Protein AF-0000000074461206 (afdb_homodimer)

Foldseek 3Di:
DPPPPPPPPPVPPDVCVVLVVQLVVLVVVCVVPVFQQSVVSNVVSVVVNVVVPDDPVVVVVCVVCVVVLLVLVLVLVVLCVLVVQVVVQDKDFLVRSCVSNVHDSVVSVVSVVSCCVVVQWHDPDDRIIHGDPNSNVCVDQLVVLQSCQCVVQVVQLVVCQVVLCVVVVNDQFADQQDASSCVRVVDRDGLVVVQVVDPPRVVSVLSNVVSVFPVFDQCVVPPPCCVQQQVLDDCPDLLAREEAAQVFLCPNVVVVCVVPVPGGGAAEYEHAPVRLVNHDDDPRYHYDYDDLQDADPRAAYQEYEYEPDLQLHALVSSLSSLLSVQVRHDAPGHKYKYWAFAADPPPGDDVQVVVQVSSRSRRSGGGHHPVRVQVSQVVSQKHWPDWADGRHRGTIITIIGGDQDPVNVVVVVVVVVVVVVVVD/DPPPPPPPPPPPPDPCVVLVVQLVVLVVVCVVPVFQQSVVSNVVSVVVNVVVPDDPVVVVVCVVCVVVLLVLVLVLVVLCVLVVQVVVQDKDFLVRSCVSNVHDSVVSVVSVVSCCVVVQWHDPDDRIIHGDPNSNVCVDQLVVLQSCQCVVQVVQLVVCQVVLCVVVVNDQFADQQDASSCVRVVDRDGLVVVQVVDPPRVVSVLSNVVSVFPVFDQCVVPPPCCVQQQVLDDCPDLLAREEAAQVFLCPNVVVVCVVPVPGGGAAEYEHAPVRLVNHDDDPRYHYDYDDLQDADPRAAYQEYEYEPDLQLHALVVSLSSLLSVQVRHDAPGHKYKYWAFAADPPPGDDVQVVVQVSSRSRRSGGGHHPVRVQVSQVVSQKHWPDWADGRHRGTIITIIGGDQDPVNVVVVVVVVVVVVVVVD

InterPro domains:
  IPR001077 O-methyltransferase, C-terminal domain [PF00891] (241-383)
  IPR012967 Caffeic acid 3-O-methyltransferase-like, dimerisation domain [PF08100] (70-136)
  IPR016461 O-methyltransferase-like [PS51683] (61-402)
  IPR029063 S-adenosyl-L-methionine-dependent methyltransferase superfamily [G3DSA:3.40.50.150] (155-401)
  IPR029063 S-adenosyl-L-methionine-dependent methyltransferase superfamily [SSF53335] (143-397)
  IPR036388 Winged helix-like DNA-binding domain superfamily [G3DSA:1.10.10.10] (47-137)
  IPR036390 Winged helix DNA-binding domain superfamily [SSF46785] (56-140)

Nearest PDB structures (foldseek):
  8xte-assembly3_D  TM=9.337E-01  e=8.535E-39  Penicillium brevicompactum
  8xtg-assembly3_F  TM=9.303E-01  e=3.348E-38  Penicillium brevicompactum
  6ix3-assembly1_A  TM=9.101E-01  e=3.721E-35  Aspergillus flavus NRRL3357
  6ix7-assembly1_A  TM=9.067E-01  e=1.460E-34  Aspergillus flavus NRRL3357
  6inw-assembly1_A  TM=9.130E-01  e=2.807E-34  Aspergillus flavus NRRL3357

Structure (mmCIF, N/CA/C/O backbone):
data_AF-0000000074461206-model_v1
#
loop_
_entity.id
_entity.type
_entity.pdbx_description
1 polymer 'Uncharacterized protein'
#
loop_
_atom_site.group_PDB
_atom_site.id
_atom_site.type_symbol
_atom_site.label_atom_id
_atom_site.label_alt_id
_atom_site.label_comp_id
_atom_site.label_asym_id
_atom_site.label_entity_id
_atom_site.label_seq_id
_atom_site.pdbx_PDB_ins_code
_atom_site.Cartn_x
_atom_site.Cartn_y
_atom_site.Cartn_z
_atom_site.occupancy
_atom_site.B_iso_or_equiv
_atom_site.auth_seq_id
_atom_site.auth_comp_id
_atom_site.auth_asym_id
_atom_site.auth_atom_id
_atom_site.pdbx_PDB_model_num
ATOM 1 N N . MET A 1 1 ? -31.016 -19.484 57.562 1 29.23 1 MET A N 1
ATOM 2 C CA . MET A 1 1 ? -30.562 -20 56.281 1 29.23 1 MET A CA 1
ATOM 3 C C . MET A 1 1 ? -30.062 -18.875 55.375 1 29.23 1 MET A C 1
ATOM 5 O O . MET A 1 1 ? -30.844 -18.078 54.844 1 29.23 1 MET A O 1
ATOM 9 N N . SER A 1 2 ? -28.906 -18.203 55.75 1 31.59 2 SER A N 1
ATOM 10 C CA . SER A 1 2 ? -28.219 -17 55.25 1 31.59 2 SER A CA 1
ATOM 11 C C . SER A 1 2 ? -27.672 -17.219 53.844 1 31.59 2 SER A C 1
ATOM 13 O O . SER A 1 2 ? -26.922 -18.156 53.594 1 31.59 2 SER A O 1
ATOM 15 N N . SER A 1 3 ? -28.531 -16.922 52.75 1 32.03 3 SER A N 1
ATOM 16 C CA . SER A 1 3 ? -28.312 -16.984 51.312 1 32.03 3 SER A CA 1
ATOM 17 C C . SER A 1 3 ? -27.047 -16.219 50.906 1 32.03 3 SER A C 1
ATOM 19 O O . SER A 1 3 ? -26.984 -15 51.062 1 32.03 3 SER A O 1
ATOM 21 N N . ASN A 1 4 ? -25.828 -16.781 51.094 1 30.92 4 ASN A N 1
ATOM 22 C CA . ASN A 1 4 ? -24.547 -16.266 50.656 1 30.92 4 ASN A CA 1
ATOM 23 C C . ASN A 1 4 ? -24.516 -16 49.156 1 30.92 4 ASN A C 1
ATOM 25 O O . ASN A 1 4 ? -24.562 -16.953 48.375 1 30.92 4 ASN A O 1
ATOM 29 N N . SER A 1 5 ? -25.188 -14.914 48.656 1 28.8 5 SER A N 1
ATOM 30 C CA . SER A 1 5 ? -25.156 -14.445 47.281 1 28.8 5 SER A CA 1
ATOM 31 C C . SER A 1 5 ? -23.719 -14.25 46.781 1 28.8 5 SER A C 1
ATOM 33 O O . SER A 1 5 ? -23 -13.383 47.281 1 28.8 5 SER A O 1
ATOM 35 N N . CYS A 1 6 ? -22.953 -15.336 46.5 1 29.98 6 CYS A N 1
ATOM 36 C CA . CYS A 1 6 ? -21.656 -15.25 45.812 1 29.98 6 CYS A CA 1
ATOM 37 C C . CYS A 1 6 ? -21.734 -14.367 44.594 1 29.98 6 CYS A C 1
ATOM 39 O O . CYS A 1 6 ? -22.406 -14.727 43.594 1 29.98 6 CYS A O 1
ATOM 41 N N . HIS A 1 7 ? -21.75 -13.039 44.719 1 30 7 HIS A N 1
ATOM 42 C CA . HIS A 1 7 ? -21.562 -12.102 43.594 1 30 7 HIS A CA 1
ATOM 43 C C . HIS A 1 7 ? -20.344 -12.484 42.75 1 30 7 HIS A C 1
ATOM 45 O O . HIS A 1 7 ? -19.219 -12.523 43.281 1 30 7 HIS A O 1
ATOM 51 N N . ALA A 1 8 ? -20.453 -13.484 41.906 1 29.22 8 ALA A N 1
ATOM 52 C CA . ALA A 1 8 ? -19.438 -13.711 40.875 1 29.22 8 ALA A CA 1
ATOM 53 C C . ALA A 1 8 ? -18.984 -12.391 40.281 1 29.22 8 ALA A C 1
ATOM 55 O O . ALA A 1 8 ? -19.797 -11.641 39.719 1 29.22 8 ALA A O 1
ATOM 56 N N . ASN A 1 9 ? -18.047 -11.75 40.844 1 31.83 9 ASN A N 1
ATOM 57 C CA . ASN A 1 9 ? -17.312 -10.648 40.219 1 31.83 9 ASN A CA 1
ATOM 58 C C . ASN A 1 9 ? -17 -10.938 38.75 1 31.83 9 ASN A C 1
ATOM 60 O O . ASN A 1 9 ? -16.203 -11.828 38.438 1 31.83 9 ASN A O 1
ATOM 64 N N . GLY A 1 10 ? -17.938 -11.086 37.844 1 32.94 10 GLY A N 1
ATOM 65 C CA . GLY A 1 10 ? -17.75 -11.062 36.406 1 32.94 10 GLY A CA 1
ATOM 66 C C . GLY A 1 10 ? -16.641 -10.117 35.969 1 32.94 10 GLY A C 1
ATOM 67 O O . GLY A 1 10 ? -16.875 -8.914 35.781 1 32.94 10 GLY A O 1
ATOM 68 N N . VAL A 1 11 ? -15.461 -10.344 36.344 1 35.91 11 VAL A N 1
ATOM 69 C CA . VAL A 1 11 ? -14.375 -9.516 35.812 1 35.91 11 VAL A CA 1
ATOM 70 C C . VAL A 1 11 ? -14.617 -9.258 34.312 1 35.91 11 VAL A C 1
ATOM 72 O O . VAL A 1 11 ? -14.773 -10.195 33.531 1 35.91 11 VAL A O 1
ATOM 75 N N . SER A 1 12 ? -15.203 -8.281 33.844 1 41.72 12 SER A N 1
ATOM 76 C CA . SER A 1 12 ? -15.359 -7.754 32.469 1 41.72 12 SER A CA 1
ATOM 77 C C . SER A 1 12 ? -14.117 -8.016 31.641 1 41.72 12 SER A C 1
ATOM 79 O O . SER A 1 12 ? -13.023 -7.562 31.984 1 41.72 12 SER A O 1
ATOM 81 N N . GLN A 1 13 ? -13.852 -9.125 31.156 1 49.44 13 GLN A N 1
ATOM 82 C CA . GLN A 1 13 ? -12.742 -9.508 30.281 1 49.44 13 GLN A CA 1
ATOM 83 C C . GLN A 1 13 ? -12.453 -8.414 29.25 1 49.44 13 GLN A C 1
ATOM 85 O O . GLN A 1 13 ? -13.344 -8.008 28.5 1 49.44 13 GLN A O 1
ATOM 90 N N . LYS A 1 14 ? -11.344 -7.734 29.422 1 64.31 14 LYS A N 1
ATOM 91 C CA . LYS A 1 14 ? -10.867 -6.664 28.562 1 64.31 14 LYS A CA 1
ATOM 92 C C . LYS A 1 14 ? -10.734 -7.152 27.109 1 64.31 14 LYS A C 1
ATOM 94 O O . LYS A 1 14 ? -10.289 -8.273 26.875 1 64.31 14 LYS A O 1
ATOM 99 N N . PRO A 1 15 ? -11.344 -6.48 26.094 1 68.56 15 PRO A N 1
ATOM 100 C CA . PRO A 1 15 ? -11.406 -6.898 24.688 1 68.56 15 PRO A CA 1
ATOM 101 C C . PRO A 1 15 ? -10.055 -7.379 24.156 1 68.56 15 PRO A C 1
ATOM 103 O O . PRO A 1 15 ? -10.008 -8.258 23.297 1 68.56 15 PRO A O 1
ATOM 106 N N . PHE A 1 16 ? -8.969 -7.035 24.844 1 84.38 16 PHE A N 1
ATOM 107 C CA . PHE A 1 16 ? -7.684 -7.367 24.219 1 84.38 16 PHE A CA 1
ATOM 108 C C . PHE A 1 16 ? -7.07 -8.594 24.875 1 84.38 16 PHE A C 1
ATOM 110 O O . PHE A 1 16 ? -6.168 -9.219 24.312 1 84.38 16 PHE A O 1
ATOM 117 N N . ASP A 1 17 ? -7.566 -9 26.031 1 84.44 17 ASP A N 1
ATOM 118 C CA . ASP A 1 17 ? -6.941 -10.094 26.781 1 84.44 17 ASP A CA 1
ATOM 119 C C . ASP A 1 17 ? -7.047 -11.406 26 1 84.44 17 ASP A C 1
ATOM 121 O O . ASP A 1 17 ? -6.082 -12.18 25.938 1 84.44 17 ASP A O 1
ATOM 125 N N . GLY A 1 18 ? -8.219 -11.562 25.531 1 85.81 18 GLY A N 1
ATOM 126 C CA . GLY A 1 18 ? -8.422 -12.766 24.75 1 85.81 18 GLY A CA 1
ATOM 127 C C . GLY A 1 18 ? -7.5 -12.859 23.547 1 85.81 18 GLY A C 1
ATOM 128 O O . GLY A 1 18 ? -6.961 -13.922 23.25 1 85.81 18 GLY A O 1
ATOM 129 N N . LEU A 1 19 ? -7.297 -11.742 22.891 1 86.81 19 LEU A N 1
ATOM 130 C CA . LEU A 1 19 ? -6.453 -11.719 21.703 1 86.81 19 LEU A CA 1
ATOM 131 C C . LEU A 1 19 ? -4.984 -11.906 22.062 1 86.81 19 LEU A C 1
ATOM 133 O O . LEU A 1 19 ? -4.246 -12.602 21.359 1 86.81 19 LEU A O 1
ATOM 137 N N . ILE A 1 20 ? -4.613 -11.32 23.172 1 90.19 20 ILE A N 1
ATOM 138 C CA . ILE A 1 20 ? -3.236 -11.453 23.641 1 90.19 20 ILE A CA 1
ATOM 139 C C . ILE A 1 20 ? -2.953 -12.914 23.984 1 90.19 20 ILE A C 1
ATOM 141 O O . ILE A 1 20 ? -1.894 -13.445 23.656 1 90.19 20 ILE A O 1
ATOM 145 N N . ARG A 1 21 ? -3.885 -13.539 24.562 1 89.81 21 ARG A N 1
ATOM 146 C CA . ARG A 1 21 ? -3.76 -14.953 24.906 1 89.81 21 ARG A CA 1
ATOM 147 C C . ARG A 1 21 ? -3.676 -15.805 23.641 1 89.81 21 ARG A C 1
ATOM 149 O O . ARG A 1 21 ? -2.92 -16.781 23.594 1 89.81 21 ARG A O 1
ATOM 156 N N . GLN A 1 22 ? -4.453 -15.414 22.719 1 88.69 22 GLN A N 1
ATOM 157 C CA . GLN A 1 22 ? -4.438 -16.141 21.453 1 88.69 22 GLN A CA 1
ATOM 158 C C . GLN A 1 22 ? -3.072 -16.047 20.781 1 88.69 22 GLN A C 1
ATOM 160 O O . GLN A 1 22 ? -2.574 -17.031 20.234 1 88.69 22 GLN A O 1
ATOM 165 N N . VAL A 1 23 ? -2.477 -14.914 20.766 1 89.38 23 VAL A N 1
ATOM 166 C CA . VAL A 1 23 ? -1.146 -14.734 20.188 1 89.38 23 VAL A CA 1
ATOM 167 C C . VAL A 1 23 ? -0.139 -15.594 20.953 1 89.38 23 VAL A C 1
ATOM 169 O O . VAL A 1 23 ? 0.684 -16.281 20.344 1 89.38 23 VAL A O 1
ATOM 172 N N . ALA A 1 24 ? -0.277 -15.562 22.266 1 89.56 24 ALA A N 1
ATOM 173 C CA . ALA A 1 24 ? 0.648 -16.312 23.109 1 89.56 24 ALA A CA 1
ATOM 174 C C . ALA A 1 24 ? 0.525 -17.812 22.844 1 89.56 24 ALA A C 1
ATOM 176 O O . ALA A 1 24 ? 1.533 -18.516 22.703 1 89.56 24 ALA A O 1
ATOM 177 N N . GLN A 1 25 ? -0.663 -18.25 22.75 1 90.31 25 GLN A N 1
ATOM 178 C CA . GLN A 1 25 ? -0.914 -19.672 22.516 1 90.31 25 GLN A CA 1
ATOM 179 C C . GLN A 1 25 ? -0.379 -20.109 21.156 1 90.31 25 GLN A C 1
ATOM 181 O O . GLN A 1 25 ? 0.272 -21.156 21.047 1 90.31 25 GLN A O 1
ATOM 186 N N . ALA A 1 26 ? -0.686 -19.328 20.188 1 88.81 26 ALA A N 1
ATOM 187 C CA . ALA A 1 26 ? -0.215 -19.656 18.844 1 88.81 26 ALA A CA 1
ATOM 188 C C . ALA A 1 26 ? 1.307 -19.578 18.766 1 88.81 26 ALA A C 1
ATOM 190 O O . ALA A 1 26 ? 1.938 -20.406 18.094 1 88.81 26 ALA A O 1
ATOM 191 N N . ALA A 1 27 ? 1.866 -18.641 19.391 1 89.38 27 ALA A N 1
ATOM 192 C CA . ALA A 1 27 ? 3.318 -18.484 19.406 1 89.38 27 ALA A CA 1
ATOM 193 C C . ALA A 1 27 ? 3.988 -19.672 20.094 1 89.38 27 ALA A C 1
ATOM 195 O O . ALA A 1 27 ? 5.012 -20.172 19.625 1 89.38 27 ALA A O 1
ATOM 196 N N . ASP A 1 28 ? 3.41 -20.078 21.188 1 89.88 28 ASP A N 1
ATOM 197 C CA . ASP A 1 28 ? 3.926 -21.234 21.906 1 89.88 28 ASP A CA 1
ATOM 198 C C . ASP A 1 28 ? 3.846 -22.5 21.047 1 89.88 28 ASP A C 1
ATOM 200 O O . ASP A 1 28 ? 4.789 -23.297 21 1 89.88 28 ASP A O 1
ATOM 204 N N . ALA A 1 29 ? 2.764 -22.609 20.438 1 88.81 29 ALA A N 1
ATOM 205 C CA . ALA A 1 29 ? 2.602 -23.75 19.531 1 88.81 29 ALA A CA 1
ATOM 206 C C . ALA A 1 29 ? 3.652 -23.734 18.422 1 88.81 29 ALA A C 1
ATOM 208 O O . ALA A 1 29 ? 4.234 -24.766 18.094 1 88.81 29 ALA A O 1
ATOM 209 N N . PHE A 1 30 ? 3.863 -22.609 17.891 1 88.31 30 PHE A N 1
ATOM 210 C CA . PHE A 1 30 ? 4.852 -22.453 16.828 1 88.31 30 PHE A CA 1
ATOM 211 C C . PHE A 1 30 ? 6.25 -22.766 17.344 1 88.31 30 PHE A C 1
ATOM 213 O O . PHE A 1 30 ? 7.055 -23.391 16.641 1 88.31 30 PHE A O 1
ATOM 220 N N . GLN A 1 31 ? 6.52 -22.359 18.484 1 85.62 31 GLN A N 1
ATOM 221 C CA . GLN A 1 31 ? 7.824 -22.641 19.078 1 85.62 31 GLN A CA 1
ATOM 222 C C . GLN A 1 31 ? 8.031 -24.125 19.297 1 85.62 31 GLN A C 1
ATOM 224 O O . GLN A 1 31 ? 9.141 -24.641 19.141 1 85.62 31 GLN A O 1
ATOM 229 N N . ASP A 1 32 ? 6.992 -24.797 19.625 1 86.38 32 ASP A N 1
ATOM 230 C CA . ASP A 1 32 ? 7.062 -26.219 19.906 1 86.38 32 ASP A CA 1
ATOM 231 C C . ASP A 1 32 ? 7.117 -27.047 18.625 1 86.38 32 ASP A C 1
ATOM 233 O O . ASP A 1 32 ? 7.914 -27.984 18.516 1 86.38 32 ASP A O 1
ATOM 237 N N . THR A 1 33 ? 6.32 -26.703 17.656 1 85.12 33 THR A N 1
ATOM 238 C CA . THR A 1 33 ? 6.121 -27.578 16.5 1 85.12 33 THR A CA 1
ATOM 239 C C . THR A 1 33 ? 6.914 -27.078 15.297 1 85.12 33 THR A C 1
ATOM 241 O O . THR A 1 33 ? 7.172 -27.828 14.359 1 85.12 33 THR A O 1
ATOM 244 N N . HIS A 1 34 ? 7.148 -25.766 15.242 1 82.12 34 HIS A N 1
ATOM 245 C CA . HIS A 1 34 ? 7.77 -25.078 14.109 1 82.12 34 HIS A CA 1
ATOM 246 C C . HIS A 1 34 ? 6.965 -25.281 12.836 1 82.12 34 HIS A C 1
ATOM 248 O O . HIS A 1 34 ? 7.523 -25.266 11.734 1 82.12 34 HIS A O 1
ATOM 254 N N . ASN A 1 35 ? 5.711 -25.578 13.031 1 87 35 ASN A N 1
ATOM 255 C CA . ASN A 1 35 ? 4.816 -25.766 11.898 1 87 35 ASN A CA 1
ATOM 256 C C . ASN A 1 35 ? 4.348 -24.438 11.312 1 87 35 ASN A C 1
ATOM 258 O O . ASN A 1 35 ? 4.043 -23.5 12.055 1 87 35 ASN A O 1
ATOM 262 N N . GLU A 1 36 ? 4.277 -24.438 9.969 1 87 36 GLU A N 1
ATOM 263 C CA . GLU A 1 36 ? 3.908 -23.219 9.25 1 87 36 GLU A CA 1
ATOM 264 C C . GLU A 1 36 ? 2.49 -22.766 9.609 1 87 36 GLU A C 1
ATOM 266 O O . GLU A 1 36 ? 2.207 -21.578 9.68 1 87 36 GLU A O 1
ATOM 271 N N . ALA A 1 37 ? 1.684 -23.688 9.812 1 85.62 37 ALA A N 1
ATOM 272 C CA . ALA A 1 37 ? 0.302 -23.375 10.156 1 85.62 37 ALA A CA 1
ATOM 273 C C . ALA A 1 37 ? 0.233 -22.594 11.477 1 85.62 37 ALA A C 1
ATOM 275 O O . ALA A 1 37 ? -0.551 -21.656 11.609 1 85.62 37 ALA A O 1
ATOM 276 N N . ASP A 1 38 ? 1.06 -22.984 12.453 1 87.19 38 ASP A N 1
ATOM 277 C CA . ASP A 1 38 ? 1.091 -22.328 13.75 1 87.19 38 ASP A CA 1
ATOM 278 C C . ASP A 1 38 ? 1.698 -20.938 13.641 1 87.19 38 ASP A C 1
ATOM 280 O O . ASP A 1 38 ? 1.249 -20 14.312 1 87.19 38 ASP A O 1
ATOM 284 N N . ARG A 1 39 ? 2.697 -20.812 12.812 1 89.12 39 ARG A N 1
ATOM 285 C CA . ARG A 1 39 ? 3.287 -19.5 12.586 1 89.12 39 ARG A CA 1
ATOM 286 C C . ARG A 1 39 ? 2.256 -18.531 12.008 1 89.12 39 ARG A C 1
ATOM 288 O O . ARG A 1 39 ? 2.143 -17.406 12.469 1 89.12 39 ARG A O 1
ATOM 295 N N . LEU A 1 40 ? 1.515 -19.016 11.07 1 88.44 40 LEU A N 1
ATOM 296 C CA . LEU A 1 40 ? 0.51 -18.188 10.406 1 88.44 40 LEU A CA 1
ATOM 297 C C . LEU A 1 40 ? -0.611 -17.828 11.367 1 88.44 40 LEU A C 1
ATOM 299 O O . LEU A 1 40 ? -1.146 -16.719 11.305 1 88.44 40 LEU A O 1
ATOM 303 N N . ALA A 1 41 ? -0.94 -18.766 12.219 1 88.38 41 ALA A N 1
ATOM 304 C CA . ALA A 1 41 ? -1.949 -18.469 13.234 1 88.38 41 ALA A CA 1
ATOM 305 C C . ALA A 1 41 ? -1.48 -17.359 14.172 1 88.38 41 ALA A C 1
ATOM 307 O O . ALA A 1 41 ? -2.26 -16.484 14.539 1 88.38 41 ALA A O 1
ATOM 308 N N . ALA A 1 42 ? -0.225 -17.469 14.57 1 90.44 42 ALA A N 1
ATOM 309 C CA . ALA A 1 42 ? 0.355 -16.422 15.414 1 90.44 42 ALA A CA 1
ATOM 310 C C . ALA A 1 42 ? 0.371 -15.078 14.695 1 90.44 42 ALA A C 1
ATOM 312 O O . ALA A 1 42 ? 0.038 -14.055 15.281 1 90.44 42 ALA A O 1
ATOM 313 N N . LEU A 1 43 ? 0.726 -15.125 13.422 1 90.94 43 LEU A N 1
ATOM 314 C CA . LEU A 1 43 ? 0.744 -13.922 12.602 1 90.94 43 LEU A CA 1
ATOM 315 C C . LEU A 1 43 ? -0.648 -13.305 12.508 1 90.94 43 LEU A C 1
ATOM 317 O O . LEU A 1 43 ? -0.809 -12.094 12.703 1 90.94 43 LEU A O 1
ATOM 321 N N . GLN A 1 44 ? -1.629 -14.086 12.289 1 89.06 44 GLN A N 1
ATOM 322 C CA . GLN A 1 44 ? -3 -13.602 12.164 1 89.06 44 GLN A CA 1
ATOM 323 C C . GLN A 1 44 ? -3.492 -12.992 13.477 1 89.06 44 GLN A C 1
ATOM 325 O O . GLN A 1 44 ? -4.168 -11.961 13.469 1 89.06 44 GLN A O 1
ATOM 330 N N . ALA A 1 45 ? -3.164 -13.688 14.562 1 89.31 45 ALA A N 1
ATOM 331 C CA . ALA A 1 45 ? -3.557 -13.172 15.875 1 89.31 45 ALA A CA 1
ATOM 332 C C . ALA A 1 45 ? -2.891 -11.828 16.156 1 89.31 45 ALA A C 1
ATOM 334 O O . ALA A 1 45 ? -3.523 -10.922 16.703 1 89.31 45 ALA A O 1
ATOM 335 N N . ALA A 1 46 ? -1.657 -11.75 15.828 1 90.94 46 ALA A N 1
ATOM 336 C CA . ALA A 1 46 ? -0.926 -10.492 16 1 90.94 46 ALA A CA 1
ATOM 337 C C . ALA A 1 46 ? -1.534 -9.383 15.164 1 90.94 46 ALA A C 1
ATOM 339 O O . ALA A 1 46 ? -1.652 -8.242 15.617 1 90.94 46 ALA A O 1
ATOM 340 N N . GLN A 1 47 ? -1.891 -9.68 13.953 1 90.44 47 GLN A N 1
ATOM 341 C CA . GLN A 1 47 ? -2.51 -8.703 13.062 1 90.44 47 GLN A CA 1
ATOM 342 C C . GLN A 1 47 ? -3.842 -8.219 13.617 1 90.44 47 GLN A C 1
ATOM 344 O O . GLN A 1 47 ? -4.172 -7.035 13.5 1 90.44 47 GLN A O 1
ATOM 349 N N . ARG A 1 48 ? -4.598 -9.086 14.227 1 88.75 48 ARG A N 1
ATOM 350 C CA . ARG A 1 48 ? -5.859 -8.703 14.844 1 88.75 48 ARG A CA 1
ATOM 351 C C . ARG A 1 48 ? -5.629 -7.75 16.016 1 88.75 48 ARG A C 1
ATOM 353 O O . ARG A 1 48 ? -6.438 -6.852 16.25 1 88.75 48 ARG A O 1
ATOM 360 N N . LEU A 1 49 ? -4.57 -7.984 16.719 1 89.75 49 LEU A N 1
ATOM 361 C CA . LEU A 1 49 ? -4.211 -7.094 17.828 1 89.75 49 LEU A CA 1
ATOM 362 C C . LEU A 1 49 ? -3.926 -5.688 17.312 1 89.75 49 LEU A C 1
ATOM 364 O O . LEU A 1 49 ? -4.297 -4.703 17.953 1 89.75 49 LEU A O 1
ATOM 368 N N . VAL A 1 50 ? -3.256 -5.594 16.203 1 90.44 50 VAL A N 1
ATOM 369 C CA . VAL A 1 50 ? -2.99 -4.293 15.586 1 90.44 50 VAL A CA 1
ATOM 370 C C . VAL A 1 50 ? -4.309 -3.59 15.273 1 90.44 50 VAL A C 1
ATOM 372 O O . VAL A 1 50 ? -4.477 -2.408 15.578 1 90.44 50 VAL A O 1
ATOM 375 N N . GLU A 1 51 ? -5.227 -4.305 14.766 1 88.31 51 GLU A N 1
ATOM 376 C CA . GLU A 1 51 ? -6.516 -3.75 14.367 1 88.31 51 GLU A CA 1
ATOM 377 C C . GLU A 1 51 ? -7.273 -3.197 15.57 1 88.31 51 GLU A C 1
ATOM 379 O O . GLU A 1 51 ? -7.973 -2.186 15.461 1 88.31 51 GLU A O 1
ATOM 384 N N . VAL A 1 52 ? -7.125 -3.838 16.656 1 87.56 52 VAL A N 1
ATOM 385 C CA . VAL A 1 52 ? -7.879 -3.465 17.844 1 87.56 52 VAL A CA 1
ATOM 386 C C . VAL A 1 52 ? -7.383 -2.123 18.375 1 87.56 52 VAL A C 1
ATOM 388 O O . VAL A 1 52 ? -8.164 -1.324 18.891 1 87.56 52 VAL A O 1
ATOM 391 N N . PHE A 1 53 ? -6.148 -1.871 18.172 1 89.12 53 PHE A N 1
ATOM 392 C CA . PHE A 1 53 ? -5.57 -0.662 18.75 1 89.12 53 PHE A CA 1
ATOM 393 C C . PHE A 1 53 ? -5.578 0.475 17.734 1 89.12 53 PHE A C 1
ATOM 395 O O . PHE A 1 53 ? -5.172 1.597 18.047 1 89.12 53 PHE A O 1
ATOM 402 N N . GLN A 1 54 ? -6.004 0.221 16.578 1 89.75 54 GLN A N 1
ATOM 403 C CA . GLN A 1 54 ? -6.09 1.265 15.555 1 89.75 54 GLN A CA 1
ATOM 404 C C . GLN A 1 54 ? -7.473 1.91 15.547 1 89.75 54 GLN A C 1
ATOM 406 O O . GLN A 1 54 ? -8.492 1.214 15.5 1 89.75 54 GLN A O 1
ATOM 411 N N . LYS A 1 55 ? -7.52 3.205 15.602 1 91.38 55 LYS A N 1
ATOM 412 C CA . LYS A 1 55 ? -8.781 3.91 15.414 1 91.38 55 LYS A CA 1
ATOM 413 C C . LYS A 1 55 ? -9.234 3.842 13.953 1 91.38 55 LYS A C 1
ATOM 415 O O . LYS A 1 55 ? -8.422 3.957 13.039 1 91.38 55 LYS A O 1
ATOM 420 N N . PRO A 1 56 ? -10.508 3.643 13.734 1 93.25 56 PRO A N 1
ATOM 421 C CA . PRO A 1 56 ? -11.016 3.416 12.383 1 93.25 56 PRO A CA 1
ATOM 422 C C . PRO A 1 56 ? -10.609 4.52 11.406 1 93.25 56 PRO A C 1
ATOM 424 O O . PRO A 1 56 ? -10.164 4.234 10.289 1 93.25 56 PRO A O 1
ATOM 427 N N . GLN A 1 57 ? -10.719 5.773 11.797 1 93 57 GLN A N 1
ATOM 428 C CA . GLN A 1 57 ? -10.352 6.875 10.914 1 93 57 GLN A CA 1
ATOM 429 C C . GLN A 1 57 ? -8.867 6.836 10.57 1 93 57 GLN A C 1
ATOM 431 O O . GLN A 1 57 ? -8.484 7.051 9.414 1 93 57 GLN A O 1
ATOM 436 N N . ASP A 1 58 ? -8.039 6.531 11.578 1 92.31 58 ASP A N 1
ATOM 437 C CA . ASP A 1 58 ? -6.598 6.469 11.367 1 92.31 58 ASP A CA 1
ATOM 438 C C . ASP A 1 58 ? -6.223 5.273 10.492 1 92.31 58 ASP A C 1
ATOM 440 O O . ASP A 1 58 ? -5.266 5.34 9.719 1 92.31 58 ASP A O 1
ATOM 444 N N . ALA A 1 59 ? -7 4.223 10.688 1 94.06 59 ALA A N 1
ATOM 445 C CA . ALA A 1 59 ? -6.77 3.043 9.859 1 94.06 59 ALA A CA 1
ATOM 446 C C . ALA A 1 59 ? -6.984 3.361 8.383 1 94.06 59 ALA A C 1
ATOM 448 O O . ALA A 1 59 ? -6.234 2.893 7.527 1 94.06 59 ALA A O 1
ATOM 449 N N . VAL A 1 60 ? -8.023 4.176 8.062 1 96.56 60 VAL A N 1
ATOM 450 C CA . VAL A 1 60 ? -8.297 4.582 6.684 1 96.56 60 VAL A CA 1
ATOM 451 C C . VAL A 1 60 ? -7.125 5.406 6.148 1 96.56 60 VAL A C 1
ATOM 453 O O . VAL A 1 60 ? -6.66 5.184 5.027 1 96.56 60 VAL A O 1
ATOM 456 N N . TYR A 1 61 ? -6.609 6.309 6.977 1 94.75 61 TYR A N 1
ATOM 457 C CA . TYR A 1 61 ? -5.488 7.148 6.574 1 94.75 61 TYR A CA 1
ATOM 458 C C . TYR A 1 61 ? -4.242 6.309 6.316 1 94.75 61 TYR A C 1
ATOM 460 O O . TYR A 1 61 ? -3.598 6.449 5.273 1 94.75 61 TYR A O 1
ATOM 468 N N . ASN A 1 62 ? -3.982 5.438 7.242 1 94.62 62 ASN A N 1
ATOM 469 C CA . ASN A 1 62 ? -2.803 4.594 7.098 1 94.62 62 ASN A CA 1
ATOM 470 C C . ASN A 1 62 ? -2.871 3.746 5.832 1 94.62 62 ASN A C 1
ATOM 472 O O . ASN A 1 62 ? -1.875 3.602 5.121 1 94.62 62 ASN A O 1
ATOM 476 N N . LEU A 1 63 ? -4.031 3.248 5.555 1 96.94 63 LEU A N 1
ATOM 477 C CA . LEU A 1 63 ? -4.195 2.443 4.348 1 96.94 63 LEU A CA 1
ATOM 478 C C . LEU A 1 63 ? -4.004 3.293 3.096 1 96.94 63 LEU A C 1
ATOM 480 O O . LEU A 1 63 ? -3.283 2.895 2.178 1 96.94 63 LEU A O 1
ATOM 484 N N . ALA A 1 64 ? -4.625 4.449 3.051 1 97.38 64 ALA A N 1
ATOM 485 C CA . ALA A 1 64 ? -4.594 5.316 1.874 1 97.38 64 ALA A CA 1
ATOM 486 C C . ALA A 1 64 ? -3.166 5.754 1.556 1 97.38 64 ALA A C 1
ATOM 488 O O . ALA A 1 64 ? -2.785 5.848 0.386 1 97.38 64 ALA A O 1
ATOM 489 N N . TYR A 1 65 ? -2.363 5.949 2.588 1 97.38 65 TYR A N 1
ATOM 490 C CA . TYR A 1 65 ? -1.019 6.48 2.402 1 97.38 65 TYR A CA 1
ATOM 491 C C . TYR A 1 65 ? 0.006 5.355 2.309 1 97.38 65 TYR A C 1
ATOM 493 O O . TYR A 1 65 ? 1.154 5.586 1.922 1 97.38 65 TYR A O 1
ATOM 501 N N . SER A 1 66 ? -0.336 4.145 2.533 1 97.56 66 SER A N 1
ATOM 502 C CA . SER A 1 66 ? 0.583 3.027 2.719 1 97.56 66 SER A CA 1
ATOM 503 C C . SER A 1 66 ? 1.362 2.732 1.442 1 97.56 66 SER A C 1
ATOM 505 O O . SER A 1 66 ? 2.482 2.221 1.496 1 97.56 66 SER A O 1
ATOM 507 N N . PRO A 1 67 ? 0.846 3.094 0.214 1 98.5 67 PRO A N 1
ATOM 508 C CA . PRO A 1 67 ? 1.637 2.809 -0.985 1 98.5 67 PRO A CA 1
ATOM 509 C C . PRO A 1 67 ? 2.975 3.543 -0.998 1 98.5 67 PRO A C 1
ATOM 511 O O . PRO A 1 67 ? 3.883 3.168 -1.745 1 98.5 67 PRO A O 1
ATOM 514 N N . THR A 1 68 ? 3.133 4.559 -0.168 1 98.69 68 THR A N 1
ATOM 515 C CA . THR A 1 68 ? 4.406 5.262 -0.077 1 98.69 68 THR A CA 1
ATOM 516 C C . THR A 1 68 ? 5.488 4.352 0.491 1 98.69 68 THR A C 1
ATOM 518 O O . THR A 1 68 ? 6.68 4.59 0.284 1 98.69 68 THR A O 1
ATOM 521 N N . GLN A 1 69 ? 5.109 3.324 1.221 1 98.62 69 GLN A N 1
ATOM 522 C CA . GLN A 1 69 ? 6.074 2.412 1.833 1 98.62 69 GLN A CA 1
ATOM 523 C C . GLN A 1 69 ? 6.848 1.636 0.771 1 98.62 69 GLN A C 1
ATOM 525 O O . GLN A 1 69 ? 8.078 1.655 0.756 1 98.62 69 GLN A O 1
ATOM 530 N N . VAL A 1 70 ? 6.098 1.017 -0.149 1 98.75 70 VAL A N 1
ATOM 531 C CA . VAL A 1 70 ? 6.785 0.26 -1.19 1 98.75 70 VAL A CA 1
ATOM 532 C C . VAL A 1 70 ? 7.508 1.218 -2.133 1 98.75 70 VAL A C 1
ATOM 534 O O . VAL A 1 70 ? 8.586 0.903 -2.641 1 98.75 70 VAL A O 1
ATOM 537 N N . MET A 1 71 ? 6.988 2.418 -2.344 1 98.81 71 MET A N 1
ATOM 538 C CA . MET A 1 71 ? 7.664 3.434 -3.145 1 98.81 71 MET A CA 1
ATOM 539 C C . MET A 1 71 ? 9.039 3.756 -2.566 1 98.81 71 MET A C 1
ATOM 541 O O . MET A 1 71 ? 10.023 3.809 -3.299 1 98.81 71 MET A O 1
ATOM 545 N N . CYS A 1 72 ? 9.094 3.891 -1.259 1 98.88 72 CYS A N 1
ATOM 546 C CA . CYS A 1 72 ? 10.352 4.258 -0.618 1 98.88 72 CYS A CA 1
ATOM 547 C C . CYS A 1 72 ? 11.336 3.094 -0.652 1 98.88 72 CYS A C 1
ATOM 549 O O . CYS A 1 72 ? 12.547 3.305 -0.759 1 98.88 72 CYS A O 1
ATOM 551 N N . VAL A 1 73 ? 10.812 1.883 -0.548 1 98.88 73 VAL A N 1
ATOM 552 C CA . VAL A 1 73 ? 11.688 0.724 -0.717 1 98.88 73 VAL A CA 1
ATOM 553 C C . VAL A 1 73 ? 12.289 0.731 -2.119 1 98.88 73 VAL A C 1
ATOM 555 O O . VAL A 1 73 ? 13.492 0.499 -2.287 1 98.88 73 VAL A O 1
ATOM 558 N N . ARG A 1 74 ? 11.469 1.036 -3.123 1 98.81 74 ARG A N 1
ATOM 559 C CA . ARG A 1 74 ? 11.938 1.092 -4.504 1 98.81 74 ARG A CA 1
ATOM 560 C C . ARG A 1 74 ? 12.992 2.18 -4.684 1 98.81 74 ARG A C 1
ATOM 562 O O . ARG A 1 74 ? 14 1.971 -5.363 1 98.81 74 ARG A O 1
ATOM 569 N N . ILE A 1 75 ? 12.797 3.338 -4.09 1 98.88 75 ILE A N 1
ATOM 570 C CA . ILE A 1 75 ? 13.75 4.438 -4.164 1 98.88 75 ILE A CA 1
ATOM 571 C C . ILE A 1 75 ? 15.047 4.043 -3.463 1 98.88 75 ILE A C 1
ATOM 573 O O . ILE A 1 75 ? 16.141 4.332 -3.957 1 98.88 75 ILE A O 1
ATOM 577 N N . ALA A 1 76 ? 14.938 3.367 -2.328 1 98.88 76 ALA A N 1
ATOM 578 C CA . ALA A 1 76 ? 16.109 2.938 -1.561 1 98.88 76 ALA A CA 1
ATOM 579 C C . ALA A 1 76 ? 16.969 1.969 -2.367 1 98.88 76 ALA A C 1
ATOM 581 O O . ALA A 1 76 ? 18.188 1.969 -2.244 1 98.88 76 ALA A O 1
ATOM 582 N N . MET A 1 77 ? 16.328 1.122 -3.137 1 98.56 77 MET A N 1
ATOM 583 C CA . MET A 1 77 ? 17.062 0.237 -4.035 1 98.56 77 MET A CA 1
ATOM 584 C C . MET A 1 77 ? 17.922 1.039 -5.02 1 98.56 77 MET A C 1
ATOM 586 O O . MET A 1 77 ? 19.094 0.722 -5.234 1 98.56 77 MET A O 1
ATOM 590 N N . ASP A 1 78 ? 17.344 2.092 -5.629 1 98.44 78 ASP A N 1
ATOM 591 C CA . ASP A 1 78 ? 18.062 2.963 -6.551 1 98.44 78 ASP A CA 1
ATOM 592 C C . ASP A 1 78 ? 19.234 3.656 -5.855 1 98.44 78 ASP A C 1
ATOM 594 O O . ASP A 1 78 ? 20.297 3.846 -6.453 1 98.44 78 ASP A O 1
ATOM 598 N N . LEU A 1 79 ? 19.047 3.969 -4.582 1 98.62 79 LEU A N 1
ATOM 599 C CA . LEU A 1 79 ? 20.031 4.746 -3.838 1 98.62 79 LEU A CA 1
ATOM 600 C C . LEU A 1 79 ? 21.125 3.844 -3.285 1 98.62 79 LEU A C 1
ATOM 602 O O . LEU A 1 79 ? 22.109 4.328 -2.715 1 98.62 79 LEU A O 1
ATOM 606 N N . GLY A 1 80 ? 20.938 2.51 -3.369 1 98.44 80 GLY A N 1
ATOM 607 C CA . GLY A 1 80 ? 21.938 1.568 -2.871 1 98.44 80 GLY A CA 1
ATOM 608 C C . GLY A 1 80 ? 21.969 1.489 -1.356 1 98.44 80 GLY A C 1
ATOM 609 O O . GLY A 1 80 ? 23 1.147 -0.774 1 98.44 80 GLY A O 1
ATOM 610 N N . ILE A 1 81 ? 20.891 1.83 -0.703 1 98.81 81 ILE A N 1
ATOM 611 C CA . ILE A 1 81 ? 20.828 1.906 0.753 1 98.81 81 ILE A CA 1
ATOM 612 C C . ILE A 1 81 ? 21.016 0.513 1.35 1 98.81 81 ILE A C 1
ATOM 614 O O . ILE A 1 81 ? 21.812 0.325 2.27 1 98.81 81 ILE A O 1
ATOM 618 N N . PHE A 1 82 ? 20.312 -0.496 0.86 1 98.75 82 PHE A N 1
ATOM 619 C CA . PHE A 1 82 ? 20.312 -1.838 1.429 1 98.75 82 PHE A CA 1
ATOM 620 C C . PHE A 1 82 ? 21.688 -2.484 1.274 1 98.75 82 PHE A C 1
ATOM 622 O O . PHE A 1 82 ? 22.203 -3.086 2.217 1 98.75 82 PHE A O 1
ATOM 629 N N . SER A 1 83 ? 22.281 -2.373 0.055 1 98.31 83 SER A N 1
ATOM 630 C CA . SER A 1 83 ? 23.625 -2.926 -0.166 1 98.31 83 SER A CA 1
ATOM 631 C C . SER A 1 83 ? 24.656 -2.252 0.731 1 98.31 83 SER A C 1
ATOM 633 O O . SER A 1 83 ? 25.5 -2.924 1.325 1 98.31 83 SER A O 1
ATOM 635 N N . THR A 1 84 ? 24.594 -0.908 0.854 1 98.62 84 THR A N 1
ATOM 636 C CA . THR A 1 84 ? 25.547 -0.157 1.662 1 98.62 84 THR A CA 1
ATOM 637 C C . THR A 1 84 ? 25.453 -0.574 3.127 1 98.62 84 THR A C 1
ATOM 639 O O . THR A 1 84 ? 26.484 -0.87 3.754 1 98.62 84 THR A O 1
ATOM 642 N N . LEU A 1 85 ? 24.25 -0.6 3.67 1 98.75 85 LEU A N 1
ATOM 643 C CA . LEU A 1 85 ? 24.062 -0.964 5.07 1 98.75 85 LEU A CA 1
ATOM 644 C C . LEU A 1 85 ? 24.484 -2.41 5.316 1 98.75 85 LEU A C 1
ATOM 646 O O . LEU A 1 85 ? 25.094 -2.719 6.348 1 98.75 85 LEU A O 1
ATOM 650 N N . SER A 1 86 ? 24.141 -3.316 4.402 1 98.06 86 SER A N 1
ATOM 651 C CA . SER A 1 86 ? 24.484 -4.727 4.559 1 98.06 86 SER A CA 1
ATOM 652 C C . SER A 1 86 ? 25.984 -4.934 4.531 1 98.06 86 SER A C 1
ATOM 654 O O . SER A 1 86 ? 26.531 -5.711 5.324 1 98.06 86 SER A O 1
ATOM 656 N N . GLU A 1 87 ? 26.688 -4.289 3.639 1 97.75 87 GLU A N 1
ATOM 657 C CA . GLU A 1 87 ? 28.125 -4.426 3.486 1 97.75 87 GLU A CA 1
ATOM 658 C C . GLU A 1 87 ? 28.875 -3.84 4.684 1 97.75 87 GLU A C 1
ATOM 660 O O . GLU A 1 87 ? 29.828 -4.434 5.176 1 97.75 87 GLU A O 1
ATOM 665 N N . ARG A 1 88 ? 28.422 -2.658 5.094 1 96.94 88 ARG A N 1
ATOM 666 C CA . ARG A 1 88 ? 29.078 -2.006 6.227 1 96.94 88 ARG A CA 1
ATOM 667 C C . ARG A 1 88 ? 28.844 -2.789 7.516 1 96.94 88 ARG A C 1
ATOM 669 O O . ARG A 1 88 ? 29.703 -2.799 8.406 1 96.94 88 ARG A O 1
ATOM 676 N N . ASN A 1 89 ? 27.625 -3.398 7.68 1 96.06 89 ASN A N 1
ATOM 677 C CA . ASN A 1 89 ? 27.219 -4.234 8.805 1 96.06 89 ASN A CA 1
ATOM 678 C C . ASN A 1 89 ? 27.453 -3.521 10.141 1 96.06 89 ASN A C 1
ATOM 680 O O . ASN A 1 89 ? 28.031 -4.09 11.062 1 96.06 89 ASN A O 1
ATOM 684 N N . GLY A 1 90 ? 27.172 -2.354 10.195 1 96.44 90 GLY A N 1
ATOM 685 C CA . GLY A 1 90 ? 27.281 -1.44 11.32 1 96.44 90 GLY A CA 1
ATOM 686 C C . GLY A 1 90 ? 26.625 -0.094 11.062 1 96.44 90 GLY A C 1
ATOM 687 O O . GLY A 1 90 ? 25.938 0.081 10.055 1 96.44 90 GLY A O 1
ATOM 688 N N . PRO A 1 91 ? 26.844 0.828 12.039 1 98.44 91 PRO A N 1
ATOM 689 C CA . PRO A 1 91 ? 26.188 2.137 11.898 1 98.44 91 PRO A CA 1
ATOM 690 C C . PRO A 1 91 ? 26.719 2.928 10.703 1 98.44 91 PRO A C 1
ATOM 692 O O . PRO A 1 91 ? 27.922 2.973 10.461 1 98.44 91 PRO A O 1
ATOM 695 N N . VAL A 1 92 ? 25.844 3.449 9.914 1 98.75 92 VAL A N 1
ATOM 696 C CA . VAL A 1 92 ? 26.156 4.289 8.758 1 98.75 92 VAL A CA 1
ATOM 697 C C . VAL A 1 92 ? 25.375 5.598 8.852 1 98.75 92 VAL A C 1
ATOM 699 O O . VAL A 1 92 ? 24.188 5.602 9.219 1 98.75 92 VAL A O 1
ATOM 702 N N . THR A 1 93 ? 25.984 6.691 8.562 1 98.75 93 THR A N 1
ATOM 703 C CA . THR A 1 93 ? 25.344 7.992 8.688 1 98.75 93 THR A CA 1
ATOM 704 C C . THR A 1 93 ? 24.469 8.289 7.473 1 98.75 93 THR A C 1
ATOM 706 O O . THR A 1 93 ? 24.656 7.695 6.406 1 98.75 93 THR A O 1
ATOM 709 N N . LEU A 1 94 ? 23.547 9.195 7.684 1 98.69 94 LEU A N 1
ATOM 710 C CA . LEU A 1 94 ? 22.719 9.703 6.59 1 98.69 94 LEU A CA 1
ATOM 711 C C . LEU A 1 94 ? 23.594 10.227 5.453 1 98.69 94 LEU A C 1
ATOM 713 O O . LEU A 1 94 ? 23.328 9.961 4.281 1 98.69 94 LEU A O 1
ATOM 717 N N . GLU A 1 95 ? 24.625 10.953 5.754 1 98.56 95 GLU A N 1
ATOM 718 C CA . GLU A 1 95 ? 25.531 11.547 4.773 1 98.56 95 GLU A CA 1
ATOM 719 C C . GLU A 1 95 ? 26.219 10.469 3.932 1 98.56 95 GLU A C 1
ATOM 721 O O . GLU A 1 95 ? 26.312 10.602 2.709 1 98.56 95 GLU A O 1
ATOM 726 N N . ASP A 1 96 ? 26.641 9.414 4.574 1 98.38 96 ASP A N 1
ATOM 727 C CA . ASP A 1 96 ? 27.312 8.32 3.867 1 98.38 96 ASP A CA 1
ATOM 728 C C . ASP A 1 96 ? 26.344 7.613 2.918 1 98.38 96 ASP A C 1
ATOM 730 O O . ASP A 1 96 ? 26.703 7.262 1.795 1 98.38 96 ASP A O 1
ATOM 734 N N . LEU A 1 97 ? 25.156 7.418 3.381 1 98.75 97 LEU A N 1
ATOM 735 C CA . LEU A 1 97 ? 24.156 6.746 2.557 1 98.75 97 LEU A CA 1
ATOM 736 C C . LEU A 1 97 ? 23.781 7.59 1.343 1 98.75 97 LEU A C 1
ATOM 738 O O . LEU A 1 97 ? 23.688 7.074 0.228 1 98.75 97 LEU A O 1
ATOM 742 N N . ALA A 1 98 ? 23.594 8.914 1.555 1 98.62 98 ALA A N 1
ATOM 743 C CA . ALA A 1 98 ? 23.25 9.82 0.464 1 98.62 98 ALA A CA 1
ATOM 744 C C . ALA A 1 98 ? 24.391 9.93 -0.544 1 98.62 98 ALA A C 1
ATOM 746 O O . ALA A 1 98 ? 24.156 10.039 -1.75 1 98.62 98 ALA A O 1
ATOM 747 N N . ALA A 1 99 ? 25.625 9.852 -0.132 1 97.88 99 ALA A N 1
ATOM 748 C CA . ALA A 1 99 ? 26.812 10.062 -0.953 1 97.88 99 ALA A CA 1
ATOM 749 C C . ALA A 1 99 ? 26.984 8.922 -1.955 1 97.88 99 ALA A C 1
ATOM 751 O O . ALA A 1 99 ? 27.594 9.109 -3.014 1 97.88 99 ALA A O 1
ATOM 752 N N . THR A 1 100 ? 26.469 7.734 -1.611 1 97.12 100 THR A N 1
ATOM 753 C CA . THR A 1 100 ? 26.641 6.562 -2.467 1 97.12 100 THR A CA 1
ATOM 754 C C . THR A 1 100 ? 26.188 6.867 -3.895 1 97.12 100 THR A C 1
ATOM 756 O O . THR A 1 100 ? 26.828 6.426 -4.855 1 97.12 100 THR A O 1
ATOM 759 N N . LYS A 1 101 ? 25.141 7.641 -4.008 1 97.56 101 LYS A N 1
ATOM 760 C CA . LYS A 1 101 ? 24.625 7.984 -5.336 1 97.56 101 LYS A CA 1
ATOM 761 C C . LYS A 1 101 ? 24.562 9.5 -5.527 1 97.56 101 LYS A C 1
ATOM 763 O O . LYS A 1 101 ? 23.938 9.984 -6.465 1 97.56 101 LYS A O 1
ATOM 768 N N . GLY A 1 102 ? 25.188 10.227 -4.59 1 98.19 102 GLY A N 1
ATOM 769 C CA . GLY A 1 102 ? 25.156 11.68 -4.664 1 98.19 102 GLY A CA 1
ATOM 770 C C . GLY A 1 102 ? 23.766 12.25 -4.496 1 98.19 102 GLY A C 1
ATOM 771 O O . GLY A 1 102 ? 23.422 13.258 -5.125 1 98.19 102 GLY A O 1
ATOM 772 N N . ALA A 1 103 ? 22.906 11.609 -3.74 1 98.5 103 ALA A N 1
ATOM 773 C CA . ALA A 1 103 ? 21.516 12.031 -3.547 1 98.5 103 ALA A CA 1
ATOM 774 C C . ALA A 1 103 ? 21.422 13.164 -2.531 1 98.5 103 ALA A C 1
ATOM 776 O O . ALA A 1 103 ? 22.312 13.336 -1.695 1 98.5 103 ALA A O 1
ATOM 777 N N . ASP A 1 104 ? 20.391 13.922 -2.645 1 98.12 104 ASP A N 1
ATOM 778 C CA . ASP A 1 104 ? 20.078 14.992 -1.703 1 98.12 104 ASP A CA 1
ATOM 779 C C . ASP A 1 104 ? 19.875 14.438 -0.293 1 98.12 104 ASP A C 1
ATOM 781 O O . ASP A 1 104 ? 19.234 13.398 -0.113 1 98.12 104 ASP A O 1
ATOM 785 N N . LEU A 1 105 ? 20.391 15.141 0.726 1 97.75 105 LEU A N 1
ATOM 786 C CA . LEU A 1 105 ? 20.312 14.703 2.113 1 97.75 105 LEU A CA 1
ATOM 787 C C . LEU A 1 105 ? 18.859 14.672 2.594 1 97.75 105 LEU A C 1
ATOM 789 O O . LEU A 1 105 ? 18.453 13.734 3.277 1 97.75 105 LEU A O 1
ATOM 793 N N . VAL A 1 106 ? 18.109 15.68 2.279 1 97.25 106 VAL A N 1
ATOM 794 C CA . VAL A 1 106 ? 16.719 15.789 2.717 1 97.25 106 VAL A CA 1
ATOM 795 C C . VAL A 1 106 ? 15.906 14.641 2.119 1 97.25 106 VAL A C 1
ATOM 797 O O . VAL A 1 106 ? 15.148 13.977 2.828 1 97.25 106 VAL A O 1
ATOM 800 N N . LEU A 1 107 ? 16.109 14.438 0.829 1 98.19 107 LEU A N 1
ATOM 801 C CA . LEU A 1 107 ? 15.398 13.359 0.145 1 98.19 107 LEU A CA 1
ATOM 802 C C . LEU A 1 107 ? 15.734 12.008 0.763 1 98.19 107 LEU A C 1
ATOM 804 O O . LEU A 1 107 ? 14.844 11.195 1.015 1 98.19 107 LEU A O 1
ATOM 808 N N . THR A 1 108 ? 17.031 11.773 0.976 1 98.81 108 THR A N 1
ATOM 809 C CA . THR A 1 108 ? 17.484 10.5 1.527 1 98.81 108 THR A CA 1
ATOM 810 C C . THR A 1 108 ? 16.906 10.273 2.92 1 98.81 108 THR A C 1
ATOM 812 O O . THR A 1 108 ? 16.5 9.156 3.256 1 98.81 108 THR A O 1
ATOM 815 N N . GLU A 1 109 ? 16.844 11.273 3.723 1 98.56 109 GLU A N 1
ATOM 816 C CA . GLU A 1 109 ? 16.297 11.172 5.07 1 98.56 109 GLU A CA 1
ATOM 817 C C . GLU A 1 109 ? 14.812 10.812 5.043 1 98.56 109 GLU A C 1
ATOM 819 O O . GLU A 1 109 ? 14.336 10.047 5.887 1 98.56 109 GLU A O 1
ATOM 824 N N . ARG A 1 110 ? 14.062 11.422 4.141 1 98.31 110 ARG A N 1
ATOM 825 C CA . ARG A 1 110 ? 12.641 11.117 3.98 1 98.31 110 ARG A CA 1
ATOM 826 C C . ARG A 1 110 ? 12.43 9.641 3.662 1 98.31 110 ARG A C 1
ATOM 828 O O . ARG A 1 110 ? 11.516 9.016 4.207 1 98.31 110 ARG A O 1
ATOM 835 N N . VAL A 1 111 ? 13.273 9.078 2.775 1 98.81 111 VAL A N 1
ATOM 836 C CA . VAL A 1 111 ? 13.211 7.664 2.43 1 98.81 111 VAL A CA 1
ATOM 837 C C . VAL A 1 111 ? 13.492 6.816 3.67 1 98.81 111 VAL A C 1
ATOM 839 O O . VAL A 1 111 ? 12.75 5.883 3.969 1 98.81 111 VAL A O 1
ATOM 842 N N . LEU A 1 112 ? 14.492 7.195 4.422 1 98.81 112 LEU A N 1
ATOM 843 C CA . LEU A 1 112 ? 14.953 6.41 5.562 1 98.81 112 LEU A CA 1
ATOM 844 C C . LEU A 1 112 ? 13.93 6.449 6.695 1 98.81 112 LEU A C 1
ATOM 846 O O . LEU A 1 112 ? 13.797 5.484 7.453 1 98.81 112 LEU A O 1
ATOM 850 N N . ARG A 1 113 ? 13.172 7.559 6.801 1 98.38 113 ARG A N 1
ATOM 851 C CA . ARG A 1 113 ? 12.117 7.641 7.805 1 98.38 113 ARG A CA 1
ATOM 852 C C . ARG A 1 113 ? 11.062 6.559 7.586 1 98.38 113 ARG A C 1
ATOM 854 O O . ARG A 1 113 ? 10.625 5.91 8.539 1 98.38 113 ARG A O 1
ATOM 861 N N . ILE A 1 114 ? 10.68 6.367 6.355 1 98.56 114 ILE A N 1
ATOM 862 C CA . ILE A 1 114 ? 9.703 5.34 6.023 1 98.56 114 ILE A CA 1
ATOM 863 C C . ILE A 1 114 ? 10.305 3.955 6.246 1 98.56 114 ILE A C 1
ATOM 865 O O . ILE A 1 114 ? 9.672 3.084 6.852 1 98.56 114 ILE A O 1
ATOM 869 N N . LEU A 1 115 ? 11.555 3.766 5.773 1 98.69 115 LEU A N 1
ATOM 870 C CA . LEU A 1 115 ? 12.203 2.463 5.879 1 98.69 115 LEU A CA 1
ATOM 871 C C . LEU A 1 115 ? 12.359 2.051 7.34 1 98.69 115 LEU A C 1
ATOM 873 O O . LEU A 1 115 ? 12.203 0.875 7.676 1 98.69 115 LEU A O 1
ATOM 877 N N . ALA A 1 116 ? 12.711 3.008 8.188 1 98.12 116 ALA A N 1
ATOM 878 C CA . ALA A 1 116 ? 12.828 2.727 9.617 1 98.12 116 ALA A CA 1
ATOM 879 C C . ALA A 1 116 ? 11.477 2.35 10.219 1 98.12 116 ALA A C 1
ATOM 881 O O . ALA A 1 116 ? 11.391 1.439 11.047 1 98.12 116 ALA A O 1
ATOM 882 N N . GLY A 1 117 ? 10.461 3.006 9.758 1 95.5 117 GLY A N 1
ATOM 883 C CA . GLY A 1 117 ? 9.125 2.762 10.266 1 95.5 117 GLY A CA 1
ATOM 884 C C . GLY A 1 117 ? 8.602 1.375 9.938 1 95.5 117 GLY A C 1
ATOM 885 O O . GLY A 1 117 ? 7.84 0.792 10.711 1 95.5 117 GLY A O 1
ATOM 886 N N . ILE A 1 118 ? 9.023 0.794 8.82 1 95.88 118 ILE A N 1
ATOM 887 C CA . ILE A 1 118 ? 8.508 -0.512 8.414 1 95.88 118 ILE A CA 1
ATOM 888 C C . ILE A 1 118 ? 9.562 -1.584 8.688 1 95.88 118 ILE A C 1
ATOM 890 O O . ILE A 1 118 ? 9.414 -2.73 8.258 1 95.88 118 ILE A O 1
ATOM 894 N N . GLY A 1 119 ? 10.703 -1.192 9.242 1 95.94 119 GLY A N 1
ATOM 895 C CA . GLY A 1 119 ? 11.688 -2.143 9.742 1 95.94 119 GLY A CA 1
ATOM 896 C C . GLY A 1 119 ? 12.688 -2.568 8.688 1 95.94 119 GLY A C 1
ATOM 897 O O . GLY A 1 119 ? 13.422 -3.545 8.875 1 95.94 119 GLY A O 1
ATOM 898 N N . TYR A 1 120 ? 12.758 -1.901 7.594 1 98.25 120 TYR A N 1
ATOM 899 C CA . TYR A 1 120 ? 13.695 -2.264 6.539 1 98.25 120 TYR A CA 1
ATOM 900 C C . TYR A 1 120 ? 15.094 -1.74 6.852 1 98.25 120 TYR A C 1
ATOM 902 O O . TYR A 1 120 ? 16.078 -2.188 6.258 1 98.25 120 TYR A O 1
ATOM 910 N N . VAL A 1 121 ? 15.188 -0.739 7.715 1 98.56 121 VAL A N 1
ATOM 911 C CA . VAL A 1 121 ? 16.406 -0.305 8.375 1 98.56 121 VAL A CA 1
ATOM 912 C C . VAL A 1 121 ? 16.125 -0.007 9.852 1 98.56 121 VAL A C 1
ATOM 914 O O . VAL A 1 121 ? 14.961 0.043 10.266 1 98.56 121 VAL A O 1
ATOM 917 N N . ALA A 1 122 ? 17.141 0.094 10.625 1 97.94 122 ALA A N 1
ATOM 918 C CA . ALA A 1 122 ? 16.969 0.51 12.016 1 97.94 122 ALA A CA 1
ATOM 919 C C . ALA A 1 122 ? 17.75 1.795 12.297 1 97.94 122 ALA A C 1
ATOM 921 O O . ALA A 1 122 ? 18.812 2.031 11.703 1 97.94 122 ALA A O 1
ATOM 922 N N . GLU A 1 123 ? 17.203 2.594 13.133 1 98 123 GLU A N 1
ATOM 923 C CA . GLU A 1 123 ? 17.875 3.812 13.562 1 98 123 GLU A CA 1
ATOM 924 C C . GLU A 1 123 ? 18.766 3.547 14.773 1 98 123 GLU A C 1
ATOM 926 O O . GLU A 1 123 ? 18.281 3.197 15.852 1 98 123 GLU A O 1
ATOM 931 N N . HIS A 1 124 ? 20.031 3.633 14.562 1 98.06 124 HIS A N 1
ATOM 932 C CA . HIS A 1 124 ? 21 3.535 15.656 1 98.06 124 HIS A CA 1
ATOM 933 C C . HIS A 1 124 ? 21.047 4.82 16.484 1 98.06 124 HIS A C 1
ATOM 935 O O . HIS A 1 124 ? 21.219 4.773 17.703 1 98.06 124 HIS A O 1
ATOM 941 N N . ASP A 1 125 ? 20.938 5.883 15.828 1 97.81 125 ASP A N 1
ATOM 942 C CA . ASP A 1 125 ? 20.859 7.234 16.375 1 97.81 125 ASP A CA 1
ATOM 943 C C . ASP A 1 125 ? 20.234 8.203 15.359 1 97.81 125 ASP A C 1
ATOM 945 O O . ASP A 1 125 ? 19.797 7.781 14.289 1 97.81 125 ASP A O 1
ATOM 949 N N . VAL A 1 126 ? 20.141 9.438 15.797 1 97.94 126 VAL A N 1
ATOM 950 C CA . VAL A 1 126 ? 19.641 10.43 14.852 1 97.94 126 VAL A CA 1
ATOM 951 C C . VAL A 1 126 ? 20.516 10.438 13.602 1 97.94 126 VAL A C 1
ATOM 953 O O . VAL A 1 126 ? 21.719 10.664 13.68 1 97.94 126 VAL A O 1
ATOM 956 N N . ARG A 1 127 ? 19.953 10.078 12.477 1 98 127 ARG A N 1
ATOM 957 C CA . ARG A 1 127 ? 20.594 10.125 11.164 1 98 127 ARG A CA 1
ATOM 958 C C . ARG A 1 127 ? 21.719 9.109 11.07 1 98 127 ARG A C 1
ATOM 960 O O . ARG A 1 127 ? 22.703 9.328 10.359 1 98 127 ARG A O 1
ATOM 967 N N . VAL A 1 128 ? 21.672 8.078 11.859 1 98.75 128 VAL A N 1
ATOM 968 C CA . VAL A 1 128 ? 22.594 6.941 11.812 1 98.75 128 VAL A CA 1
ATOM 969 C C . VAL A 1 128 ? 21.797 5.641 11.75 1 98.75 128 VAL A C 1
ATOM 971 O O . VAL A 1 128 ? 20.906 5.406 12.57 1 98.75 128 VAL A O 1
ATOM 974 N N . TYR A 1 129 ? 22.125 4.789 10.891 1 98.75 129 TYR A N 1
ATOM 975 C CA . TYR A 1 129 ? 21.297 3.631 10.594 1 98.75 129 TYR A CA 1
ATOM 976 C C . TYR A 1 129 ? 22.125 2.35 10.609 1 98.75 129 TYR A C 1
ATOM 978 O O . TYR A 1 129 ? 23.328 2.381 10.383 1 98.75 129 TYR A O 1
ATOM 986 N N . ILE A 1 130 ? 21.484 1.226 10.891 1 98.69 130 ILE A N 1
ATOM 987 C CA . ILE A 1 130 ? 22.094 -0.097 10.883 1 98.69 130 ILE A CA 1
ATOM 988 C C . ILE A 1 130 ? 21.203 -1.073 10.117 1 98.69 130 ILE A C 1
ATOM 990 O O . ILE A 1 130 ? 20.016 -0.823 9.922 1 98.69 130 ILE A O 1
ATOM 994 N N . PRO A 1 131 ? 21.797 -2.162 9.625 1 98.44 131 PRO A N 1
ATOM 995 C CA . PRO A 1 131 ? 21.016 -3.141 8.867 1 98.44 131 PRO A CA 1
ATOM 996 C C . PRO A 1 131 ? 20.094 -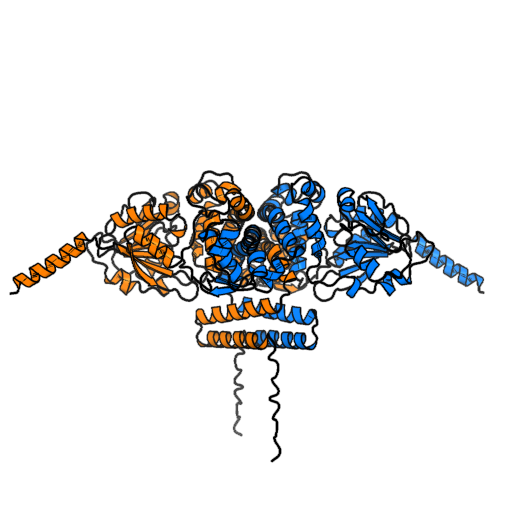3.969 9.758 1 98.44 131 PRO A C 1
ATOM 998 O O . PRO A 1 131 ? 20.344 -4.121 10.953 1 98.44 131 PRO A O 1
ATOM 1001 N N . THR A 1 132 ? 19 -4.367 9.242 1 97.25 132 THR A N 1
ATOM 1002 C CA . THR A 1 132 ? 18.094 -5.344 9.812 1 97.25 132 THR A CA 1
ATOM 1003 C C . THR A 1 132 ? 18.031 -6.602 8.953 1 97.25 132 THR A C 1
ATOM 1005 O O . THR A 1 132 ? 18.734 -6.707 7.945 1 97.25 132 THR A O 1
ATOM 1008 N N . LYS A 1 133 ? 17.219 -7.551 9.398 1 95.69 133 LYS A N 1
ATOM 1009 C CA . LYS A 1 133 ? 16.984 -8.742 8.586 1 95.69 133 LYS A CA 1
ATOM 1010 C C . LYS A 1 133 ? 16.391 -8.375 7.23 1 95.69 133 LYS A C 1
ATOM 1012 O O . LYS A 1 133 ? 16.719 -9 6.219 1 95.69 133 LYS A O 1
ATOM 1017 N N . MET A 1 134 ? 15.562 -7.352 7.23 1 97.5 134 MET A N 1
ATOM 1018 C CA . MET A 1 134 ? 14.938 -6.934 5.98 1 97.5 134 MET A CA 1
ATOM 1019 C C . MET A 1 134 ? 15.938 -6.23 5.074 1 97.5 134 MET A C 1
ATOM 1021 O O . MET A 1 134 ? 15.867 -6.34 3.852 1 97.5 134 MET A O 1
ATOM 1025 N N . THR A 1 135 ? 16.891 -5.457 5.703 1 98.44 135 THR A N 1
ATOM 1026 C CA . THR A 1 135 ? 17.969 -4.867 4.918 1 98.44 135 THR A CA 1
ATOM 1027 C C . THR A 1 135 ? 18.688 -5.934 4.098 1 98.44 135 THR A C 1
ATOM 1029 O O . THR A 1 135 ? 18.906 -5.758 2.896 1 98.44 135 THR A O 1
ATOM 1032 N N . ARG A 1 136 ? 18.984 -6.965 4.734 1 97.62 136 ARG A N 1
ATOM 1033 C CA . ARG A 1 136 ? 19.719 -8.055 4.105 1 97.62 136 ARG A CA 1
ATOM 1034 C C . ARG A 1 136 ? 18.859 -8.773 3.072 1 97.62 136 ARG A C 1
ATOM 1036 O O . ARG A 1 136 ? 19.359 -9.148 2.006 1 97.62 136 ARG A O 1
ATOM 1043 N N . GLN A 1 137 ? 17.609 -8.922 3.396 1 97.19 137 GLN A N 1
ATOM 1044 C CA . GLN A 1 137 ? 16.703 -9.57 2.461 1 97.19 137 GLN A CA 1
ATOM 1045 C C . GLN A 1 137 ? 16.609 -8.797 1.149 1 97.19 137 GLN A C 1
ATOM 1047 O O . GLN A 1 137 ? 16.484 -9.391 0.078 1 97.19 137 GLN A O 1
ATOM 1052 N N . MET A 1 138 ? 16.734 -7.52 1.199 1 98.19 138 MET A N 1
ATOM 1053 C CA . MET A 1 138 ? 16.562 -6.684 0.014 1 98.19 138 MET A CA 1
ATOM 1054 C C . MET A 1 138 ? 17.812 -6.723 -0.867 1 98.19 138 MET A C 1
ATOM 1056 O O . MET A 1 138 ? 17.797 -6.203 -1.982 1 98.19 138 MET A O 1
ATOM 1060 N N . THR A 1 139 ? 18.859 -7.305 -0.374 1 97.5 139 THR A N 1
ATOM 1061 C CA . THR A 1 139 ? 20.016 -7.523 -1.229 1 97.5 139 THR A CA 1
ATOM 1062 C C . THR A 1 139 ? 19.859 -8.805 -2.047 1 97.5 139 THR A C 1
ATOM 1064 O O . THR A 1 139 ? 20.625 -9.055 -2.975 1 97.5 139 THR A O 1
ATOM 1067 N N . ASP A 1 140 ? 18.844 -9.578 -1.703 1 95.25 140 ASP A N 1
ATOM 1068 C CA . ASP A 1 140 ? 18.516 -10.781 -2.457 1 95.25 140 ASP A CA 1
ATOM 1069 C C . ASP A 1 140 ? 17.984 -10.438 -3.846 1 95.25 140 ASP A C 1
ATOM 1071 O O . ASP A 1 140 ? 17.094 -9.602 -3.982 1 95.25 140 ASP A O 1
ATOM 1075 N N . ARG A 1 141 ? 18.5 -11.055 -4.844 1 93.25 141 ARG A N 1
ATOM 1076 C CA . ARG A 1 141 ? 18.188 -10.781 -6.246 1 93.25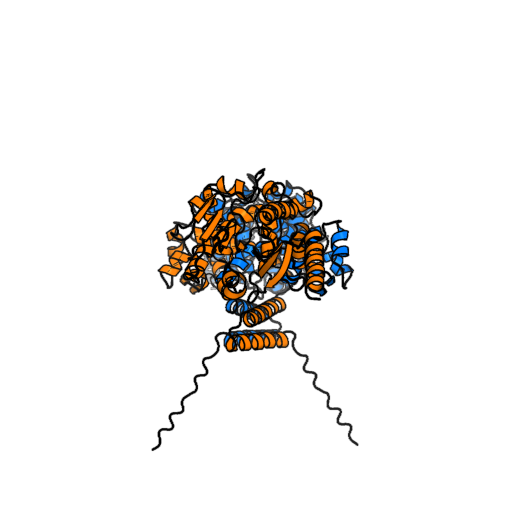 141 ARG A CA 1
ATOM 1077 C C . ARG A 1 141 ? 16.703 -10.969 -6.531 1 93.25 141 ARG A C 1
ATOM 1079 O O . ARG A 1 141 ? 16.094 -10.148 -7.223 1 93.25 141 ARG A O 1
ATOM 1086 N N . LEU A 1 142 ? 16.125 -11.977 -5.996 1 93 142 LEU A N 1
ATOM 1087 C CA . LEU A 1 142 ? 14.727 -12.32 -6.277 1 93 142 LEU A CA 1
ATOM 1088 C C . LEU A 1 142 ? 13.781 -11.336 -5.598 1 93 142 LEU A C 1
ATOM 1090 O O . LEU A 1 142 ? 12.805 -10.883 -6.203 1 93 142 LEU A O 1
ATOM 1094 N N . SER A 1 143 ? 14.086 -10.984 -4.344 1 95.5 143 SER A N 1
ATOM 1095 C CA . SER A 1 143 ? 13.281 -10 -3.639 1 95.5 143 SER A CA 1
ATOM 1096 C C . SER A 1 143 ? 13.281 -8.656 -4.371 1 95.5 143 SER A C 1
ATOM 1098 O O . SER A 1 143 ? 12.234 -8.023 -4.512 1 95.5 143 SER A O 1
ATOM 1100 N N . GLY A 1 144 ? 14.445 -8.281 -4.863 1 96.06 144 GLY A N 1
ATOM 1101 C CA . GLY A 1 144 ? 14.555 -7.047 -5.617 1 96.06 144 GLY A CA 1
ATOM 1102 C C . GLY A 1 144 ? 13.734 -7.051 -6.895 1 96.06 144 GLY A C 1
ATOM 1103 O O . GLY A 1 144 ? 13.117 -6.043 -7.25 1 96.06 144 GLY A O 1
ATOM 1104 N N . ALA A 1 145 ? 13.719 -8.148 -7.562 1 94.69 145 ALA A N 1
ATOM 1105 C CA . ALA A 1 145 ? 12.984 -8.258 -8.82 1 94.69 145 ALA A CA 1
ATOM 1106 C C . ALA A 1 145 ? 11.484 -8.148 -8.594 1 94.69 145 ALA A C 1
ATOM 1108 O O . ALA A 1 145 ? 10.766 -7.59 -9.43 1 94.69 145 ALA A O 1
ATOM 1109 N N . VAL A 1 146 ? 11.016 -8.672 -7.461 1 95.88 146 VAL A N 1
ATOM 1110 C CA . VAL A 1 146 ? 9.602 -8.586 -7.129 1 95.88 146 VAL A CA 1
ATOM 1111 C C . VAL A 1 146 ? 9.195 -7.125 -6.973 1 95.88 146 VAL A C 1
ATOM 1113 O O . VAL A 1 146 ? 8.227 -6.672 -7.594 1 95.88 146 VAL A O 1
ATOM 1116 N N . VAL A 1 147 ? 9.977 -6.398 -6.227 1 97.5 147 VAL A N 1
ATOM 1117 C CA . VAL A 1 147 ? 9.656 -5 -5.984 1 97.5 147 VAL A CA 1
ATOM 1118 C C . VAL A 1 147 ? 9.734 -4.215 -7.293 1 97.5 147 VAL A C 1
ATOM 1120 O O . VAL A 1 147 ? 8.836 -3.43 -7.609 1 97.5 147 VAL A O 1
ATOM 1123 N N . ARG A 1 148 ? 10.781 -4.465 -8.102 1 96.31 148 ARG A N 1
ATOM 1124 C CA . ARG A 1 148 ? 10.977 -3.736 -9.352 1 96.31 148 ARG A CA 1
ATOM 1125 C C . ARG A 1 148 ? 9.836 -3.996 -10.32 1 96.31 148 ARG A C 1
ATOM 1127 O O . ARG A 1 148 ? 9.281 -3.061 -10.906 1 96.31 148 ARG A O 1
ATOM 1134 N N . PHE A 1 149 ? 9.477 -5.234 -10.5 1 95.38 149 PHE A N 1
ATOM 1135 C CA . PHE A 1 149 ? 8.461 -5.586 -11.484 1 95.38 149 PHE A CA 1
ATOM 1136 C C . PHE A 1 149 ? 7.09 -5.074 -11.055 1 95.38 149 PHE A C 1
ATOM 1138 O O . PHE A 1 149 ? 6.379 -4.441 -11.836 1 95.38 149 PHE A O 1
ATOM 1145 N N . ILE A 1 150 ? 6.727 -5.328 -9.805 1 96.69 150 ILE A N 1
ATOM 1146 C CA . ILE A 1 150 ? 5.398 -4.988 -9.312 1 96.69 150 ILE A CA 1
ATOM 1147 C C . ILE A 1 150 ? 5.242 -3.471 -9.242 1 96.69 150 ILE A C 1
ATOM 1149 O O . ILE A 1 150 ? 4.18 -2.934 -9.562 1 96.69 150 ILE A O 1
ATOM 1153 N N . PHE A 1 151 ? 6.305 -2.82 -8.844 1 97.38 151 PHE A N 1
ATOM 1154 C CA . PHE A 1 151 ? 6.191 -1.371 -8.727 1 97.38 151 PHE A CA 1
ATOM 1155 C C . PHE A 1 151 ? 6.297 -0.707 -10.094 1 97.38 151 PHE A C 1
ATOM 1157 O O . PHE A 1 151 ? 5.395 0.023 -10.508 1 97.38 151 PHE A O 1
ATOM 1164 N N . ASP A 1 152 ? 7.359 -0.944 -10.867 1 95.31 152 ASP A N 1
ATOM 1165 C CA . ASP A 1 152 ? 7.672 -0.18 -12.07 1 95.31 152 ASP A CA 1
ATOM 1166 C C . ASP A 1 152 ? 6.695 -0.512 -13.195 1 95.31 152 ASP A C 1
ATOM 1168 O O . ASP A 1 152 ? 6.34 0.36 -13.992 1 95.31 152 ASP A O 1
ATOM 1172 N N . ILE A 1 153 ? 6.293 -1.698 -13.266 1 92.69 153 ILE A N 1
ATOM 1173 C CA . ILE A 1 153 ? 5.391 -2.105 -14.336 1 92.69 153 ILE A CA 1
ATOM 1174 C C . ILE A 1 153 ? 3.955 -2.145 -13.812 1 92.69 153 ILE A C 1
ATOM 1176 O O . ILE A 1 153 ? 3.025 -1.71 -14.5 1 92.69 153 ILE A O 1
ATOM 1180 N N . GLY A 1 154 ? 3.768 -2.631 -12.648 1 96.31 154 GLY A N 1
ATOM 1181 C CA . GLY A 1 154 ? 2.438 -2.904 -12.133 1 96.31 154 GLY A CA 1
ATOM 1182 C C . GLY A 1 154 ? 1.741 -1.669 -11.594 1 96.31 154 GLY A C 1
ATOM 1183 O O . GLY A 1 154 ? 0.534 -1.5 -11.773 1 96.31 154 GLY A O 1
ATOM 1184 N N . MET A 1 155 ? 2.451 -0.754 -10.922 1 97.69 155 MET A N 1
ATOM 1185 C CA . MET A 1 155 ? 1.856 0.345 -10.164 1 97.69 155 MET A CA 1
ATOM 1186 C C . MET A 1 155 ? 1.143 1.32 -11.094 1 97.69 155 MET A C 1
ATOM 1188 O O . MET A 1 155 ? 0.048 1.794 -10.781 1 97.69 155 MET A O 1
ATOM 1192 N N . PRO A 1 156 ? 1.731 1.708 -12.289 1 96.94 156 PRO A N 1
ATOM 1193 C CA . PRO A 1 156 ? 1.004 2.6 -13.195 1 96.94 156 PRO A CA 1
ATOM 1194 C C . PRO A 1 156 ? -0.341 2.025 -13.633 1 96.94 156 PRO A C 1
ATOM 1196 O O . PRO A 1 156 ? -1.328 2.758 -13.727 1 96.94 156 PRO A O 1
ATOM 1199 N N . THR A 1 157 ? -0.355 0.719 -13.891 1 97.88 157 THR A N 1
ATOM 1200 C CA . THR A 1 157 ? -1.601 0.072 -14.289 1 97.88 157 THR A CA 1
ATOM 1201 C C . THR A 1 157 ? -2.564 -0.019 -13.109 1 97.88 157 THR A C 1
ATOM 1203 O O . THR A 1 157 ? -3.756 0.258 -13.25 1 97.88 157 THR A O 1
ATOM 1206 N N . LEU A 1 158 ? -2.059 -0.424 -11.938 1 98.62 158 LEU A N 1
ATOM 1207 C CA . LEU A 1 158 ? -2.875 -0.517 -10.727 1 98.62 158 LEU A CA 1
ATOM 1208 C C . LEU A 1 158 ? -3.621 0.788 -10.477 1 98.62 158 LEU A C 1
ATOM 1210 O O . LEU A 1 158 ? -4.812 0.773 -10.148 1 98.62 158 LEU A O 1
ATOM 1214 N N . ALA A 1 159 ? -2.953 1.919 -10.688 1 98.12 159 ALA A N 1
ATOM 1215 C CA . ALA A 1 159 ? -3.508 3.246 -10.43 1 98.12 159 ALA A CA 1
ATOM 1216 C C . ALA A 1 159 ? -4.711 3.521 -11.328 1 98.12 159 ALA A C 1
ATOM 1218 O O . ALA A 1 159 ? -5.523 4.402 -11.039 1 98.12 159 ALA A O 1
ATOM 1219 N N . LYS A 1 160 ? -4.895 2.764 -12.391 1 97.75 160 LYS A N 1
ATOM 1220 C CA . LYS A 1 160 ? -5.926 3.049 -13.383 1 97.75 160 LYS A CA 1
ATOM 1221 C C . LYS A 1 160 ? -7.035 2.002 -13.336 1 97.75 160 LYS A C 1
ATOM 1223 O O . LYS A 1 160 ? -8.055 2.143 -14.016 1 97.75 160 LYS A O 1
ATOM 1228 N N . VAL A 1 161 ? -6.906 0.997 -12.5 1 98.5 161 VAL A N 1
ATOM 1229 C CA . VAL A 1 161 ? -7.82 -0.139 -12.492 1 98.5 161 VAL A CA 1
ATOM 1230 C C . VAL A 1 161 ? -9.234 0.337 -12.148 1 98.5 161 VAL A C 1
ATOM 1232 O O . VAL A 1 161 ? -10.195 -0.016 -12.828 1 98.5 161 VAL A O 1
ATOM 1235 N N . PRO A 1 162 ? -9.414 1.195 -11.078 1 98.19 162 PRO A N 1
ATOM 1236 C CA . PRO A 1 162 ? -10.781 1.627 -10.789 1 98.19 162 PRO A CA 1
ATOM 1237 C C . PRO A 1 162 ? -11.422 2.385 -11.945 1 98.19 162 PRO A C 1
ATOM 1239 O O . PRO A 1 162 ? -12.594 2.176 -12.258 1 98.19 162 PRO A O 1
ATOM 1242 N N . GLU A 1 163 ? -10.664 3.268 -12.594 1 96.75 163 GLU A N 1
ATOM 1243 C CA . GLU A 1 163 ? -11.156 3.984 -13.766 1 96.75 163 GLU A CA 1
ATOM 1244 C C . GLU A 1 163 ? -11.531 3.018 -14.891 1 96.75 163 GLU A C 1
ATOM 1246 O O . GLU A 1 163 ? -12.602 3.146 -15.492 1 96.75 163 GLU A O 1
ATOM 1251 N N . PHE A 1 164 ? -10.625 2.086 -15.156 1 98.06 164 PHE A N 1
ATOM 1252 C CA . PHE A 1 164 ? -10.852 1.067 -16.172 1 98.06 164 PHE A CA 1
ATOM 1253 C C . PHE A 1 164 ? -12.133 0.292 -15.898 1 98.06 164 PHE A C 1
ATOM 1255 O O . PHE A 1 164 ? -12.938 0.07 -16.797 1 98.06 164 PHE A O 1
ATOM 1262 N N . LEU A 1 165 ? -12.352 -0.085 -14.633 1 98.38 165 LEU A N 1
ATOM 1263 C CA . LEU A 1 165 ? -13.523 -0.877 -14.273 1 98.38 165 LEU A CA 1
ATOM 1264 C C . LEU A 1 165 ? -14.797 -0.05 -14.391 1 98.38 165 LEU A C 1
ATOM 1266 O O . LEU A 1 165 ? -15.844 -0.567 -14.789 1 98.38 165 LEU A O 1
ATOM 1270 N N . ARG A 1 166 ? -14.758 1.245 -14.047 1 97.31 166 ARG A N 1
ATOM 1271 C CA . ARG A 1 166 ? -15.914 2.113 -14.266 1 97.31 166 ARG A CA 1
ATOM 1272 C C . ARG A 1 166 ? -16.281 2.178 -15.742 1 97.31 166 ARG A C 1
ATOM 1274 O O . ARG A 1 166 ? -17.453 2.1 -16.109 1 97.31 166 ARG A O 1
ATOM 1281 N N . MET A 1 167 ? -15.297 2.252 -16.578 1 96.31 167 MET A N 1
ATOM 1282 C CA . MET A 1 167 ? -15.508 2.387 -18.016 1 96.31 167 MET A CA 1
ATOM 1283 C C . MET A 1 167 ? -16.078 1.102 -18.609 1 96.31 167 MET A C 1
ATOM 1285 O O . MET A 1 167 ? -16.766 1.136 -19.625 1 96.31 167 MET A O 1
ATOM 1289 N N . THR A 1 168 ? -15.812 0.019 -17.984 1 97.12 168 THR A N 1
ATOM 1290 C CA . THR A 1 168 ? -16.25 -1.27 -18.5 1 97.12 168 THR A CA 1
ATOM 1291 C C . THR A 1 168 ? -17.453 -1.789 -17.719 1 97.12 168 THR A C 1
ATOM 1293 O O . THR A 1 168 ? -17.75 -2.986 -17.734 1 97.12 168 THR A O 1
ATOM 1296 N N . ASN A 1 169 ? -18.109 -0.9 -16.938 1 97.62 169 ASN A N 1
ATOM 1297 C CA . ASN A 1 169 ? -19.312 -1.191 -16.172 1 97.62 169 ASN A CA 1
ATOM 1298 C C . ASN A 1 169 ? -19.109 -2.344 -15.195 1 97.62 169 ASN A C 1
ATOM 1300 O O . ASN A 1 169 ? -19.969 -3.211 -15.047 1 97.62 169 ASN A O 1
ATOM 1304 N N . PHE A 1 170 ? -17.859 -2.436 -14.641 1 98.19 170 PHE A N 1
ATOM 1305 C CA . PHE A 1 170 ? -17.469 -3.355 -13.578 1 98.19 170 PHE A CA 1
ATOM 1306 C C . PHE A 1 170 ? -17.641 -4.801 -14.023 1 98.19 170 PHE A C 1
ATOM 1308 O O . PHE A 1 170 ? -18.141 -5.637 -13.266 1 98.19 170 PHE A O 1
ATOM 1315 N N . ARG A 1 171 ? -17.234 -4.977 -15.234 1 97.12 171 ARG A N 1
ATOM 1316 C CA . ARG A 1 171 ? -17.109 -6.34 -15.742 1 97.12 171 ARG A CA 1
ATOM 1317 C C . ARG A 1 171 ? -15.727 -6.91 -15.438 1 97.12 171 ARG A C 1
ATOM 1319 O O . ARG A 1 171 ? -14.734 -6.184 -15.445 1 97.12 171 ARG A O 1
ATOM 1326 N N . ASN A 1 172 ? -15.656 -8.219 -15.148 1 95.69 172 ASN A N 1
ATOM 1327 C CA . ASN A 1 172 ? -14.367 -8.891 -15.039 1 95.69 172 ASN A CA 1
ATOM 1328 C C . ASN A 1 172 ? -13.695 -9.047 -16.406 1 95.69 172 ASN A C 1
ATOM 1330 O O . ASN A 1 172 ? -14.266 -9.633 -17.312 1 95.69 172 ASN A O 1
ATOM 1334 N N . PRO A 1 173 ? -12.539 -8.516 -16.547 1 94 173 PRO A N 1
ATOM 1335 C CA . PRO A 1 173 ? -11.914 -8.594 -17.875 1 94 173 PRO A CA 1
ATOM 1336 C C . PRO A 1 173 ? -11.523 -10.023 -18.25 1 94 173 PRO A C 1
ATOM 1338 O O . PRO A 1 173 ? -11.305 -10.859 -17.375 1 94 173 PRO A O 1
ATOM 1341 N N . SER A 1 174 ? -11.547 -10.227 -19.547 1 89.25 174 SER A N 1
ATOM 1342 C CA . SER A 1 174 ? -11.117 -11.492 -20.109 1 89.25 174 SER A CA 1
ATOM 1343 C C . SER A 1 174 ? -10.461 -11.289 -21.484 1 89.25 174 SER A C 1
ATOM 1345 O O . SER A 1 174 ? -10.758 -10.32 -22.172 1 89.25 174 SER A O 1
ATOM 1347 N N . GLY A 1 175 ? -9.602 -12.156 -21.766 1 90.19 175 GLY A N 1
ATOM 1348 C CA . GLY A 1 175 ? -8.852 -12.039 -23 1 90.19 175 GLY A CA 1
ATOM 1349 C C . GLY A 1 175 ? -7.527 -11.32 -22.844 1 90.19 175 GLY A C 1
ATOM 1350 O O . GLY A 1 175 ? -7.449 -10.32 -22.125 1 90.19 175 GLY A O 1
ATOM 1351 N N . ALA A 1 176 ? -6.578 -11.672 -23.516 1 87.94 176 ALA A N 1
ATOM 1352 C CA . ALA A 1 176 ? -5.195 -11.258 -23.266 1 87.94 176 ALA A CA 1
ATOM 1353 C C . ALA A 1 176 ? -4.957 -9.828 -23.734 1 87.94 176 ALA A C 1
ATOM 1355 O O . ALA A 1 176 ? -3.99 -9.188 -23.312 1 87.94 176 ALA A O 1
ATOM 1356 N N . LEU A 1 177 ? -5.895 -9.203 -24.5 1 91.81 177 LEU A N 1
ATOM 1357 C CA . LEU A 1 177 ? -5.52 -7.977 -25.203 1 91.81 177 LEU A CA 1
ATOM 1358 C C . LEU A 1 177 ? -6.406 -6.812 -24.766 1 91.81 177 LEU A C 1
ATOM 1360 O O . LEU A 1 177 ? -6.227 -5.684 -25.219 1 91.81 177 LEU A O 1
ATOM 1364 N N . ASN A 1 178 ? -7.352 -7.074 -23.984 1 90.06 178 ASN A N 1
ATOM 1365 C CA . ASN A 1 178 ? -8.258 -6.004 -23.578 1 90.06 178 ASN A CA 1
ATOM 1366 C C . ASN A 1 178 ? -8.422 -5.953 -22.062 1 90.06 178 ASN A C 1
ATOM 1368 O O . ASN A 1 178 ? -9.43 -6.422 -21.516 1 90.06 178 ASN A O 1
ATOM 1372 N N . GLY A 1 179 ? -7.512 -5.312 -21.453 1 95.5 179 GLY A N 1
ATOM 1373 C CA . GLY A 1 179 ? -7.574 -5.262 -20 1 95.5 179 GLY A CA 1
ATOM 1374 C C . GLY A 1 179 ? -6.941 -4.012 -19.422 1 95.5 179 GLY A C 1
ATOM 1375 O O . GLY A 1 179 ? -6.812 -2.998 -20.109 1 95.5 179 GLY A O 1
ATOM 1376 N N . ALA A 1 180 ? -6.676 -4.027 -18.141 1 96.56 180 ALA A N 1
ATOM 1377 C CA . ALA A 1 180 ? -6.203 -2.877 -17.375 1 96.56 180 ALA A CA 1
ATOM 1378 C C . ALA A 1 180 ? -4.844 -2.406 -17.891 1 96.56 180 ALA A C 1
ATOM 1380 O O . ALA A 1 180 ? -4.598 -1.203 -18 1 96.56 180 ALA A O 1
ATOM 1381 N N . LEU A 1 181 ? -3.961 -3.355 -18.219 1 96.75 181 LEU A N 1
ATOM 1382 C CA . LEU A 1 181 ? -2.643 -3.002 -18.719 1 96.75 181 LEU A CA 1
ATOM 1383 C C . LEU A 1 181 ? -2.756 -2.258 -20.047 1 96.75 181 LEU A C 1
ATOM 1385 O O . LEU A 1 181 ? -2.094 -1.237 -20.25 1 96.75 181 LEU A O 1
ATOM 1389 N N . GLN A 1 182 ? -3.582 -2.766 -20.969 1 96.94 182 GLN A N 1
ATOM 1390 C CA . GLN A 1 182 ? -3.785 -2.15 -22.266 1 96.94 182 GLN A CA 1
ATOM 1391 C C . GLN A 1 182 ? -4.375 -0.751 -22.141 1 96.94 182 GLN A C 1
ATOM 1393 O O . GLN A 1 182 ? -3.979 0.169 -22.859 1 96.94 182 GLN A O 1
ATOM 1398 N N . TYR A 1 183 ? -5.27 -0.64 -21.219 1 96.75 183 TYR A N 1
ATOM 1399 C CA . TYR A 1 183 ? -5.887 0.656 -20.953 1 96.75 183 TYR A CA 1
ATOM 1400 C C . TYR A 1 183 ? -4.867 1.648 -20.422 1 96.75 183 TYR A C 1
ATOM 1402 O O . TYR A 1 183 ? -4.766 2.775 -20.906 1 96.75 183 TYR A O 1
ATOM 1410 N N . ALA A 1 184 ? -4.102 1.254 -19.406 1 96 184 ALA A N 1
ATOM 1411 C CA . ALA A 1 184 ? -3.18 2.143 -18.703 1 96 184 ALA A CA 1
ATOM 1412 C C . ALA A 1 184 ? -2 2.521 -19.594 1 96 184 ALA A C 1
ATOM 1414 O O . ALA A 1 184 ? -1.583 3.682 -19.625 1 96 184 ALA A O 1
ATOM 1415 N N . GLU A 1 185 ? -1.454 1.543 -20.344 1 94.81 185 GLU A N 1
ATOM 1416 C CA . GLU A 1 185 ? -0.225 1.743 -21.094 1 94.81 185 GLU A CA 1
ATOM 1417 C C . GLU A 1 185 ? -0.526 2.057 -22.562 1 94.81 185 GLU A C 1
ATOM 1419 O O . GLU A 1 185 ? 0.387 2.318 -23.344 1 94.81 185 GLU A O 1
ATOM 1424 N N . LYS A 1 186 ? -1.818 2.027 -22.938 1 95 186 LYS A N 1
ATOM 1425 C CA . LYS A 1 186 ? -2.248 2.307 -24.312 1 95 186 LYS A CA 1
ATOM 1426 C C . LYS A 1 186 ? -1.522 1.411 -25.312 1 95 186 LYS A C 1
ATOM 1428 O O . LYS A 1 186 ? -0.957 1.897 -26.297 1 95 186 LYS A O 1
ATOM 1433 N N . THR A 1 187 ? -1.534 0.14 -25 1 95.19 187 THR A N 1
ATOM 1434 C CA . THR A 1 187 ? -0.914 -0.865 -25.859 1 95.19 187 THR A CA 1
ATOM 1435 C C . THR A 1 187 ? -1.942 -1.896 -26.312 1 95.19 187 THR A C 1
ATOM 1437 O O . THR A 1 187 ? -3.01 -2.025 -25.719 1 95.19 187 THR A O 1
ATOM 1440 N N . GLU A 1 188 ? -1.675 -2.502 -27.422 1 94.88 188 GLU A N 1
ATOM 1441 C CA . GLU A 1 188 ? -2.547 -3.557 -27.922 1 94.88 188 GLU A CA 1
ATOM 1442 C C . GLU A 1 188 ? -1.917 -4.934 -27.734 1 94.88 188 GLU A C 1
ATOM 1444 O O . GLU A 1 188 ? -2.439 -5.938 -28.219 1 94.88 188 GLU A O 1
ATOM 1449 N N . MET A 1 189 ? -0.843 -4.922 -27.016 1 94.19 189 MET A N 1
ATOM 1450 C CA . MET A 1 189 ? -0.085 -6.156 -26.828 1 94.19 189 MET A CA 1
ATOM 1451 C C . MET A 1 189 ? -0.452 -6.836 -25.516 1 94.19 189 MET A C 1
ATOM 1453 O O . MET A 1 189 ? -0.912 -6.176 -24.578 1 94.19 189 MET A O 1
ATOM 1457 N N . SER A 1 190 ? -0.28 -8.172 -25.5 1 92.5 190 SER A N 1
ATOM 1458 C CA . SER A 1 190 ? -0.299 -8.883 -24.219 1 92.5 190 SER A CA 1
ATOM 1459 C C . SER A 1 190 ? 0.919 -8.523 -23.375 1 92.5 190 SER A C 1
ATOM 1461 O O . SER A 1 190 ? 1.894 -7.965 -23.891 1 92.5 190 SER A O 1
ATOM 1463 N N . LEU A 1 191 ? 0.848 -8.828 -22.078 1 92.12 191 LEU A N 1
ATOM 1464 C CA . LEU A 1 191 ? 1.986 -8.578 -21.203 1 92.12 191 LEU A CA 1
ATOM 1465 C C . LEU A 1 191 ? 3.25 -9.227 -21.75 1 92.12 191 LEU A C 1
ATOM 1467 O O . LEU A 1 191 ? 4.324 -8.625 -21.734 1 92.12 191 LEU A O 1
ATOM 1471 N N . TRP A 1 192 ? 3.094 -10.445 -22.188 1 88.94 192 TRP A N 1
ATOM 1472 C CA . TRP A 1 192 ? 4.223 -11.273 -22.609 1 88.94 192 TRP A CA 1
ATOM 1473 C C . TRP A 1 192 ? 4.855 -10.734 -23.875 1 88.94 192 TRP A C 1
ATOM 1475 O O . TRP A 1 192 ? 6.062 -10.883 -24.094 1 88.94 192 TRP A O 1
ATOM 1485 N N . ASP A 1 193 ? 4.062 -10.039 -24.703 1 89.62 193 ASP A N 1
ATOM 1486 C CA . ASP A 1 193 ? 4.574 -9.398 -25.922 1 89.62 193 ASP A CA 1
ATOM 1487 C C . ASP A 1 193 ? 5.086 -7.992 -25.625 1 89.62 193 ASP A C 1
ATOM 1489 O O . ASP A 1 193 ? 5.98 -7.496 -26.312 1 89.62 193 ASP A O 1
ATOM 1493 N N . TRP A 1 194 ? 4.516 -7.422 -24.656 1 92.56 194 TRP A N 1
ATOM 1494 C CA . TRP A 1 194 ? 4.785 -6.02 -24.359 1 92.56 194 TRP A CA 1
ATOM 1495 C C . TRP A 1 194 ? 6.098 -5.871 -23.594 1 92.56 194 TRP A C 1
ATOM 1497 O O . TRP A 1 194 ? 6.895 -4.977 -23.891 1 92.56 194 TRP A O 1
ATOM 1507 N N . VAL A 1 195 ? 6.406 -6.715 -22.641 1 91.06 195 VAL A N 1
ATOM 1508 C CA . VAL A 1 195 ? 7.539 -6.598 -21.734 1 91.06 195 VAL A CA 1
ATOM 1509 C C . VAL A 1 195 ? 8.844 -6.633 -22.516 1 91.06 195 VAL A C 1
ATOM 1511 O O . VAL A 1 195 ? 9.75 -5.828 -22.281 1 91.06 195 VAL A O 1
ATOM 1514 N N . PRO A 1 196 ? 8.961 -7.535 -23.516 1 87.88 196 PRO A N 1
ATOM 1515 C CA . PRO A 1 196 ? 10.211 -7.578 -24.281 1 87.88 196 PRO A CA 1
ATOM 1516 C C . PRO A 1 196 ? 10.477 -6.285 -25.047 1 87.88 196 PRO A C 1
ATOM 1518 O O . PRO A 1 196 ? 11.625 -6.008 -25.422 1 87.88 196 PRO A O 1
ATOM 1521 N N . THR A 1 197 ? 9.461 -5.523 -25.328 1 91 197 THR A N 1
ATOM 1522 C CA . THR A 1 197 ? 9.625 -4.285 -26.078 1 91 197 THR A CA 1
ATOM 1523 C C . THR A 1 197 ? 10.125 -3.162 -25.172 1 91 197 THR A C 1
ATOM 1525 O O . THR A 1 197 ? 10.516 -2.096 -25.641 1 91 197 THR A O 1
ATOM 1528 N N . LYS A 1 198 ? 10.117 -3.361 -23.875 1 88.19 198 LYS A N 1
ATOM 1529 C CA . LYS A 1 198 ? 10.531 -2.346 -22.906 1 88.19 198 LYS A CA 1
ATOM 1530 C C . LYS A 1 198 ? 11.945 -2.609 -22.406 1 88.19 198 LYS A C 1
ATOM 1532 O O . LYS A 1 198 ? 12.211 -3.645 -21.797 1 88.19 198 LYS A O 1
ATOM 1537 N N . PRO A 1 199 ? 12.789 -1.693 -22.688 1 84.31 199 PRO A N 1
ATOM 1538 C CA . PRO A 1 199 ? 14.18 -1.914 -22.266 1 84.31 199 PRO A CA 1
ATOM 1539 C C . PRO A 1 199 ? 14.312 -2.201 -20.781 1 84.31 199 PRO A C 1
ATOM 1541 O O . PRO A 1 199 ? 13.727 -1.495 -19.953 1 84.31 199 PRO A O 1
ATOM 1544 N N . GLY A 1 200 ? 14.984 -3.24 -20.422 1 81.88 200 GLY A N 1
ATOM 1545 C CA . GLY A 1 200 ? 15.328 -3.553 -19.031 1 81.88 200 GLY A CA 1
ATOM 1546 C C . GLY A 1 200 ? 14.25 -4.355 -18.328 1 81.88 200 GLY A C 1
ATOM 1547 O O . GLY A 1 200 ? 14.508 -4.957 -17.281 1 81.88 200 GLY A O 1
ATOM 1548 N N . PHE A 1 201 ? 13.086 -4.516 -18.922 1 86.19 201 PHE A N 1
ATOM 1549 C CA . PHE A 1 201 ? 11.984 -5.121 -18.188 1 86.19 201 PHE A CA 1
ATOM 1550 C C . PHE A 1 201 ? 11.961 -6.633 -18.391 1 86.19 201 PHE A C 1
ATOM 1552 O O . PHE A 1 201 ? 11.414 -7.367 -17.562 1 86.19 201 PHE A O 1
ATOM 1559 N N . LEU A 1 202 ? 12.547 -7.098 -19.469 1 83.88 202 LEU A N 1
ATOM 1560 C CA . LEU A 1 202 ? 12.508 -8.531 -19.734 1 83.88 202 LEU A CA 1
ATOM 1561 C C . LEU A 1 202 ? 13.258 -9.305 -18.656 1 83.88 202 LEU A C 1
ATOM 1563 O O . LEU A 1 202 ? 12.742 -10.281 -18.109 1 83.88 202 LEU A O 1
ATOM 1567 N N . ASP A 1 203 ? 14.453 -8.852 -18.344 1 86 203 ASP A N 1
ATOM 1568 C CA . ASP A 1 203 ? 15.242 -9.5 -17.312 1 86 203 ASP A CA 1
ATOM 1569 C C . ASP A 1 203 ? 14.539 -9.43 -15.953 1 86 203 ASP A C 1
ATOM 1571 O O . ASP A 1 203 ? 14.523 -10.414 -15.203 1 86 203 ASP A O 1
ATOM 1575 N N . VAL A 1 204 ? 13.984 -8.289 -15.68 1 87.12 204 VAL A N 1
ATOM 1576 C CA . VAL A 1 204 ? 13.273 -8.094 -14.414 1 87.12 204 VAL A CA 1
ATOM 1577 C C . VAL A 1 204 ? 12.07 -9.031 -14.359 1 87.12 204 VAL A C 1
ATOM 1579 O O . VAL A 1 204 ? 11.797 -9.641 -13.32 1 87.12 204 VAL A O 1
ATOM 1582 N N . CYS A 1 205 ? 11.406 -9.133 -15.406 1 87.5 205 CYS A N 1
ATOM 1583 C CA . CYS A 1 205 ? 10.234 -10 -15.469 1 87.5 205 CYS A CA 1
ATOM 1584 C C . CYS A 1 205 ? 10.625 -11.461 -15.266 1 87.5 205 CYS A C 1
ATOM 1586 O O . CYS A 1 205 ? 10.039 -12.148 -14.43 1 87.5 205 CYS A O 1
ATOM 1588 N N . ASN A 1 206 ? 11.633 -11.883 -15.969 1 84.25 206 ASN A N 1
ATOM 1589 C CA . ASN A 1 206 ? 12.07 -13.273 -15.852 1 84.25 206 ASN A CA 1
ATOM 1590 C C . ASN A 1 206 ? 12.555 -13.594 -14.445 1 84.25 206 ASN A C 1
ATOM 1592 O O . ASN A 1 206 ? 12.297 -14.68 -13.93 1 84.25 206 ASN A O 1
ATOM 1596 N N . THR A 1 207 ? 13.242 -12.656 -13.891 1 86.94 207 THR A N 1
ATOM 1597 C CA . THR A 1 207 ? 13.711 -12.852 -12.523 1 86.94 207 THR A CA 1
ATOM 1598 C C . THR A 1 207 ? 12.547 -12.867 -11.547 1 86.94 207 THR A C 1
ATOM 1600 O O . THR A 1 207 ? 12.547 -13.648 -10.586 1 86.94 207 THR A O 1
ATOM 1603 N N . PHE A 1 208 ? 11.617 -12.055 -11.805 1 89.06 208 PHE A N 1
ATOM 1604 C CA . PHE A 1 208 ? 10.391 -12.055 -11.023 1 89.06 208 PHE A CA 1
ATOM 1605 C C . PHE A 1 208 ? 9.695 -13.406 -11.102 1 89.06 208 PHE A C 1
ATOM 1607 O O . PHE A 1 208 ? 9.219 -13.93 -10.086 1 89.06 208 PHE A O 1
ATOM 1614 N N . MET A 1 209 ? 9.633 -13.938 -12.195 1 85.31 209 MET A N 1
ATOM 1615 C CA . MET A 1 209 ? 8.992 -15.242 -12.367 1 85.31 209 MET A CA 1
ATOM 1616 C C . MET A 1 209 ? 9.742 -16.328 -11.609 1 85.31 209 MET A C 1
ATOM 1618 O O . MET A 1 209 ? 9.141 -17.297 -11.141 1 85.31 209 MET A O 1
ATOM 1622 N N . GLU A 1 210 ? 11.016 -16.141 -11.477 1 82 210 GLU A N 1
ATOM 1623 C CA . GLU A 1 210 ? 11.828 -17.062 -10.68 1 82 210 GLU A CA 1
ATOM 1624 C C . GLU A 1 210 ? 11.492 -16.938 -9.195 1 82 210 GLU A C 1
ATOM 1626 O O . GLU A 1 210 ? 11.633 -17.906 -8.438 1 82 210 GLU A O 1
ATOM 1631 N N . ALA A 1 211 ? 11.062 -15.719 -8.797 1 82.69 211 ALA A N 1
ATOM 1632 C CA . ALA A 1 211 ? 10.828 -15.398 -7.391 1 82.69 211 ALA A CA 1
ATOM 1633 C C . ALA A 1 211 ? 9.43 -15.812 -6.949 1 82.69 211 ALA A C 1
ATOM 1635 O O . ALA A 1 211 ? 8.969 -15.43 -5.871 1 82.69 211 ALA A O 1
ATOM 1636 N N . ASP A 1 212 ? 8.766 -16.547 -7.613 1 75.94 212 ASP A N 1
ATOM 1637 C CA . ASP A 1 212 ? 7.336 -16.797 -7.504 1 75.94 212 ASP A CA 1
ATOM 1638 C C . ASP A 1 212 ? 7 -17.516 -6.195 1 75.94 212 ASP A C 1
ATOM 1640 O O . ASP A 1 212 ? 5.855 -17.469 -5.734 1 75.94 212 ASP A O 1
ATOM 1644 N N . ARG A 1 213 ? 7.977 -18.078 -5.539 1 78.44 213 ARG A N 1
ATOM 1645 C CA . ARG A 1 213 ? 7.656 -18.922 -4.398 1 78.44 213 ARG A CA 1
ATOM 1646 C C . ARG A 1 213 ? 7.824 -18.172 -3.086 1 78.44 213 ARG A C 1
ATOM 1648 O O . ARG A 1 213 ? 7.223 -18.531 -2.072 1 78.44 213 ARG A O 1
ATOM 1655 N N . GLY A 1 214 ? 8.609 -17.172 -3.104 1 78.5 214 GLY A N 1
ATOM 1656 C CA . GLY A 1 214 ? 8.938 -16.578 -1.818 1 78.5 214 GLY A CA 1
ATOM 1657 C C . GLY A 1 214 ? 9.578 -17.562 -0.855 1 78.5 214 GLY A C 1
ATOM 1658 O O . GLY A 1 214 ? 10.539 -18.25 -1.21 1 78.5 214 GLY A O 1
ATOM 1659 N N . SER A 1 215 ? 8.969 -17.609 0.371 1 80.62 215 SER A N 1
ATOM 1660 C CA . SER A 1 215 ? 9.508 -18.531 1.37 1 80.62 215 SER A CA 1
ATOM 1661 C C . SER A 1 215 ? 8.797 -19.875 1.322 1 80.62 215 SER A C 1
ATOM 1663 O O . SER A 1 215 ? 9.117 -20.781 2.094 1 80.62 215 SER A O 1
ATOM 1665 N N . ARG A 1 216 ? 7.887 -19.984 0.438 1 85.19 216 ARG A N 1
ATOM 1666 C CA . ARG A 1 216 ? 7.105 -21.203 0.354 1 85.19 216 ARG A CA 1
ATOM 1667 C C . ARG A 1 216 ? 7.961 -22.359 -0.155 1 85.19 216 ARG A C 1
ATOM 1669 O O . ARG A 1 216 ? 8.82 -22.172 -1.013 1 85.19 216 ARG A O 1
ATOM 1676 N N . PRO A 1 217 ? 7.699 -23.516 0.394 1 87.31 217 PRO A N 1
ATOM 1677 C CA . PRO A 1 217 ? 8.547 -24.641 0.006 1 87.31 217 PRO A CA 1
ATOM 1678 C C . PRO A 1 217 ? 8.328 -25.062 -1.444 1 87.31 217 PRO A C 1
ATOM 1680 O O . PRO A 1 217 ? 7.242 -24.875 -1.992 1 87.31 217 PRO A O 1
ATOM 1683 N N . SER A 1 218 ? 9.422 -25.672 -1.96 1 91.5 218 SER A N 1
ATOM 1684 C CA . SER A 1 218 ? 9.312 -26.297 -3.273 1 91.5 218 SER A CA 1
ATOM 1685 C C . SER A 1 218 ? 8.297 -27.438 -3.262 1 91.5 218 SER A C 1
ATOM 1687 O O . SER A 1 218 ? 8.141 -28.125 -2.254 1 91.5 218 SER A O 1
ATOM 1689 N N . TRP A 1 219 ? 7.629 -27.594 -4.398 1 94 219 TRP A N 1
ATOM 1690 C CA . TRP A 1 219 ? 6.684 -28.703 -4.52 1 94 219 TRP A CA 1
ATOM 1691 C C . TRP A 1 219 ? 7.375 -30.031 -4.297 1 94 219 TRP A C 1
ATOM 1693 O O . TRP A 1 219 ? 6.746 -31 -3.852 1 94 219 TRP A O 1
ATOM 1703 N N . LEU A 1 220 ? 8.656 -30.078 -4.48 1 96.06 220 LEU A N 1
ATOM 1704 C CA . LEU A 1 220 ? 9.453 -31.297 -4.348 1 96.06 220 LEU A CA 1
ATOM 1705 C C . LEU A 1 220 ? 9.609 -31.688 -2.881 1 96.06 220 LEU A C 1
ATOM 1707 O O . LEU A 1 220 ? 10.023 -32.812 -2.572 1 96.06 220 LEU A O 1
ATOM 1711 N N . GLU A 1 221 ? 9.266 -30.734 -2.01 1 93.5 221 GLU A N 1
ATOM 1712 C CA . GLU A 1 221 ? 9.469 -30.969 -0.584 1 93.5 221 GLU A CA 1
ATOM 1713 C C . GLU A 1 221 ? 8.219 -31.547 0.064 1 93.5 221 GLU A C 1
ATOM 1715 O O . GLU A 1 221 ? 8.281 -32.094 1.168 1 93.5 221 GLU A O 1
ATOM 1720 N N . TRP A 1 222 ? 7.125 -31.422 -0.558 1 94.25 222 TRP A N 1
ATOM 1721 C CA . TRP A 1 222 ? 5.926 -31.844 0.155 1 94.25 222 TRP A CA 1
ATOM 1722 C C . TRP A 1 222 ? 5.02 -32.656 -0.751 1 94.25 222 TRP A C 1
ATOM 1724 O O . TRP A 1 222 ? 4.215 -33.469 -0.271 1 94.25 222 TRP A O 1
ATOM 1734 N N . PHE A 1 223 ? 5.012 -32.531 -2.053 1 97.19 223 PHE A N 1
ATOM 1735 C CA . PHE A 1 223 ? 4.254 -33.375 -2.98 1 97.19 223 PHE A CA 1
ATOM 1736 C C . PHE A 1 223 ? 4.906 -34.719 -3.135 1 97.19 223 PHE A C 1
ATOM 1738 O O . PHE A 1 223 ? 6.129 -34.844 -3.221 1 97.19 223 PHE A O 1
ATOM 1745 N N . PRO A 1 224 ? 4.145 -35.812 -3.146 1 97.5 224 PRO A N 1
ATOM 1746 C CA . PRO A 1 224 ? 4.723 -37.125 -3.252 1 97.5 224 PRO A CA 1
ATOM 1747 C C . PRO A 1 224 ? 5.102 -37.5 -4.684 1 97.5 224 PRO A C 1
ATOM 1749 O O . PRO A 1 224 ? 4.484 -38.406 -5.281 1 97.5 224 PRO A O 1
ATOM 1752 N N . VAL A 1 225 ? 6.152 -36.969 -5.156 1 97.69 225 VAL A N 1
ATOM 1753 C CA . VAL A 1 225 ? 6.625 -37.062 -6.531 1 97.69 225 VAL A CA 1
ATOM 1754 C C . VAL A 1 225 ? 6.914 -38.531 -6.863 1 97.69 225 VAL A C 1
ATOM 1756 O O . VAL A 1 225 ? 6.547 -39.031 -7.938 1 97.69 225 VAL A O 1
ATOM 1759 N N . LYS A 1 226 ? 7.617 -39.281 -6.008 1 96.38 226 LYS A N 1
ATOM 1760 C CA . LYS A 1 226 ? 7.961 -40.688 -6.27 1 96.38 226 LYS A CA 1
ATOM 1761 C C . LYS A 1 226 ? 6.711 -41.5 -6.531 1 96.38 226 LYS A C 1
ATOM 1763 O O . LYS A 1 226 ? 6.602 -42.156 -7.57 1 96.38 226 LYS A O 1
ATOM 1768 N N . GLU A 1 227 ? 5.754 -41.344 -5.668 1 96.75 227 GLU A N 1
ATOM 1769 C CA . GLU A 1 227 ? 4.543 -42.156 -5.738 1 96.75 227 GLU A CA 1
ATOM 1770 C C . GLU A 1 227 ? 3.664 -41.75 -6.914 1 96.75 227 GLU A C 1
ATOM 1772 O O . GLU A 1 227 ? 3.047 -42.594 -7.566 1 96.75 227 GLU A O 1
ATOM 1777 N N . ARG A 1 228 ? 3.66 -40.406 -7.184 1 96.62 228 ARG A N 1
ATOM 1778 C CA . ARG A 1 228 ? 2.654 -39.906 -8.109 1 96.62 228 ARG A CA 1
ATOM 1779 C C . ARG A 1 228 ? 3.227 -39.781 -9.523 1 96.62 228 ARG A C 1
ATOM 1781 O O . ARG A 1 228 ? 2.48 -39.781 -10.5 1 96.62 228 ARG A O 1
ATOM 1788 N N . ILE A 1 229 ? 4.523 -39.688 -9.656 1 95.94 229 ILE A N 1
ATOM 1789 C CA . ILE A 1 229 ? 5.121 -39.438 -10.961 1 95.94 229 ILE A CA 1
ATOM 1790 C C . ILE A 1 229 ? 6.102 -40.531 -11.312 1 95.94 229 ILE A C 1
ATOM 1792 O O . ILE A 1 229 ? 5.906 -41.281 -12.289 1 95.94 229 ILE A O 1
ATOM 1796 N N . ILE A 1 230 ? 7 -40.875 -10.477 1 95.5 230 ILE A N 1
ATOM 1797 C CA . ILE A 1 230 ? 8.156 -41.688 -10.82 1 95.5 230 ILE A CA 1
ATOM 1798 C C . ILE A 1 230 ? 7.758 -43.156 -10.852 1 95.5 230 ILE A C 1
ATOM 1800 O O . ILE A 1 230 ? 8.117 -43.875 -11.781 1 95.5 230 ILE A O 1
ATOM 1804 N N . ASP A 1 231 ? 7.008 -43.625 -9.883 1 94.38 231 ASP A N 1
ATOM 1805 C CA . ASP A 1 231 ? 6.684 -45.031 -9.766 1 94.38 231 ASP A CA 1
ATOM 1806 C C . ASP A 1 231 ? 5.867 -45.5 -10.961 1 94.38 231 ASP A C 1
ATOM 1808 O O . ASP A 1 231 ? 5.953 -46.688 -11.352 1 94.38 231 ASP A O 1
ATOM 1812 N N . GLY A 1 232 ? 5.145 -44.688 -11.586 1 91.5 232 GLY A N 1
ATOM 1813 C CA . GLY A 1 232 ? 4.328 -45.062 -12.727 1 91.5 232 GLY A CA 1
ATOM 1814 C C . GLY A 1 232 ? 5.035 -44.875 -14.055 1 91.5 232 GLY A C 1
ATOM 1815 O O . GLY A 1 232 ? 4.488 -45.188 -15.109 1 91.5 232 GLY A O 1
ATOM 1816 N N . PHE A 1 233 ? 6.234 -44.406 -13.945 1 94 233 PHE A N 1
ATOM 1817 C CA . PHE A 1 233 ? 6.98 -44.125 -15.172 1 94 233 PHE A CA 1
ATOM 1818 C C . PHE A 1 233 ? 7.438 -45.438 -15.82 1 94 233 PHE A C 1
ATOM 1820 O O . PHE A 1 233 ? 7.988 -46.312 -15.148 1 94 233 PHE A O 1
ATOM 1827 N N . LYS A 1 234 ? 7.137 -45.719 -17.031 1 85.38 234 LYS A N 1
ATOM 1828 C CA . LYS A 1 234 ? 7.527 -46.906 -17.812 1 85.38 234 LYS A CA 1
ATOM 1829 C C . LYS A 1 234 ? 8.633 -46.562 -18.797 1 85.38 234 LYS A C 1
ATOM 1831 O O . LYS A 1 234 ? 8.445 -45.719 -19.688 1 85.38 234 LYS A O 1
ATOM 1836 N N . GLU A 1 235 ? 9.75 -47.312 -18.516 1 71.94 235 GLU A N 1
ATOM 1837 C CA . GLU A 1 235 ? 10.875 -47.156 -19.422 1 71.94 235 GLU A CA 1
ATOM 1838 C C . GLU A 1 235 ? 10.516 -47.656 -20.828 1 71.94 235 GLU A C 1
ATOM 1840 O O . GLU A 1 235 ? 9.766 -48.625 -20.984 1 71.94 235 GLU A O 1
ATOM 1845 N N . GLY A 1 236 ? 10.688 -46.938 -21.938 1 61.62 236 GLY A N 1
ATOM 1846 C CA . GLY A 1 236 ? 10.406 -47.375 -23.297 1 61.62 236 GLY A CA 1
ATOM 1847 C C . GLY A 1 236 ? 9.297 -46.594 -23.969 1 61.62 236 GLY A C 1
ATOM 1848 O O . GLY A 1 236 ? 9.195 -46.562 -25.188 1 61.62 236 GLY A O 1
ATOM 1849 N N . GLU A 1 237 ? 8.469 -46.094 -23.188 1 57.97 237 GLU A N 1
ATOM 1850 C CA . GLU A 1 237 ? 7.523 -45.219 -23.875 1 57.97 237 GLU A CA 1
ATOM 1851 C C . GLU A 1 237 ? 8.211 -43.969 -24.391 1 57.97 237 GLU A C 1
ATOM 1853 O O . GLU A 1 237 ? 9.391 -44 -24.734 1 57.97 237 GLU A O 1
ATOM 1858 N N . SER A 1 238 ? 7.617 -42.812 -24.594 1 65.31 238 SER A N 1
ATOM 1859 C CA . SER A 1 238 ? 8.234 -41.594 -25.078 1 65.31 238 SER A CA 1
ATOM 1860 C C . SER A 1 238 ? 9.555 -41.312 -24.375 1 65.31 238 SER A C 1
ATOM 1862 O O . SER A 1 238 ? 10.359 -40.5 -24.844 1 65.31 238 SER A O 1
ATOM 1864 N N . ASP A 1 239 ? 9.812 -42.125 -23.328 1 87.56 239 ASP A N 1
ATOM 1865 C CA . ASP A 1 239 ? 10.961 -42.031 -22.438 1 87.56 239 ASP A CA 1
ATOM 1866 C C . ASP A 1 239 ? 11.07 -40.625 -21.844 1 87.56 239 ASP A C 1
ATOM 1868 O O . ASP A 1 239 ? 12.164 -40.188 -21.453 1 87.56 239 ASP A O 1
ATOM 1872 N N . VAL A 1 240 ? 9.875 -39.938 -21.984 1 95.75 240 VAL A N 1
ATOM 1873 C CA . VAL A 1 240 ? 9.883 -38.594 -21.375 1 95.75 240 VAL A CA 1
ATOM 1874 C C . VAL A 1 240 ? 9.227 -38.656 -20 1 95.75 240 VAL A C 1
ATOM 1876 O O . VAL A 1 240 ? 8.047 -39 -19.891 1 95.75 240 VAL A O 1
ATOM 1879 N N . LEU A 1 241 ? 9.992 -38.312 -19.016 1 96.69 241 LEU A N 1
ATOM 1880 C CA . LEU A 1 241 ? 9.531 -38.375 -17.625 1 96.69 241 LEU A CA 1
ATOM 1881 C C . LEU A 1 241 ? 8.758 -37.125 -17.266 1 96.69 241 LEU A C 1
ATOM 1883 O O . LEU A 1 241 ? 7.68 -37.188 -16.672 1 96.69 241 LEU A O 1
ATOM 1887 N N . LEU A 1 242 ? 9.281 -35.969 -17.578 1 97.75 242 LEU A N 1
ATOM 1888 C CA . LEU A 1 242 ? 8.688 -34.719 -17.172 1 97.75 242 LEU A CA 1
ATOM 1889 C C . LEU A 1 242 ? 8.906 -33.625 -18.234 1 97.75 242 LEU A C 1
ATOM 1891 O O . LEU A 1 242 ? 10.039 -33.406 -18.672 1 97.75 242 LEU A O 1
ATOM 1895 N N . VAL A 1 243 ? 7.855 -33.094 -18.688 1 98.31 243 VAL A N 1
ATOM 1896 C CA . VAL A 1 243 ? 7.891 -31.875 -19.516 1 98.31 243 VAL A CA 1
ATOM 1897 C C . VAL A 1 243 ? 7.492 -30.656 -18.688 1 98.31 243 VAL A C 1
ATOM 1899 O O . VAL A 1 243 ? 6.363 -30.578 -18.203 1 98.31 243 VAL A O 1
ATOM 1902 N N . ASP A 1 244 ? 8.414 -29.766 -18.422 1 98.25 244 ASP A N 1
ATOM 1903 C CA . ASP A 1 244 ? 8.109 -28.469 -17.812 1 98.25 244 ASP A CA 1
ATOM 1904 C C . ASP A 1 244 ? 7.609 -27.469 -18.844 1 98.25 244 ASP A C 1
ATOM 1906 O O . ASP A 1 244 ? 8.406 -26.812 -19.5 1 98.25 244 ASP A O 1
ATOM 1910 N N . VAL A 1 245 ? 6.285 -27.391 -18.938 1 98.38 245 VAL A N 1
ATOM 1911 C CA . VAL A 1 245 ? 5.629 -26.594 -19.969 1 98.38 245 VAL A CA 1
ATOM 1912 C C . VAL A 1 245 ? 5.648 -25.125 -19.594 1 98.38 245 VAL A C 1
ATOM 1914 O O . VAL A 1 245 ? 5.074 -24.734 -18.562 1 98.38 245 VAL A O 1
ATOM 1917 N N . ALA A 1 246 ? 6.281 -24.281 -20.422 1 96.25 246 ALA A N 1
ATOM 1918 C CA . ALA A 1 246 ? 6.469 -22.859 -20.141 1 96.25 246 ALA A CA 1
ATOM 1919 C C . ALA A 1 246 ? 7.195 -22.656 -18.828 1 96.25 246 ALA A C 1
ATOM 1921 O O . ALA A 1 246 ? 6.734 -21.891 -17.969 1 96.25 246 ALA A O 1
ATOM 1922 N N . GLY A 1 247 ? 8.344 -23.312 -18.703 1 95.12 247 GLY A N 1
ATOM 1923 C CA . GLY A 1 247 ? 9.031 -23.438 -17.422 1 95.12 247 GLY A CA 1
ATOM 1924 C C . GLY A 1 247 ? 10.039 -22.328 -17.188 1 95.12 247 GLY A C 1
ATOM 1925 O O . GLY A 1 247 ? 10.812 -22.391 -16.219 1 95.12 247 GLY A O 1
ATOM 1926 N N . GLY A 1 248 ? 10.023 -21.328 -18.047 1 92.31 248 GLY A N 1
ATOM 1927 C CA . GLY A 1 248 ? 10.93 -20.203 -17.859 1 92.31 248 GLY A CA 1
ATOM 1928 C C . GLY A 1 248 ? 12.391 -20.594 -17.969 1 92.31 248 GLY A C 1
ATOM 1929 O O . GLY A 1 248 ? 12.797 -21.25 -18.922 1 92.31 248 GLY A O 1
ATOM 1930 N N . ARG A 1 249 ? 13.172 -20.234 -16.969 1 91.12 249 ARG A N 1
ATOM 1931 C CA . ARG A 1 249 ? 14.609 -20.484 -17.016 1 91.12 249 ARG A CA 1
ATOM 1932 C C . ARG A 1 249 ? 14.938 -21.891 -16.516 1 91.12 249 ARG A C 1
ATOM 1934 O O . ARG A 1 249 ? 16.109 -22.281 -16.438 1 91.12 249 ARG A O 1
ATOM 1941 N N . GLY A 1 250 ? 13.906 -22.641 -16.094 1 93.62 250 GLY A N 1
ATOM 1942 C CA . GLY A 1 250 ? 14.039 -24.078 -15.859 1 93.62 250 GLY A CA 1
ATOM 1943 C C . GLY A 1 250 ? 14.477 -24.406 -14.445 1 93.62 250 GLY A C 1
ATOM 1944 O O . GLY A 1 250 ? 14.969 -25.5 -14.188 1 93.62 250 GLY A O 1
ATOM 1945 N N . HIS A 1 251 ? 14.273 -23.484 -13.516 1 90.44 251 HIS A N 1
ATOM 1946 C CA . HIS A 1 251 ? 14.758 -23.703 -12.156 1 90.44 251 HIS A CA 1
ATOM 1947 C C . HIS A 1 251 ? 14.047 -24.891 -11.5 1 90.44 251 HIS A C 1
ATOM 1949 O O . HIS A 1 251 ? 14.664 -25.641 -10.758 1 90.44 251 HIS A O 1
ATOM 1955 N N . ASP A 1 252 ? 12.781 -25.062 -11.75 1 93.56 252 ASP A N 1
ATOM 1956 C CA . ASP A 1 252 ? 12.039 -26.156 -11.148 1 93.56 252 ASP A CA 1
ATOM 1957 C C . ASP A 1 252 ? 12.5 -27.5 -11.711 1 93.56 252 ASP A C 1
ATOM 1959 O O . ASP A 1 252 ? 12.609 -28.484 -10.969 1 93.56 252 ASP A O 1
ATOM 1963 N N . LEU A 1 253 ? 12.758 -27.516 -12.953 1 95.94 253 LEU A N 1
ATOM 1964 C CA . LEU A 1 253 ? 13.203 -28.75 -13.602 1 95.94 253 LEU A CA 1
ATOM 1965 C C . LEU A 1 253 ? 14.602 -29.141 -13.148 1 95.94 253 LEU A C 1
ATOM 1967 O O . LEU A 1 253 ? 14.898 -30.312 -12.961 1 95.94 253 LEU A O 1
ATOM 1971 N N . ILE A 1 254 ? 15.453 -28.141 -12.984 1 95.44 254 ILE A N 1
ATOM 1972 C CA . ILE A 1 254 ? 16.797 -28.391 -12.484 1 95.44 254 ILE A CA 1
ATOM 1973 C C . ILE A 1 254 ? 16.734 -28.953 -11.062 1 95.44 254 ILE A C 1
ATOM 1975 O O . ILE A 1 254 ? 17.453 -29.891 -10.734 1 95.44 254 ILE A O 1
ATOM 1979 N N . ALA A 1 255 ? 15.914 -28.359 -10.25 1 94.56 255 ALA A N 1
ATOM 1980 C CA . ALA A 1 255 ? 15.734 -28.859 -8.883 1 94.56 255 ALA A CA 1
ATOM 1981 C C . ALA A 1 255 ? 15.219 -30.297 -8.883 1 94.56 255 ALA A C 1
ATOM 1983 O O . ALA A 1 255 ? 15.656 -31.109 -8.07 1 94.56 255 ALA A O 1
ATOM 1984 N N . PHE A 1 256 ? 14.289 -30.594 -9.75 1 97.06 256 PHE A N 1
ATOM 1985 C CA . PHE A 1 256 ? 13.758 -31.953 -9.883 1 97.06 256 PHE A CA 1
ATOM 1986 C C . PHE A 1 256 ? 14.867 -32.938 -10.273 1 97.06 256 PHE A C 1
ATOM 1988 O O . PHE A 1 256 ? 15 -34 -9.664 1 97.06 256 PHE A O 1
ATOM 1995 N N . GLN A 1 257 ? 15.609 -32.562 -11.32 1 96.38 257 GLN A N 1
ATOM 1996 C CA . GLN A 1 257 ? 16.703 -33.406 -11.781 1 96.38 257 GLN A CA 1
ATOM 1997 C C . GLN A 1 257 ? 17.719 -33.656 -10.664 1 96.38 257 GLN A C 1
ATOM 1999 O O . GLN A 1 257 ? 18.188 -34.781 -10.5 1 96.38 257 GLN A O 1
ATOM 2004 N N . SER A 1 258 ? 18.047 -32.625 -9.922 1 95.69 258 SER A N 1
ATOM 2005 C CA . SER A 1 258 ? 19.016 -32.719 -8.836 1 95.69 258 SER A CA 1
ATOM 2006 C C . SER A 1 258 ? 18.5 -33.656 -7.746 1 95.69 258 SER A C 1
ATOM 2008 O O . SER A 1 258 ? 19.266 -34.5 -7.227 1 95.69 258 SER A O 1
ATOM 2010 N N . LYS A 1 259 ? 17.297 -33.594 -7.375 1 96.38 259 LYS A N 1
ATOM 2011 C CA . LYS A 1 259 ? 16.719 -34.375 -6.289 1 96.38 259 LYS A CA 1
ATOM 2012 C C . LYS A 1 259 ? 16.516 -35.812 -6.707 1 96.38 259 LYS A C 1
ATOM 2014 O O . LYS A 1 259 ? 16.656 -36.719 -5.887 1 96.38 259 LYS A O 1
ATOM 2019 N N . PHE A 1 260 ? 16.203 -36.031 -7.957 1 95.56 260 PHE A N 1
ATOM 2020 C CA . PHE A 1 260 ? 15.906 -37.375 -8.453 1 95.56 260 PHE A CA 1
ATOM 2021 C C . PHE A 1 260 ? 16.875 -37.781 -9.57 1 95.56 260 PHE A C 1
ATOM 2023 O O . PHE A 1 260 ? 16.453 -38.25 -10.617 1 95.56 260 PHE A O 1
ATOM 2030 N N . SER A 1 261 ? 18.078 -37.5 -9.352 1 92.31 261 SER A N 1
ATOM 2031 C CA . SER A 1 261 ? 19.109 -37.656 -10.367 1 92.31 261 SER A CA 1
ATOM 2032 C C . SER A 1 261 ? 19.234 -39.125 -10.797 1 92.31 261 SER A C 1
ATOM 2034 O O . SER A 1 261 ? 19.719 -39.406 -11.891 1 92.31 261 SER A O 1
ATOM 2036 N N . GLY A 1 262 ? 18.781 -40.031 -10.062 1 90.69 262 GLY A N 1
ATOM 2037 C CA . GLY A 1 262 ? 18.906 -41.438 -10.352 1 90.69 262 GLY A CA 1
ATOM 2038 C C . GLY A 1 262 ? 17.797 -41.969 -11.25 1 90.69 262 GLY A C 1
ATOM 2039 O O . GLY A 1 262 ? 17.906 -43.062 -11.805 1 90.69 262 GLY A O 1
ATOM 2040 N N . VAL A 1 263 ? 16.781 -41.219 -11.445 1 89.69 263 VAL A N 1
ATOM 2041 C CA . VAL A 1 263 ? 15.656 -41.656 -12.266 1 89.69 263 VAL A CA 1
ATOM 2042 C C . VAL A 1 263 ? 15.992 -41.5 -13.75 1 89.69 263 VAL A C 1
ATOM 2044 O O . VAL A 1 263 ? 16.484 -40.438 -14.156 1 89.69 263 VAL A O 1
ATOM 2047 N N . GLN A 1 264 ? 15.758 -42.656 -14.43 1 87.5 264 GLN A N 1
ATOM 2048 C CA . GLN A 1 264 ? 16.016 -42.594 -15.867 1 87.5 264 GLN A CA 1
ATOM 2049 C C . GLN A 1 264 ? 14.82 -42.031 -16.625 1 87.5 264 GLN A C 1
ATOM 2051 O O . GLN A 1 264 ? 13.672 -42.312 -16.266 1 87.5 264 GLN A O 1
ATOM 2056 N N . GLY A 1 265 ? 14.875 -41.062 -17.406 1 93.12 265 GLY A N 1
ATOM 2057 C CA . GLY A 1 265 ? 13.844 -40.438 -18.219 1 93.12 265 GLY A CA 1
ATOM 2058 C C . GLY A 1 265 ? 14.242 -39.062 -18.719 1 93.12 265 GLY A C 1
ATOM 2059 O O . GLY A 1 265 ? 14.992 -38.344 -18.062 1 93.12 265 GLY A O 1
ATOM 2060 N N . ARG A 1 266 ? 13.758 -38.781 -19.844 1 95.62 266 ARG A N 1
ATOM 2061 C CA . ARG A 1 266 ? 14.055 -37.469 -20.453 1 95.62 266 ARG A CA 1
ATOM 2062 C C . ARG A 1 266 ? 13.336 -36.344 -19.734 1 95.62 266 ARG A C 1
ATOM 2064 O O . ARG A 1 266 ? 12.172 -36.5 -19.344 1 95.62 266 ARG A O 1
ATOM 2071 N N . LEU A 1 267 ? 14.023 -35.312 -19.453 1 97.06 267 LEU A N 1
ATOM 2072 C CA . LEU A 1 267 ? 13.5 -34.062 -18.906 1 97.06 267 LEU A CA 1
ATOM 2073 C C . LEU A 1 267 ? 13.516 -32.969 -19.953 1 97.06 267 LEU A C 1
ATOM 2075 O O . LEU A 1 267 ? 14.555 -32.688 -20.562 1 97.06 267 LEU A O 1
ATOM 2079 N N . ILE A 1 268 ? 12.406 -32.344 -20.141 1 97.81 268 ILE A N 1
ATOM 2080 C CA . ILE A 1 268 ? 12.289 -31.391 -21.219 1 97.81 268 ILE A CA 1
ATOM 2081 C C . ILE A 1 268 ? 11.766 -30.062 -20.688 1 97.81 268 ILE A C 1
ATOM 2083 O O . ILE A 1 268 ? 10.773 -30.016 -19.953 1 97.81 268 ILE A O 1
ATOM 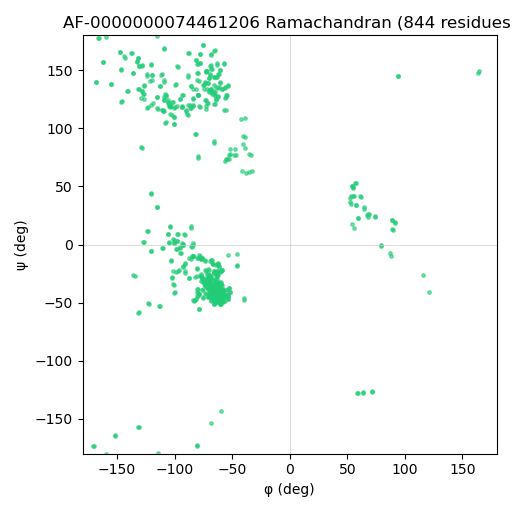2087 N N . LEU A 1 269 ? 12.43 -28.953 -21 1 98.12 269 LEU A N 1
ATOM 2088 C CA . LEU A 1 269 ? 11.984 -27.594 -20.719 1 98.12 269 LEU A CA 1
ATOM 2089 C C . LEU A 1 269 ? 11.406 -26.938 -21.969 1 98.12 269 LEU A C 1
ATOM 2091 O O . LEU A 1 269 ? 12.07 -26.875 -23.016 1 98.12 269 LEU A O 1
ATOM 2095 N N . GLU A 1 270 ? 10.203 -26.516 -21.891 1 98 270 GLU A N 1
ATOM 2096 C CA . GLU A 1 270 ? 9.555 -25.797 -22.984 1 98 270 GLU A CA 1
ATOM 2097 C C . GLU A 1 270 ? 9.289 -24.344 -22.609 1 98 270 GLU A C 1
ATOM 2099 O O . GLU A 1 270 ? 8.859 -24.047 -21.484 1 98 270 GLU A O 1
ATOM 2104 N N . ASP A 1 271 ? 9.531 -23.422 -23.438 1 95.81 271 ASP A N 1
ATOM 2105 C CA . ASP A 1 271 ? 9.117 -22.031 -23.328 1 95.81 271 ASP A CA 1
ATOM 2106 C C . ASP A 1 271 ? 9.305 -21.312 -24.672 1 95.81 271 ASP A C 1
ATOM 2108 O O . ASP A 1 271 ? 9.711 -21.922 -25.656 1 95.81 271 ASP A O 1
ATOM 2112 N N . LEU A 1 272 ? 8.922 -20.062 -24.719 1 93 272 LEU A N 1
ATOM 2113 C CA . LEU A 1 272 ? 9.148 -19.25 -25.906 1 93 272 LEU A CA 1
ATOM 2114 C C . LEU A 1 272 ? 10.625 -19.203 -26.266 1 93 272 LEU A C 1
ATOM 2116 O O . LEU A 1 272 ? 11.484 -19.344 -25.391 1 93 272 LEU A O 1
ATOM 2120 N N . PRO A 1 273 ? 10.93 -18.953 -27.531 1 92.25 273 PRO A N 1
ATOM 2121 C CA . PRO A 1 273 ? 12.312 -19 -28 1 92.25 273 PRO A CA 1
ATOM 2122 C C . PRO A 1 273 ? 13.242 -18.094 -27.203 1 92.25 273 PRO A C 1
ATOM 2124 O O . PRO A 1 273 ? 14.32 -18.5 -26.781 1 92.25 273 PRO A O 1
ATOM 2127 N N . HIS A 1 274 ? 12.82 -16.875 -26.922 1 87.5 274 HIS A N 1
ATOM 2128 C CA . HIS A 1 274 ? 13.688 -15.914 -26.25 1 87.5 274 HIS A CA 1
ATOM 2129 C C . HIS A 1 274 ? 13.883 -16.266 -24.781 1 87.5 274 HIS A C 1
ATOM 2131 O O . HIS A 1 274 ? 14.891 -15.898 -24.172 1 87.5 274 HIS A O 1
ATOM 2137 N N . VAL A 1 275 ? 12.953 -17.016 -24.219 1 88.69 275 VAL A N 1
ATOM 2138 C CA . VAL A 1 275 ? 13.055 -17.422 -22.812 1 88.69 275 VAL A CA 1
ATOM 2139 C C . VAL A 1 275 ? 13.984 -18.625 -22.703 1 88.69 275 VAL A C 1
ATOM 2141 O O . VAL A 1 275 ? 14.875 -18.641 -21.844 1 88.69 275 VAL A O 1
ATOM 2144 N N . VAL A 1 276 ? 13.781 -19.625 -23.578 1 91 276 VAL A N 1
ATOM 2145 C CA . VAL A 1 276 ? 14.594 -20.844 -23.578 1 91 276 VAL A CA 1
ATOM 2146 C C . VAL A 1 276 ? 16.062 -20.484 -23.812 1 91 276 VAL A C 1
ATOM 2148 O O . VAL A 1 276 ? 16.953 -21.125 -23.266 1 91 276 VAL A O 1
ATOM 2151 N N . ALA A 1 277 ? 16.266 -19.422 -24.625 1 88.38 277 ALA A N 1
ATOM 2152 C CA . ALA A 1 277 ? 17.625 -18.984 -24.922 1 88.38 277 ALA A CA 1
ATOM 2153 C C . ALA A 1 277 ? 18.344 -18.516 -23.672 1 88.38 277 ALA A C 1
ATOM 2155 O O . ALA A 1 277 ? 19.562 -18.609 -23.578 1 88.38 277 ALA A O 1
ATOM 2156 N N . GLU A 1 278 ? 17.562 -18.078 -22.656 1 85.56 278 GLU A N 1
ATOM 2157 C CA . GLU A 1 278 ? 18.141 -17.562 -21.422 1 85.56 278 GLU A CA 1
ATOM 2158 C C . GLU A 1 278 ? 18.109 -18.625 -20.328 1 85.56 278 GLU A C 1
ATOM 2160 O O . GLU A 1 278 ? 18.531 -18.344 -19.188 1 85.56 278 GLU A O 1
ATOM 2165 N N . ALA A 1 279 ? 17.625 -19.766 -20.656 1 90.25 279 ALA A N 1
ATOM 2166 C CA . ALA A 1 279 ? 17.5 -20.812 -19.641 1 90.25 279 ALA A CA 1
ATOM 2167 C C . ALA A 1 279 ? 18.859 -21.375 -19.25 1 90.25 279 ALA A C 1
ATOM 2169 O O . ALA A 1 279 ? 19.797 -21.344 -20.047 1 90.25 279 ALA A O 1
ATOM 2170 N N . THR A 1 280 ? 18.938 -21.781 -18.062 1 86.94 280 THR A N 1
ATOM 2171 C CA . THR A 1 280 ? 20.141 -22.453 -17.609 1 86.94 280 THR A CA 1
ATOM 2172 C C . THR A 1 280 ? 20.344 -23.766 -18.359 1 86.94 280 THR A C 1
ATOM 2174 O O . THR A 1 280 ? 19.484 -24.641 -18.344 1 86.94 280 THR A O 1
ATOM 2177 N N . GLN A 1 281 ? 21.484 -23.875 -18.953 1 89.94 281 GLN A N 1
ATOM 2178 C CA . GLN A 1 281 ? 21.766 -25.094 -19.688 1 89.94 281 GLN A CA 1
ATOM 2179 C C . GLN A 1 281 ? 22.188 -26.234 -18.75 1 89.94 281 GLN A C 1
ATOM 2181 O O . GLN A 1 281 ? 22.906 -26 -17.781 1 89.94 281 GLN A O 1
ATOM 2186 N N . HIS A 1 282 ? 21.562 -27.297 -18.906 1 92.31 282 HIS A N 1
ATOM 2187 C CA . HIS A 1 282 ? 21.859 -28.516 -18.156 1 92.31 282 HIS A CA 1
ATOM 2188 C C . HIS A 1 282 ? 21.969 -29.719 -19.094 1 92.31 282 HIS A C 1
ATOM 2190 O O . HIS A 1 282 ? 21.125 -29.922 -19.969 1 92.31 282 HIS A O 1
ATOM 2196 N N . PRO A 1 283 ? 22.984 -30.531 -18.922 1 92.12 283 PRO A N 1
ATOM 2197 C CA . PRO A 1 283 ? 23.219 -31.641 -19.859 1 92.12 283 PRO A CA 1
ATOM 2198 C C . PRO A 1 283 ? 22.078 -32.656 -19.875 1 92.12 283 PRO A C 1
ATOM 2200 O O . PRO A 1 283 ? 21.875 -33.344 -20.875 1 92.12 283 PRO A O 1
ATOM 2203 N N . LYS A 1 284 ? 21.391 -32.75 -18.844 1 94.19 284 LYS A N 1
ATOM 2204 C CA . LYS A 1 284 ? 20.359 -33.781 -18.75 1 94.19 284 LYS A CA 1
ATOM 2205 C C . LYS A 1 284 ? 18.984 -33.188 -19.078 1 94.19 284 LYS A C 1
ATOM 2207 O O . LYS A 1 284 ? 17.969 -33.875 -18.953 1 94.19 284 LYS A O 1
ATOM 2212 N N . ILE A 1 285 ? 18.859 -31.938 -19.453 1 96.62 285 ILE A N 1
ATOM 2213 C CA . ILE A 1 285 ? 17.594 -31.266 -19.734 1 96.62 285 ILE A CA 1
ATOM 2214 C C . ILE A 1 285 ? 17.578 -30.797 -21.188 1 96.62 285 ILE A C 1
ATOM 2216 O O . ILE A 1 285 ? 18.469 -30.062 -21.625 1 96.62 285 ILE A O 1
ATOM 2220 N N . GLU A 1 286 ? 16.609 -31.266 -21.891 1 96.62 286 GLU A N 1
ATOM 2221 C CA . GLU A 1 286 ? 16.406 -30.797 -23.266 1 96.62 286 GLU A CA 1
ATOM 2222 C C . GLU A 1 286 ? 15.602 -29.5 -23.281 1 96.62 286 GLU A C 1
ATOM 2224 O O . GLU A 1 286 ? 14.625 -29.359 -22.547 1 96.62 286 GLU A O 1
ATOM 2229 N N . HIS A 1 287 ? 16.047 -28.531 -24.062 1 96.69 287 HIS A N 1
ATOM 2230 C CA . HIS A 1 287 ? 15.375 -27.25 -24.203 1 96.69 287 HIS A CA 1
ATOM 2231 C C . HIS A 1 287 ? 14.656 -27.156 -25.547 1 96.69 287 HIS A C 1
ATOM 2233 O O . HIS A 1 287 ? 15.281 -27.297 -26.609 1 96.69 287 HIS A O 1
ATOM 2239 N N . ILE A 1 288 ? 13.422 -26.891 -25.516 1 96.88 288 ILE A N 1
ATOM 2240 C CA . ILE A 1 288 ? 12.617 -26.859 -26.734 1 96.88 288 ILE A CA 1
ATOM 2241 C C . ILE A 1 288 ? 11.836 -25.547 -26.797 1 96.88 288 ILE A C 1
ATOM 2243 O O . ILE A 1 288 ? 11.125 -25.203 -25.859 1 96.88 288 ILE A O 1
ATOM 2247 N N . SER A 1 289 ? 11.969 -24.797 -27.922 1 96.75 289 SER A N 1
ATOM 2248 C CA . SER A 1 289 ? 11.117 -23.641 -28.156 1 96.75 289 SER A CA 1
ATOM 2249 C C . SER A 1 289 ? 9.664 -24.047 -28.391 1 96.75 289 SER A C 1
ATOM 2251 O O . SER A 1 289 ? 9.398 -24.938 -29.219 1 96.75 289 SER A O 1
ATOM 2253 N N . PHE A 1 290 ? 8.766 -23.406 -27.672 1 96.69 290 PHE A N 1
ATOM 2254 C CA . PHE A 1 290 ? 7.379 -23.844 -27.703 1 96.69 290 PHE A CA 1
ATOM 2255 C C . PHE A 1 290 ? 6.438 -22.703 -27.344 1 96.69 290 PHE A C 1
ATOM 2257 O O . PHE A 1 290 ? 6.73 -21.906 -26.453 1 96.69 290 PHE A O 1
ATOM 2264 N N . ASP A 1 291 ? 5.355 -22.672 -28.125 1 95.62 291 ASP A N 1
ATOM 2265 C CA . ASP A 1 291 ? 4.242 -21.75 -27.859 1 95.62 291 ASP A CA 1
ATOM 2266 C C . ASP A 1 291 ? 3.023 -22.516 -27.344 1 95.62 291 ASP A C 1
ATOM 2268 O O . ASP A 1 291 ? 2.547 -23.453 -27.984 1 95.62 291 ASP A O 1
ATOM 2272 N N . LEU A 1 292 ? 2.447 -22.078 -26.25 1 96.06 292 LEU A N 1
ATOM 2273 C CA . LEU A 1 292 ? 1.369 -22.766 -25.547 1 96.06 292 LEU A CA 1
ATOM 2274 C C . LEU A 1 292 ? 0.149 -22.938 -26.438 1 96.06 292 LEU A C 1
ATOM 2276 O O . LEU A 1 292 ? -0.696 -23.797 -26.188 1 96.06 292 LEU A O 1
ATOM 2280 N N . PHE A 1 293 ? 0.004 -22.109 -27.453 1 95.75 293 PHE A N 1
ATOM 2281 C CA . PHE A 1 293 ? -1.203 -22.078 -28.266 1 95.75 293 PHE A CA 1
ATOM 2282 C C . PHE A 1 293 ? -1.017 -22.906 -29.547 1 95.75 293 PHE A C 1
ATOM 2284 O O . PHE A 1 293 ? -1.866 -22.875 -30.438 1 95.75 293 PHE A O 1
ATOM 2291 N N . GLN A 1 294 ? 0.054 -23.594 -29.578 1 96.94 294 GLN A N 1
ATOM 2292 C CA . GLN A 1 294 ? 0.314 -24.547 -30.656 1 96.94 294 GLN A CA 1
ATOM 2293 C C . GLN A 1 294 ? 0.218 -25.984 -30.156 1 96.94 294 GLN A C 1
ATOM 2295 O O . GLN A 1 294 ? 0.202 -26.234 -28.953 1 96.94 294 GLN A O 1
ATOM 2300 N N . ALA A 1 295 ? 0.202 -26.875 -31.125 1 97.62 295 ALA A N 1
ATOM 2301 C CA . ALA A 1 295 ? 0.149 -28.281 -30.766 1 97.62 295 ALA A CA 1
ATOM 2302 C C . ALA A 1 295 ? 1.375 -28.688 -29.953 1 97.62 295 ALA A C 1
ATOM 2304 O O . ALA A 1 295 ? 2.496 -28.281 -30.25 1 97.62 295 ALA A O 1
ATOM 2305 N N . GLN A 1 296 ? 1.139 -29.438 -28.891 1 97.94 296 GLN A N 1
ATOM 2306 C CA . GLN A 1 296 ? 2.217 -29.922 -28.031 1 97.94 296 GLN A CA 1
ATOM 2307 C C . GLN A 1 296 ? 3.109 -30.906 -28.781 1 97.94 296 GLN A C 1
ATOM 2309 O O . GLN A 1 296 ? 2.648 -31.969 -29.219 1 97.94 296 GLN A O 1
ATOM 2314 N N . PRO A 1 297 ? 4.383 -30.594 -28.891 1 96.69 297 PRO A N 1
ATOM 2315 C CA . PRO A 1 297 ? 5.266 -31.438 -29.703 1 96.69 297 PRO A CA 1
ATOM 2316 C C . PRO A 1 297 ? 5.676 -32.719 -29 1 96.69 297 PRO A C 1
ATOM 2318 O O . PRO A 1 297 ? 6.062 -33.688 -29.656 1 96.69 297 PRO A O 1
ATOM 2321 N N . ILE A 1 298 ? 5.723 -32.781 -27.719 1 97.19 298 ILE A N 1
ATOM 2322 C CA . ILE A 1 298 ? 6.152 -33.969 -26.969 1 97.19 298 ILE A CA 1
ATOM 2323 C C . ILE A 1 298 ? 4.949 -34.844 -26.672 1 97.19 298 ILE A C 1
ATOM 2325 O O . ILE A 1 298 ? 4.094 -34.5 -25.859 1 97.19 298 ILE A O 1
ATOM 2329 N N . GLN A 1 299 ? 4.977 -36 -27.234 1 95.56 299 GLN A N 1
ATOM 2330 C CA . GLN A 1 299 ? 3.834 -36.906 -27.141 1 95.56 299 GLN A CA 1
ATOM 2331 C C . GLN A 1 299 ? 4.059 -37.969 -26.062 1 95.56 299 GLN A C 1
ATOM 2333 O O . GLN A 1 299 ? 5.172 -38.469 -25.922 1 95.56 299 GLN A O 1
ATOM 2338 N N . GLY A 1 300 ? 2.965 -38.188 -25.297 1 95 300 GLY A N 1
ATOM 2339 C CA . GLY A 1 300 ? 2.904 -39.344 -24.422 1 95 300 GLY A CA 1
ATOM 2340 C C . GLY A 1 300 ? 3.865 -39.281 -23.25 1 95 300 GLY A C 1
ATOM 2341 O O . GLY A 1 300 ? 4.348 -40.312 -22.766 1 95 300 GLY A O 1
ATOM 2342 N N . ALA A 1 301 ? 4.246 -38.094 -22.812 1 96.25 301 ALA A N 1
ATOM 2343 C CA . ALA A 1 301 ? 5.105 -37.969 -21.641 1 96.25 301 ALA A CA 1
ATOM 2344 C C . ALA A 1 301 ? 4.406 -38.5 -20.391 1 96.25 301 ALA A C 1
ATOM 2346 O O . ALA A 1 301 ? 3.174 -38.531 -20.328 1 96.25 301 ALA A O 1
ATOM 2347 N N . ARG A 1 302 ? 5.219 -38.906 -19.391 1 96.81 302 ARG A N 1
ATOM 2348 C CA . ARG A 1 302 ? 4.656 -39.344 -18.109 1 96.81 302 ARG A CA 1
ATOM 2349 C C . ARG A 1 302 ? 3.945 -38.219 -17.406 1 96.81 302 ARG A C 1
ATOM 2351 O O . ARG A 1 302 ? 2.875 -38.406 -16.828 1 96.81 302 ARG A O 1
ATOM 2358 N N . THR A 1 303 ? 4.621 -37.062 -17.438 1 97.94 303 THR A N 1
ATOM 2359 C CA . THR A 1 303 ? 4.07 -35.906 -16.719 1 97.94 303 THR A CA 1
ATOM 2360 C C . THR A 1 303 ? 4.266 -34.625 -17.516 1 97.94 303 THR A C 1
ATOM 2362 O O . THR A 1 303 ? 5.344 -34.406 -18.078 1 97.94 303 THR A O 1
ATOM 2365 N N . TYR A 1 304 ? 3.25 -33.875 -17.641 1 98.56 304 TYR A N 1
ATOM 2366 C CA . TYR A 1 304 ? 3.305 -32.469 -18.047 1 98.56 304 TYR A CA 1
ATOM 2367 C C . TYR A 1 304 ? 3.078 -31.547 -16.859 1 98.56 304 TYR A C 1
ATOM 2369 O O . TYR A 1 304 ? 2.057 -31.656 -16.172 1 98.56 304 TYR A O 1
ATOM 2377 N N . TYR A 1 305 ? 4.059 -30.703 -16.547 1 98.5 305 TYR A N 1
ATOM 2378 C CA . TYR A 1 305 ? 4.074 -29.844 -15.367 1 98.5 305 TYR A CA 1
ATOM 2379 C C . TYR A 1 305 ? 3.879 -28.375 -15.766 1 98.5 305 TYR A C 1
ATOM 2381 O O . TYR A 1 305 ? 4.57 -27.875 -16.656 1 98.5 305 TYR A O 1
ATOM 2389 N N . MET A 1 306 ? 2.883 -27.734 -15.195 1 98.06 306 MET A N 1
ATOM 2390 C CA . MET A 1 306 ? 2.615 -26.312 -15.398 1 98.06 306 MET A CA 1
ATOM 2391 C C . MET A 1 306 ? 2.586 -25.562 -14.07 1 98.06 306 MET A C 1
ATOM 2393 O O . MET A 1 306 ? 1.762 -25.859 -13.203 1 98.06 306 MET A O 1
ATOM 2397 N N . LYS A 1 307 ? 3.482 -24.656 -13.945 1 96.62 307 LYS A N 1
ATOM 2398 C CA . LYS A 1 307 ? 3.52 -23.844 -12.734 1 96.62 307 LYS A CA 1
ATOM 2399 C C . LYS A 1 307 ? 3.211 -22.375 -13.047 1 96.62 307 LYS A C 1
ATOM 2401 O O . LYS A 1 307 ? 3.975 -21.719 -13.758 1 96.62 307 LYS A O 1
ATOM 2406 N N . PHE A 1 308 ? 2.096 -21.859 -12.484 1 95.19 308 PHE A N 1
ATOM 2407 C CA . PHE A 1 308 ? 1.701 -20.469 -12.664 1 95.19 308 PHE A CA 1
ATOM 2408 C C . PHE A 1 308 ? 1.617 -20.125 -14.148 1 95.19 308 PHE A C 1
ATOM 2410 O O . PHE A 1 308 ? 2.211 -19.141 -14.594 1 95.19 308 PHE A O 1
ATOM 2417 N N . ILE A 1 309 ? 0.921 -20.938 -14.875 1 96.75 309 ILE A N 1
ATOM 2418 C CA . ILE A 1 309 ? 0.774 -20.734 -16.312 1 96.75 309 ILE A CA 1
ATOM 2419 C C . ILE A 1 309 ? -0.679 -20.391 -16.641 1 96.75 309 ILE A C 1
ATOM 2421 O O . ILE A 1 309 ? -0.959 -19.359 -17.234 1 96.75 309 ILE A O 1
ATOM 2425 N N . LEU A 1 310 ? -1.583 -21.266 -16.156 1 97.38 310 LEU A N 1
ATOM 2426 C CA . LEU A 1 310 ? -2.973 -21.141 -16.578 1 97.38 310 LEU A CA 1
ATOM 2427 C C . LEU A 1 310 ? -3.633 -19.922 -15.953 1 97.38 310 LEU A C 1
ATOM 2429 O O . LEU A 1 310 ? -4.582 -19.375 -16.516 1 97.38 310 LEU A O 1
ATOM 2433 N N . HIS A 1 311 ? -3.137 -19.453 -14.789 1 95.75 311 HIS A N 1
ATOM 2434 C CA . HIS A 1 311 ? -3.693 -18.234 -14.195 1 95.75 311 HIS A CA 1
ATOM 2435 C C . HIS A 1 311 ? -3.373 -17.016 -15.039 1 95.75 311 HIS A C 1
ATOM 2437 O O . HIS A 1 311 ? -3.971 -15.945 -14.844 1 95.75 311 HIS A O 1
ATOM 2443 N N . ASP A 1 312 ? -2.451 -17.109 -16.016 1 95.44 312 ASP A N 1
ATOM 2444 C CA . ASP A 1 312 ? -2.105 -16 -16.906 1 95.44 312 ASP A CA 1
ATOM 2445 C C . ASP A 1 312 ? -3.172 -15.805 -17.984 1 95.44 312 ASP A C 1
ATOM 2447 O O . ASP A 1 312 ? -3.18 -14.781 -18.672 1 95.44 312 ASP A O 1
ATOM 2451 N N . TRP A 1 313 ? -4.043 -16.781 -18.094 1 95.81 313 TRP A N 1
ATOM 2452 C CA . TRP A 1 313 ? -4.914 -16.812 -19.25 1 95.81 313 TRP A CA 1
ATOM 2453 C C . TRP A 1 313 ? -6.375 -16.953 -18.844 1 95.81 313 TRP A C 1
ATOM 2455 O O . TRP A 1 313 ? -6.68 -17.5 -17.781 1 95.81 313 TRP A O 1
ATOM 2465 N N . SER A 1 314 ? -7.273 -16.469 -19.719 1 93.38 314 SER A N 1
ATOM 2466 C CA . SER A 1 314 ? -8.711 -16.625 -19.5 1 93.38 314 SER A CA 1
ATOM 2467 C C . SER A 1 314 ? -9.117 -18.094 -19.547 1 93.38 314 SER A C 1
ATOM 2469 O O . SER A 1 314 ? -8.336 -18.938 -19.984 1 93.38 314 SER A O 1
ATOM 2471 N N . ASP A 1 315 ? -10.305 -18.359 -19.109 1 93.19 315 ASP A N 1
ATOM 2472 C CA . ASP A 1 315 ? -10.812 -19.719 -19.172 1 93.19 315 ASP A CA 1
ATOM 2473 C C . ASP A 1 315 ? -10.82 -20.234 -20.609 1 93.19 315 ASP A C 1
ATOM 2475 O O . ASP A 1 315 ? -10.492 -21.406 -20.859 1 93.19 315 ASP A O 1
ATOM 2479 N N . GLU A 1 316 ? -11.211 -19.375 -21.484 1 94.06 316 GLU A N 1
ATOM 2480 C CA . GLU A 1 316 ? -11.258 -19.766 -22.891 1 94.06 316 GLU A CA 1
ATOM 2481 C C . GLU A 1 316 ? -9.859 -20.094 -23.422 1 94.06 316 GLU A C 1
ATOM 2483 O O . GLU A 1 316 ? -9.664 -21.094 -24.094 1 94.06 316 GLU A O 1
ATOM 2488 N N . GLU A 1 317 ? -8.938 -19.25 -23.109 1 95.38 317 GLU A N 1
ATOM 2489 C CA . GLU A 1 317 ? -7.559 -19.484 -23.547 1 95.38 317 GLU A CA 1
ATOM 2490 C C . GLU A 1 317 ? -6.957 -20.703 -22.844 1 95.38 317 GLU A C 1
ATOM 2492 O O . GLU A 1 317 ? -6.215 -21.469 -23.453 1 95.38 317 GLU A O 1
ATOM 2497 N N . SER A 1 318 ? -7.258 -20.859 -21.609 1 96.94 318 SER A N 1
ATOM 2498 C CA . SER A 1 318 ? -6.777 -22.016 -20.859 1 96.94 318 SER A CA 1
ATOM 2499 C C . SER A 1 318 ? -7.316 -23.312 -21.438 1 96.94 318 SER A C 1
ATOM 2501 O O . SER A 1 318 ? -6.598 -24.312 -21.516 1 96.94 318 SER A O 1
ATOM 2503 N N . ARG A 1 319 ? -8.547 -23.312 -21.875 1 96.81 319 ARG A N 1
ATOM 2504 C CA . ARG A 1 319 ? -9.133 -24.484 -22.516 1 96.81 319 ARG A CA 1
ATOM 2505 C C . ARG A 1 319 ? -8.398 -24.844 -23.797 1 96.81 319 ARG A C 1
ATOM 2507 O O . ARG A 1 319 ? -8.18 -26.016 -24.094 1 96.81 319 ARG A O 1
ATOM 2514 N N . LEU A 1 320 ? -8.055 -23.812 -24.531 1 96.88 320 LEU A N 1
ATOM 2515 C CA . LEU A 1 320 ? -7.309 -24.031 -25.766 1 96.88 320 LEU A CA 1
ATOM 2516 C C . LEU A 1 320 ? -5.941 -24.656 -25.469 1 96.88 320 LEU A C 1
ATOM 2518 O O . LEU A 1 320 ? -5.539 -25.625 -26.109 1 96.88 320 LEU A O 1
ATOM 2522 N N . ILE A 1 321 ? -5.25 -24.094 -24.484 1 97.94 321 ILE A N 1
ATOM 2523 C CA . ILE A 1 321 ? -3.945 -24.594 -24.078 1 97.94 321 ILE A CA 1
ATOM 2524 C C . ILE A 1 321 ? -4.07 -26.062 -23.641 1 97.94 321 ILE A C 1
ATOM 2526 O O . ILE A 1 321 ? -3.287 -26.906 -24.078 1 97.94 321 ILE A O 1
ATOM 2530 N N . LEU A 1 322 ? -5.078 -26.328 -22.875 1 98.31 322 LEU A N 1
ATOM 2531 C CA . LEU A 1 322 ? -5.27 -27.656 -22.312 1 98.31 322 LEU A CA 1
ATOM 2532 C C . LEU A 1 322 ? -5.695 -28.641 -23.391 1 98.31 322 LEU A C 1
ATOM 2534 O O . LEU A 1 322 ? -5.355 -29.828 -23.312 1 98.31 322 LEU A O 1
ATOM 2538 N N . SER A 1 323 ? -6.438 -28.203 -24.375 1 97.06 323 SER A N 1
ATOM 2539 C CA . SER A 1 323 ? -6.82 -29.078 -25.469 1 97.06 323 SER A CA 1
ATOM 2540 C C . SER A 1 323 ? -5.594 -29.562 -26.25 1 97.06 323 SER A C 1
ATOM 2542 O O . SER A 1 323 ? -5.508 -30.734 -26.609 1 97.06 323 SER A O 1
ATOM 2544 N N . HIS A 1 324 ? -4.68 -28.641 -26.516 1 97.38 324 HIS A N 1
ATOM 2545 C CA . HIS A 1 324 ? -3.432 -29 -27.172 1 97.38 324 HIS A CA 1
ATOM 2546 C C . HIS A 1 324 ? -2.633 -29.984 -26.312 1 97.38 324 HIS A C 1
ATOM 2548 O O . HIS A 1 324 ? -2.08 -30.953 -26.828 1 97.38 324 HIS A O 1
ATOM 2554 N N . LEU A 1 325 ? -2.611 -29.75 -25.062 1 98 325 LEU A N 1
ATOM 2555 C CA . LEU A 1 325 ? -1.871 -30.609 -24.156 1 98 325 LEU A CA 1
ATOM 2556 C C . LEU A 1 325 ? -2.521 -31.984 -24.062 1 98 325 LEU A C 1
ATOM 2558 O O . LEU A 1 325 ? -1.832 -33 -24.094 1 98 325 LEU A O 1
ATOM 2562 N N . GLY A 1 326 ? -3.82 -32 -23.938 1 97.56 326 GLY A N 1
ATOM 2563 C CA . GLY A 1 326 ? -4.562 -33.25 -23.859 1 97.56 326 GLY A CA 1
ATOM 2564 C C . GLY A 1 326 ? -4.34 -34.156 -25.078 1 97.56 326 GLY A C 1
ATOM 2565 O O . GLY A 1 326 ? -4.262 -35.375 -24.938 1 97.56 326 GLY A O 1
ATOM 2566 N N . ALA A 1 327 ? -4.258 -33.531 -26.188 1 97.12 327 ALA A N 1
ATOM 2567 C CA . ALA A 1 327 ? -4.043 -34.281 -27.422 1 97.12 327 ALA A CA 1
ATOM 2568 C C . ALA A 1 327 ? -2.693 -35 -27.406 1 97.12 327 ALA A C 1
ATOM 2570 O O . ALA A 1 327 ? -2.516 -36 -28.078 1 97.12 327 ALA A O 1
ATOM 2571 N N . ALA A 1 328 ? -1.766 -34.469 -26.641 1 97.25 328 ALA A N 1
ATOM 2572 C CA . ALA A 1 328 ? -0.424 -35.062 -26.578 1 97.25 328 ALA A CA 1
ATOM 2573 C C . ALA A 1 328 ? -0.322 -36.094 -25.469 1 97.25 328 ALA A C 1
ATOM 2575 O O . ALA A 1 328 ? 0.62 -36.875 -25.422 1 97.25 328 ALA A O 1
ATOM 2576 N N . MET A 1 329 ? -1.225 -36.125 -24.547 1 97 329 MET A N 1
ATOM 2577 C CA . MET A 1 329 ? -1.185 -37 -23.391 1 97 329 MET A CA 1
ATOM 2578 C C . MET A 1 329 ? -1.654 -38.406 -23.766 1 97 329 MET A C 1
ATOM 2580 O O . MET A 1 329 ? -2.506 -38.562 -24.641 1 97 329 MET A O 1
ATOM 2584 N N . LYS A 1 330 ? -1.074 -39.312 -23.094 1 94.88 330 LYS A N 1
ATOM 2585 C CA . LYS A 1 330 ? -1.526 -40.719 -23.219 1 94.88 330 LYS A CA 1
ATOM 2586 C C . LYS A 1 330 ? -2.541 -41.062 -22.141 1 94.88 330 LYS A C 1
ATOM 2588 O O . LYS A 1 330 ? -2.229 -41 -20.938 1 94.88 330 LYS A O 1
ATOM 2593 N N . LYS A 1 331 ? -3.729 -41.406 -22.594 1 94.19 331 LYS A N 1
ATOM 2594 C CA . LYS A 1 331 ? -4.801 -41.75 -21.656 1 94.19 331 LYS A CA 1
ATOM 2595 C C . LYS A 1 331 ? -4.379 -42.875 -20.734 1 94.19 331 LYS A C 1
ATOM 2597 O O . LYS A 1 331 ? -3.773 -43.875 -21.188 1 94.19 331 LYS A O 1
ATOM 2602 N N . GLY A 1 332 ? -4.656 -42.75 -19.438 1 91.5 332 GLY A N 1
ATOM 2603 C CA . GLY A 1 332 ? -4.371 -43.781 -18.453 1 91.5 332 GLY A CA 1
ATOM 2604 C C . GLY A 1 332 ? -2.918 -43.812 -18.016 1 91.5 332 GLY A C 1
ATOM 2605 O O . GLY A 1 332 ? -2.541 -44.594 -17.156 1 91.5 332 GLY A O 1
ATOM 2606 N N . TYR A 1 333 ? -2.146 -42.938 -18.594 1 94.44 333 TYR A N 1
ATOM 2607 C CA . TYR A 1 333 ? -0.72 -42.969 -18.281 1 94.44 333 TYR A CA 1
ATOM 2608 C C . TYR A 1 333 ? -0.226 -41.562 -17.938 1 94.44 333 TYR A C 1
ATOM 2610 O O . TYR A 1 333 ? 0.275 -41.344 -16.828 1 94.44 333 TYR A O 1
ATOM 2618 N N . SER A 1 334 ? -0.398 -40.656 -18.844 1 96.56 334 SER A N 1
ATOM 2619 C CA . SER A 1 334 ? 0.108 -39.281 -18.672 1 96.56 334 SER A CA 1
ATOM 2620 C C . SER A 1 334 ? -0.619 -38.562 -17.531 1 96.56 334 SER A C 1
ATOM 2622 O O . SER A 1 334 ? -1.824 -38.75 -17.344 1 96.56 334 SER A O 1
ATOM 2624 N N . LYS A 1 335 ? 0.128 -37.719 -16.797 1 97.38 335 LYS A N 1
ATOM 2625 C CA . LYS A 1 335 ? -0.421 -36.906 -15.734 1 97.38 335 LYS A CA 1
ATOM 2626 C C . LYS A 1 335 ? -0.18 -35.406 -16.016 1 97.38 335 LYS A C 1
ATOM 2628 O O . LYS A 1 335 ? 0.845 -35.062 -16.609 1 97.38 335 LYS A O 1
ATOM 2633 N N . LEU A 1 336 ? -1.17 -34.688 -15.695 1 98.75 336 LEU A N 1
ATOM 2634 C CA . LEU A 1 336 ? -1.014 -33.219 -15.664 1 98.75 336 LEU A CA 1
ATOM 2635 C C . LEU A 1 336 ? -0.877 -32.719 -14.234 1 98.75 336 LEU A C 1
ATOM 2637 O O . LEU A 1 336 ? -1.763 -32.938 -13.406 1 98.75 336 LEU A O 1
ATOM 2641 N N . ILE A 1 337 ? 0.242 -32.094 -13.914 1 98.69 337 ILE A N 1
ATOM 2642 C CA . ILE A 1 337 ? 0.496 -31.5 -12.609 1 98.69 337 ILE A CA 1
ATOM 2643 C C . ILE A 1 337 ? 0.497 -29.984 -12.727 1 98.69 337 ILE A C 1
ATOM 2645 O O . ILE A 1 337 ? 1.349 -29.406 -13.414 1 98.69 337 ILE A O 1
ATOM 2649 N N . ILE A 1 338 ? -0.475 -29.391 -12.078 1 98.56 338 ILE A N 1
ATOM 2650 C CA . ILE A 1 338 ? -0.62 -27.938 -12.094 1 98.56 338 ILE A CA 1
ATOM 2651 C C . ILE A 1 338 ? -0.285 -27.375 -10.719 1 98.56 338 ILE A C 1
ATOM 2653 O O . ILE A 1 338 ? -0.944 -27.703 -9.727 1 98.56 338 ILE A O 1
ATOM 2657 N N . GLU A 1 339 ? 0.77 -26.578 -10.648 1 97.25 339 GLU A N 1
ATOM 2658 C CA . GLU A 1 339 ? 1.122 -25.906 -9.406 1 97.25 339 GLU A CA 1
ATOM 2659 C C . GLU A 1 339 ? 0.663 -24.453 -9.422 1 97.25 339 GLU A C 1
ATOM 2661 O O . GLU A 1 339 ? 1.293 -23.609 -10.062 1 97.25 339 GLU A O 1
ATOM 2666 N N . GLU A 1 340 ? -0.389 -24.156 -8.742 1 96 340 GLU A N 1
ATOM 2667 C CA . GLU A 1 340 ? -1.054 -22.859 -8.703 1 96 340 GLU A CA 1
ATOM 2668 C C . GLU A 1 340 ? -1.684 -22.594 -7.34 1 96 340 GLU A C 1
ATOM 2670 O O . GLU A 1 340 ? -1.804 -23.516 -6.52 1 96 340 GLU A O 1
ATOM 2675 N N . PHE A 1 341 ? -2.043 -21.312 -7.137 1 95.81 341 PHE A N 1
ATOM 2676 C CA . PHE A 1 341 ? -2.883 -21.047 -5.977 1 95.81 341 PHE A CA 1
ATOM 2677 C C . PHE A 1 341 ? -4.281 -21.609 -6.18 1 95.81 341 PHE A C 1
ATOM 2679 O O . PHE A 1 341 ? -4.836 -21.531 -7.277 1 95.81 341 PHE A O 1
ATOM 2686 N N . VAL A 1 342 ? -4.773 -22.281 -5.223 1 97.56 342 VAL A N 1
ATOM 2687 C CA . VAL A 1 342 ? -6.188 -22.609 -5.117 1 97.56 342 VAL A CA 1
ATOM 2688 C C . VAL A 1 342 ? -6.836 -21.781 -4.008 1 97.56 342 VAL A C 1
ATOM 2690 O O . VAL A 1 342 ? -6.621 -22.047 -2.822 1 97.56 342 VAL A O 1
ATOM 2693 N N . LEU A 1 343 ? -7.578 -20.812 -4.406 1 97.38 343 LEU A N 1
ATOM 2694 C CA . LEU A 1 343 ? -8.125 -19.844 -3.461 1 97.38 343 LEU A CA 1
ATOM 2695 C C . LEU A 1 343 ? -9.172 -20.5 -2.561 1 97.38 343 LEU A C 1
ATOM 2697 O O . LEU A 1 343 ? -10.047 -21.219 -3.043 1 97.38 343 LEU A O 1
ATOM 2701 N N . ALA A 1 344 ? -9.07 -20.234 -1.284 1 96.06 344 ALA A N 1
ATOM 2702 C CA . ALA A 1 344 ? -10.117 -20.672 -0.36 1 96.06 344 ALA A CA 1
ATOM 2703 C C . ALA A 1 344 ? -11.406 -19.891 -0.576 1 96.06 344 ALA A C 1
ATOM 2705 O O . ALA A 1 344 ? -11.375 -18.688 -0.882 1 96.06 344 ALA A O 1
ATOM 2706 N N . ASP A 1 345 ? -12.508 -20.516 -0.383 1 95.81 345 ASP A N 1
ATOM 2707 C CA . ASP A 1 345 ? -13.805 -19.875 -0.564 1 95.81 345 ASP A CA 1
ATOM 2708 C C . ASP A 1 345 ? -14.086 -18.891 0.567 1 95.81 345 ASP A C 1
ATOM 2710 O O . ASP A 1 345 ? -14.859 -17.938 0.397 1 95.81 345 ASP A O 1
ATOM 2714 N N . LYS A 1 346 ? -13.562 -19.172 1.642 1 95.5 346 LYS A N 1
ATOM 2715 C CA . LYS A 1 346 ? -13.672 -18.312 2.824 1 95.5 346 LYS A CA 1
ATOM 2716 C C . LYS A 1 346 ? -12.32 -18.172 3.523 1 95.5 346 LYS A C 1
ATOM 2718 O O . LYS A 1 346 ? -11.484 -19.078 3.457 1 95.5 346 LYS A O 1
ATOM 2723 N N . GLU A 1 347 ? -12.102 -17 4.125 1 93.12 347 GLU A N 1
ATOM 2724 C CA . GLU A 1 347 ? -10.867 -16.719 4.855 1 93.12 347 GLU A CA 1
ATOM 2725 C C . GLU A 1 347 ? -9.641 -16.938 3.973 1 93.12 347 GLU A C 1
ATOM 2727 O O . GLU A 1 347 ? -8.688 -17.609 4.371 1 93.12 347 GLU A O 1
ATOM 2732 N N . CYS A 1 348 ? -9.727 -16.5 2.75 1 95.12 348 CYS A N 1
ATOM 2733 C CA . CYS A 1 348 ? -8.625 -16.594 1.798 1 95.12 348 CYS A CA 1
ATOM 2734 C C . CYS A 1 348 ? -7.391 -15.875 2.318 1 95.12 348 CYS A C 1
ATOM 2736 O O . CYS A 1 348 ? -7.496 -14.781 2.873 1 95.12 348 CYS A O 1
ATOM 2738 N N . ALA A 1 349 ? -6.238 -16.547 2.207 1 92.94 349 ALA A N 1
ATOM 2739 C CA . ALA A 1 349 ? -4.992 -15.898 2.604 1 92.94 349 ALA A CA 1
ATOM 2740 C C . ALA A 1 349 ? -4.738 -14.641 1.777 1 92.94 349 ALA A C 1
ATOM 2742 O O . ALA A 1 349 ? -5.117 -14.57 0.606 1 92.94 349 ALA A O 1
ATOM 2743 N N . MET A 1 350 ? -4.074 -13.695 2.342 1 93.38 350 MET A N 1
ATOM 2744 C CA . MET A 1 350 ? -3.922 -12.367 1.739 1 93.38 350 MET A CA 1
ATOM 2745 C C . MET A 1 350 ? -3.018 -12.43 0.513 1 93.38 350 MET A C 1
ATOM 2747 O O . MET A 1 350 ? -3.309 -11.805 -0.509 1 93.38 350 MET A O 1
ATOM 2751 N N . LEU A 1 351 ? -1.935 -13.141 0.61 1 93 351 LEU A N 1
ATOM 2752 C CA . LEU A 1 351 ? -0.98 -13.141 -0.494 1 93 351 LEU A CA 1
ATOM 2753 C C . LEU A 1 351 ? -1.624 -13.672 -1.769 1 93 351 LEU A C 1
ATOM 2755 O O . LEU A 1 351 ? -1.604 -13.008 -2.807 1 93 351 LEU A O 1
ATOM 2759 N N . PRO A 1 352 ? -2.297 -14.867 -1.728 1 95.06 352 PRO A N 1
ATOM 2760 C CA . PRO A 1 352 ? -2.963 -15.32 -2.951 1 95.06 352 PRO A CA 1
ATOM 2761 C C . PRO A 1 352 ? -4.074 -14.375 -3.402 1 95.06 352 PRO A C 1
ATOM 2763 O O . PRO A 1 352 ? -4.312 -14.227 -4.602 1 95.06 352 PRO A O 1
ATOM 2766 N N . ALA A 1 353 ? -4.785 -13.75 -2.465 1 97.19 353 ALA A N 1
ATOM 2767 C CA . ALA A 1 353 ? -5.832 -12.797 -2.83 1 97.19 353 ALA A CA 1
ATOM 2768 C C . ALA A 1 353 ? -5.25 -11.602 -3.578 1 97.19 353 ALA A C 1
ATOM 2770 O O . ALA A 1 353 ? -5.812 -11.156 -4.582 1 97.19 353 ALA A O 1
ATOM 2771 N N . MET A 1 354 ? -4.156 -11.086 -3.084 1 97.56 354 MET A N 1
ATOM 2772 C CA . MET A 1 354 ? -3.5 -9.961 -3.746 1 97.56 354 MET A CA 1
ATOM 2773 C C . MET A 1 354 ? -2.887 -10.391 -5.074 1 97.56 354 MET A C 1
ATOM 2775 O O . MET A 1 354 ? -2.93 -9.648 -6.055 1 97.56 354 MET A O 1
ATOM 2779 N N . TRP A 1 355 ? -2.379 -11.609 -5.098 1 96.06 355 TRP A N 1
ATOM 2780 C CA . TRP A 1 355 ? -1.831 -12.164 -6.332 1 96.06 355 TRP A CA 1
ATOM 2781 C C . TRP A 1 355 ? -2.904 -12.258 -7.41 1 96.06 355 TRP A C 1
ATOM 2783 O O . TRP A 1 355 ? -2.627 -12.031 -8.594 1 96.06 355 TRP A O 1
ATOM 2793 N N . ASP A 1 356 ? -4.062 -12.609 -7.004 1 97.69 356 ASP A N 1
ATOM 2794 C CA . ASP A 1 356 ? -5.195 -12.664 -7.926 1 97.69 356 ASP A CA 1
ATOM 2795 C C . ASP A 1 356 ? -5.383 -11.32 -8.633 1 97.69 356 ASP A C 1
ATOM 2797 O O . ASP A 1 356 ? -5.641 -11.281 -9.844 1 97.69 356 ASP A O 1
ATOM 2801 N N . TRP A 1 357 ? -5.211 -10.258 -7.988 1 98.19 357 TRP A N 1
ATOM 2802 C CA . TRP A 1 357 ? -5.375 -8.938 -8.594 1 98.19 357 TRP A CA 1
ATOM 2803 C C . TRP A 1 357 ? -4.207 -8.609 -9.516 1 98.19 357 TRP A C 1
ATOM 2805 O O . TRP A 1 357 ? -4.379 -7.926 -10.523 1 98.19 357 TRP A O 1
ATOM 2815 N N . GLU A 1 358 ? -3.057 -9.094 -9.203 1 96.44 358 GLU A N 1
ATOM 2816 C CA . GLU A 1 358 ? -1.938 -8.938 -10.133 1 96.44 358 GLU A CA 1
ATOM 2817 C C . GLU A 1 358 ? -2.211 -9.641 -11.453 1 96.44 358 GLU A C 1
ATOM 2819 O O . GLU A 1 358 ? -1.795 -9.172 -12.516 1 96.44 358 GLU A O 1
ATOM 2824 N N . MET A 1 359 ? -2.912 -10.766 -11.352 1 96.75 359 MET A N 1
ATOM 2825 C CA . MET A 1 359 ? -3.295 -11.453 -12.578 1 96.75 359 MET A CA 1
ATOM 2826 C C . MET A 1 359 ? -4.25 -10.594 -13.406 1 96.75 359 MET A C 1
ATOM 2828 O O . MET A 1 359 ? -4.188 -10.594 -14.633 1 96.75 359 MET A O 1
ATOM 2832 N N . LEU A 1 360 ? -5.141 -9.906 -12.734 1 97.56 360 LEU A N 1
ATOM 2833 C CA . LEU A 1 360 ? -6.023 -9 -13.461 1 97.56 360 LEU A CA 1
ATOM 2834 C C . LEU A 1 360 ? -5.23 -7.844 -14.07 1 97.56 360 LEU A C 1
ATOM 2836 O O . LEU A 1 360 ? -5.43 -7.5 -15.242 1 97.56 360 LEU A O 1
ATOM 2840 N N . ILE A 1 361 ? -4.332 -7.277 -13.344 1 97.19 361 ILE A N 1
ATOM 2841 C CA . ILE A 1 361 ? -3.574 -6.086 -13.719 1 97.19 361 ILE A CA 1
ATOM 2842 C C . ILE A 1 361 ? -2.695 -6.387 -14.93 1 97.19 361 ILE A C 1
ATOM 2844 O O . ILE A 1 361 ? -2.625 -5.59 -15.867 1 97.19 361 ILE A O 1
ATOM 2848 N N . PHE A 1 362 ? -2.098 -7.582 -14.961 1 95.44 362 PHE A N 1
ATOM 2849 C CA . PHE A 1 362 ? -1.079 -7.867 -15.961 1 95.44 362 PHE A CA 1
ATOM 2850 C C . PHE A 1 362 ? -1.66 -8.695 -17.109 1 95.44 362 PHE A C 1
ATOM 2852 O O . PHE A 1 362 ? -1.275 -8.516 -18.266 1 95.44 362 PHE A O 1
ATOM 2859 N N . CYS A 1 363 ? -2.637 -9.609 -16.75 1 95.62 363 CYS A N 1
ATOM 2860 C CA . CYS A 1 363 ? -2.965 -10.656 -17.719 1 95.62 363 CYS A CA 1
ATOM 2861 C C . CYS A 1 363 ? -4.461 -10.688 -18 1 95.62 363 CYS A C 1
ATOM 2863 O O . CYS A 1 363 ? -4.934 -11.516 -18.781 1 95.62 363 CYS A O 1
ATOM 2865 N N . ASN A 1 364 ? -5.25 -9.75 -17.375 1 95.44 364 ASN A N 1
ATOM 2866 C CA . ASN A 1 364 ? -6.699 -9.766 -17.516 1 95.44 364 ASN A CA 1
ATOM 2867 C C . ASN A 1 364 ? -7.281 -11.141 -17.172 1 95.44 364 ASN A C 1
ATOM 2869 O O . ASN A 1 364 ? -8.18 -11.625 -17.859 1 95.44 364 ASN A O 1
ATOM 2873 N N . SER A 1 365 ? -6.703 -11.766 -16.203 1 96.38 365 SER A N 1
ATOM 2874 C CA . SER A 1 365 ? -7.055 -13.117 -15.789 1 96.38 365 SER A CA 1
ATOM 2875 C C . SER A 1 365 ? -7.23 -13.203 -14.281 1 96.38 365 SER A C 1
ATOM 2877 O O . SER A 1 365 ? -7.652 -12.234 -13.641 1 96.38 365 SER A O 1
ATOM 2879 N N . MET A 1 366 ? -7.074 -14.461 -13.695 1 96.19 366 MET A N 1
ATOM 2880 C CA . MET A 1 366 ? -7.41 -14.586 -12.281 1 96.19 366 MET A CA 1
ATOM 2881 C C . MET A 1 366 ? -6.789 -15.852 -11.688 1 96.19 366 MET A C 1
ATOM 2883 O O . MET A 1 366 ? -6.391 -16.75 -12.422 1 96.19 366 MET A O 1
ATOM 2887 N N . GLU A 1 367 ? -6.617 -15.836 -10.336 1 97.38 367 GLU A N 1
ATOM 2888 C CA . GLU A 1 367 ? -6.492 -17.078 -9.586 1 97.38 367 GLU A CA 1
ATOM 2889 C C . GLU A 1 367 ? -7.852 -17.734 -9.375 1 97.38 367 GLU A C 1
ATOM 2891 O O . GLU A 1 367 ? -8.883 -17.062 -9.391 1 97.38 367 GLU A O 1
ATOM 2896 N N . ARG A 1 368 ? -7.836 -19.016 -9.164 1 97.94 368 ARG A N 1
ATOM 2897 C CA . ARG A 1 368 ? -9.102 -19.75 -9.195 1 97.94 368 ARG A CA 1
ATOM 2898 C C . ARG A 1 368 ? -9.328 -20.516 -7.898 1 97.94 368 ARG A C 1
ATOM 2900 O O . ARG A 1 368 ? -8.367 -20.922 -7.242 1 97.94 368 ARG A O 1
ATOM 2907 N N . THR A 1 369 ? -10.578 -20.609 -7.488 1 97.38 369 THR A N 1
ATOM 2908 C CA . THR A 1 369 ? -10.969 -21.516 -6.406 1 97.38 369 THR A CA 1
ATOM 2909 C C . THR A 1 369 ? -10.992 -22.953 -6.883 1 97.38 369 THR A C 1
ATOM 2911 O O . THR A 1 369 ? -10.867 -23.219 -8.078 1 97.38 369 THR A O 1
ATOM 2914 N N . ALA A 1 370 ? -11.172 -23.891 -5.914 1 97.69 370 ALA A N 1
ATOM 2915 C CA . ALA A 1 370 ? -11.25 -25.312 -6.262 1 97.69 370 ALA A CA 1
ATOM 2916 C C . ALA A 1 370 ? -12.398 -25.578 -7.227 1 97.69 370 ALA A C 1
ATOM 2918 O O . ALA A 1 370 ? -12.25 -26.344 -8.188 1 97.69 370 ALA A O 1
ATOM 2919 N N . SER A 1 371 ? -13.508 -24.906 -6.996 1 97.25 371 SER A N 1
ATOM 2920 C CA . SER A 1 371 ? -14.672 -25.094 -7.855 1 97.25 371 SER A CA 1
ATOM 2921 C C . SER A 1 371 ? -14.422 -24.547 -9.258 1 97.25 371 SER A C 1
ATOM 2923 O O . SER A 1 371 ? -14.82 -25.156 -10.25 1 97.25 371 SER A O 1
ATOM 2925 N N . GLN A 1 372 ? -13.781 -23.438 -9.344 1 96.44 372 GLN A N 1
ATOM 2926 C CA . GLN A 1 372 ? -13.469 -22.844 -10.633 1 96.44 372 GLN A CA 1
ATOM 2927 C C . GLN A 1 372 ? -12.469 -23.688 -11.406 1 96.44 372 GLN A C 1
ATOM 2929 O O . GLN A 1 372 ? -12.609 -23.875 -12.617 1 96.44 372 GLN A O 1
ATOM 2934 N N . TRP A 1 373 ? -11.453 -24.188 -10.727 1 98 373 TRP A N 1
ATOM 2935 C CA . TRP A 1 373 ? -10.508 -25.109 -11.359 1 98 373 TRP A CA 1
ATOM 2936 C C . TRP A 1 373 ? -11.219 -26.344 -11.898 1 98 373 TRP A C 1
ATOM 2938 O O . TRP A 1 373 ? -10.969 -26.766 -13.031 1 98 373 TRP A O 1
ATOM 2948 N N . THR A 1 374 ? -12.031 -26.922 -11.07 1 98.06 374 THR A N 1
ATOM 2949 C CA . THR A 1 374 ? -12.758 -28.141 -11.453 1 98.06 374 THR A CA 1
ATOM 2950 C C . THR A 1 374 ? -13.578 -27.891 -12.711 1 98.06 374 THR A C 1
ATOM 2952 O O . THR A 1 374 ? -13.531 -28.688 -13.648 1 98.06 374 THR A O 1
ATOM 2955 N N . LYS A 1 375 ? -14.273 -26.766 -12.734 1 97.06 375 LYS A N 1
ATOM 2956 C CA . LYS A 1 375 ? -15.094 -26.438 -13.891 1 97.06 375 LYS A CA 1
ATOM 2957 C C . LYS A 1 375 ? -14.234 -26.25 -15.141 1 97.06 375 LYS A C 1
ATOM 2959 O O . LYS A 1 375 ? -14.57 -26.75 -16.203 1 97.06 375 LYS A O 1
ATOM 2964 N N . MET A 1 376 ? -13.172 -25.5 -15.023 1 96.5 376 MET A N 1
ATOM 2965 C CA . MET A 1 376 ? -12.305 -25.203 -16.156 1 96.5 376 MET A CA 1
ATOM 2966 C C . MET A 1 376 ? -11.648 -26.469 -16.688 1 96.5 376 MET A C 1
ATOM 2968 O O . MET A 1 376 ? -11.672 -26.719 -17.906 1 96.5 376 MET A O 1
ATOM 2972 N N . LEU A 1 377 ? -11.117 -27.328 -15.828 1 98.06 377 LEU A N 1
ATOM 2973 C CA . LEU A 1 377 ? -10.438 -28.562 -16.234 1 98.06 377 LEU A CA 1
ATOM 2974 C C . LEU A 1 377 ? -11.422 -29.562 -16.828 1 98.06 377 LEU A C 1
ATOM 2976 O O . LEU A 1 377 ? -11.125 -30.219 -17.828 1 98.06 377 LEU A O 1
ATOM 2980 N N . ASP A 1 378 ? -12.578 -29.625 -16.203 1 97.38 378 ASP A N 1
ATOM 2981 C CA . ASP A 1 378 ? -13.625 -30.516 -16.719 1 97.38 378 ASP A CA 1
ATOM 2982 C C . ASP A 1 378 ? -14.008 -30.141 -18.156 1 97.38 378 ASP A C 1
ATOM 2984 O O . ASP A 1 378 ? -14.148 -31.016 -19.016 1 97.38 378 ASP A O 1
ATOM 2988 N N . SER A 1 379 ? -14.164 -28.891 -18.359 1 96.44 379 SER A N 1
ATOM 2989 C CA . SER A 1 379 ? -14.578 -28.391 -19.672 1 96.44 379 SER A CA 1
ATOM 2990 C C . SER A 1 379 ? -13.5 -28.625 -20.719 1 96.44 379 SER A C 1
ATOM 2992 O O . SER A 1 379 ? -13.773 -28.609 -21.922 1 96.44 379 SER A O 1
ATOM 2994 N N . ALA A 1 380 ? -12.305 -28.891 -20.297 1 96.94 380 ALA A N 1
ATOM 2995 C CA . ALA A 1 380 ? -11.195 -29.125 -21.203 1 96.94 380 ALA A CA 1
ATOM 2996 C C . ALA A 1 380 ? -10.914 -30.625 -21.344 1 96.94 380 ALA A C 1
ATOM 2998 O O . ALA A 1 380 ? -9.93 -31.016 -21.969 1 96.94 380 ALA A O 1
ATOM 2999 N N . GLY A 1 381 ? -11.719 -31.469 -20.734 1 96.94 381 GLY A N 1
ATOM 3000 C CA . GLY A 1 381 ? -11.602 -32.906 -20.891 1 96.94 381 GLY A CA 1
ATOM 3001 C C . GLY A 1 381 ? -10.703 -33.562 -19.844 1 96.94 381 GLY A C 1
ATOM 3002 O O . GLY A 1 381 ? -10.219 -34.688 -20.031 1 96.94 381 GLY A O 1
ATOM 3003 N N . PHE A 1 382 ? -10.477 -32.875 -18.766 1 98.25 382 PHE A N 1
ATOM 3004 C CA . PHE A 1 382 ? -9.625 -33.406 -17.703 1 98.25 382 PHE A CA 1
ATOM 3005 C C . PHE A 1 382 ? -10.445 -33.719 -16.469 1 98.25 382 PHE A C 1
ATOM 3007 O O . PHE A 1 382 ? -11.453 -33.094 -16.188 1 98.25 382 PHE A O 1
ATOM 3014 N N . ARG A 1 383 ? -10.062 -34.719 -15.758 1 97.06 383 ARG A N 1
ATOM 3015 C CA . ARG A 1 383 ? -10.578 -34.969 -14.422 1 97.06 383 ARG A CA 1
ATOM 3016 C C . ARG A 1 383 ? -9.516 -34.688 -13.367 1 97.06 383 ARG A C 1
ATOM 3018 O O . ARG A 1 383 ? -8.336 -35 -13.555 1 97.06 383 ARG A O 1
ATOM 3025 N N . ILE A 1 384 ? -9.922 -34.125 -12.273 1 98.19 384 ILE A N 1
ATOM 3026 C CA . ILE A 1 384 ? -9.016 -33.875 -11.164 1 98.19 384 ILE A CA 1
ATOM 3027 C C . ILE A 1 384 ? -8.891 -35.125 -10.297 1 98.19 384 ILE A C 1
ATOM 3029 O O . ILE A 1 384 ? -9.891 -35.656 -9.797 1 98.19 384 ILE A O 1
ATOM 3033 N N . VAL A 1 385 ? -7.734 -35.594 -10.211 1 98 385 VAL A N 1
ATOM 3034 C CA . VAL A 1 385 ? -7.453 -36.75 -9.352 1 98 385 VAL A CA 1
ATOM 3035 C C . VAL A 1 385 ? -7.449 -36.281 -7.887 1 98 385 VAL A C 1
ATOM 3037 O O . VAL A 1 385 ? -8.039 -36.969 -7.031 1 98 385 VAL A O 1
ATOM 3040 N N . LYS A 1 386 ? -6.766 -35.156 -7.676 1 98.19 386 LYS A N 1
ATOM 3041 C CA . LYS A 1 386 ? -6.664 -34.688 -6.297 1 98.19 386 LYS A CA 1
ATOM 3042 C C . LYS A 1 386 ? -6.113 -33.25 -6.238 1 98.19 386 LYS A C 1
ATOM 3044 O O . LYS A 1 386 ? -5.27 -32.875 -7.051 1 98.19 386 LYS A O 1
ATOM 3049 N N . PHE A 1 387 ? -6.695 -32.438 -5.336 1 98.31 387 PHE A N 1
ATOM 3050 C CA . PHE A 1 387 ? -6.047 -31.219 -4.902 1 98.31 387 PHE A CA 1
ATOM 3051 C C . PHE A 1 387 ? -5.086 -31.484 -3.75 1 98.31 387 PHE A C 1
ATOM 3053 O O . PHE A 1 387 ? -5.496 -31.969 -2.693 1 98.31 387 PHE A O 1
ATOM 3060 N N . TRP A 1 388 ? -3.828 -31.234 -3.965 1 97.69 388 TRP A N 1
ATOM 3061 C CA . TRP A 1 388 ? -2.848 -31.375 -2.895 1 97.69 388 TRP A CA 1
ATOM 3062 C C . TRP A 1 388 ? -2.594 -30.031 -2.209 1 97.69 388 TRP A C 1
ATOM 3064 O O . TRP A 1 388 ? -2.24 -29.047 -2.863 1 97.69 388 TRP A O 1
ATOM 3074 N N . ALA A 1 389 ? -2.762 -30.016 -0.93 1 92.31 389 ALA A N 1
ATOM 3075 C CA . ALA A 1 389 ? -2.594 -28.781 -0.152 1 92.31 389 ALA A CA 1
ATOM 3076 C C . ALA A 1 389 ? -1.131 -28.578 0.226 1 92.31 389 ALA A C 1
ATOM 3078 O O . ALA A 1 389 ? -0.445 -29.516 0.634 1 92.31 389 ALA A O 1
ATOM 3079 N N . PRO A 1 390 ? -0.698 -27.359 0.076 1 89.38 390 PRO A N 1
ATOM 3080 C CA . PRO A 1 390 ? 0.663 -27.031 0.511 1 89.38 390 PRO A CA 1
ATOM 3081 C C . PRO A 1 390 ? 0.77 -26.844 2.021 1 89.38 390 PRO A C 1
ATOM 3083 O O . PRO A 1 390 ? -0.249 -26.719 2.705 1 89.38 390 PRO A O 1
ATOM 3086 N N . PRO A 1 391 ? 1.978 -26.875 2.479 1 84.69 391 PRO A N 1
ATOM 3087 C CA . PRO A 1 391 ? 2.145 -26.344 3.838 1 84.69 391 PRO A CA 1
ATOM 3088 C C . PRO A 1 391 ? 1.787 -24.875 3.951 1 84.69 391 PRO A C 1
ATOM 3090 O O . PRO A 1 391 ? 2.188 -24.062 3.102 1 84.69 391 PRO A O 1
ATOM 3093 N N . GLY A 1 392 ? 0.932 -24.562 4.879 1 83.94 392 GLY A N 1
ATOM 3094 C CA . GLY A 1 392 ? 0.592 -23.172 5.102 1 83.94 392 GLY A CA 1
ATOM 3095 C C . GLY A 1 392 ? -0.258 -22.578 3.992 1 83.94 392 GLY A C 1
ATOM 3096 O O . GLY A 1 392 ? -1.29 -23.141 3.625 1 83.94 392 GLY A O 1
ATOM 3097 N N . ASP A 1 393 ? 0.257 -21.422 3.457 1 81.44 393 ASP A N 1
ATOM 3098 C CA . ASP A 1 393 ? -0.506 -20.688 2.451 1 81.44 393 ASP A CA 1
ATOM 3099 C C . ASP A 1 393 ? 0.216 -20.688 1.104 1 81.44 393 ASP A C 1
ATOM 3101 O O . ASP A 1 393 ? 0.075 -19.75 0.317 1 81.44 393 ASP A O 1
ATOM 3105 N N . GLY A 1 394 ? 0.883 -21.734 0.886 1 83.69 394 GLY A N 1
ATOM 3106 C CA . GLY A 1 394 ? 1.636 -21.859 -0.352 1 83.69 394 GLY A CA 1
ATOM 3107 C C . GLY A 1 394 ? 0.78 -22.281 -1.532 1 83.69 394 GLY A C 1
ATOM 3108 O O . GLY A 1 394 ? -0.448 -22.312 -1.432 1 83.69 394 GLY A O 1
ATOM 3109 N N . GLN A 1 395 ? 1.453 -22.562 -2.65 1 92.12 395 GLN A N 1
ATOM 3110 C CA . GLN A 1 395 ? 0.801 -23.031 -3.867 1 92.12 395 GLN A CA 1
ATOM 3111 C C . GLN A 1 395 ? 0.354 -24.484 -3.727 1 92.12 39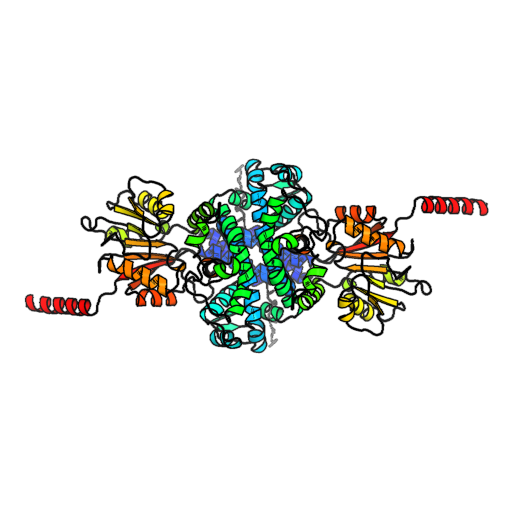5 GLN A C 1
ATOM 3113 O O . GLN A 1 395 ? 1.074 -25.312 -3.162 1 92.12 395 GLN A O 1
ATOM 3118 N N . SER A 1 396 ? -0.787 -24.688 -4.23 1 96.31 396 SER A N 1
ATOM 3119 C CA . SER A 1 396 ? -1.313 -26.047 -4.277 1 96.31 396 SER A CA 1
ATOM 3120 C C . SER A 1 396 ? -0.865 -26.781 -5.539 1 96.31 396 SER A C 1
ATOM 3122 O O . SER A 1 396 ? -0.31 -26.156 -6.453 1 96.31 396 SER A O 1
ATOM 3124 N N . ILE A 1 397 ? -1.04 -28.078 -5.477 1 98.06 397 ILE A N 1
ATOM 3125 C CA . ILE A 1 397 ? -0.882 -28.875 -6.68 1 98.06 397 ILE A CA 1
ATOM 3126 C C . ILE A 1 397 ? -2.223 -29.5 -7.059 1 98.06 397 ILE A C 1
ATOM 3128 O O . ILE A 1 397 ? -2.906 -30.094 -6.211 1 98.06 397 ILE A O 1
ATOM 3132 N N . ILE A 1 398 ? -2.625 -29.281 -8.289 1 98.69 398 ILE A N 1
ATOM 3133 C CA . ILE A 1 398 ? -3.773 -29.969 -8.875 1 98.69 398 ILE A CA 1
ATOM 3134 C C . ILE A 1 398 ? -3.297 -31.109 -9.766 1 98.69 398 ILE A C 1
ATOM 3136 O O . ILE A 1 398 ? -2.668 -30.875 -10.797 1 98.69 398 ILE A O 1
ATOM 3140 N N . GLU A 1 399 ? -3.508 -32.344 -9.344 1 98.75 399 GLU A N 1
ATOM 3141 C CA . GLU A 1 399 ? -3.227 -33.531 -10.148 1 98.75 399 GLU A CA 1
ATOM 3142 C C . GLU A 1 399 ? -4.418 -33.875 -11.031 1 98.75 399 GLU A C 1
ATOM 3144 O O . GLU A 1 399 ? -5.516 -34.125 -10.523 1 98.75 399 GLU A O 1
ATOM 3149 N N . ALA A 1 400 ? -4.18 -33.875 -12.32 1 98.56 400 ALA A N 1
ATOM 3150 C CA . ALA A 1 400 ? -5.273 -34.156 -13.25 1 98.56 400 ALA A CA 1
ATOM 3151 C C . ALA A 1 400 ? -4.871 -35.188 -14.297 1 98.56 400 ALA A C 1
ATOM 3153 O O . ALA A 1 400 ? -3.684 -35.469 -14.484 1 98.56 400 ALA A O 1
ATOM 3154 N N . GLU A 1 401 ? -5.832 -35.812 -14.938 1 98.06 401 GLU A N 1
ATOM 3155 C CA . GLU A 1 401 ? -5.676 -36.781 -16.016 1 98.06 401 GLU A CA 1
ATOM 3156 C C . GLU A 1 401 ? -6.785 -36.625 -17.062 1 98.06 401 GLU A C 1
ATOM 3158 O O . GLU A 1 401 ? -7.789 -35.938 -16.812 1 98.06 401 GLU A O 1
ATOM 3163 N N . LEU A 1 402 ? -6.523 -37.156 -18.234 1 97.5 402 LEU A N 1
ATOM 3164 C CA . LEU A 1 402 ? -7.566 -37.156 -19.25 1 97.5 402 LEU A CA 1
ATOM 3165 C C . LEU A 1 402 ? -8.766 -38 -18.828 1 97.5 402 LEU A C 1
ATOM 3167 O O . LEU A 1 402 ? -8.594 -39.062 -18.234 1 97.5 402 LEU A O 1
ATOM 3171 N N . LYS A 1 403 ? -9.953 -37.406 -19.078 1 93.62 403 LYS A N 1
ATOM 3172 C CA . LYS A 1 403 ? -11.172 -38.188 -18.828 1 93.62 403 LYS A CA 1
ATOM 3173 C C . LYS A 1 403 ? -11.242 -39.406 -19.734 1 93.62 403 LYS A C 1
ATOM 3175 O O . LYS A 1 403 ? -10.75 -39.375 -20.859 1 93.62 403 LYS A O 1
ATOM 3180 N N . GLU A 1 404 ? -11.781 -40.438 -19.094 1 82.12 404 GLU A N 1
ATOM 3181 C CA . GLU A 1 404 ? -12.031 -41.625 -19.906 1 82.12 404 GLU A CA 1
ATOM 3182 C C . GLU A 1 404 ? -13.211 -41.406 -20.844 1 82.12 404 GLU A C 1
ATOM 3184 O O . GLU A 1 404 ? -14.18 -40.75 -20.484 1 82.12 404 GLU A O 1
ATOM 3189 N N . SER A 1 405 ? -13.219 -41.438 -22.078 1 64.94 405 SER A N 1
ATOM 3190 C CA . SER A 1 405 ? -14.352 -41.344 -23 1 64.94 405 SER A CA 1
ATOM 3191 C C . SER A 1 405 ? -15.414 -42.375 -22.656 1 64.94 405 SER A C 1
ATOM 3193 O O . SER A 1 405 ? -15.109 -43.406 -22.078 1 64.94 405 SER A O 1
ATOM 3195 N N . ALA A 1 406 ? -16.688 -41.938 -22.703 1 54.12 406 ALA A N 1
ATOM 3196 C CA . ALA A 1 406 ? -17.781 -42.906 -22.594 1 54.12 406 ALA A CA 1
ATOM 3197 C C . ALA A 1 406 ? -17.469 -44.188 -23.359 1 54.12 406 ALA A C 1
ATOM 3199 O O . ALA A 1 406 ? -17.906 -45.281 -22.953 1 54.12 406 ALA A O 1
ATOM 3200 N N . GLU A 1 407 ? -17.062 -44.031 -24.453 1 50.16 407 GLU A N 1
ATOM 3201 C CA . GLU A 1 407 ? -16.766 -45.219 -25.281 1 50.16 407 GLU A CA 1
ATOM 3202 C C . GLU A 1 407 ? -15.68 -46.062 -24.641 1 50.16 407 GLU A C 1
ATOM 3204 O O . GLU A 1 407 ? -15.664 -47.281 -24.812 1 50.16 407 GLU A O 1
ATOM 3209 N N . ASP A 1 408 ? -14.781 -45.5 -24 1 51.06 408 ASP A N 1
ATOM 3210 C CA . ASP A 1 408 ? -13.711 -46.25 -23.328 1 51.06 408 ASP A CA 1
ATOM 3211 C C . ASP A 1 408 ? -14.242 -47.031 -22.125 1 51.06 408 ASP A C 1
ATOM 3213 O O . ASP A 1 408 ? -13.742 -48.094 -21.812 1 51.06 408 ASP A O 1
ATOM 3217 N N . MET A 1 409 ? -15.172 -46.344 -21.406 1 48.97 409 MET A N 1
ATOM 3218 C CA . MET A 1 409 ? -15.836 -47.031 -20.297 1 48.97 409 MET A CA 1
ATOM 3219 C C . MET A 1 409 ? -16.641 -48.219 -20.781 1 48.97 409 MET A C 1
ATOM 3221 O O . MET A 1 409 ? -16.719 -49.25 -20.078 1 48.97 409 MET A O 1
ATOM 3225 N N . THR A 1 410 ? -17.391 -48.125 -21.812 1 48.62 410 THR A N 1
ATOM 3226 C CA . THR A 1 410 ? -18.141 -49.219 -22.375 1 48.62 410 THR A CA 1
ATOM 3227 C C . THR A 1 410 ? -17.203 -50.312 -22.875 1 48.62 410 THR A C 1
ATOM 3229 O O . THR A 1 410 ? -17.516 -51.5 -22.766 1 48.62 410 THR A O 1
ATOM 3232 N N . SER A 1 411 ? -16.172 -50 -23.312 1 45.09 411 SER A N 1
ATOM 3233 C CA . SER A 1 411 ? -15.266 -51.031 -23.812 1 45.09 411 SER A CA 1
ATOM 3234 C C . SER A 1 411 ? -14.562 -51.75 -22.672 1 45.09 411 SER A C 1
ATOM 3236 O O . SER A 1 411 ? -14.297 -52.938 -22.75 1 45.09 411 SER A O 1
ATOM 3238 N N . ALA A 1 412 ? -14.258 -51.125 -21.516 1 49.5 412 ALA A N 1
ATOM 3239 C CA . ALA A 1 412 ? -13.734 -51.812 -20.344 1 49.5 412 ALA A CA 1
ATOM 3240 C C . ALA A 1 412 ? -14.797 -52.719 -19.719 1 49.5 412 ALA A C 1
ATOM 3242 O O . ALA A 1 412 ? -14.477 -53.75 -19.125 1 49.5 412 ALA A O 1
ATOM 3243 N N . ARG A 1 413 ? -15.938 -52.188 -19.828 1 50.12 413 ARG A N 1
ATOM 3244 C CA . ARG A 1 413 ? -17 -53.031 -19.312 1 50.12 413 ARG A CA 1
ATOM 3245 C C . ARG A 1 413 ? -17.219 -54.25 -20.203 1 50.12 413 ARG A C 1
ATOM 3247 O O . ARG A 1 413 ? -17.562 -55.312 -19.719 1 50.12 413 ARG A O 1
ATOM 3254 N N . SER A 1 414 ? -17.125 -54 -21.359 1 47.03 414 SER A N 1
ATOM 3255 C CA . SER A 1 414 ? -17.312 -55.094 -22.297 1 47.03 414 SER A CA 1
ATOM 3256 C C . SER A 1 414 ? -16.141 -56.094 -22.234 1 47.03 414 SER A C 1
ATOM 3258 O O . SER A 1 414 ? -16.344 -57.281 -22.375 1 47.03 414 SER A O 1
ATOM 3260 N N . SER A 1 415 ? -15 -55.562 -21.969 1 48.69 415 SER A N 1
ATOM 3261 C CA . SER A 1 415 ? -13.883 -56.469 -21.859 1 48.69 415 SER A CA 1
ATOM 3262 C C . SER A 1 415 ? -13.961 -57.281 -20.562 1 48.69 415 SER A C 1
ATOM 3264 O O . SER A 1 415 ? -13.578 -58.438 -20.516 1 48.69 415 SER A O 1
ATOM 3266 N N . HIS A 1 416 ? -14.445 -56.625 -19.531 1 47.59 416 HIS A N 1
ATOM 3267 C CA . HIS A 1 416 ? -14.656 -57.375 -18.297 1 47.59 416 HIS A CA 1
ATOM 3268 C C . HIS A 1 416 ? -15.773 -58.375 -18.469 1 47.59 416 HIS A C 1
ATOM 3270 O O . HIS A 1 416 ? -15.719 -59.469 -17.875 1 47.59 416 HIS A O 1
ATOM 3276 N N . ILE A 1 417 ? -16.766 -58 -19.25 1 45.47 417 ILE A N 1
ATOM 3277 C CA . ILE A 1 417 ? -17.844 -58.969 -19.484 1 45.47 417 ILE A CA 1
ATOM 3278 C C . ILE A 1 417 ? -17.344 -60.094 -20.375 1 45.47 417 ILE A C 1
ATOM 3280 O O . ILE A 1 417 ? -17.656 -61.281 -20.125 1 45.47 417 ILE A O 1
ATOM 3284 N N . THR A 1 418 ? -16.531 -59.719 -21.297 1 44.31 418 THR A N 1
ATOM 3285 C CA . THR A 1 418 ? -16.062 -60.812 -22.172 1 44.31 418 THR A CA 1
ATOM 3286 C C . THR A 1 418 ? -15.023 -61.656 -21.469 1 44.31 418 THR A C 1
ATOM 3288 O O . THR A 1 418 ? -14.953 -62.875 -21.719 1 44.31 418 THR A O 1
ATOM 3291 N N . GLY A 1 419 ? -14.25 -61.094 -20.516 1 35.81 419 GLY A N 1
ATOM 3292 C CA . GLY A 1 419 ? -13.336 -61.938 -19.766 1 35.81 419 GLY A CA 1
ATOM 3293 C C . GLY A 1 419 ? -14.039 -62.875 -18.828 1 35.81 419 GLY A C 1
ATOM 3294 O O . GLY A 1 419 ? -13.438 -63.844 -18.344 1 35.81 419 GLY A O 1
ATOM 3295 N N . LYS A 1 420 ? -15.156 -62.25 -18.391 1 49.16 420 LYS A N 1
ATOM 3296 C CA . LYS A 1 420 ? -15.859 -63.156 -17.484 1 49.16 420 LYS A CA 1
ATOM 3297 C C . LYS A 1 420 ? -16.469 -64.312 -18.266 1 49.16 420 LYS A C 1
ATOM 3299 O O . LYS A 1 420 ? -16.734 -65.375 -17.672 1 49.16 420 LYS A O 1
ATOM 3304 N N . LEU A 1 421 ? -16.656 -64.125 -19.484 1 40.22 421 LEU A N 1
ATOM 3305 C CA . LEU A 1 421 ? -17.281 -65.25 -20.234 1 40.22 421 LEU A CA 1
ATOM 3306 C C . LEU A 1 421 ? -16.234 -66.25 -20.609 1 40.22 421 LEU A C 1
ATOM 3308 O O . LEU A 1 421 ? -16.578 -67.438 -20.812 1 40.22 421 LEU A O 1
ATOM 3312 N N . ILE A 1 422 ? -14.961 -65.875 -20.797 1 40.97 422 ILE A N 1
ATOM 3313 C CA . ILE A 1 422 ? -14.055 -66.875 -21.266 1 40.97 422 ILE A CA 1
ATOM 3314 C C . ILE A 1 422 ? -13.688 -67.812 -20.109 1 40.97 422 ILE A C 1
ATOM 3316 O O . ILE A 1 422 ? -13.188 -68.938 -20.344 1 40.97 422 ILE A O 1
ATOM 3320 N N . LYS A 1 423 ? -13.68 -67.312 -18.797 1 41.38 423 LYS A N 1
ATOM 3321 C CA . LYS A 1 423 ? -13.195 -68.188 -17.75 1 41.38 423 LYS A CA 1
ATOM 3322 C C . LYS A 1 423 ? -14.305 -69.125 -17.266 1 41.38 423 LYS A C 1
ATOM 3324 O O . LYS A 1 423 ? -14.109 -69.938 -16.328 1 41.38 423 LYS A O 1
ATOM 3329 N N . LEU A 1 424 ? -15.508 -69.062 -17.844 1 30.64 424 LEU A N 1
ATOM 3330 C CA . LEU A 1 424 ? -16.344 -70.25 -17.5 1 30.64 424 LEU A CA 1
ATOM 3331 C C . LEU A 1 424 ? -16.078 -71.375 -18.438 1 30.64 424 LEU A C 1
ATOM 3333 O O . LEU A 1 424 ? -15.984 -71.188 -19.656 1 30.64 424 LEU A O 1
ATOM 3337 N N . MET B 1 1 ? 31.969 -30.047 52.25 1 30.75 1 MET B N 1
ATOM 3338 C CA . MET B 1 1 ? 31.406 -28.781 51.781 1 30.75 1 MET B CA 1
ATOM 3339 C C . MET B 1 1 ? 30.953 -28.906 50.344 1 30.75 1 MET B C 1
ATOM 3341 O O . MET B 1 1 ? 31.766 -29.016 49.438 1 30.75 1 MET B O 1
ATOM 3345 N N . SER B 1 2 ? 29.766 -29.594 50.094 1 31.56 2 SER B N 1
ATOM 3346 C CA . SER B 1 2 ? 29.062 -30.016 48.875 1 31.56 2 SER B CA 1
ATOM 3347 C C . SER B 1 2 ? 28.562 -28.812 48.062 1 31.56 2 SER B C 1
ATOM 3349 O O . SER B 1 2 ? 27.844 -27.969 48.594 1 31.56 2 SER B O 1
ATOM 3351 N N . SER B 1 3 ? 29.469 -28.266 47.125 1 32.09 3 SER B N 1
ATOM 3352 C CA . SER B 1 3 ? 29.266 -27.156 46.188 1 32.09 3 SER B CA 1
ATOM 3353 C C . SER B 1 3 ? 28.016 -27.359 45.344 1 32.09 3 SER B C 1
ATOM 3355 O O . SER B 1 3 ? 27.969 -28.297 44.531 1 32.09 3 SER B O 1
ATOM 3357 N N . ASN B 1 4 ? 26.797 -27.125 45.906 1 30.7 4 ASN B N 1
ATOM 3358 C CA . ASN B 1 4 ? 25.5 -27.141 45.219 1 30.7 4 ASN B CA 1
ATOM 3359 C C . ASN B 1 4 ? 25.484 -26.172 44.031 1 30.7 4 ASN B C 1
ATOM 3361 O O . ASN B 1 4 ? 25.5 -24.953 44.219 1 30.7 4 ASN B O 1
ATOM 3365 N N . SER B 1 5 ? 26.219 -26.531 42.938 1 29.66 5 SER B N 1
ATOM 3366 C CA . SER B 1 5 ? 26.156 -25.797 41.688 1 29.66 5 SER B CA 1
ATOM 3367 C C . SER B 1 5 ? 24.719 -25.672 41.188 1 29.66 5 SER B C 1
ATOM 3369 O O . SER B 1 5 ? 24.094 -26.672 40.781 1 29.66 5 SER B O 1
ATOM 3371 N N . CYS B 1 6 ? 23.859 -24.812 41.812 1 28.28 6 CYS B N 1
ATOM 3372 C CA . CYS B 1 6 ? 22.547 -24.484 41.281 1 28.28 6 CYS B CA 1
ATOM 3373 C C . CYS B 1 6 ? 22.656 -24.031 39.812 1 28.28 6 CYS B C 1
ATOM 3375 O O . CYS B 1 6 ? 23.297 -23.016 39.531 1 28.28 6 CYS B O 1
ATOM 3377 N N . HIS B 1 7 ? 22.719 -24.938 38.875 1 29.08 7 HIS B N 1
ATOM 3378 C CA . HIS B 1 7 ? 22.547 -24.609 37.469 1 29.08 7 HIS B CA 1
ATOM 3379 C C . HIS B 1 7 ? 21.328 -23.734 37.25 1 29.08 7 HIS B C 1
ATOM 3381 O O . HIS B 1 7 ? 20.203 -24.109 37.594 1 29.08 7 HIS B O 1
ATOM 3387 N N . ALA B 1 8 ? 21.516 -22.422 37.469 1 32.19 8 ALA B N 1
ATOM 3388 C CA . ALA B 1 8 ? 20.5 -21.453 37.031 1 32.19 8 ALA B CA 1
ATOM 3389 C C . ALA B 1 8 ? 19.938 -21.859 35.688 1 32.19 8 ALA B C 1
ATOM 3391 O O . ALA B 1 8 ? 20.672 -22.016 34.688 1 32.19 8 ALA B O 1
ATOM 3392 N N . ASN B 1 9 ? 18.953 -22.766 35.594 1 30.55 9 ASN B N 1
ATOM 3393 C CA . ASN B 1 9 ? 18.141 -23.078 34.438 1 30.55 9 ASN B CA 1
ATOM 3394 C C . ASN B 1 9 ? 17.797 -21.828 33.625 1 30.55 9 ASN B C 1
ATOM 3396 O O . ASN B 1 9 ? 17 -21 34.062 1 30.55 9 ASN B O 1
ATOM 3400 N N . GLY B 1 10 ? 18.703 -21.078 33.062 1 33 10 GLY B N 1
ATOM 3401 C CA . GLY B 1 10 ? 18.484 -20.047 32.062 1 33 10 GLY B CA 1
ATOM 3402 C C . GLY B 1 10 ? 17.375 -20.375 31.078 1 33 10 GLY B C 1
ATOM 3403 O O . GLY B 1 10 ? 17.625 -21.062 30.094 1 33 10 GLY B O 1
ATOM 3404 N N . VAL B 1 11 ? 16.219 -20.516 31.484 1 36.62 11 VAL B N 1
ATOM 3405 C CA . VAL B 1 11 ? 15.117 -20.656 30.547 1 36.62 11 VAL B CA 1
ATOM 3406 C C . VAL B 1 11 ? 15.328 -19.734 29.344 1 36.62 11 VAL B C 1
ATOM 3408 O O . VAL B 1 11 ? 15.5 -18.531 29.516 1 36.62 11 VAL B O 1
ATOM 3411 N N . SER B 1 12 ? 15.883 -20.062 28.297 1 41.72 12 SER B N 1
ATOM 3412 C CA . SER B 1 12 ? 16.016 -19.391 27 1 41.72 12 SER B CA 1
ATOM 3413 C C . SER B 1 12 ? 14.766 -18.594 26.656 1 41.72 12 SER B C 1
ATOM 3415 O O . SER B 1 12 ? 13.672 -19.156 26.547 1 41.72 12 SER B O 1
ATOM 3417 N N . GLN B 1 13 ? 14.508 -17.484 27.156 1 50.03 13 GLN B N 1
ATOM 3418 C CA . GLN B 1 13 ? 13.383 -16.609 26.875 1 50.03 13 GLN B CA 1
ATOM 3419 C C . GLN B 1 13 ? 13.094 -16.547 25.375 1 50.03 13 GLN B C 1
ATOM 3421 O O . GLN B 1 13 ? 13.977 -16.234 24.578 1 50.03 13 GLN B O 1
ATOM 3426 N N . LYS B 1 14 ? 12.008 -17.156 24.969 1 65.06 14 LYS B N 1
ATOM 3427 C CA . LYS B 1 14 ? 11.523 -17.203 23.594 1 65.06 14 LYS B CA 1
ATOM 3428 C C . LYS B 1 14 ? 11.359 -15.797 23.031 1 65.06 14 LYS B C 1
ATOM 3430 O O . LYS B 1 14 ? 10.906 -14.891 23.719 1 65.06 14 LYS B O 1
ATOM 3435 N N . PRO B 1 15 ? 11.953 -15.461 21.844 1 68.94 15 PRO B N 1
ATOM 3436 C CA . PRO B 1 15 ? 12 -14.125 21.234 1 68.94 15 PRO B CA 1
ATOM 3437 C C . PRO B 1 15 ? 10.641 -13.43 21.266 1 68.94 15 PRO B C 1
ATOM 3439 O O . PRO B 1 15 ? 10.57 -12.195 21.375 1 68.94 15 PRO B O 1
ATOM 3442 N N . PHE B 1 16 ? 9.57 -14.18 21.453 1 84.44 16 PHE B N 1
ATOM 3443 C CA . PHE B 1 16 ? 8.281 -13.508 21.312 1 84.44 16 PHE B CA 1
ATOM 3444 C C . PHE B 1 16 ? 7.672 -13.219 22.672 1 84.44 16 PHE B C 1
ATOM 3446 O O . PHE B 1 16 ? 6.762 -12.398 22.797 1 84.44 16 PHE B O 1
ATOM 3453 N N . ASP B 1 17 ? 8.195 -13.82 23.734 1 84.75 17 ASP B N 1
ATOM 3454 C CA . ASP B 1 17 ? 7.59 -13.664 25.047 1 84.75 17 ASP B CA 1
ATOM 3455 C C . ASP B 1 17 ? 7.691 -12.219 25.531 1 84.75 17 ASP B C 1
ATOM 3457 O O . ASP B 1 17 ? 6.734 -11.672 26.078 1 84.75 17 ASP B O 1
ATOM 3461 N N . GLY B 1 18 ? 8.859 -11.75 25.328 1 85.94 18 GLY B N 1
ATOM 3462 C CA . GLY B 1 18 ? 9.055 -10.367 25.719 1 85.94 18 GLY B CA 1
ATOM 3463 C C . GLY B 1 18 ? 8.125 -9.406 25.016 1 85.94 18 GLY B C 1
ATOM 3464 O O . GLY B 1 18 ? 7.59 -8.484 25.625 1 85.94 18 GLY B O 1
ATOM 3465 N N . LEU B 1 19 ? 7.918 -9.648 23.734 1 86.94 19 LEU B N 1
ATOM 3466 C CA . LEU B 1 19 ? 7.059 -8.781 22.953 1 86.94 19 LEU B CA 1
ATOM 3467 C C . LEU B 1 19 ? 5.598 -8.938 23.344 1 86.94 19 LEU B C 1
ATOM 3469 O O . LEU B 1 19 ? 4.855 -7.961 23.406 1 86.94 19 LEU B O 1
ATOM 3473 N N . ILE B 1 20 ? 5.238 -10.156 23.641 1 90.19 20 ILE B N 1
ATOM 3474 C CA . ILE B 1 20 ? 3.869 -10.43 24.062 1 90.19 20 ILE B CA 1
ATOM 3475 C C . ILE B 1 20 ? 3.596 -9.734 25.391 1 90.19 20 ILE B C 1
ATOM 3477 O O . ILE B 1 20 ? 2.537 -9.133 25.578 1 90.19 20 ILE B O 1
ATOM 3481 N N . ARG B 1 21 ? 4.531 -9.75 26.234 1 89.81 21 ARG B N 1
ATOM 3482 C CA . ARG B 1 21 ? 4.414 -9.062 27.516 1 89.81 21 ARG B CA 1
ATOM 3483 C C . ARG B 1 21 ? 4.32 -7.555 27.328 1 89.81 21 ARG B C 1
ATOM 3485 O O . ARG B 1 21 ? 3.564 -6.883 28.031 1 89.81 21 ARG B O 1
ATOM 3492 N N . GLN B 1 22 ? 5.086 -7.113 26.422 1 88.62 22 GLN B N 1
ATOM 3493 C CA . GLN B 1 22 ? 5.059 -5.684 26.125 1 88.62 22 GLN B CA 1
ATOM 3494 C C . GLN B 1 22 ? 3.684 -5.25 25.625 1 88.62 22 GLN B C 1
ATOM 3496 O O . GLN B 1 22 ? 3.184 -4.191 26.016 1 88.62 22 GLN B O 1
ATOM 3501 N N . VAL B 1 23 ? 3.094 -5.988 24.766 1 89.44 23 VAL B N 1
ATOM 3502 C CA . VAL B 1 23 ? 1.755 -5.688 24.266 1 89.44 23 VAL B CA 1
ATOM 3503 C C . VAL B 1 23 ? 0.758 -5.695 25.422 1 89.44 23 VAL B C 1
ATOM 3505 O O . VAL B 1 23 ? -0.069 -4.789 25.547 1 89.44 23 VAL B O 1
ATOM 3508 N N . ALA B 1 24 ? 0.914 -6.703 26.266 1 89.38 24 ALA B N 1
ATOM 3509 C CA . ALA B 1 24 ? -0 -6.836 27.391 1 89.38 24 ALA B CA 1
ATOM 3510 C C . ALA B 1 24 ? 0.127 -5.648 28.344 1 89.38 24 ALA B C 1
ATOM 3512 O O . ALA B 1 24 ? -0.878 -5.09 28.781 1 89.38 24 ALA B O 1
ATOM 3513 N N . GLN B 1 25 ? 1.314 -5.273 28.594 1 90.31 25 GLN B N 1
ATOM 3514 C CA . GLN B 1 25 ? 1.568 -4.164 29.516 1 90.31 25 GLN B CA 1
ATOM 3515 C C . GLN B 1 25 ? 1.021 -2.855 28.953 1 90.31 25 GLN B C 1
ATOM 3517 O O . GLN B 1 25 ? 0.375 -2.088 29.672 1 90.31 25 GLN B O 1
ATOM 3522 N N . ALA B 1 26 ? 1.309 -2.646 27.703 1 88.69 26 ALA B N 1
ATOM 3523 C CA . ALA B 1 26 ? 0.826 -1.424 27.062 1 88.69 26 ALA B CA 1
ATOM 3524 C C . ALA B 1 26 ? -0.697 -1.417 26.969 1 88.69 26 ALA B C 1
ATOM 3526 O O . ALA B 1 26 ? -1.331 -0.374 27.156 1 88.69 26 ALA B O 1
ATOM 3527 N N . ALA B 1 27 ? -1.255 -2.51 26.688 1 89.31 27 ALA B N 1
ATOM 3528 C CA . ALA B 1 27 ? -2.707 -2.641 26.609 1 89.31 27 ALA B CA 1
ATOM 3529 C C . ALA B 1 27 ? -3.363 -2.381 27.953 1 89.31 27 ALA B C 1
ATOM 3531 O O . ALA B 1 27 ? -4.391 -1.701 28.047 1 89.31 27 ALA B O 1
ATOM 3532 N N . ASP B 1 28 ? -2.766 -2.902 28.969 1 89.88 28 ASP B N 1
ATOM 3533 C CA . ASP B 1 28 ? -3.266 -2.676 30.328 1 89.88 28 ASP B CA 1
ATOM 3534 C C . ASP B 1 28 ? -3.189 -1.197 30.688 1 89.88 28 ASP B C 1
ATOM 3536 O O . ASP B 1 28 ? -4.129 -0.649 31.281 1 89.88 28 ASP B O 1
ATOM 3540 N N . ALA B 1 29 ? -2.121 -0.654 30.375 1 88.81 29 ALA B N 1
ATOM 3541 C CA . ALA B 1 29 ? -1.963 0.774 30.625 1 88.81 29 ALA B CA 1
ATOM 3542 C C . ALA B 1 29 ? -3.023 1.587 29.891 1 88.81 29 ALA B C 1
ATOM 3544 O O . ALA B 1 29 ? -3.605 2.516 30.453 1 88.81 29 ALA B O 1
ATOM 3545 N N . PHE B 1 30 ? -3.246 1.231 28.688 1 88.25 30 PHE B N 1
ATOM 3546 C CA . PHE B 1 30 ? -4.246 1.925 27.891 1 88.25 30 PHE B CA 1
ATOM 3547 C C . PHE B 1 30 ? -5.637 1.738 28.484 1 88.25 30 PHE B C 1
ATOM 3549 O O . PHE B 1 30 ? -6.445 2.67 28.484 1 88.25 30 PHE B O 1
ATOM 3556 N N . GLN B 1 31 ? -5.891 0.607 28.922 1 85.62 31 GLN B N 1
ATOM 3557 C CA . GLN B 1 31 ? -7.188 0.334 29.531 1 85.62 31 GLN B CA 1
ATOM 3558 C C . GLN B 1 31 ? -7.387 1.161 30.797 1 85.62 31 GLN B C 1
ATOM 3560 O O . GLN B 1 31 ? -8.5 1.608 31.094 1 85.62 31 GLN B O 1
ATOM 3565 N N . ASP B 1 32 ? -6.34 1.358 31.5 1 86.31 32 ASP B N 1
ATOM 3566 C CA . ASP B 1 32 ? -6.402 2.084 32.781 1 86.31 32 ASP B CA 1
ATOM 3567 C C . ASP B 1 32 ? -6.469 3.59 32.531 1 86.31 32 ASP B C 1
ATOM 3569 O O . ASP B 1 32 ? -7.27 4.285 33.156 1 86.31 32 ASP B O 1
ATOM 3573 N N . THR B 1 33 ? -5.684 4.109 31.609 1 85 33 THR B N 1
ATOM 3574 C CA . THR B 1 33 ? -5.496 5.555 31.5 1 85 33 THR B CA 1
ATOM 3575 C C . THR B 1 33 ? -6.312 6.117 30.344 1 85 33 THR B C 1
ATOM 3577 O O . THR B 1 33 ? -6.578 7.32 30.281 1 85 33 THR B O 1
ATOM 3580 N N . HIS B 1 34 ? -6.543 5.285 29.328 1 81.88 34 HIS B N 1
ATOM 3581 C CA . HIS B 1 34 ? -7.184 5.676 28.078 1 81.88 34 HIS B CA 1
ATOM 3582 C C . HIS B 1 34 ? -6.395 6.777 27.375 1 81.88 34 HIS B C 1
ATOM 3584 O O . HIS B 1 34 ? -6.969 7.59 26.641 1 81.88 34 HIS B O 1
ATOM 3590 N N . ASN B 1 35 ? -5.133 6.824 27.719 1 86.88 35 ASN B N 1
ATOM 3591 C CA . ASN B 1 35 ? -4.262 7.82 27.109 1 86.88 35 ASN B CA 1
ATOM 3592 C C . ASN B 1 35 ? -3.795 7.383 25.719 1 86.88 35 ASN B C 1
ATOM 3594 O O . ASN B 1 35 ? -3.48 6.211 25.5 1 86.88 35 ASN B O 1
ATOM 3598 N N . GLU B 1 36 ? -3.736 8.383 24.812 1 86.88 36 GLU B N 1
ATOM 3599 C CA . GLU B 1 36 ? -3.375 8.109 23.438 1 86.88 36 GLU B CA 1
ATOM 3600 C C . GLU B 1 36 ? -1.955 7.562 23.328 1 86.88 36 GLU B C 1
ATOM 3602 O O . GLU B 1 36 ? -1.671 6.723 22.469 1 86.88 36 GLU B O 1
ATOM 3607 N N . ALA B 1 37 ? -1.146 8.023 24.141 1 85.44 37 ALA B N 1
ATOM 3608 C CA . ALA B 1 37 ? 0.239 7.559 24.125 1 85.44 37 ALA B CA 1
ATOM 3609 C C . ALA B 1 37 ? 0.318 6.062 24.406 1 85.44 37 ALA B C 1
ATOM 3611 O O . ALA B 1 37 ? 1.102 5.344 23.781 1 85.44 37 ALA B O 1
ATOM 3612 N N . ASP B 1 38 ? -0.5 5.594 25.359 1 87.19 38 ASP B N 1
ATOM 3613 C CA . ASP B 1 38 ? -0.521 4.18 25.719 1 87.19 38 ASP B CA 1
ATOM 3614 C C . ASP B 1 38 ? -1.134 3.336 24.609 1 87.19 38 ASP B C 1
ATOM 3616 O O . ASP B 1 38 ? -0.682 2.219 24.344 1 87.19 38 ASP B O 1
ATOM 3620 N N . ARG B 1 39 ? -2.146 3.877 23.984 1 89 39 ARG B N 1
ATOM 3621 C CA . ARG B 1 39 ? -2.74 3.176 22.859 1 89 39 ARG B CA 1
ATOM 3622 C C . ARG B 1 39 ? -1.719 2.971 21.75 1 89 39 ARG B C 1
ATOM 3624 O O . ARG B 1 39 ? -1.604 1.873 21.188 1 89 39 ARG B O 1
ATOM 3631 N N . LEU B 1 40 ? -0.986 3.99 21.469 1 88.19 40 LEU B N 1
ATOM 3632 C CA . LEU B 1 40 ? 0.008 3.949 20.406 1 88.19 40 LEU B CA 1
ATOM 3633 C C . LEU B 1 40 ? 1.138 2.984 20.75 1 88.19 40 LEU B C 1
ATOM 3635 O O . LEU B 1 40 ? 1.667 2.301 19.875 1 88.19 40 LEU B O 1
ATOM 3639 N N . ALA B 1 41 ? 1.486 2.98 22.031 1 88.25 41 ALA B N 1
ATOM 3640 C CA . ALA B 1 41 ? 2.506 2.029 22.469 1 88.25 41 ALA B CA 1
ATOM 3641 C C . ALA B 1 41 ? 2.039 0.591 22.25 1 88.25 41 ALA B C 1
ATOM 3643 O O . ALA B 1 41 ? 2.816 -0.265 21.828 1 88.25 41 ALA B O 1
ATOM 3644 N N . ALA B 1 42 ? 0.789 0.347 22.609 1 90.38 42 ALA B N 1
ATOM 3645 C CA . ALA B 1 42 ? 0.212 -0.977 22.391 1 90.38 42 ALA B CA 1
ATOM 3646 C C . ALA B 1 42 ? 0.182 -1.324 20.906 1 90.38 42 ALA B C 1
ATOM 3648 O O . ALA B 1 42 ? 0.514 -2.447 20.516 1 90.38 42 ALA B O 1
ATOM 3649 N N . LEU B 1 43 ? -0.184 -0.351 20.109 1 90.88 43 LEU B N 1
ATOM 3650 C CA . LEU B 1 43 ? -0.215 -0.53 18.656 1 90.88 43 LEU B CA 1
ATOM 3651 C C . LEU B 1 43 ? 1.173 -0.862 18.125 1 90.88 43 LEU B C 1
ATOM 3653 O O . LEU B 1 43 ? 1.331 -1.799 17.328 1 90.88 43 LEU B O 1
ATOM 3657 N N . GLN B 1 44 ? 2.146 -0.168 18.547 1 88.94 44 GLN B N 1
ATOM 3658 C CA . GLN B 1 44 ? 3.514 -0.384 18.094 1 88.94 44 GLN B CA 1
ATOM 3659 C C . GLN B 1 44 ? 4.016 -1.769 18.5 1 88.94 44 GLN B C 1
ATOM 3661 O O . GLN B 1 44 ? 4.688 -2.441 17.703 1 88.94 44 GLN B O 1
ATOM 3666 N N . ALA B 1 45 ? 3.703 -2.133 19.734 1 89.31 45 ALA B N 1
ATOM 3667 C CA . ALA B 1 45 ? 4.105 -3.453 20.219 1 89.31 45 ALA B CA 1
ATOM 3668 C C . ALA B 1 45 ? 3.438 -4.559 19.406 1 89.31 45 ALA B C 1
ATOM 3670 O O . ALA B 1 45 ? 4.07 -5.559 19.062 1 89.31 45 ALA B O 1
ATOM 3671 N N . ALA B 1 46 ? 2.205 -4.379 19.141 1 91 46 ALA B N 1
ATOM 3672 C CA . ALA B 1 46 ? 1.472 -5.34 18.312 1 91 46 ALA B CA 1
ATOM 3673 C C . ALA B 1 46 ? 2.07 -5.438 16.922 1 91 46 ALA B C 1
ATOM 3675 O O . ALA B 1 46 ? 2.191 -6.531 16.359 1 91 46 ALA B O 1
ATOM 3676 N N . GLN B 1 47 ? 2.414 -4.336 16.344 1 90.38 47 GLN B N 1
ATOM 3677 C CA . GLN B 1 47 ? 3.021 -4.305 15.008 1 90.38 47 GLN B CA 1
ATOM 3678 C C . GLN B 1 47 ? 4.359 -5.043 15 1 90.38 47 GLN B C 1
ATOM 3680 O O . GLN B 1 47 ? 4.684 -5.73 14.031 1 90.38 47 GLN B O 1
ATOM 3685 N N . ARG B 1 48 ? 5.117 -4.91 16.047 1 88.81 48 ARG B N 1
ATOM 3686 C CA . ARG B 1 48 ? 6.387 -5.625 16.156 1 88.81 48 ARG B CA 1
ATOM 3687 C C . ARG B 1 48 ? 6.16 -7.133 16.219 1 88.81 48 ARG B C 1
ATOM 3689 O O . ARG B 1 48 ? 6.969 -7.906 15.703 1 88.81 48 ARG B O 1
ATOM 3696 N N . LEU B 1 49 ? 5.109 -7.512 16.875 1 89.75 49 LEU B N 1
ATOM 3697 C CA . LEU B 1 49 ? 4.762 -8.93 16.938 1 89.75 49 LEU B CA 1
ATOM 3698 C C . LEU B 1 49 ? 4.461 -9.477 15.547 1 89.75 49 LEU B C 1
ATOM 3700 O O . LEU B 1 49 ? 4.832 -10.609 15.227 1 89.75 49 LEU B O 1
ATOM 3704 N N . VAL B 1 50 ? 3.787 -8.719 14.742 1 90.5 50 VAL B N 1
ATOM 3705 C CA . VAL B 1 50 ? 3.508 -9.125 13.375 1 90.5 50 VAL B CA 1
ATOM 3706 C C . VAL B 1 50 ? 4.82 -9.344 12.625 1 90.5 50 VAL B C 1
ATOM 3708 O O . VAL B 1 50 ? 4.984 -10.359 11.938 1 90.5 50 VAL B O 1
ATOM 3711 N N . GLU B 1 51 ? 5.73 -8.484 12.812 1 88.31 51 GLU B N 1
ATOM 3712 C CA . GLU B 1 51 ? 7.012 -8.555 12.125 1 88.31 51 GLU B CA 1
ATOM 3713 C C . GLU B 1 51 ? 7.777 -9.82 12.492 1 88.31 51 GLU B C 1
ATOM 3715 O O . GLU B 1 51 ? 8.469 -10.406 11.656 1 88.31 51 GLU B O 1
ATOM 3720 N N . VAL B 1 52 ? 7.641 -10.203 13.703 1 87.62 52 VAL B N 1
ATOM 3721 C CA . VAL B 1 52 ? 8.406 -11.344 14.203 1 87.62 52 VAL B CA 1
ATOM 3722 C C . VAL B 1 52 ? 7.906 -12.633 13.547 1 87.62 52 VAL B C 1
ATOM 3724 O O . VAL B 1 52 ? 8.688 -13.547 13.289 1 87.62 52 VAL B O 1
ATOM 3727 N N . PHE B 1 53 ? 6.672 -12.648 13.242 1 89.19 53 PHE B N 1
ATOM 3728 C CA . PHE B 1 53 ? 6.094 -13.883 12.719 1 89.19 53 PHE B CA 1
ATOM 3729 C C . PHE B 1 53 ? 6.082 -13.867 11.195 1 89.19 53 PHE B C 1
ATOM 3731 O O . PHE B 1 53 ? 5.672 -14.844 10.562 1 89.19 53 PHE B O 1
ATOM 3738 N N . GLN B 1 54 ? 6.504 -12.844 10.602 1 89.81 54 GLN B N 1
ATOM 3739 C CA . GLN B 1 54 ? 6.574 -12.773 9.148 1 89.81 54 GLN B CA 1
ATOM 3740 C C . GLN B 1 54 ? 7.953 -13.188 8.641 1 89.81 54 GLN B C 1
ATOM 3742 O O . GLN B 1 54 ? 8.977 -12.688 9.117 1 89.81 54 GLN B O 1
ATOM 3747 N N . LYS B 1 55 ? 8 -14.078 7.715 1 91.44 55 LYS B N 1
ATOM 3748 C CA . LYS B 1 55 ? 9.258 -14.398 7.051 1 91.44 55 LYS B CA 1
ATOM 3749 C C . LYS B 1 55 ? 9.703 -13.258 6.141 1 91.44 55 LYS B C 1
ATOM 3751 O O . LYS B 1 55 ? 8.883 -12.641 5.457 1 91.44 55 LYS B O 1
ATOM 3756 N N . PRO B 1 56 ? 10.977 -12.961 6.137 1 93.31 56 PRO B N 1
ATOM 3757 C CA . PRO B 1 56 ? 11.469 -11.789 5.41 1 93.31 56 PRO B CA 1
ATOM 3758 C C . PRO B 1 56 ? 11.055 -11.789 3.941 1 93.31 56 PRO B C 1
ATOM 3760 O O . PRO B 1 56 ? 10.609 -10.766 3.424 1 93.31 56 PRO B O 1
ATOM 3763 N N . GLN B 1 57 ? 11.156 -12.914 3.26 1 93 57 GLN B N 1
ATOM 3764 C CA . GLN B 1 57 ? 10.781 -12.977 1.852 1 93 57 GLN B CA 1
ATOM 3765 C C . GLN B 1 57 ? 9.289 -12.695 1.666 1 93 57 GLN B C 1
ATOM 3767 O O . GLN B 1 57 ? 8.898 -11.969 0.746 1 93 57 GLN B O 1
ATOM 3772 N N . ASP B 1 58 ? 8.484 -13.25 2.553 1 92.38 58 ASP B N 1
ATOM 3773 C CA . ASP B 1 58 ? 7.035 -13.055 2.475 1 92.38 58 ASP B CA 1
ATOM 3774 C C . ASP B 1 58 ? 6.66 -11.609 2.797 1 92.38 58 ASP B C 1
ATOM 3776 O O . ASP B 1 58 ? 5.695 -11.078 2.244 1 92.38 58 ASP B O 1
ATOM 3780 N N . ALA B 1 59 ? 7.441 -11.07 3.709 1 94.06 59 ALA B N 1
ATOM 3781 C CA . ALA B 1 59 ? 7.207 -9.672 4.047 1 94.06 59 ALA B CA 1
ATOM 3782 C C . ALA B 1 59 ? 7.41 -8.766 2.834 1 94.06 59 ALA B C 1
ATOM 3784 O O . ALA B 1 59 ? 6.656 -7.812 2.627 1 94.06 59 ALA B O 1
ATOM 3785 N N . VAL B 1 60 ? 8.445 -9.062 2 1 96.56 60 VAL B N 1
ATOM 3786 C CA . VAL B 1 60 ? 8.703 -8.297 0.785 1 96.56 60 VAL B CA 1
ATOM 3787 C C . VAL B 1 60 ? 7.527 -8.438 -0.178 1 96.56 60 VAL B C 1
ATOM 3789 O O . VAL B 1 60 ? 7.059 -7.453 -0.746 1 96.56 60 VAL B O 1
ATOM 3792 N N . TYR B 1 61 ? 7.016 -9.656 -0.304 1 94.81 61 TYR B N 1
ATOM 3793 C CA . TYR B 1 61 ? 5.887 -9.906 -1.192 1 94.81 61 TYR B CA 1
ATOM 3794 C C . TYR B 1 61 ? 4.641 -9.164 -0.723 1 94.81 61 TYR B C 1
ATOM 3796 O O . TYR B 1 61 ? 3.982 -8.484 -1.513 1 94.81 61 TYR B O 1
ATOM 3804 N N . ASN B 1 62 ? 4.391 -9.297 0.54 1 94.69 62 ASN B N 1
ATOM 3805 C CA . ASN B 1 62 ? 3.215 -8.633 1.091 1 94.69 62 ASN B CA 1
ATOM 3806 C C . ASN B 1 62 ? 3.275 -7.121 0.887 1 94.69 62 ASN B C 1
ATOM 3808 O O . ASN B 1 62 ? 2.273 -6.5 0.533 1 94.69 62 ASN B O 1
ATOM 3812 N N . LEU B 1 63 ? 4.434 -6.578 1.066 1 96.94 63 LEU B N 1
ATOM 3813 C CA . LEU B 1 63 ? 4.598 -5.141 0.871 1 96.94 63 LEU B CA 1
ATOM 3814 C C . LEU B 1 63 ? 4.391 -4.766 -0.593 1 96.94 63 LEU B C 1
ATOM 3816 O O . LEU B 1 63 ? 3.668 -3.816 -0.897 1 96.94 63 LEU B O 1
ATOM 3820 N N . ALA B 1 64 ? 5.008 -5.5 -1.495 1 97.44 64 ALA B N 1
ATOM 3821 C CA . ALA B 1 64 ? 4.961 -5.191 -2.922 1 97.44 64 ALA B CA 1
ATOM 3822 C C . ALA B 1 64 ? 3.531 -5.246 -3.451 1 97.44 64 ALA B C 1
ATOM 3824 O O . ALA B 1 64 ? 3.143 -4.43 -4.289 1 97.44 64 ALA B O 1
ATOM 3825 N N . TYR B 1 65 ? 2.734 -6.145 -2.91 1 97.38 65 TYR B N 1
ATOM 3826 C CA . TYR B 1 65 ? 1.385 -6.359 -3.422 1 97.38 65 TYR B CA 1
ATOM 3827 C C . TYR B 1 65 ? 0.366 -5.551 -2.629 1 97.38 65 TYR B C 1
ATOM 3829 O O . TYR B 1 65 ? -0.787 -5.414 -3.043 1 97.38 65 TYR B O 1
ATOM 3837 N N . SER B 1 66 ? 0.714 -4.918 -1.573 1 97.56 66 SER B N 1
ATOM 3838 C CA . SER B 1 66 ? -0.195 -4.32 -0.602 1 97.56 66 SER B CA 1
ATOM 3839 C C . SER B 1 66 ? -0.985 -3.17 -1.22 1 97.56 66 SER B C 1
ATOM 3841 O O . SER B 1 66 ? -2.102 -2.873 -0.787 1 97.56 66 SER B O 1
ATOM 3843 N N . PRO B 1 67 ? -0.482 -2.482 -2.311 1 98.56 67 PRO B N 1
ATOM 3844 C CA . PRO B 1 67 ? -1.282 -1.396 -2.881 1 98.56 67 PRO B CA 1
ATOM 3845 C C . PRO B 1 67 ? -2.623 -1.877 -3.432 1 98.56 67 PRO B C 1
ATOM 3847 O O . PRO B 1 67 ? -3.533 -1.071 -3.643 1 98.56 67 PRO B O 1
ATOM 3850 N N . THR B 1 68 ? -2.773 -3.178 -3.643 1 98.69 68 THR B N 1
ATOM 3851 C CA . THR B 1 68 ? -4.051 -3.715 -4.098 1 98.69 68 THR B CA 1
ATOM 3852 C C . THR B 1 68 ? -5.125 -3.541 -3.027 1 98.69 68 THR B C 1
ATOM 3854 O O . THR B 1 68 ? -6.316 -3.551 -3.332 1 98.69 68 THR B O 1
ATOM 3857 N N . GLN B 1 69 ? -4.738 -3.41 -1.779 1 98.62 69 GLN B N 1
ATOM 3858 C CA . GLN B 1 69 ? -5.688 -3.271 -0.682 1 98.62 69 GLN B CA 1
ATOM 3859 C C . GLN B 1 69 ? -6.469 -1.964 -0.793 1 98.62 69 GLN B C 1
ATOM 3861 O O . GLN B 1 69 ? -7.699 -1.97 -0.807 1 98.62 69 GLN B O 1
ATOM 3866 N N . VAL B 1 70 ? -5.727 -0.86 -0.947 1 98.75 70 VAL B N 1
ATOM 3867 C CA . VAL B 1 70 ? -6.418 0.419 -1.061 1 98.75 70 VAL B CA 1
ATOM 3868 C C . VAL B 1 70 ? -7.152 0.493 -2.398 1 98.75 70 VAL B C 1
ATOM 3870 O O . VAL B 1 70 ? -8.234 1.078 -2.488 1 98.75 70 VAL B O 1
ATOM 3873 N N . MET B 1 71 ? -6.637 -0.141 -3.439 1 98.81 71 MET B N 1
ATOM 3874 C CA . MET B 1 71 ? -7.324 -0.212 -4.727 1 98.81 71 MET B CA 1
ATOM 3875 C C . MET B 1 71 ? -8.695 -0.862 -4.574 1 98.81 71 MET B C 1
ATOM 3877 O O . MET B 1 71 ? -9.688 -0.348 -5.09 1 98.81 71 MET B O 1
ATOM 3881 N N . CYS B 1 72 ? -8.742 -1.932 -3.809 1 98.88 72 CYS B N 1
ATOM 3882 C CA . CYS B 1 72 ? -10 -2.656 -3.65 1 98.88 72 CYS B CA 1
ATOM 3883 C C . CYS B 1 72 ? -10.977 -1.864 -2.793 1 98.88 72 CYS B C 1
ATOM 3885 O O . CYS B 1 72 ? -12.188 -1.925 -3.012 1 98.88 72 CYS B O 1
ATOM 3887 N N . VAL B 1 73 ? -10.453 -1.141 -1.82 1 98.88 73 VAL B N 1
ATOM 3888 C CA . VAL B 1 73 ? -11.32 -0.249 -1.057 1 98.88 73 VAL B CA 1
ATOM 3889 C C . VAL B 1 73 ? -11.938 0.796 -1.985 1 98.88 73 VAL B C 1
ATOM 3891 O O . VAL B 1 73 ? -13.133 1.071 -1.914 1 98.88 73 VAL B O 1
ATOM 3894 N N . ARG B 1 74 ? -11.125 1.349 -2.887 1 98.81 74 ARG B N 1
ATOM 3895 C CA . ARG B 1 74 ? -11.602 2.348 -3.838 1 98.81 74 ARG B CA 1
ATOM 3896 C C . ARG B 1 74 ? -12.664 1.76 -4.762 1 98.81 74 ARG B C 1
ATOM 3898 O O . ARG B 1 74 ? -13.672 2.404 -5.047 1 98.81 74 ARG B O 1
ATOM 3905 N N . ILE B 1 75 ? -12.461 0.55 -5.242 1 98.88 75 ILE B N 1
ATOM 3906 C CA . ILE B 1 75 ? -13.422 -0.125 -6.109 1 98.88 75 ILE B CA 1
ATOM 3907 C C . ILE B 1 75 ? -14.711 -0.392 -5.34 1 98.88 75 ILE B C 1
ATOM 3909 O O . ILE B 1 75 ? -15.805 -0.211 -5.875 1 98.88 75 ILE B O 1
ATOM 3913 N N . ALA B 1 76 ? -14.594 -0.797 -4.082 1 98.88 76 ALA B N 1
ATOM 3914 C CA . ALA B 1 76 ? -15.75 -1.093 -3.244 1 98.88 76 ALA B CA 1
ATOM 3915 C C . ALA B 1 76 ? -16.609 0.15 -3.043 1 98.88 76 ALA B C 1
ATOM 3917 O O . ALA B 1 76 ? -17.844 0.056 -2.953 1 98.88 76 ALA B O 1
ATOM 3918 N N . MET B 1 77 ? -15.984 1.287 -2.92 1 98.5 77 MET B N 1
ATOM 3919 C CA . MET B 1 77 ? -16.719 2.547 -2.842 1 98.5 77 MET B CA 1
ATOM 3920 C C . MET B 1 77 ? -17.578 2.754 -4.086 1 98.5 77 MET B C 1
ATOM 3922 O O . MET B 1 77 ? -18.75 3.127 -3.984 1 98.5 77 MET B O 1
ATOM 3926 N N . ASP B 1 78 ? -17 2.51 -5.285 1 98.44 78 ASP B N 1
ATOM 3927 C CA . ASP B 1 78 ? -17.734 2.633 -6.543 1 98.44 78 ASP B CA 1
ATOM 3928 C C . ASP B 1 78 ? -18.906 1.65 -6.598 1 98.44 78 ASP B C 1
ATOM 3930 O O . ASP B 1 78 ? -19.969 1.973 -7.133 1 98.44 78 ASP B O 1
ATOM 3934 N N . LEU B 1 79 ? -18.703 0.498 -5.984 1 98.69 79 LEU B N 1
ATOM 3935 C CA . LEU B 1 79 ? -19.688 -0.574 -6.074 1 98.69 79 LEU B CA 1
ATOM 3936 C C . LEU B 1 79 ? -20.781 -0.397 -5.023 1 98.69 79 LEU B C 1
ATOM 3938 O O . LEU B 1 79 ? -21.766 -1.146 -5.008 1 98.69 79 LEU B O 1
ATOM 3942 N N . GLY B 1 80 ? -20.594 0.543 -4.07 1 98.44 80 GLY B N 1
ATOM 3943 C CA . GLY B 1 80 ? -21.578 0.788 -3.025 1 98.44 80 GLY B CA 1
ATOM 3944 C C . GLY B 1 80 ? -21.609 -0.299 -1.968 1 98.44 80 GLY B C 1
ATOM 3945 O O . GLY B 1 80 ? -22.625 -0.512 -1.317 1 98.44 80 GLY B O 1
ATOM 3946 N N . ILE B 1 81 ? -20.516 -1.008 -1.807 1 98.81 81 ILE B N 1
ATOM 3947 C CA . ILE B 1 81 ? -20.453 -2.152 -0.905 1 98.81 81 ILE B CA 1
ATOM 3948 C C . ILE B 1 81 ? -20.625 -1.683 0.538 1 98.81 81 ILE B C 1
ATOM 3950 O O . ILE B 1 81 ? -21.406 -2.252 1.293 1 98.81 81 ILE B O 1
ATOM 3954 N N . PHE B 1 82 ? -19.922 -0.651 0.966 1 98.75 82 PHE B N 1
ATOM 3955 C CA . PHE B 1 82 ? -19.906 -0.193 2.35 1 98.75 82 PHE B CA 1
ATOM 3956 C C . PHE B 1 82 ? -21.281 0.346 2.746 1 98.75 82 PHE B C 1
ATOM 3958 O O . PHE B 1 82 ? -21.797 0.034 3.824 1 98.75 82 PHE B O 1
ATOM 3965 N N . SER B 1 83 ? -21.891 1.193 1.864 1 98.31 83 SER B N 1
ATOM 3966 C CA . SER B 1 83 ? -23.219 1.72 2.146 1 98.31 83 SER B CA 1
ATOM 3967 C C . SER B 1 83 ? -24.25 0.599 2.24 1 98.31 83 SER B C 1
ATOM 3969 O O . SER B 1 83 ? -25.094 0.592 3.145 1 98.31 83 SER B O 1
ATOM 3971 N N . THR B 1 84 ? -24.188 -0.389 1.314 1 98.62 84 THR B N 1
ATOM 3972 C CA . THR B 1 84 ? -25.141 -1.494 1.288 1 98.62 84 THR B CA 1
ATOM 3973 C C . THR B 1 84 ? -25.047 -2.322 2.566 1 98.62 84 THR B C 1
ATOM 3975 O O . THR B 1 84 ? -26.062 -2.602 3.211 1 98.62 84 THR B O 1
ATOM 3978 N N . LEU B 1 85 ? -23.844 -2.701 2.936 1 98.75 85 LEU B N 1
ATOM 3979 C CA . LEU B 1 85 ? -23.641 -3.512 4.129 1 98.75 85 LEU B CA 1
ATOM 3980 C C . LEU B 1 85 ? -24.047 -2.748 5.383 1 98.75 85 LEU B C 1
ATOM 3982 O O . LEU B 1 85 ? -24.641 -3.322 6.301 1 98.75 85 LEU B O 1
ATOM 3986 N N . SER B 1 86 ? -23.703 -1.461 5.457 1 98.06 86 SER B N 1
ATOM 3987 C CA . SER B 1 86 ? -24.047 -0.649 6.621 1 98.06 86 SER B CA 1
ATOM 3988 C C . SER B 1 86 ? -25.562 -0.498 6.773 1 98.06 86 SER B C 1
ATOM 3990 O O . SER B 1 86 ? -26.078 -0.585 7.887 1 98.06 86 SER B O 1
ATOM 3992 N N . GLU B 1 87 ? -26.25 -0.258 5.707 1 97.75 87 GLU B N 1
ATOM 3993 C CA . GLU B 1 87 ? -27.703 -0.055 5.723 1 97.75 87 GLU B CA 1
ATOM 3994 C C . GLU B 1 87 ? -28.438 -1.345 6.078 1 97.75 87 GLU B C 1
ATOM 3996 O O . GLU B 1 87 ? -29.391 -1.326 6.855 1 97.75 87 GLU B O 1
ATOM 4001 N N . ARG B 1 88 ? -27.984 -2.426 5.453 1 96.88 88 ARG B N 1
ATOM 4002 C CA . ARG B 1 88 ? -28.625 -3.709 5.711 1 96.88 88 ARG B CA 1
ATOM 4003 C C . ARG B 1 88 ? -28.391 -4.164 7.148 1 96.88 88 ARG B C 1
ATOM 4005 O O . ARG B 1 88 ? -29.234 -4.828 7.746 1 96.88 88 ARG B O 1
ATOM 4012 N N . ASN B 1 89 ? -27.172 -3.873 7.711 1 95.88 89 ASN B N 1
ATOM 4013 C CA . ASN B 1 89 ? -26.766 -4.176 9.078 1 95.88 89 ASN B CA 1
ATOM 4014 C C . ASN B 1 89 ? -26.984 -5.648 9.414 1 95.88 89 ASN B C 1
ATOM 4016 O O . ASN B 1 89 ? -27.562 -5.965 10.461 1 95.88 89 ASN B O 1
ATOM 4020 N N . GLY B 1 90 ? -26.719 -6.461 8.57 1 96.31 90 GLY B N 1
ATOM 4021 C CA . GLY B 1 90 ? -26.828 -7.91 8.625 1 96.31 90 GLY B CA 1
ATOM 4022 C C . GLY B 1 90 ? -26.172 -8.602 7.438 1 96.31 90 GLY B C 1
ATOM 4023 O O . GLY B 1 90 ? -25.484 -7.961 6.641 1 96.31 90 GLY B O 1
ATOM 4024 N N . PRO B 1 91 ? -26.375 -9.938 7.398 1 98.44 91 PRO B N 1
ATOM 4025 C CA . PRO B 1 91 ? -25.734 -10.695 6.324 1 98.44 91 PRO B CA 1
ATOM 4026 C C . PRO B 1 91 ? -26.266 -10.32 4.941 1 98.44 91 PRO B C 1
ATOM 4028 O O . PRO B 1 91 ? -27.484 -10.172 4.758 1 98.44 91 PRO B O 1
ATOM 4031 N N . VAL B 1 92 ? -25.406 -10.07 4.016 1 98.75 92 VAL B N 1
ATOM 4032 C CA . VAL B 1 92 ? -25.719 -9.75 2.623 1 98.75 92 VAL B CA 1
ATOM 4033 C C . VAL B 1 92 ? -24.953 -10.68 1.694 1 98.75 92 VAL B C 1
ATOM 4035 O O . VAL B 1 92 ? -23.766 -10.953 1.923 1 98.75 92 VAL B O 1
ATOM 4038 N N . THR B 1 93 ? -25.562 -11.188 0.688 1 98.75 93 THR B N 1
ATOM 4039 C CA . THR B 1 93 ? -24.922 -12.141 -0.211 1 98.75 93 THR B CA 1
ATOM 4040 C C . THR B 1 93 ? -24.062 -11.422 -1.243 1 98.75 93 THR B C 1
ATOM 4042 O O . THR B 1 93 ? -24.266 -10.234 -1.504 1 98.75 93 THR B O 1
ATOM 4045 N N . LEU B 1 94 ? -23.141 -12.18 -1.786 1 98.69 94 LEU B N 1
ATOM 4046 C CA . LEU B 1 94 ? -22.328 -11.688 -2.893 1 98.69 94 LEU B CA 1
ATOM 4047 C C . LEU B 1 94 ? -23.219 -11.18 -4.031 1 98.69 94 LEU B C 1
ATOM 4049 O O . LEU B 1 94 ? -22.953 -10.125 -4.609 1 98.69 94 LEU B O 1
ATOM 4053 N N . GLU B 1 95 ? -24.25 -11.891 -4.375 1 98.56 95 GLU B N 1
ATOM 4054 C CA . GLU B 1 95 ? -25.156 -11.547 -5.461 1 98.56 95 GLU B CA 1
ATOM 4055 C C . GLU B 1 95 ? -25.844 -10.203 -5.203 1 98.56 95 GLU B C 1
ATOM 4057 O O . GLU B 1 95 ? -25.953 -9.375 -6.102 1 98.56 95 GLU B O 1
ATOM 4062 N N . ASP B 1 96 ? -26.266 -9.992 -3.975 1 98.38 96 ASP B N 1
ATOM 4063 C CA . ASP B 1 96 ? -26.922 -8.742 -3.617 1 98.38 96 ASP B CA 1
ATOM 4064 C C . ASP B 1 96 ? -25.969 -7.562 -3.721 1 98.38 96 ASP B C 1
ATOM 4066 O O . ASP B 1 96 ? -26.344 -6.488 -4.195 1 98.38 96 ASP B O 1
ATOM 4070 N N . LEU B 1 97 ? -24.766 -7.781 -3.279 1 98.75 97 LEU B N 1
ATOM 4071 C CA . LEU B 1 97 ? -23.766 -6.715 -3.324 1 98.75 97 LEU B CA 1
ATOM 4072 C C . LEU B 1 97 ? -23.422 -6.359 -4.766 1 98.75 97 LEU B C 1
ATOM 4074 O O . LEU B 1 97 ? -23.328 -5.18 -5.113 1 98.75 97 LEU B O 1
ATOM 4078 N N . ALA B 1 98 ? -23.234 -7.391 -5.617 1 98.62 98 ALA B N 1
ATOM 4079 C CA . ALA B 1 98 ? -22.906 -7.168 -7.023 1 98.62 98 ALA B CA 1
ATOM 4080 C C . ALA B 1 98 ? -24.047 -6.484 -7.762 1 98.62 98 ALA B C 1
ATOM 4082 O O . ALA B 1 98 ? -23.812 -5.648 -8.641 1 98.62 98 ALA B O 1
ATOM 4083 N N . ALA B 1 99 ? -25.266 -6.746 -7.418 1 97.94 99 ALA B N 1
ATOM 4084 C CA . ALA B 1 99 ? -26.469 -6.273 -8.109 1 97.94 99 ALA B CA 1
ATOM 4085 C C . ALA B 1 99 ? -26.656 -4.77 -7.922 1 97.94 99 ALA B C 1
ATOM 4087 O O . ALA B 1 99 ? -27.266 -4.105 -8.758 1 97.94 99 ALA B O 1
ATOM 4088 N N . THR B 1 100 ? -26.125 -4.23 -6.805 1 97.19 100 THR B N 1
ATOM 4089 C CA . THR B 1 100 ? -26.297 -2.814 -6.492 1 97.19 100 THR B CA 1
ATOM 4090 C C . THR B 1 100 ? -25.859 -1.944 -7.668 1 97.19 100 THR B C 1
ATOM 4092 O O . THR B 1 100 ? -26.484 -0.929 -7.965 1 97.19 100 THR B O 1
ATOM 4095 N N . LYS B 1 101 ? -24.797 -2.373 -8.344 1 97.69 101 LYS B N 1
ATOM 4096 C CA . LYS B 1 101 ? -24.297 -1.606 -9.477 1 97.69 101 LYS B CA 1
ATOM 4097 C C . LYS B 1 101 ? -24.25 -2.465 -10.742 1 97.69 101 LYS B C 1
ATOM 4099 O O . LYS B 1 101 ? -23.625 -2.088 -11.734 1 97.69 101 LYS B O 1
ATOM 4104 N N . GLY B 1 102 ? -24.875 -3.646 -10.656 1 98.19 102 GLY B N 1
ATOM 4105 C CA . GLY B 1 102 ? -24.859 -4.555 -11.789 1 98.19 102 GLY B CA 1
ATOM 4106 C C . GLY B 1 102 ? -23.453 -5.055 -12.117 1 98.19 102 GLY B C 1
ATOM 4107 O O . GLY B 1 102 ? -23.125 -5.246 -13.289 1 98.19 102 GLY B O 1
ATOM 4108 N N . ALA B 1 103 ? -22.594 -5.203 -11.148 1 98.56 103 ALA B N 1
ATOM 4109 C CA . ALA B 1 103 ? -21.219 -5.617 -11.344 1 98.56 103 ALA B CA 1
ATOM 4110 C C . ALA B 1 103 ? -21.109 -7.129 -11.523 1 98.56 103 ALA B C 1
ATOM 4112 O O . ALA B 1 103 ? -22 -7.871 -11.086 1 98.56 103 ALA B O 1
ATOM 4113 N N . ASP B 1 104 ? -20.078 -7.539 -12.18 1 98.19 104 ASP B N 1
ATOM 4114 C CA . ASP B 1 104 ? -19.766 -8.945 -12.359 1 98.19 104 ASP B CA 1
ATOM 4115 C C . ASP B 1 104 ? -19.547 -9.641 -11.023 1 98.19 104 ASP B C 1
ATOM 4117 O O . ASP B 1 104 ? -18.906 -9.094 -10.125 1 98.19 104 ASP B O 1
ATOM 4121 N N . LEU B 1 105 ? -20.047 -10.883 -10.867 1 97.75 105 LEU B N 1
ATOM 4122 C CA . LEU B 1 105 ? -19.953 -11.633 -9.617 1 97.75 105 LEU B CA 1
ATOM 4123 C C . LEU B 1 105 ? -18.516 -11.969 -9.297 1 97.75 105 LEU B C 1
ATOM 4125 O O . LEU B 1 105 ? -18.094 -11.859 -8.141 1 97.75 105 LEU B O 1
ATOM 4129 N N . VAL B 1 106 ? -17.766 -12.391 -10.266 1 97.25 106 VAL B N 1
ATOM 4130 C CA . VAL B 1 106 ? -16.375 -12.789 -10.07 1 97.25 106 VAL B CA 1
ATOM 4131 C C . VAL B 1 106 ? -15.555 -11.578 -9.609 1 97.25 106 VAL B C 1
ATOM 4133 O O . VAL B 1 106 ? -14.789 -11.672 -8.648 1 97.25 106 VAL B O 1
ATOM 4136 N N . LEU B 1 107 ? -15.766 -10.477 -10.312 1 98.19 107 LEU B N 1
ATOM 4137 C CA . LEU B 1 107 ? -15.062 -9.25 -9.953 1 98.19 107 LEU B CA 1
ATOM 4138 C C . LEU B 1 107 ? -15.391 -8.828 -8.531 1 98.19 107 LEU B C 1
ATOM 4140 O O . LEU B 1 107 ? -14.492 -8.477 -7.758 1 98.19 107 LEU B O 1
ATOM 4144 N N . THR B 1 108 ? -16.672 -8.836 -8.195 1 98.81 108 THR B N 1
ATOM 4145 C CA . THR B 1 108 ? -17.125 -8.406 -6.875 1 98.81 108 THR B CA 1
ATOM 4146 C C . THR B 1 108 ? -16.547 -9.305 -5.789 1 98.81 108 THR B C 1
ATOM 4148 O O . THR B 1 108 ? -16.125 -8.82 -4.73 1 98.81 108 THR B O 1
ATOM 4151 N N . GLU B 1 109 ? -16.453 -10.57 -6.008 1 98.56 109 GLU B N 1
ATOM 4152 C CA . GLU B 1 109 ? -15.906 -11.516 -5.043 1 98.56 109 GLU B CA 1
ATOM 4153 C C . GLU B 1 109 ? -14.422 -11.25 -4.805 1 98.56 109 GLU B C 1
ATOM 4155 O O . GLU B 1 109 ? -13.938 -11.383 -3.68 1 98.56 109 GLU B O 1
ATOM 4160 N N . ARG B 1 110 ? -13.688 -10.969 -5.859 1 98.31 110 ARG B N 1
ATOM 4161 C CA . ARG B 1 110 ? -12.266 -10.648 -5.754 1 98.31 110 ARG B CA 1
ATOM 4162 C C . ARG B 1 110 ? -12.047 -9.438 -4.852 1 98.31 110 ARG B C 1
ATOM 4164 O O . ARG B 1 110 ? -11.133 -9.43 -4.023 1 98.31 110 ARG B O 1
ATOM 4171 N N . VAL B 1 111 ? -12.898 -8.406 -5.02 1 98.81 111 VAL B N 1
ATOM 4172 C CA . VAL B 1 111 ? -12.836 -7.207 -4.184 1 98.81 111 VAL B CA 1
ATOM 4173 C C . VAL B 1 111 ? -13.109 -7.578 -2.727 1 98.81 111 VAL B C 1
ATOM 4175 O O . VAL B 1 111 ? -12.359 -7.184 -1.831 1 98.81 111 VAL B O 1
ATOM 4178 N N . LEU B 1 112 ? -14.094 -8.406 -2.502 1 98.81 112 LEU B N 1
ATOM 4179 C CA . LEU B 1 112 ? -14.547 -8.742 -1.155 1 98.81 112 LEU B CA 1
ATOM 4180 C C . LEU B 1 112 ? -13.516 -9.609 -0.442 1 98.81 112 LEU B C 1
ATOM 4182 O O . LEU B 1 112 ? -13.383 -9.547 0.782 1 98.81 112 LEU B O 1
ATOM 4186 N N . ARG B 1 113 ? -12.766 -10.414 -1.211 1 98.38 113 ARG B N 1
ATOM 4187 C CA . ARG B 1 113 ? -11.703 -11.219 -0.612 1 98.38 113 ARG B CA 1
ATOM 4188 C C . ARG B 1 113 ? -10.648 -10.336 0.046 1 98.38 113 ARG B C 1
ATOM 4190 O O . ARG B 1 113 ? -10.203 -10.625 1.157 1 98.38 113 ARG B O 1
ATOM 4197 N N . ILE B 1 114 ? -10.273 -9.281 -0.624 1 98.56 114 ILE B N 1
ATOM 4198 C CA . ILE B 1 114 ? -9.297 -8.352 -0.081 1 98.56 114 ILE B CA 1
ATOM 4199 C C . ILE B 1 114 ? -9.891 -7.609 1.111 1 98.56 114 ILE B C 1
ATOM 4201 O O . ILE B 1 114 ? -9.258 -7.484 2.158 1 98.56 114 ILE B O 1
ATOM 4205 N N . LEU B 1 115 ? -11.141 -7.129 0.949 1 98.69 115 LEU B N 1
ATOM 4206 C CA . LEU B 1 115 ? -11.781 -6.352 2.002 1 98.69 115 LEU B CA 1
ATOM 4207 C C . LEU B 1 115 ? -11.93 -7.18 3.275 1 98.69 115 LEU B C 1
ATOM 4209 O O . LEU B 1 115 ? -11.766 -6.656 4.383 1 98.69 115 LEU B O 1
ATOM 4213 N N . ALA B 1 116 ? -12.273 -8.453 3.121 1 98.12 116 ALA B N 1
ATOM 4214 C CA . ALA B 1 116 ? -12.383 -9.336 4.277 1 98.12 116 ALA B CA 1
ATOM 4215 C C . ALA B 1 116 ? -11.023 -9.539 4.941 1 98.12 116 ALA B C 1
ATOM 4217 O O . ALA B 1 116 ? -10.93 -9.555 6.172 1 98.12 116 ALA B O 1
ATOM 4218 N N . GLY B 1 117 ? -10.023 -9.625 4.141 1 95.56 117 GLY B N 1
ATOM 4219 C CA . GLY B 1 117 ? -8.672 -9.836 4.652 1 95.56 117 GLY B CA 1
ATOM 4220 C C . GLY B 1 117 ? -8.148 -8.672 5.469 1 95.56 117 GLY B C 1
ATOM 4221 O O . GLY B 1 117 ? -7.383 -8.867 6.414 1 95.56 117 GLY B O 1
ATOM 4222 N N . ILE B 1 118 ? -8.578 -7.445 5.172 1 95.94 118 ILE B N 1
ATOM 4223 C CA . ILE B 1 118 ? -8.062 -6.281 5.883 1 95.94 118 ILE B CA 1
ATOM 4224 C C . ILE B 1 118 ? -9.109 -5.777 6.871 1 95.94 118 ILE B C 1
ATOM 4226 O O . ILE B 1 118 ? -8.953 -4.703 7.453 1 95.94 118 ILE B O 1
ATOM 4230 N N . GLY B 1 119 ? -10.25 -6.457 6.957 1 96 119 GLY B N 1
ATOM 4231 C CA . GLY B 1 119 ? -11.219 -6.203 8.008 1 96 119 GLY B CA 1
ATOM 4232 C C . GLY B 1 119 ? -12.234 -5.141 7.637 1 96 119 GLY B C 1
ATOM 4233 O O . GLY B 1 119 ? -12.961 -4.645 8.5 1 96 119 GLY B O 1
ATOM 4234 N N . TYR B 1 120 ? -12.312 -4.758 6.406 1 98.25 120 TYR B N 1
ATOM 4235 C CA . TYR B 1 120 ? -13.258 -3.73 5.992 1 98.25 120 TYR B CA 1
ATOM 4236 C C . TYR B 1 120 ? -14.648 -4.316 5.812 1 98.25 120 TYR B C 1
ATOM 4238 O O . TYR B 1 120 ? -15.641 -3.578 5.762 1 98.25 120 TYR B O 1
ATOM 4246 N N . VAL B 1 121 ? -14.742 -5.617 5.645 1 98.56 121 VAL B N 1
ATOM 4247 C CA . VAL B 1 121 ? -15.961 -6.406 5.766 1 98.56 121 VAL B CA 1
ATOM 4248 C C . VAL B 1 121 ? -15.664 -7.707 6.512 1 98.56 121 VAL B C 1
ATOM 4250 O O . VAL B 1 121 ? -14.508 -8.047 6.742 1 98.56 121 VAL B O 1
ATOM 4253 N N . ALA B 1 122 ? -16.672 -8.359 6.949 1 97.94 122 ALA B N 1
ATOM 4254 C CA . ALA B 1 122 ? -16.516 -9.68 7.551 1 97.94 122 ALA B CA 1
ATOM 4255 C C . ALA B 1 122 ? -17.281 -10.742 6.777 1 97.94 122 ALA B C 1
ATOM 4257 O O . ALA B 1 122 ? -18.344 -10.453 6.211 1 97.94 122 ALA B O 1
ATOM 4258 N N . GLU B 1 123 ? -16.734 -11.898 6.742 1 98 123 GLU B N 1
ATOM 4259 C CA . GLU B 1 123 ? -17.422 -13.023 6.113 1 98 123 GLU B CA 1
ATOM 4260 C C . GLU B 1 123 ? -18.312 -13.758 7.113 1 98 123 GLU B C 1
ATOM 4262 O O . GLU B 1 123 ? -17.812 -14.328 8.086 1 98 123 GLU B O 1
ATOM 4267 N N . HIS B 1 124 ? -19.578 -13.672 6.914 1 98.06 124 HIS B N 1
ATOM 4268 C CA . HIS B 1 124 ? -20.531 -14.422 7.707 1 98.06 124 HIS B CA 1
ATOM 4269 C C . HIS B 1 124 ? -20.562 -15.891 7.285 1 98.06 124 HIS B C 1
ATOM 4271 O O . HIS B 1 124 ? -20.75 -16.781 8.125 1 98.06 124 HIS B O 1
ATOM 4277 N N . ASP B 1 125 ? -20.469 -16.109 6.059 1 97.81 125 ASP B N 1
ATOM 4278 C CA . ASP B 1 125 ? -20.406 -17.406 5.398 1 97.81 125 ASP B CA 1
ATOM 4279 C C . ASP B 1 125 ? -19.797 -17.281 4 1 97.81 125 ASP B C 1
ATOM 4281 O O . ASP B 1 125 ? -19.359 -16.203 3.604 1 97.81 125 ASP B O 1
ATOM 4285 N N . VAL B 1 126 ? -19.688 -18.438 3.371 1 97.94 126 VAL B N 1
ATOM 4286 C CA . VAL B 1 126 ? -19.203 -18.391 1.996 1 97.94 126 VAL B CA 1
ATOM 4287 C C . VAL B 1 126 ? -20.078 -17.453 1.172 1 97.94 126 VAL B C 1
ATOM 4289 O O . VAL B 1 126 ? -21.297 -17.672 1.064 1 97.94 126 VAL B O 1
ATOM 4292 N N . ARG B 1 127 ? -19.516 -16.375 0.695 1 98.06 127 ARG B N 1
ATOM 4293 C CA . ARG B 1 127 ? -20.156 -15.414 -0.202 1 98.06 127 ARG B CA 1
ATOM 4294 C C . ARG B 1 127 ? -21.297 -14.672 0.508 1 98.06 127 ARG B C 1
ATOM 4296 O O . ARG B 1 127 ? -22.266 -14.273 -0.122 1 98.06 127 ARG B O 1
ATOM 4303 N N . VAL B 1 128 ? -21.234 -14.578 1.805 1 98.75 128 VAL B N 1
ATOM 4304 C CA . VAL B 1 128 ? -22.141 -13.797 2.631 1 98.75 128 VAL B CA 1
ATOM 4305 C C . VAL B 1 128 ? -21.344 -12.883 3.562 1 98.75 128 VAL B C 1
ATOM 4307 O O . VAL B 1 128 ? -20.453 -13.344 4.277 1 98.75 128 VAL B O 1
ATOM 4310 N N . TYR B 1 129 ? -21.688 -11.68 3.631 1 98.75 129 TYR B N 1
ATOM 4311 C CA . TYR B 1 129 ? -20.859 -10.688 4.297 1 98.75 129 TYR B CA 1
ATOM 4312 C C . TYR B 1 129 ? -21.672 -9.852 5.277 1 98.75 129 TYR B C 1
ATOM 4314 O O . TYR B 1 129 ? -22.891 -9.711 5.117 1 98.75 129 TYR B O 1
ATOM 4322 N N . ILE B 1 130 ? -21.016 -9.32 6.301 1 98.69 130 ILE B N 1
ATOM 4323 C CA . ILE B 1 130 ? -21.625 -8.445 7.297 1 98.69 130 ILE B CA 1
ATOM 4324 C C . ILE B 1 130 ? -20.75 -7.219 7.52 1 98.69 130 ILE B C 1
ATOM 4326 O O . ILE B 1 130 ? -19.547 -7.238 7.195 1 98.69 130 ILE B O 1
ATOM 4330 N N . PRO B 1 131 ? -21.328 -6.133 8.008 1 98.44 131 PRO B N 1
ATOM 4331 C CA . PRO B 1 131 ? -20.547 -4.918 8.242 1 98.44 131 PRO B CA 1
ATOM 4332 C C . PRO B 1 131 ? -19.609 -5.039 9.445 1 98.44 131 PRO B C 1
ATOM 4334 O O . PRO B 1 131 ? -19.859 -5.844 10.344 1 98.44 131 PRO B O 1
ATOM 4337 N N . THR B 1 132 ? -18.531 -4.387 9.398 1 97.19 132 THR B N 1
ATOM 4338 C CA . THR B 1 132 ? -17.609 -4.176 10.5 1 97.19 132 THR B CA 1
ATOM 4339 C C . THR B 1 132 ? -17.547 -2.697 10.875 1 97.19 132 THR B C 1
ATOM 4341 O O . THR B 1 132 ? -18.266 -1.874 10.305 1 97.19 132 THR B O 1
ATOM 4344 N N . LYS B 1 133 ? -16.734 -2.389 11.883 1 95.62 133 LYS B N 1
ATOM 4345 C CA . LYS B 1 133 ? -16.5 -0.992 12.234 1 95.62 133 LYS B CA 1
ATOM 4346 C C . LYS B 1 133 ? -15.922 -0.212 11.062 1 95.62 133 LYS B C 1
ATOM 4348 O O . LYS B 1 133 ? -16.25 0.959 10.867 1 95.62 133 LYS B O 1
ATOM 4353 N N . MET B 1 134 ? -15.102 -0.897 10.289 1 97.5 134 MET B N 1
ATOM 4354 C CA . MET B 1 134 ? -14.477 -0.232 9.148 1 97.5 134 MET B CA 1
ATOM 4355 C C . MET B 1 134 ? -15.492 -0.019 8.023 1 97.5 134 MET B C 1
ATOM 4357 O O . MET B 1 134 ? -15.422 0.974 7.301 1 97.5 134 MET B O 1
ATOM 4361 N N . THR B 1 135 ? -16.438 -1 7.871 1 98.44 135 THR B N 1
ATOM 4362 C CA . THR B 1 135 ? -17.531 -0.804 6.914 1 98.44 135 THR B CA 1
ATOM 4363 C C . THR B 1 135 ? -18.25 0.512 7.18 1 98.44 135 THR B C 1
ATOM 4365 O O . THR B 1 135 ? -18.469 1.301 6.262 1 98.44 135 THR B O 1
ATOM 4368 N N . ARG B 1 136 ? -18.531 0.712 8.367 1 97.62 136 ARG B N 1
ATOM 4369 C CA . ARG B 1 136 ? -19.281 1.899 8.781 1 97.62 136 ARG B CA 1
ATOM 4370 C C . ARG B 1 136 ? -18.422 3.156 8.633 1 97.62 136 ARG B C 1
ATOM 4372 O O . ARG B 1 136 ? -18.922 4.203 8.219 1 97.62 136 ARG B O 1
ATOM 4379 N N . GLN B 1 137 ? -17.172 3.021 8.945 1 97.19 137 GLN B N 1
ATOM 4380 C CA . GLN B 1 137 ? -16.266 4.152 8.805 1 97.19 137 GLN B CA 1
ATOM 4381 C C . GLN B 1 137 ? -16.203 4.625 7.359 1 97.19 137 GLN B C 1
ATOM 4383 O O . GLN B 1 137 ? -16.078 5.824 7.094 1 97.19 137 GLN B O 1
ATOM 4388 N N . MET B 1 138 ? -16.328 3.736 6.434 1 98.19 138 MET B N 1
ATOM 4389 C CA . MET B 1 138 ? -16.172 4.07 5.023 1 98.19 138 MET B CA 1
ATOM 4390 C C . MET B 1 138 ? -17.422 4.754 4.48 1 98.19 138 MET B C 1
ATOM 4392 O O . MET B 1 138 ? -17.422 5.246 3.35 1 98.19 138 MET B O 1
ATOM 4396 N N . THR B 1 139 ? -18.469 4.766 5.246 1 97.5 139 THR B N 1
ATOM 4397 C CA . THR B 1 139 ? -19.625 5.547 4.855 1 97.5 139 THR B CA 1
ATOM 4398 C C . THR B 1 139 ? -19.469 7.008 5.27 1 97.5 139 THR B C 1
ATOM 4400 O O . THR B 1 139 ? -20.25 7.867 4.848 1 97.5 139 THR B O 1
ATOM 4403 N N . ASP B 1 140 ? -18.438 7.27 6.07 1 95.19 140 ASP B N 1
ATOM 4404 C CA . ASP B 1 140 ? -18.125 8.633 6.477 1 95.19 140 ASP B CA 1
ATOM 4405 C C . ASP B 1 140 ? -17.594 9.445 5.293 1 95.19 140 ASP B C 1
ATOM 4407 O O . ASP B 1 140 ? -16.719 9 4.566 1 95.19 140 ASP B O 1
ATOM 4411 N N . ARG B 1 141 ? -18.125 10.602 5.113 1 93.12 141 ARG B N 1
ATOM 4412 C CA . ARG B 1 141 ? -17.828 11.477 3.982 1 93.12 141 ARG B CA 1
ATOM 4413 C C . ARG B 1 141 ? -16.344 11.812 3.924 1 93.12 141 ARG B C 1
ATOM 4415 O O . ARG B 1 141 ? -15.734 11.797 2.85 1 93.12 141 ARG B O 1
ATOM 4422 N N . LEU B 1 142 ? -15.734 12.078 5.027 1 92.94 142 LEU B N 1
ATOM 4423 C CA . LEU B 1 142 ? -14.352 12.523 5.09 1 92.94 142 LEU B CA 1
ATOM 4424 C C . LEU B 1 142 ? -13.398 11.367 4.797 1 92.94 142 LEU B C 1
ATOM 4426 O O . LEU B 1 142 ? -12.43 11.523 4.051 1 92.94 142 LEU B O 1
ATOM 4430 N N . SER B 1 143 ? -13.711 10.188 5.355 1 95.44 143 SER B N 1
ATOM 4431 C CA . SER B 1 143 ? -12.898 9.016 5.07 1 95.44 143 SER B CA 1
ATOM 4432 C C . SER B 1 143 ? -12.906 8.68 3.584 1 95.44 143 SER B C 1
ATOM 4434 O O . SER B 1 143 ? -11.867 8.367 3.004 1 95.44 143 SER B O 1
ATOM 4436 N N . GLY B 1 144 ? -14.078 8.805 2.986 1 96.06 144 GLY B N 1
ATOM 4437 C CA . GLY B 1 144 ? -14.195 8.547 1.56 1 96.06 144 GLY B CA 1
ATOM 4438 C C . GLY B 1 144 ? -13.383 9.516 0.714 1 96.06 144 GLY B C 1
ATOM 4439 O O . GLY B 1 144 ? -12.773 9.117 -0.28 1 96.06 144 GLY B O 1
ATOM 4440 N N . ALA B 1 145 ? -13.367 10.742 1.095 1 94.69 145 ALA B N 1
ATOM 4441 C CA . ALA B 1 145 ? -12.648 11.766 0.346 1 94.69 145 ALA B CA 1
ATOM 4442 C C . ALA B 1 145 ? -11.141 11.523 0.4 1 94.69 145 ALA B C 1
ATOM 4444 O O . ALA B 1 145 ? -10.43 11.781 -0.571 1 94.69 145 ALA B O 1
ATOM 4445 N N . VAL B 1 146 ? -10.664 11.016 1.543 1 95.88 146 VAL B N 1
ATOM 4446 C CA . VAL B 1 146 ? -9.242 10.719 1.685 1 95.88 146 VAL B CA 1
ATOM 4447 C C . VAL B 1 146 ? -8.844 9.633 0.683 1 95.88 146 VAL B C 1
ATOM 4449 O O . VAL B 1 146 ? -7.883 9.805 -0.073 1 95.88 146 VAL B O 1
ATOM 4452 N N . VAL B 1 147 ? -9.625 8.594 0.642 1 97.44 147 VAL B N 1
ATOM 4453 C CA . VAL B 1 147 ? -9.312 7.484 -0.253 1 97.44 147 VAL B CA 1
ATOM 4454 C C . VAL B 1 147 ? -9.398 7.953 -1.704 1 97.44 147 VAL B C 1
ATOM 4456 O O . VAL B 1 147 ? -8.508 7.672 -2.51 1 97.44 147 VAL B O 1
ATOM 4459 N N . ARG B 1 148 ? -10.453 8.727 -2.047 1 96.25 148 ARG B N 1
ATOM 4460 C CA . ARG B 1 148 ? -10.656 9.18 -3.416 1 96.25 148 ARG B CA 1
ATOM 4461 C C . ARG B 1 148 ? -9.516 10.086 -3.869 1 96.25 148 ARG B C 1
ATOM 4463 O O . ARG B 1 148 ? -8.969 9.906 -4.961 1 96.25 148 ARG B O 1
ATOM 4470 N N . PHE B 1 149 ? -9.156 11.031 -3.057 1 95.31 149 PHE B N 1
ATOM 4471 C CA . PHE B 1 149 ? -8.148 12.008 -3.447 1 95.31 149 PHE B CA 1
ATOM 4472 C C . PHE B 1 149 ? -6.773 11.352 -3.559 1 95.31 149 PHE B C 1
ATOM 4474 O O . PHE B 1 149 ? -6.074 11.531 -4.555 1 95.31 149 PHE B O 1
ATOM 4481 N N . ILE B 1 150 ? -6.398 10.586 -2.539 1 96.69 150 ILE B N 1
ATOM 4482 C CA . ILE B 1 150 ? -5.066 9.992 -2.477 1 96.69 150 ILE B CA 1
ATOM 4483 C C . ILE B 1 150 ? -4.918 8.938 -3.574 1 96.69 150 ILE B C 1
ATOM 4485 O O . ILE B 1 150 ? -3.859 8.836 -4.199 1 96.69 150 ILE B O 1
ATOM 4489 N N . PHE B 1 151 ? -5.98 8.203 -3.793 1 97.31 151 PHE B N 1
ATOM 4490 C CA . PHE B 1 151 ? -5.875 7.16 -4.805 1 97.31 151 PHE B CA 1
ATOM 4491 C C . PHE B 1 151 ? -5.992 7.75 -6.203 1 97.31 151 PHE B C 1
ATOM 4493 O O . PHE B 1 151 ? -5.094 7.578 -7.035 1 97.31 151 PHE B O 1
ATOM 4500 N N . ASP B 1 152 ? -7.059 8.484 -6.535 1 95.25 152 ASP B N 1
ATOM 4501 C CA . ASP B 1 152 ? -7.379 8.883 -7.902 1 95.25 152 ASP B CA 1
ATOM 4502 C C . ASP B 1 152 ? -6.41 9.953 -8.406 1 95.25 152 ASP B C 1
ATOM 4504 O O . ASP B 1 152 ? -6.059 9.969 -9.586 1 95.25 152 ASP B O 1
ATOM 4508 N N . ILE B 1 153 ? -6 10.781 -7.559 1 92.5 153 ILE B N 1
ATOM 4509 C CA . ILE B 1 153 ? -5.102 11.859 -7.969 1 92.5 153 ILE B CA 1
ATOM 4510 C C . ILE B 1 153 ? -3.664 11.492 -7.605 1 92.5 153 ILE B C 1
ATOM 4512 O O . ILE B 1 153 ? -2.742 11.719 -8.391 1 92.5 153 ILE B O 1
ATOM 4516 N N . GLY B 1 154 ? -3.457 10.945 -6.473 1 96.25 154 GLY B N 1
ATOM 4517 C CA . GLY B 1 154 ? -2.123 10.734 -5.93 1 96.25 154 GLY B CA 1
ATOM 4518 C C . GLY B 1 154 ? -1.43 9.516 -6.508 1 96.25 154 GLY B C 1
ATOM 4519 O O . GLY B 1 154 ? -0.224 9.547 -6.766 1 96.25 154 GLY B O 1
ATOM 4520 N N . MET B 1 155 ? -2.145 8.406 -6.75 1 97.69 155 MET B N 1
ATOM 4521 C CA . MET B 1 155 ? -1.551 7.117 -7.078 1 97.69 155 MET B CA 1
ATOM 4522 C C . MET B 1 155 ? -0.846 7.172 -8.43 1 97.69 155 MET B C 1
ATOM 4524 O O . MET B 1 155 ? 0.248 6.629 -8.586 1 97.69 155 MET B O 1
ATOM 4528 N N . PRO B 1 156 ? -1.441 7.809 -9.5 1 96.88 156 PRO B N 1
ATOM 4529 C CA . PRO B 1 156 ? -0.724 7.902 -10.781 1 96.88 156 PRO B CA 1
ATOM 4530 C C . PRO B 1 156 ? 0.619 8.617 -10.648 1 96.88 156 PRO B C 1
ATOM 4532 O O . PRO B 1 156 ? 1.603 8.211 -11.273 1 96.88 156 PRO B O 1
ATOM 4535 N N . THR B 1 157 ? 0.63 9.672 -9.844 1 97.88 157 THR B N 1
ATOM 4536 C CA . THR B 1 157 ? 1.874 10.398 -9.625 1 97.88 157 THR B CA 1
ATOM 4537 C C . THR B 1 157 ? 2.848 9.578 -8.789 1 97.88 157 THR B C 1
ATOM 4539 O O . THR B 1 157 ? 4.039 9.508 -9.102 1 97.88 157 THR B O 1
ATOM 4542 N N . LEU B 1 158 ? 2.346 8.961 -7.707 1 98.62 158 LEU B N 1
ATOM 4543 C CA . LEU B 1 158 ? 3.172 8.117 -6.848 1 98.62 158 LEU B CA 1
ATOM 4544 C C . LEU B 1 158 ? 3.916 7.07 -7.664 1 98.62 158 LEU B C 1
ATOM 4546 O O . LEU B 1 158 ? 5.109 6.836 -7.449 1 98.62 158 LEU B O 1
ATOM 4550 N N . ALA B 1 159 ? 3.252 6.488 -8.648 1 98.12 159 ALA B N 1
ATOM 4551 C CA . ALA B 1 159 ? 3.805 5.422 -9.477 1 98.12 159 ALA B CA 1
ATOM 4552 C C . ALA B 1 159 ? 5 5.918 -10.281 1 98.12 159 ALA B C 1
ATOM 4554 O O . ALA B 1 159 ? 5.812 5.117 -10.758 1 98.12 159 ALA B O 1
ATOM 4555 N N . LYS B 1 160 ? 5.18 7.207 -10.43 1 97.81 160 LYS B N 1
ATOM 4556 C CA . LYS B 1 160 ? 6.203 7.773 -11.305 1 97.81 160 LYS B CA 1
ATOM 4557 C C . LYS B 1 160 ? 7.316 8.43 -10.492 1 97.81 160 LYS B C 1
ATOM 4559 O O . LYS B 1 160 ? 8.328 8.859 -11.047 1 97.81 160 LYS B O 1
ATOM 4564 N N . VAL B 1 161 ? 7.195 8.469 -9.18 1 98.5 161 VAL B N 1
ATOM 4565 C CA . VAL B 1 161 ? 8.117 9.219 -8.328 1 98.5 161 VAL B CA 1
ATOM 4566 C C . VAL B 1 161 ? 9.523 8.648 -8.469 1 98.5 161 VAL B C 1
ATOM 4568 O O . VAL B 1 161 ? 10.484 9.398 -8.656 1 98.5 161 VAL B O 1
ATOM 4571 N N . PRO B 1 162 ? 9.711 7.281 -8.406 1 98.25 162 PRO B N 1
ATOM 4572 C CA . PRO B 1 162 ? 11.078 6.781 -8.547 1 98.25 162 PRO B CA 1
ATOM 4573 C C . PRO B 1 162 ? 11.711 7.16 -9.891 1 98.25 162 PRO B C 1
ATOM 4575 O O . PRO B 1 162 ? 12.883 7.535 -9.945 1 98.25 162 PRO B O 1
ATOM 4578 N N . GLU B 1 163 ? 10.945 7.062 -10.977 1 96.81 163 GLU B N 1
ATOM 4579 C CA . GLU B 1 163 ? 11.43 7.473 -12.297 1 96.81 163 GLU B CA 1
ATOM 4580 C C . GLU B 1 163 ? 11.797 8.953 -12.305 1 96.81 163 GLU B C 1
ATOM 4582 O O . GLU B 1 163 ? 12.859 9.328 -12.812 1 96.81 163 GLU B O 1
ATOM 4587 N N . PHE B 1 164 ? 10.898 9.758 -11.773 1 98.06 164 PHE B N 1
ATOM 4588 C CA . PHE B 1 164 ? 11.109 11.203 -11.68 1 98.06 164 PHE B CA 1
ATOM 4589 C C . PHE B 1 164 ? 12.391 11.508 -10.922 1 98.06 164 PHE B C 1
ATOM 4591 O O . PHE B 1 164 ? 13.195 12.344 -11.359 1 98.06 164 PHE B O 1
ATOM 4598 N N . LEU B 1 165 ? 12.625 10.812 -9.812 1 98.38 165 LEU B N 1
ATOM 4599 C CA . LEU B 1 165 ? 13.805 11.062 -8.984 1 98.38 165 LEU B CA 1
ATOM 4600 C C . LEU B 1 165 ? 15.078 10.617 -9.695 1 98.38 165 LEU B C 1
ATOM 4602 O O . LEU B 1 165 ? 16.125 11.266 -9.578 1 98.38 165 LEU B O 1
ATOM 4606 N N . ARG B 1 166 ? 15.031 9.5 -10.438 1 97.31 166 ARG B N 1
ATOM 4607 C CA . ARG B 1 166 ? 16.172 9.094 -11.242 1 97.31 166 ARG B CA 1
ATOM 4608 C C . ARG B 1 166 ? 16.531 10.164 -12.266 1 97.31 166 ARG B C 1
ATOM 4610 O O . ARG B 1 166 ? 17.703 10.492 -12.453 1 97.31 166 ARG B O 1
ATOM 4617 N N . MET B 1 167 ? 15.555 10.742 -12.875 1 96.31 167 MET B N 1
ATOM 4618 C CA . MET B 1 167 ? 15.75 11.734 -13.922 1 96.31 167 MET B CA 1
ATOM 4619 C C . MET B 1 167 ? 16.312 13.023 -13.352 1 96.31 167 MET B C 1
ATOM 4621 O O . MET B 1 167 ? 17 13.773 -14.062 1 96.31 167 MET B O 1
ATOM 4625 N N . THR B 1 168 ? 16.062 13.273 -12.117 1 97.06 168 THR B N 1
ATOM 4626 C CA . THR B 1 168 ? 16.5 14.516 -11.5 1 97.06 168 THR B CA 1
ATOM 4627 C C . THR B 1 168 ? 17.719 14.273 -10.594 1 97.06 168 THR B C 1
ATOM 4629 O O . THR B 1 168 ? 18 15.086 -9.719 1 97.06 168 THR B O 1
ATOM 4632 N N . ASN B 1 169 ? 18.375 13.102 -10.758 1 97.62 169 ASN B N 1
ATOM 4633 C CA . ASN B 1 169 ? 19.594 12.727 -10.039 1 97.62 169 ASN B CA 1
ATOM 4634 C C . ASN B 1 169 ? 19.375 12.75 -8.523 1 97.62 169 ASN B C 1
ATOM 4636 O O . ASN B 1 169 ? 20.25 13.219 -7.785 1 97.62 169 ASN B O 1
ATOM 4640 N N . PHE B 1 170 ? 18.125 12.391 -8.094 1 98.12 170 PHE B N 1
ATOM 4641 C CA . PHE B 1 170 ? 17.766 12.195 -6.699 1 98.12 170 PHE B CA 1
ATOM 4642 C C . PHE B 1 170 ? 17.938 13.484 -5.906 1 98.12 170 PHE B C 1
ATOM 4644 O O . PHE B 1 170 ? 18.438 13.461 -4.781 1 98.12 170 PHE B O 1
ATOM 4651 N N . ARG B 1 171 ? 17.516 14.516 -6.578 1 97.06 171 ARG B N 1
ATOM 4652 C CA . ARG B 1 171 ? 17.406 15.797 -5.883 1 97.06 171 ARG B CA 1
ATOM 4653 C C . ARG B 1 171 ? 16.031 15.938 -5.238 1 97.06 171 ARG B C 1
ATOM 4655 O O . ARG B 1 171 ? 15.031 15.453 -5.773 1 97.06 171 ARG B O 1
ATOM 4662 N N . ASN B 1 172 ? 15.953 16.594 -4.07 1 95.69 172 ASN B N 1
ATOM 4663 C CA . ASN B 1 172 ? 14.672 16.938 -3.482 1 95.69 172 ASN B CA 1
ATOM 4664 C C . ASN B 1 172 ? 13.984 18.062 -4.262 1 95.69 172 ASN B C 1
ATOM 4666 O O . ASN B 1 172 ? 14.555 19.141 -4.434 1 95.69 172 ASN B O 1
ATOM 4670 N N . PRO B 1 173 ? 12.836 17.828 -4.75 1 93.88 173 PRO B N 1
ATOM 4671 C CA . PRO B 1 173 ? 12.195 18.859 -5.559 1 93.88 173 PRO B CA 1
ATOM 4672 C C . PRO B 1 173 ? 11.805 20.094 -4.742 1 93.88 173 PRO B C 1
ATOM 4674 O O . PRO B 1 173 ? 11.586 19.984 -3.531 1 93.88 173 PRO B O 1
ATOM 4677 N N . SER B 1 174 ? 11.812 21.188 -5.438 1 89.12 174 SER B N 1
ATOM 4678 C CA . SER B 1 174 ? 11.391 22.469 -4.863 1 89.12 174 SER B CA 1
ATOM 4679 C C . SER B 1 174 ? 10.727 23.344 -5.914 1 89.12 174 SER B C 1
ATOM 4681 O O . SER B 1 174 ? 11.008 23.219 -7.105 1 89.12 174 SER B O 1
ATOM 4683 N N . GLY B 1 175 ? 9.852 24.125 -5.449 1 90.31 175 GLY B N 1
ATOM 4684 C CA . GLY B 1 175 ? 9.094 24.984 -6.348 1 90.31 175 GLY B CA 1
ATOM 4685 C C . GLY B 1 175 ? 7.77 24.375 -6.77 1 90.31 175 GLY B C 1
ATOM 4686 O O . GLY B 1 175 ? 7.691 23.172 -7.039 1 90.31 175 GLY B O 1
ATOM 4687 N N . ALA B 1 176 ? 6.805 25.094 -6.941 1 88.19 176 ALA B N 1
ATOM 4688 C CA . ALA B 1 176 ? 5.422 24.625 -7.074 1 88.19 176 ALA B CA 1
ATOM 4689 C C . ALA B 1 176 ? 5.176 24.031 -8.453 1 88.19 176 ALA B C 1
ATOM 4691 O O . ALA B 1 176 ? 4.211 23.297 -8.648 1 88.19 176 ALA B O 1
ATOM 4692 N N . LEU B 1 177 ? 6.109 24.203 -9.43 1 92.06 177 LEU B N 1
ATOM 4693 C CA . LEU B 1 177 ? 5.723 23.922 -10.812 1 92.06 177 LEU B CA 1
ATOM 4694 C C . LEU B 1 177 ? 6.613 22.828 -11.406 1 92.06 177 LEU B C 1
ATOM 4696 O O . LEU B 1 177 ? 6.422 22.438 -12.555 1 92.06 177 LEU B O 1
ATOM 4700 N N . ASN B 1 178 ? 7.566 22.422 -10.695 1 90.12 178 ASN B N 1
ATOM 4701 C CA . ASN B 1 178 ? 8.477 21.406 -11.234 1 90.12 178 ASN B CA 1
ATOM 4702 C C . ASN B 1 178 ? 8.648 20.234 -10.281 1 90.12 178 ASN B C 1
ATOM 4704 O O . ASN B 1 178 ? 9.664 20.141 -9.586 1 90.12 178 ASN B O 1
ATOM 4708 N N . GLY B 1 179 ? 7.746 19.359 -10.352 1 95.5 179 GLY B N 1
ATOM 4709 C CA . GLY B 1 179 ? 7.82 18.234 -9.438 1 95.5 179 GLY B CA 1
ATOM 4710 C C . GLY B 1 179 ? 7.188 16.969 -9.992 1 95.5 179 GLY B C 1
ATOM 4711 O O . GLY B 1 179 ? 7.055 16.812 -11.203 1 95.5 179 GLY B O 1
ATOM 4712 N N . ALA B 1 180 ? 6.934 16.031 -9.141 1 96.56 180 ALA B N 1
ATOM 4713 C CA . ALA B 1 180 ? 6.461 14.688 -9.5 1 96.56 180 ALA B CA 1
ATOM 4714 C C . ALA B 1 180 ? 5.098 14.758 -10.18 1 96.56 180 ALA B C 1
ATOM 4716 O O . ALA B 1 180 ? 4.852 14.047 -11.164 1 96.56 180 ALA B O 1
ATOM 4717 N N . LEU B 1 181 ? 4.215 15.609 -9.664 1 96.75 181 LEU B N 1
ATOM 4718 C CA . LEU B 1 181 ? 2.891 15.758 -10.266 1 96.75 181 LEU B CA 1
ATOM 4719 C C . LEU B 1 181 ? 2.994 16.266 -11.695 1 96.75 181 LEU B C 1
ATOM 4721 O O . LEU B 1 181 ? 2.328 15.742 -12.594 1 96.75 181 LEU B O 1
ATOM 4725 N N . GLN B 1 182 ? 3.822 17.297 -11.922 1 96.94 182 GLN B N 1
ATOM 4726 C CA . GLN B 1 182 ? 4.012 17.875 -13.25 1 96.94 182 GLN B CA 1
ATOM 4727 C C . GLN B 1 182 ? 4.602 16.859 -14.211 1 96.94 182 GLN B C 1
ATOM 4729 O O . GLN B 1 182 ? 4.195 16.781 -15.375 1 96.94 182 GLN B O 1
ATOM 4734 N N . TYR B 1 183 ? 5.504 16.094 -13.695 1 96.75 183 TYR B N 1
ATOM 4735 C CA . TYR B 1 183 ? 6.117 15.047 -14.508 1 96.75 183 TYR B CA 1
ATOM 4736 C C . TYR B 1 183 ? 5.098 13.977 -14.891 1 96.75 183 TYR B C 1
ATOM 4738 O O . TYR B 1 183 ? 4.988 13.602 -16.062 1 96.75 183 TYR B O 1
ATOM 4746 N N . ALA B 1 184 ? 4.34 13.477 -13.922 1 95.94 184 ALA B N 1
ATOM 4747 C CA . ALA B 1 184 ? 3.42 12.359 -14.117 1 95.94 184 ALA B CA 1
ATOM 4748 C C . ALA B 1 184 ? 2.234 12.773 -14.984 1 95.94 184 ALA B C 1
ATOM 4750 O O . ALA B 1 184 ? 1.812 12.023 -15.867 1 95.94 184 ALA B O 1
ATOM 4751 N N . GLU B 1 185 ? 1.685 13.977 -14.742 1 94.81 185 GLU B N 1
ATOM 4752 C CA . GLU B 1 185 ? 0.449 14.414 -15.391 1 94.81 185 GLU B CA 1
ATOM 4753 C C . GLU B 1 185 ? 0.739 15.305 -16.594 1 94.81 185 GLU B C 1
ATOM 4755 O O . GLU B 1 185 ? -0.182 15.727 -17.297 1 94.81 185 GLU B O 1
ATOM 4760 N N . LYS B 1 186 ? 2.029 15.617 -16.828 1 95 186 LYS B N 1
ATOM 4761 C CA . LYS B 1 186 ? 2.449 16.453 -17.953 1 95 186 LYS B CA 1
ATOM 4762 C C . LYS B 1 186 ? 1.717 17.797 -17.938 1 95 186 LYS B C 1
ATOM 4764 O O . LYS B 1 186 ? 1.143 18.203 -18.953 1 95 186 LYS B O 1
ATOM 4769 N N . THR B 1 187 ? 1.735 18.406 -16.766 1 95.25 187 THR B N 1
ATOM 4770 C CA . THR B 1 187 ? 1.109 19.703 -16.578 1 95.25 187 THR B CA 1
ATOM 4771 C C . THR B 1 187 ? 2.135 20.734 -16.109 1 95.25 187 THR B C 1
ATOM 4773 O O . THR B 1 187 ? 3.207 20.375 -15.617 1 95.25 187 THR B O 1
ATOM 4776 N N . GLU B 1 188 ? 1.859 21.969 -16.375 1 94.94 188 GLU B N 1
ATOM 4777 C CA . GLU B 1 188 ? 2.729 23.047 -15.922 1 94.94 188 GLU B CA 1
ATOM 4778 C C . GLU B 1 188 ? 2.104 23.812 -14.758 1 94.94 188 GLU B C 1
ATOM 4780 O O . GLU B 1 188 ? 2.623 24.844 -14.328 1 94.94 188 GLU B O 1
ATOM 4785 N N . MET B 1 189 ? 1.04 23.25 -14.281 1 94.25 189 MET B N 1
ATOM 4786 C CA . MET B 1 189 ? 0.285 23.938 -13.234 1 94.25 189 MET B CA 1
ATOM 4787 C C . MET B 1 189 ? 0.665 23.391 -11.859 1 94.25 189 MET B C 1
ATOM 4789 O O . MET B 1 189 ? 1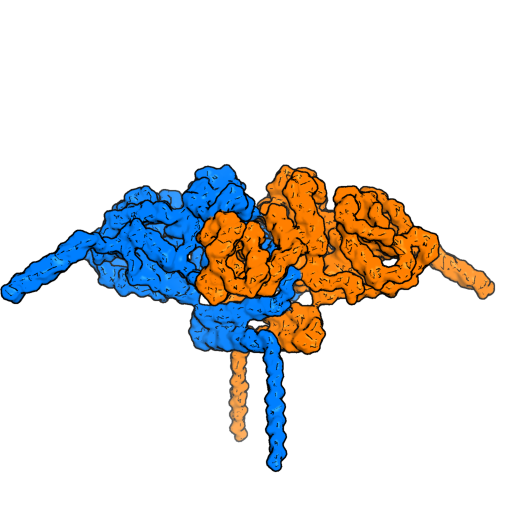.132 22.25 -11.734 1 94.25 189 MET B O 1
ATOM 4793 N N . SER B 1 190 ? 0.499 24.266 -10.836 1 92.69 190 SER B N 1
ATOM 4794 C CA . SER B 1 190 ? 0.53 23.766 -9.469 1 92.69 190 SER B CA 1
ATOM 4795 C C . SER B 1 190 ? -0.681 22.891 -9.172 1 92.69 190 SER B C 1
ATOM 4797 O O . SER B 1 190 ? -1.658 22.891 -9.922 1 92.69 190 SER B O 1
ATOM 4799 N N . LEU B 1 191 ? -0.603 22.109 -8.078 1 92.19 191 LEU B N 1
ATOM 4800 C CA . LEU B 1 191 ? -1.734 21.281 -7.672 1 92.19 191 LEU B CA 1
ATOM 4801 C C . LEU B 1 191 ? -3 22.125 -7.539 1 92.19 191 LEU B C 1
ATOM 4803 O O . LEU B 1 191 ? -4.074 21.703 -7.98 1 92.19 191 LEU B O 1
ATOM 4807 N N . TRP B 1 192 ? -2.846 23.25 -6.922 1 89 192 TRP B N 1
ATOM 4808 C CA . TRP B 1 192 ? -3.979 24.109 -6.566 1 89 192 TRP B CA 1
ATOM 4809 C C . TRP B 1 192 ? -4.625 24.703 -7.812 1 89 192 TRP B C 1
ATOM 4811 O O . TRP B 1 192 ? -5.832 24.953 -7.832 1 89 192 TRP B O 1
ATOM 4821 N N . ASP B 1 193 ? -3.838 24.875 -8.891 1 89.75 193 ASP B N 1
ATOM 4822 C CA . ASP B 1 193 ? -4.359 25.359 -10.164 1 89.75 193 ASP B CA 1
ATOM 4823 C C . ASP B 1 193 ? -4.871 24.203 -11.023 1 89.75 193 ASP B C 1
ATOM 4825 O O . ASP B 1 193 ? -5.773 24.391 -11.844 1 89.75 193 ASP B O 1
ATOM 4829 N N . TRP B 1 194 ? -4.289 23.094 -10.812 1 92.56 194 TRP B N 1
ATOM 4830 C CA . TRP B 1 194 ? -4.559 21.953 -11.664 1 92.56 194 TRP B CA 1
ATOM 4831 C C . TRP B 1 194 ? -5.863 21.266 -11.266 1 92.56 194 TRP B C 1
ATOM 4833 O O . TRP B 1 194 ? -6.664 20.891 -12.117 1 92.56 194 TRP B O 1
ATOM 4843 N N . VAL B 1 195 ? -6.164 21.109 -10.008 1 91.06 195 VAL B N 1
ATOM 4844 C CA . VAL B 1 195 ? -7.285 20.344 -9.477 1 91.06 195 VAL B CA 1
ATOM 4845 C C . VAL B 1 195 ? -8.602 20.953 -9.969 1 91.06 195 VAL B C 1
ATOM 4847 O O . VAL B 1 195 ? -9.5 20.219 -10.391 1 91.06 195 VAL B O 1
ATOM 4850 N N . PRO B 1 196 ? -8.727 22.297 -9.938 1 87.88 196 PRO B N 1
ATOM 4851 C CA . PRO B 1 196 ? -9.984 22.891 -10.398 1 87.88 196 PRO B CA 1
ATOM 4852 C C . PRO B 1 196 ? -10.266 22.609 -11.875 1 87.88 196 PRO B C 1
ATOM 4854 O O . PRO B 1 196 ? -11.406 22.688 -12.32 1 87.88 196 PRO B O 1
ATOM 4857 N N . THR B 1 197 ? -9.242 22.312 -12.648 1 91 197 THR B N 1
ATOM 4858 C CA . THR B 1 197 ? -9.422 22.047 -14.07 1 91 197 THR B CA 1
ATOM 4859 C C . THR B 1 197 ? -9.914 20.625 -14.312 1 91 197 THR B C 1
ATOM 4861 O O . THR B 1 197 ? -10.32 20.281 -15.422 1 91 197 THR B O 1
ATOM 4864 N N . LYS B 1 198 ? -9.883 19.797 -13.297 1 88.25 198 LYS B N 1
ATOM 4865 C CA . LYS B 1 198 ? -10.297 18.391 -13.414 1 88.25 198 LYS B CA 1
ATOM 4866 C C . LYS B 1 198 ? -11.711 18.188 -12.891 1 88.25 198 LYS B C 1
ATOM 4868 O O . LYS B 1 198 ? -11.984 18.438 -11.711 1 88.25 198 LYS B O 1
ATOM 4873 N N . PRO B 1 199 ? -12.555 17.766 -13.742 1 84.31 199 PRO B N 1
ATOM 4874 C CA . PRO B 1 199 ? -13.938 17.594 -13.305 1 84.31 199 PRO B CA 1
ATOM 4875 C C . PRO B 1 199 ? -14.07 16.688 -12.086 1 84.31 199 PRO B C 1
ATOM 4877 O O . PRO B 1 199 ? -13.484 15.602 -12.055 1 84.31 199 PRO B O 1
ATOM 4880 N N . GLY B 1 200 ? -14.742 17.125 -11.078 1 81.81 200 GLY B N 1
ATOM 4881 C CA . GLY B 1 200 ? -15.078 16.312 -9.922 1 81.81 200 GLY B CA 1
ATOM 4882 C C . GLY B 1 200 ? -13.992 16.312 -8.859 1 81.81 200 GLY B C 1
ATOM 4883 O O . GLY B 1 200 ? -14.234 15.922 -7.715 1 81.81 200 GLY B O 1
ATOM 4884 N N . PHE B 1 201 ? -12.836 16.891 -9.141 1 86.12 201 PHE B N 1
ATOM 4885 C CA . PHE B 1 201 ? -11.719 16.75 -8.211 1 86.12 201 PHE B CA 1
ATOM 4886 C C . PHE B 1 201 ? -11.711 17.875 -7.191 1 86.12 201 PHE B C 1
ATOM 4888 O O . PHE B 1 201 ? -11.164 17.734 -6.098 1 86.12 201 PHE B O 1
ATOM 4895 N N . LEU B 1 202 ? -12.305 19 -7.551 1 83.75 202 LEU B N 1
ATOM 4896 C CA . LEU B 1 202 ? -12.258 20.141 -6.645 1 83.75 202 LEU B CA 1
ATOM 4897 C C . LEU B 1 202 ? -13 19.844 -5.344 1 83.75 202 LEU B C 1
ATOM 4899 O O . LEU B 1 202 ? -12.469 20.062 -4.254 1 83.75 202 LEU B O 1
ATOM 4903 N N . ASP B 1 203 ? -14.195 19.281 -5.465 1 85.94 203 ASP B N 1
ATOM 4904 C CA . ASP B 1 203 ? -14.977 18.938 -4.281 1 85.94 203 ASP B CA 1
ATOM 4905 C C . ASP B 1 203 ? -14.258 17.875 -3.447 1 85.94 203 ASP B C 1
ATOM 4907 O O . ASP B 1 203 ? -14.242 17.953 -2.217 1 85.94 203 ASP B O 1
ATOM 4911 N N . VAL B 1 204 ? -13.703 16.922 -4.133 1 87.12 204 VAL B N 1
ATOM 4912 C CA . VAL B 1 204 ? -12.984 15.852 -3.453 1 87.12 204 VAL B CA 1
ATOM 4913 C C . VAL B 1 204 ? -11.773 16.422 -2.723 1 87.12 204 VAL B C 1
ATOM 4915 O O . VAL B 1 204 ? -11.492 16.047 -1.583 1 87.12 204 VAL B O 1
ATOM 4918 N N . CYS B 1 205 ? -11.125 17.297 -3.35 1 87.56 205 CYS B N 1
ATOM 4919 C CA . CYS B 1 205 ? -9.953 17.922 -2.754 1 87.56 205 CYS B CA 1
ATOM 4920 C C . CYS B 1 205 ? -10.328 18.719 -1.517 1 87.56 205 CYS B C 1
ATOM 4922 O O . CYS B 1 205 ? -9.734 18.547 -0.453 1 87.56 205 CYS B O 1
ATOM 4924 N N . ASN B 1 206 ? -11.344 19.531 -1.646 1 84.25 206 ASN B N 1
ATOM 4925 C CA . ASN B 1 206 ? -11.773 20.359 -0.522 1 84.25 206 ASN B CA 1
ATOM 4926 C C . ASN B 1 206 ? -12.234 19.5 0.655 1 84.25 206 ASN B C 1
ATOM 4928 O O . ASN B 1 206 ? -11.969 19.828 1.812 1 84.25 206 ASN B O 1
ATOM 4932 N N . THR B 1 207 ? -12.922 18.469 0.322 1 86.94 207 THR B N 1
ATOM 4933 C CA . THR B 1 207 ? -13.383 17.562 1.369 1 86.94 207 THR B CA 1
ATOM 4934 C C . THR B 1 207 ? -12.203 16.844 2.021 1 86.94 207 THR B C 1
ATOM 4936 O O . THR B 1 207 ? -12.188 16.641 3.236 1 86.94 207 THR B O 1
ATOM 4939 N N . PHE B 1 208 ? -11.281 16.5 1.225 1 89 208 PHE B N 1
ATOM 4940 C CA . PHE B 1 208 ? -10.047 15.914 1.732 1 89 208 PHE B CA 1
ATOM 4941 C C . PHE B 1 208 ? -9.352 16.875 2.693 1 89 208 PHE B C 1
ATOM 4943 O O . PHE B 1 208 ? -8.867 16.453 3.75 1 89 208 PHE B O 1
ATOM 4950 N N . MET B 1 209 ? -9.281 18.047 2.359 1 85.19 209 MET B N 1
ATOM 4951 C CA . MET B 1 209 ? -8.641 19.047 3.211 1 85.19 209 MET B CA 1
ATOM 4952 C C . MET B 1 209 ? -9.383 19.203 4.535 1 85.19 209 MET B C 1
ATOM 4954 O O . MET B 1 209 ? -8.766 19.484 5.562 1 85.19 209 MET B O 1
ATOM 4958 N N . GLU B 1 210 ? -10.656 18.969 4.492 1 81.56 210 GLU B N 1
ATOM 4959 C CA . GLU B 1 210 ? -11.453 18.984 5.715 1 81.56 210 GLU B CA 1
ATOM 4960 C C . GLU B 1 210 ? -11.117 17.781 6.602 1 81.56 210 GLU B C 1
ATOM 4962 O O . GLU B 1 210 ? -11.234 17.859 7.828 1 81.56 210 GLU B O 1
ATOM 4967 N N . ALA B 1 211 ? -10.688 16.672 5.953 1 82.19 211 ALA B N 1
ATOM 4968 C CA . ALA B 1 211 ? -10.445 15.406 6.637 1 82.19 211 ALA B CA 1
ATOM 4969 C C . ALA B 1 211 ? -9.039 15.359 7.227 1 82.19 211 ALA B C 1
ATOM 4971 O O . ALA B 1 211 ? -8.555 14.297 7.633 1 82.19 211 ALA B O 1
ATOM 4972 N N . ASP B 1 212 ? -8.391 16.359 7.363 1 75.75 212 ASP B N 1
ATOM 4973 C CA . ASP B 1 212 ? -6.957 16.453 7.609 1 75.75 212 ASP B CA 1
ATOM 4974 C C . ASP B 1 212 ? -6.602 15.945 9.008 1 75.75 212 ASP B C 1
ATOM 4976 O O . ASP B 1 212 ? -5.441 15.625 9.273 1 75.75 212 ASP B O 1
ATOM 4980 N N . ARG B 1 213 ? -7.566 15.781 9.859 1 78.31 213 ARG B N 1
ATOM 4981 C CA . ARG B 1 213 ? -7.23 15.484 11.242 1 78.31 213 ARG B CA 1
ATOM 4982 C C . ARG B 1 213 ? -7.391 14 11.547 1 78.31 213 ARG B C 1
ATOM 4984 O O . ARG B 1 213 ? -6.781 13.484 12.484 1 78.31 213 ARG B O 1
ATOM 4991 N N . GLY B 1 214 ? -8.172 13.344 10.797 1 78.56 214 GLY B N 1
ATOM 4992 C CA . GLY B 1 214 ? -8.492 11.992 11.203 1 78.56 214 GLY B CA 1
ATOM 4993 C C . GLY B 1 214 ? -9.141 11.914 12.57 1 78.56 214 GLY B C 1
ATOM 4994 O O . GLY B 1 214 ? -10.102 12.633 12.852 1 78.56 214 GLY B O 1
ATOM 4995 N N . SER B 1 215 ? -8.523 11.031 13.422 1 80.38 215 SER B N 1
ATOM 4996 C CA . SER B 1 215 ? -9.062 10.891 14.766 1 80.38 215 SER B CA 1
ATOM 4997 C C . SER B 1 215 ? -8.359 11.812 15.75 1 80.38 215 SER B C 1
ATOM 4999 O O . SER B 1 215 ? -8.68 11.828 16.938 1 80.38 215 SER B O 1
ATOM 5001 N N . ARG B 1 216 ? -7.449 12.555 15.242 1 85.06 216 ARG B N 1
ATOM 5002 C CA . ARG B 1 216 ? -6.668 13.43 16.109 1 85.06 216 ARG B CA 1
ATOM 5003 C C . ARG B 1 216 ? -7.523 14.578 16.641 1 85.06 216 ARG B C 1
ATOM 5005 O O . ARG B 1 216 ? -8.398 15.086 15.938 1 85.06 216 ARG B O 1
ATOM 5012 N N . PRO B 1 217 ? -7.266 14.938 17.859 1 87.25 217 PRO B N 1
ATOM 5013 C CA . PRO B 1 217 ? -8.117 15.977 18.453 1 87.25 217 PRO B CA 1
ATOM 5014 C C . PRO B 1 217 ? -7.902 17.344 17.812 1 87.25 217 PRO B C 1
ATOM 5016 O O . PRO B 1 217 ? -6.812 17.625 17.297 1 87.25 217 PRO B O 1
ATOM 5019 N N . SER B 1 218 ? -8.984 18.125 17.906 1 91.5 218 SER B N 1
ATOM 5020 C CA . SER B 1 218 ? -8.883 19.531 17.5 1 91.5 218 SER B CA 1
ATOM 5021 C C . SER B 1 218 ? -7.863 20.281 18.359 1 91.5 218 SER B C 1
ATOM 5023 O O . SER B 1 218 ? -7.699 19.984 19.547 1 91.5 218 SER B O 1
ATOM 5025 N N . TRP B 1 219 ? -7.207 21.234 17.719 1 94 219 TRP B N 1
ATOM 5026 C CA . TRP B 1 219 ? -6.258 22.062 18.469 1 94 219 TRP B CA 1
ATOM 5027 C C . TRP B 1 219 ? -6.941 22.781 19.625 1 94 219 TRP B C 1
ATOM 5029 O O . TRP B 1 219 ? -6.309 23.094 20.641 1 94 219 TRP B O 1
ATOM 5039 N N . LEU B 1 220 ? -8.234 22.938 19.531 1 96.06 220 LEU B N 1
ATOM 5040 C CA . LEU B 1 220 ? -9.023 23.641 20.547 1 96.06 220 LEU B CA 1
ATOM 5041 C C . LEU B 1 220 ? -9.172 22.797 21.797 1 96.06 220 LEU B C 1
ATOM 5043 O O . LEU B 1 220 ? -9.578 23.312 22.844 1 96.06 220 LEU B O 1
ATOM 5047 N N . GLU B 1 221 ? -8.82 21.516 21.656 1 93.56 221 GLU B N 1
ATOM 5048 C CA . GLU B 1 221 ? -9.016 20.594 22.781 1 93.56 221 GLU B CA 1
ATOM 5049 C C . GLU B 1 221 ? -7.762 20.5 23.641 1 93.56 221 GLU B C 1
ATOM 5051 O O . GLU B 1 221 ? -7.816 20.031 24.781 1 93.56 221 GLU B O 1
ATOM 5056 N N . TRP B 1 222 ? -6.676 20.875 23.125 1 94.25 222 TRP B N 1
ATOM 5057 C CA . TRP B 1 222 ? -5.473 20.625 23.906 1 94.25 222 TRP B CA 1
ATOM 5058 C C . TRP B 1 222 ? -4.57 21.859 23.922 1 94.25 222 TRP B C 1
ATOM 5060 O O . TRP B 1 222 ? -3.76 22.031 24.844 1 94.25 222 TRP B O 1
ATOM 5070 N N . PHE B 1 223 ? -4.57 22.75 22.953 1 97.19 223 PHE B N 1
ATOM 5071 C CA . PHE B 1 223 ? -3.818 24 22.969 1 97.19 223 PHE B CA 1
ATOM 5072 C C . PHE B 1 223 ? -4.469 25.016 23.891 1 97.19 223 PHE B C 1
ATOM 5074 O O . PHE B 1 223 ? -5.695 25.141 23.922 1 97.19 223 PHE B O 1
ATOM 5081 N N . PRO B 1 224 ? -3.711 25.734 24.688 1 97.56 224 PRO B N 1
ATOM 5082 C CA . PRO B 1 224 ? -4.289 26.703 25.625 1 97.56 224 PRO B CA 1
ATOM 5083 C C . PRO B 1 224 ? -4.676 28.016 24.953 1 97.56 224 PRO B C 1
ATOM 5085 O O . PRO B 1 224 ? -4.062 29.047 25.234 1 97.56 224 PRO B O 1
ATOM 5088 N N . VAL B 1 225 ? -5.719 28.016 24.234 1 97.69 225 VAL B N 1
ATOM 5089 C CA . VAL B 1 225 ? -6.199 29.125 23.422 1 97.69 225 VAL B CA 1
ATOM 5090 C C . VAL B 1 225 ? -6.488 30.328 24.297 1 97.69 225 VAL B C 1
ATOM 5092 O O . VAL B 1 225 ? -6.129 31.469 23.953 1 97.69 225 VAL B O 1
ATOM 5095 N N . LYS B 1 226 ? -7.176 30.172 25.422 1 96.38 226 LYS B N 1
ATOM 5096 C CA . LYS B 1 226 ? -7.516 31.297 26.297 1 96.38 226 LYS B CA 1
ATOM 5097 C C . LYS B 1 226 ? -6.266 32.031 26.75 1 96.38 226 LYS B C 1
ATOM 5099 O O . LYS B 1 226 ? -6.16 33.25 26.562 1 96.38 226 LYS B O 1
ATOM 5104 N N . GLU B 1 227 ? -5.301 31.312 27.203 1 96.69 227 GLU B N 1
ATOM 5105 C CA . GLU B 1 227 ? -4.09 31.906 27.75 1 96.69 227 GLU B CA 1
ATOM 5106 C C . GLU B 1 227 ? -3.217 32.5 26.656 1 96.69 227 GLU B C 1
ATOM 5108 O O . GLU B 1 227 ? -2.602 33.562 26.844 1 96.69 227 GLU B O 1
ATOM 5113 N N . ARG B 1 228 ? -3.215 31.828 25.469 1 96.56 228 ARG B N 1
ATOM 5114 C CA . ARG B 1 228 ? -2.217 32.188 24.469 1 96.56 228 ARG B CA 1
ATOM 5115 C C . ARG B 1 228 ? -2.797 33.156 23.453 1 96.56 228 ARG B C 1
ATOM 5117 O O . ARG B 1 228 ? -2.055 33.906 22.797 1 96.56 228 ARG B O 1
ATOM 5124 N N . ILE B 1 229 ? -4.105 33.188 23.297 1 95.94 229 ILE B N 1
ATOM 5125 C CA . ILE B 1 229 ? -4.711 34 22.25 1 95.94 229 ILE B CA 1
ATOM 5126 C C . ILE B 1 229 ? -5.691 35 22.859 1 95.94 229 ILE B C 1
ATOM 5128 O O . ILE B 1 229 ? -5.496 36.219 22.766 1 95.94 229 ILE B O 1
ATOM 5132 N N . ILE B 1 230 ? -6.582 34.594 23.656 1 95.5 230 ILE B N 1
ATOM 5133 C CA . ILE B 1 230 ? -7.742 35.375 24.047 1 95.5 230 ILE B CA 1
ATOM 5134 C C . ILE B 1 230 ? -7.34 36.375 25.125 1 95.5 230 ILE B C 1
ATOM 5136 O O . ILE B 1 230 ? -7.707 37.562 25.047 1 95.5 230 ILE B O 1
ATOM 5140 N N . ASP B 1 231 ? -6.578 35.969 26.094 1 94.38 231 ASP B N 1
ATOM 5141 C CA . ASP B 1 231 ? -6.254 36.812 27.234 1 94.38 231 ASP B CA 1
ATOM 5142 C C . ASP B 1 231 ? -5.441 38.031 26.797 1 94.38 231 ASP B C 1
ATOM 5144 O O . ASP B 1 231 ? -5.52 39.094 27.422 1 94.38 231 ASP B O 1
ATOM 5148 N N . GLY B 1 232 ? -4.727 37.938 25.766 1 91.44 232 GLY B N 1
ATOM 5149 C CA . GLY B 1 232 ? -3.916 39.062 25.281 1 91.44 232 GLY B CA 1
ATOM 5150 C C . GLY B 1 232 ? -4.633 39.906 24.266 1 91.44 232 GLY B C 1
ATOM 5151 O O . GLY B 1 232 ? -4.086 40.906 23.797 1 91.44 232 GLY B O 1
ATOM 5152 N N . PHE B 1 233 ? -5.836 39.531 23.969 1 93.94 233 PHE B N 1
ATOM 5153 C CA . PHE B 1 233 ? -6.59 40.281 22.969 1 93.94 233 PHE B CA 1
ATOM 5154 C C . PHE B 1 233 ? -7.039 41.625 23.516 1 93.94 233 PHE B C 1
ATOM 5156 O O . PHE B 1 233 ? -7.586 41.688 24.609 1 93.94 233 PHE B O 1
ATOM 5163 N N . LYS B 1 234 ? -6.738 42.719 22.922 1 85.38 234 LYS B N 1
ATOM 5164 C CA . LYS B 1 234 ? -7.117 44.094 23.297 1 85.38 234 LYS B CA 1
ATOM 5165 C C . LYS B 1 234 ? -8.203 44.625 22.359 1 85.38 234 LYS B C 1
ATOM 5167 O O . LYS B 1 234 ? -8.023 44.656 21.141 1 85.38 234 LYS B O 1
ATOM 5172 N N . GLU B 1 235 ? -9.297 44.969 23.125 1 71.56 235 GLU B N 1
ATOM 5173 C CA . GLU B 1 235 ? -10.398 45.594 22.406 1 71.56 235 GLU B CA 1
ATOM 5174 C C . GLU B 1 235 ? -9.992 46.938 21.828 1 71.56 235 GLU B C 1
ATOM 5176 O O . GLU B 1 235 ? -9.188 47.656 22.438 1 71.56 235 GLU B O 1
ATOM 5181 N N . GLY B 1 236 ? -10.133 47.344 20.594 1 60.53 236 GLY B N 1
ATOM 5182 C CA . GLY B 1 236 ? -9.797 48.625 20 1 60.53 236 GLY B CA 1
ATOM 5183 C C . GLY B 1 236 ? -8.789 48.5 18.859 1 60.53 236 GLY B C 1
ATOM 5184 O O . GLY B 1 236 ? -8.711 49.375 18 1 60.53 236 GLY B O 1
ATOM 5185 N N . GLU B 1 237 ? -7.895 47.688 19.094 1 56.22 237 GLU B N 1
ATOM 5186 C CA . GLU B 1 237 ? -7.008 47.656 17.922 1 56.22 237 GLU B CA 1
ATOM 5187 C C . GLU B 1 237 ? -7.77 47.25 16.672 1 56.22 237 GLU B C 1
ATOM 5189 O O . GLU B 1 237 ? -8.914 47.688 16.469 1 56.22 237 GLU B O 1
ATOM 5194 N N . SER B 1 238 ? -7.266 46.469 15.664 1 64.12 238 SER B N 1
ATOM 5195 C CA . SER B 1 238 ? -7.957 46.031 14.453 1 64.12 238 SER B CA 1
ATOM 5196 C C . SER B 1 238 ? -9.266 45.344 14.789 1 64.12 238 SER B C 1
ATOM 5198 O O . SER B 1 238 ? -10.117 45.156 13.922 1 64.12 238 SER B O 1
ATOM 5200 N N . ASP B 1 239 ? -9.461 45.094 16.109 1 87.69 239 ASP B N 1
ATOM 5201 C CA . ASP B 1 239 ? -10.586 44.344 16.656 1 87.69 239 ASP B CA 1
ATOM 5202 C C . ASP B 1 239 ? -10.695 42.969 16.031 1 87.69 239 ASP B C 1
ATOM 5204 O O . ASP B 1 239 ? -11.766 42.344 16.062 1 87.69 239 ASP B O 1
ATOM 5208 N N . VAL B 1 240 ? -9.539 42.625 15.328 1 95.75 240 VAL B N 1
ATOM 5209 C CA . VAL B 1 240 ? -9.547 41.281 14.742 1 95.75 240 VAL B CA 1
ATOM 5210 C C . VAL B 1 240 ? -8.883 40.281 15.695 1 95.75 240 VAL B C 1
ATOM 5212 O O . VAL B 1 240 ? -7.703 40.438 16.031 1 95.75 240 VAL B O 1
ATOM 5215 N N . LEU B 1 241 ? -9.641 39.312 16.109 1 96.62 241 LEU B N 1
ATOM 5216 C CA . LEU B 1 241 ? -9.164 38.312 17.062 1 96.62 241 LEU B CA 1
ATOM 5217 C C . LEU B 1 241 ? -8.398 37.219 16.344 1 96.62 241 LEU B C 1
ATOM 5219 O O . LEU B 1 241 ? -7.312 36.812 16.797 1 96.62 241 LEU B O 1
ATOM 5223 N N . LEU B 1 242 ? -8.93 36.688 15.289 1 97.69 242 LEU B N 1
ATOM 5224 C CA . LEU B 1 242 ? -8.336 35.531 14.609 1 97.69 242 LEU B CA 1
ATOM 5225 C C . LEU B 1 242 ? -8.57 35.625 13.102 1 97.69 242 LEU B C 1
ATOM 5227 O O . LEU B 1 242 ? -9.703 35.812 12.656 1 97.69 242 LEU B O 1
ATOM 5231 N N . VAL B 1 243 ? -7.523 35.594 12.383 1 98.25 243 VAL B N 1
ATOM 5232 C CA . VAL B 1 243 ? -7.566 35.438 10.938 1 98.25 243 VAL B CA 1
ATOM 5233 C C . VAL B 1 243 ? -7.168 34 10.578 1 98.25 243 VAL B C 1
ATOM 5235 O O . VAL B 1 243 ? -6.035 33.562 10.828 1 98.25 243 VAL B O 1
ATOM 5238 N N . ASP B 1 244 ? -8.086 33.188 10.07 1 98.19 244 ASP B N 1
ATOM 5239 C CA . ASP B 1 244 ? -7.777 31.891 9.516 1 98.19 244 ASP B CA 1
ATOM 5240 C C . ASP B 1 244 ? -7.289 32 8.07 1 98.19 244 ASP B C 1
ATOM 5242 O O . ASP B 1 244 ? -8.094 32.062 7.141 1 98.19 244 ASP B O 1
ATOM 5246 N N . VAL B 1 245 ? -5.969 32.031 7.938 1 98.38 245 VAL B N 1
ATOM 5247 C CA . VAL B 1 245 ? -5.32 32.281 6.656 1 98.38 245 VAL B CA 1
ATOM 5248 C C . VAL B 1 245 ? -5.34 31.016 5.805 1 98.38 245 VAL B C 1
ATOM 5250 O O . VAL B 1 245 ? -4.762 29.984 6.184 1 98.38 245 VAL B O 1
ATOM 5253 N N . ALA B 1 246 ? -5.996 31.078 4.629 1 96.25 246 ALA B N 1
ATOM 5254 C CA . ALA B 1 246 ? -6.184 29.922 3.744 1 96.25 246 ALA B CA 1
ATOM 5255 C C . ALA B 1 246 ? -6.902 28.797 4.469 1 96.25 246 ALA B C 1
ATOM 5257 O O . ALA B 1 246 ? -6.441 27.641 4.453 1 96.25 246 ALA B O 1
ATOM 5258 N N . GLY B 1 247 ? -8.039 29.141 5.059 1 95.19 247 GLY B N 1
ATOM 5259 C CA . GLY B 1 247 ? -8.719 28.266 6 1 95.19 247 GLY B CA 1
ATOM 5260 C C . GLY B 1 247 ? -9.727 27.344 5.34 1 95.19 247 GLY B C 1
ATOM 5261 O O . GLY B 1 247 ? -10.492 26.656 6.023 1 95.19 247 GLY B O 1
ATOM 5262 N N . GLY B 1 248 ? -9.727 27.328 4.035 1 92.38 248 GLY B N 1
ATOM 5263 C CA . GLY B 1 248 ? -10.641 26.453 3.318 1 92.38 248 GLY B CA 1
ATOM 5264 C C . GLY B 1 248 ? -12.102 26.781 3.553 1 92.38 248 GLY B C 1
ATOM 5265 O O . GLY B 1 248 ? -12.508 27.938 3.414 1 92.38 248 GLY B O 1
ATOM 5266 N N . ARG B 1 249 ? -12.875 25.797 3.945 1 91.06 249 ARG B N 1
ATOM 5267 C CA . ARG B 1 249 ? -14.305 25.984 4.117 1 91.06 249 ARG B CA 1
ATOM 5268 C C . ARG B 1 249 ? -14.625 26.547 5.5 1 91.06 249 ARG B C 1
ATOM 5270 O O . ARG B 1 249 ? -15.789 26.734 5.848 1 91.06 249 ARG B O 1
ATOM 5277 N N . GLY B 1 250 ? -13.594 26.734 6.332 1 93.5 250 GLY B N 1
ATOM 5278 C CA . GLY B 1 250 ? -13.719 27.5 7.559 1 93.5 250 GLY B CA 1
ATOM 5279 C C . GLY B 1 250 ? -14.141 26.656 8.75 1 93.5 250 GLY B C 1
ATOM 5280 O O . GLY B 1 250 ? -14.633 27.188 9.75 1 93.5 250 GLY B O 1
ATOM 5281 N N . HIS B 1 251 ? -13.93 25.359 8.68 1 90.44 251 HIS B N 1
ATOM 5282 C CA . HIS B 1 251 ? -14.398 24.469 9.742 1 90.44 251 HIS B CA 1
ATOM 5283 C C . HIS B 1 251 ? -13.688 24.766 11.055 1 90.44 251 HIS B C 1
ATOM 5285 O O . HIS B 1 251 ? -14.305 24.703 12.125 1 90.44 251 HIS B O 1
ATOM 5291 N N . ASP B 1 252 ? -12.43 25.078 11.008 1 93.5 252 ASP B N 1
ATOM 5292 C CA . ASP B 1 252 ? -11.68 25.359 12.227 1 93.5 252 ASP B CA 1
ATOM 5293 C C . ASP B 1 252 ? -12.141 26.656 12.867 1 93.5 252 ASP B C 1
ATOM 5295 O O . ASP B 1 252 ? -12.242 26.75 14.094 1 93.5 252 ASP B O 1
ATOM 5299 N N . LEU B 1 253 ? -12.406 27.594 12.062 1 95.88 253 LEU B N 1
ATOM 5300 C CA . LEU B 1 253 ? -12.844 28.906 12.555 1 95.88 253 LEU B CA 1
ATOM 5301 C C . LEU B 1 253 ? -14.242 28.812 13.148 1 95.88 253 LEU B C 1
ATOM 5303 O O . LEU B 1 253 ? -14.539 29.453 14.164 1 95.88 253 LEU B O 1
ATOM 5307 N N . ILE B 1 254 ? -15.086 28.031 12.531 1 95.31 254 ILE B N 1
ATOM 5308 C CA . ILE B 1 254 ? -16.438 27.812 13.047 1 95.31 254 ILE B CA 1
ATOM 5309 C C . ILE B 1 254 ? -16.359 27.125 14.406 1 95.31 254 ILE B C 1
ATOM 5311 O O . ILE B 1 254 ? -17.062 27.5 15.344 1 95.31 254 ILE B O 1
ATOM 5315 N N . ALA B 1 255 ? -15.531 26.125 14.5 1 94.44 255 ALA B N 1
ATOM 5316 C CA . ALA B 1 255 ? -15.336 25.422 15.773 1 94.44 255 ALA B CA 1
ATOM 5317 C C . ALA B 1 255 ? -14.82 26.375 16.844 1 94.44 255 ALA B C 1
ATOM 5319 O O . ALA B 1 255 ? -15.242 26.297 18 1 94.44 255 ALA B O 1
ATOM 5320 N N . PHE B 1 256 ? -13.898 27.234 16.5 1 97.06 256 PHE B N 1
ATOM 5321 C CA . PHE B 1 256 ? -13.367 28.234 17.406 1 97.06 256 PHE B CA 1
ATOM 5322 C C . PHE B 1 256 ? -14.469 29.156 17.906 1 97.06 256 PHE B C 1
ATOM 5324 O O . PHE B 1 256 ? -14.594 29.406 19.109 1 97.06 256 PHE B O 1
ATOM 5331 N N . GLN B 1 257 ? -15.227 29.688 16.938 1 96.31 257 GLN B N 1
ATOM 5332 C CA . GLN B 1 257 ? -16.328 30.594 17.266 1 96.31 257 GLN B CA 1
ATOM 5333 C C . GLN B 1 257 ? -17.328 29.922 18.219 1 96.31 257 GLN B C 1
ATOM 5335 O O . GLN B 1 257 ? -17.797 30.547 19.172 1 96.31 257 GLN B O 1
ATOM 5340 N N . SER B 1 258 ? -17.656 28.688 17.922 1 95.62 258 SER B N 1
ATOM 5341 C CA . SER B 1 258 ? -18.609 27.938 18.734 1 95.62 258 SER B CA 1
ATOM 5342 C C . SER B 1 258 ? -18.078 27.75 20.156 1 95.62 258 SER B C 1
ATOM 5344 O O . SER B 1 258 ? -18.828 27.906 21.125 1 95.62 258 SER B O 1
ATOM 5346 N N . LYS B 1 259 ? -16.875 27.406 20.328 1 96.31 259 LYS B N 1
ATOM 5347 C CA . LYS B 1 259 ? -16.281 27.109 21.625 1 96.31 259 LYS B CA 1
ATOM 5348 C C . LYS B 1 259 ? -16.078 28.391 22.438 1 96.31 259 LYS B C 1
ATOM 5350 O O . LYS B 1 259 ? -16.203 28.375 23.672 1 96.31 259 LYS B O 1
ATOM 5355 N N . PHE B 1 260 ? -15.766 29.469 21.766 1 95.56 260 PHE B N 1
ATOM 5356 C CA . PHE B 1 260 ? -15.469 30.734 22.438 1 95.56 260 PHE B CA 1
ATOM 5357 C C . PHE B 1 260 ? -16.438 31.828 22 1 95.56 260 PHE B C 1
ATOM 5359 O O . PHE B 1 260 ? -16.031 32.938 21.672 1 95.56 260 PHE B O 1
ATOM 5366 N N . SER B 1 261 ? -17.641 31.484 21.953 1 92.25 261 SER B N 1
ATOM 5367 C CA . SER B 1 261 ? -18.688 32.344 21.422 1 92.25 261 SER B CA 1
ATOM 5368 C C . SER B 1 261 ? -18.812 33.625 22.234 1 92.25 261 SER B C 1
ATOM 5370 O O . SER B 1 261 ? -19.312 34.656 21.734 1 92.25 261 SER B O 1
ATOM 5372 N N . GLY B 1 262 ? -18.328 33.688 23.391 1 90.75 262 GLY B N 1
ATOM 5373 C CA . GLY B 1 262 ? -18.453 34.844 24.25 1 90.75 262 GLY B CA 1
ATOM 5374 C C . GLY B 1 262 ? -17.359 35.875 24.047 1 90.75 262 GLY B C 1
ATOM 5375 O O . GLY B 1 262 ? -17.469 37 24.5 1 90.75 262 GLY B O 1
ATOM 5376 N N . VAL B 1 263 ? -16.344 35.531 23.344 1 89.69 263 VAL B N 1
ATOM 5377 C CA . VAL B 1 263 ? -15.234 36.438 23.125 1 89.69 263 VAL B CA 1
ATOM 5378 C C . VAL B 1 263 ? -15.586 37.438 22.016 1 89.69 263 VAL B C 1
ATOM 5380 O O . VAL B 1 263 ? -16.094 37.031 20.953 1 89.69 263 VAL B O 1
ATOM 5383 N N . GLN B 1 264 ? -15.359 38.719 22.438 1 87.38 264 GLN B N 1
ATOM 5384 C CA . GLN B 1 264 ? -15.633 39.75 21.453 1 87.38 264 GLN B CA 1
ATOM 5385 C C . GLN B 1 264 ? -14.445 39.969 20.516 1 87.38 264 GLN B C 1
ATOM 5387 O O . GLN B 1 264 ? -13.297 39.875 20.953 1 87.38 264 GLN B O 1
ATOM 5392 N N . GLY B 1 265 ? -14.5 39.906 19.266 1 92.88 265 GLY B N 1
ATOM 5393 C CA . GLY B 1 265 ? -13.477 40.094 18.25 1 92.88 265 GLY B CA 1
ATOM 5394 C C . GLY B 1 265 ? -13.891 39.562 16.875 1 92.88 265 GLY B C 1
ATOM 5395 O O . GLY B 1 265 ? -14.648 38.594 16.781 1 92.88 265 GLY B O 1
ATOM 5396 N N . ARG B 1 266 ? -13.398 40.188 15.93 1 95.5 266 ARG B N 1
ATOM 5397 C CA . ARG B 1 266 ? -13.719 39.812 14.562 1 95.5 266 ARG B CA 1
ATOM 5398 C C . ARG B 1 266 ? -12.992 38.531 14.18 1 95.5 266 ARG B C 1
ATOM 5400 O O . ARG B 1 266 ? -11.82 38.344 14.523 1 95.5 266 ARG B O 1
ATOM 5407 N N . LEU B 1 267 ? -13.695 37.625 13.586 1 97 267 LEU B N 1
ATOM 5408 C CA . LEU B 1 267 ? -13.164 36.406 13.023 1 97 267 LEU B CA 1
ATOM 5409 C C . LEU B 1 267 ? -13.195 36.438 11.5 1 97 267 LEU B C 1
ATOM 5411 O O . LEU B 1 267 ? -14.234 36.719 10.898 1 97 267 LEU B O 1
ATOM 5415 N N . ILE B 1 268 ? -12.078 36.188 10.906 1 97.69 268 ILE B N 1
ATOM 5416 C CA . ILE B 1 268 ? -11.977 36.375 9.469 1 97.69 268 ILE B CA 1
ATOM 5417 C C . ILE B 1 268 ? -11.453 35.094 8.82 1 97.69 268 ILE B C 1
ATOM 5419 O O . ILE B 1 268 ? -10.453 34.531 9.266 1 97.69 268 ILE B O 1
ATOM 5423 N N . LEU B 1 269 ? -12.117 34.594 7.781 1 98.12 269 LEU B N 1
ATOM 5424 C CA . LEU B 1 269 ? -11.672 33.469 6.941 1 98.12 269 LEU B CA 1
ATOM 5425 C C . LEU B 1 269 ? -11.109 34 5.621 1 98.12 269 LEU B C 1
ATOM 5427 O O . LEU B 1 269 ? -11.781 34.719 4.895 1 98.12 269 LEU B O 1
ATOM 5431 N N . GLU B 1 270 ? -9.898 33.656 5.359 1 98 270 GLU B N 1
ATOM 5432 C CA . GLU B 1 270 ? -9.266 34 4.09 1 98 270 GLU B CA 1
ATOM 5433 C C . GLU B 1 270 ? -9 32.75 3.25 1 98 270 GLU B C 1
ATOM 5435 O O . GLU B 1 270 ? -8.555 31.719 3.771 1 98 270 GLU B O 1
ATOM 5440 N N . ASP B 1 271 ? -9.258 32.75 2.023 1 95.88 271 ASP B N 1
ATOM 5441 C CA . ASP B 1 271 ? -8.844 31.766 1.036 1 95.88 271 ASP B CA 1
ATOM 5442 C C . ASP B 1 271 ? -9.055 32.281 -0.384 1 95.88 271 ASP B C 1
ATOM 5444 O O . ASP B 1 271 ? -9.469 33.406 -0.579 1 95.88 271 ASP B O 1
ATOM 5448 N N . LEU B 1 272 ? -8.672 31.5 -1.35 1 93.06 272 LEU B N 1
ATOM 5449 C CA . LEU B 1 272 ? -8.906 31.859 -2.744 1 93.06 272 LEU B CA 1
ATOM 5450 C C . LEU B 1 272 ? -10.391 32.094 -3.004 1 93.06 272 LEU B C 1
ATOM 5452 O O . LEU B 1 272 ? -11.242 31.516 -2.312 1 93.06 272 LEU B O 1
ATOM 5456 N N . PRO B 1 273 ? -10.695 32.875 -4.031 1 92.25 273 PRO B N 1
ATOM 5457 C CA . PRO B 1 273 ? -12.086 33.25 -4.293 1 92.25 273 PRO B CA 1
ATOM 5458 C C . PRO B 1 273 ? -13.008 32.031 -4.449 1 92.25 273 PRO B C 1
ATOM 5460 O O . PRO B 1 273 ? -14.086 31.984 -3.846 1 92.25 273 PRO B O 1
ATOM 5463 N N . HIS B 1 274 ? -12.586 31.016 -5.168 1 87.56 274 HIS B N 1
ATOM 5464 C CA . HIS B 1 274 ? -13.453 29.875 -5.445 1 87.56 274 HIS B CA 1
ATOM 5465 C C . HIS B 1 274 ? -13.633 29 -4.203 1 87.56 274 HIS B C 1
ATOM 5467 O O . HIS B 1 274 ? -14.633 28.297 -4.074 1 87.56 274 HIS B O 1
ATOM 5473 N N . VAL B 1 275 ? -12.703 29.094 -3.277 1 88.69 275 VAL B N 1
ATOM 5474 C CA . VAL B 1 275 ? -12.797 28.312 -2.045 1 88.69 275 VAL B CA 1
ATOM 5475 C C . VAL B 1 275 ? -13.727 29.016 -1.059 1 88.69 275 VAL B C 1
ATOM 5477 O O . VAL B 1 275 ? -14.602 28.391 -0.463 1 88.69 275 VAL B O 1
ATOM 5480 N N . VAL B 1 276 ? -13.523 30.344 -0.878 1 90.88 276 VAL B N 1
ATOM 5481 C CA . VAL B 1 276 ? -14.336 31.141 0.034 1 90.88 276 VAL B CA 1
ATOM 5482 C C . VAL B 1 276 ? -15.805 31.078 -0.384 1 90.88 276 VAL B C 1
ATOM 5484 O O . VAL B 1 276 ? -16.703 31.078 0.464 1 90.88 276 VAL B O 1
ATOM 5487 N N . ALA B 1 277 ? -16.016 30.969 -1.712 1 88.25 277 ALA B N 1
ATOM 5488 C CA . ALA B 1 277 ? -17.375 30.906 -2.236 1 88.25 277 ALA B CA 1
ATOM 5489 C C . ALA B 1 277 ? -18.078 29.641 -1.757 1 88.25 277 ALA B C 1
ATOM 5491 O O . ALA B 1 277 ? -19.312 29.625 -1.611 1 88.25 277 ALA B O 1
ATOM 5492 N N . GLU B 1 278 ? -17.281 28.609 -1.41 1 85.31 278 GLU B N 1
ATOM 5493 C CA . GLU B 1 278 ? -17.859 27.344 -0.975 1 85.31 278 GLU B CA 1
ATOM 5494 C C . GLU B 1 278 ? -17.828 27.219 0.545 1 85.31 278 GLU B C 1
ATOM 5496 O O . GLU B 1 278 ? -18.25 26.188 1.097 1 85.31 278 GLU B O 1
ATOM 5501 N N . ALA B 1 279 ? -17.344 28.219 1.183 1 89.94 279 ALA B N 1
ATOM 5502 C CA . ALA B 1 279 ? -17.203 28.156 2.635 1 89.94 279 ALA B CA 1
ATOM 5503 C C . ALA B 1 279 ? -18.562 28.25 3.324 1 89.94 279 ALA B C 1
ATOM 5505 O O . ALA B 1 279 ? -19.516 28.797 2.77 1 89.94 279 ALA B O 1
ATOM 5506 N N . THR B 1 280 ? -18.625 27.625 4.406 1 86.69 280 THR B N 1
ATOM 5507 C CA . THR B 1 280 ? -19.828 27.719 5.223 1 86.69 280 THR B CA 1
ATOM 5508 C C . THR B 1 280 ? -20.031 29.156 5.707 1 86.69 280 THR B C 1
ATOM 5510 O O . THR B 1 280 ? -19.172 29.719 6.371 1 86.69 280 THR B O 1
ATOM 5513 N N . GLN B 1 281 ? -21.172 29.656 5.41 1 89.69 281 GLN B N 1
ATOM 5514 C CA . GLN B 1 281 ? -21.469 31.031 5.84 1 89.69 281 GLN B CA 1
ATOM 5515 C C . GLN B 1 281 ? -21.875 31.062 7.312 1 89.69 281 GLN B C 1
ATOM 5517 O O . GLN B 1 281 ? -22.609 30.203 7.781 1 89.69 281 GLN B O 1
ATOM 5522 N N . HIS B 1 282 ? -21.234 31.891 8.008 1 92 282 HIS B N 1
ATOM 5523 C CA . HIS B 1 282 ? -21.516 32.125 9.414 1 92 282 HIS B CA 1
ATOM 5524 C C . HIS B 1 282 ? -21.641 33.625 9.703 1 92 282 HIS B C 1
ATOM 5526 O O . HIS B 1 282 ? -20.797 34.406 9.266 1 92 282 HIS B O 1
ATOM 5532 N N . PRO B 1 283 ? -22.641 34.031 10.422 1 91.94 283 PRO B N 1
ATOM 5533 C CA . PRO B 1 283 ? -22.875 35.469 10.633 1 91.94 283 PRO B CA 1
ATOM 5534 C C . PRO B 1 283 ? -21.75 36.156 11.383 1 91.94 283 PRO B C 1
ATOM 5536 O O . PRO B 1 283 ? -21.547 37.344 11.227 1 91.94 283 PRO B O 1
ATOM 5539 N N . LYS B 1 284 ? -21.047 35.438 12.125 1 94 284 LYS B N 1
ATOM 5540 C CA . LYS B 1 284 ? -20 36.031 12.945 1 94 284 LYS B CA 1
ATOM 5541 C C . LYS B 1 284 ? -18.641 35.906 12.281 1 94 284 LYS B C 1
ATOM 5543 O O . LYS B 1 284 ? -17.625 36.281 12.883 1 94 284 LYS B O 1
ATOM 5548 N N . ILE B 1 285 ? -18.531 35.375 11.086 1 96.5 285 ILE B N 1
ATOM 5549 C CA . ILE B 1 285 ? -17.266 35.156 10.398 1 96.5 285 ILE B CA 1
ATOM 5550 C C . ILE B 1 285 ? -17.25 35.906 9.078 1 96.5 285 ILE B C 1
ATOM 5552 O O . ILE B 1 285 ? -18.156 35.75 8.258 1 96.5 285 ILE B O 1
ATOM 5556 N N . GLU B 1 286 ? -16.312 36.781 8.953 1 96.44 286 GLU B N 1
ATOM 5557 C CA . GLU B 1 286 ? -16.109 37.469 7.695 1 96.44 286 GLU B CA 1
ATOM 5558 C C . GLU B 1 286 ? -15.305 36.656 6.703 1 96.44 286 GLU B C 1
ATOM 5560 O O . GLU B 1 286 ? -14.328 36 7.074 1 96.44 286 GLU B O 1
ATOM 5565 N N . HIS B 1 287 ? -15.758 36.594 5.469 1 96.56 287 HIS B N 1
ATOM 5566 C CA . HIS B 1 287 ? -15.086 35.844 4.406 1 96.56 287 HIS B CA 1
ATOM 5567 C C . HIS B 1 287 ? -14.383 36.781 3.438 1 96.56 287 HIS B C 1
ATOM 5569 O O . HIS B 1 287 ? -15.016 37.656 2.848 1 96.56 287 HIS B O 1
ATOM 5575 N N . ILE B 1 288 ? -13.148 36.625 3.264 1 96.75 288 ILE B N 1
ATOM 5576 C CA . ILE B 1 288 ? -12.359 37.5 2.424 1 96.75 288 ILE B CA 1
ATOM 5577 C C . ILE B 1 288 ? -11.578 36.688 1.397 1 96.75 288 ILE B C 1
ATOM 5579 O O . ILE B 1 288 ? -10.867 35.75 1.755 1 96.75 288 ILE B O 1
ATOM 5583 N N . SER B 1 289 ? -11.727 37 0.092 1 96.69 289 SER B N 1
ATOM 5584 C CA . SER B 1 289 ? -10.875 36.406 -0.939 1 96.69 289 SER B CA 1
ATOM 5585 C C . SER B 1 289 ? -9.43 36.875 -0.797 1 96.69 289 SER B C 1
ATOM 5587 O O . SER B 1 289 ? -9.172 38.094 -0.676 1 96.69 289 SER B O 1
ATOM 5589 N N . PHE B 1 290 ? -8.523 35.906 -0.803 1 96.69 290 PHE B N 1
ATOM 5590 C CA . PHE B 1 290 ? -7.133 36.25 -0.499 1 96.69 290 PHE B CA 1
ATOM 5591 C C . PHE B 1 290 ? -6.191 35.219 -1.122 1 96.69 290 PHE B C 1
ATOM 5593 O O . PHE B 1 290 ? -6.477 34.031 -1.125 1 96.69 290 PHE B O 1
ATOM 5600 N N . ASP B 1 291 ? -5.117 35.781 -1.683 1 95.69 291 ASP B N 1
ATOM 5601 C CA . ASP B 1 291 ? -4.004 35 -2.201 1 95.69 291 ASP B CA 1
ATOM 5602 C C . ASP B 1 291 ? -2.779 35.125 -1.297 1 95.69 291 ASP B C 1
ATOM 5604 O O . ASP B 1 291 ? -2.307 36.219 -1.029 1 95.69 291 ASP B O 1
ATOM 5608 N N . LEU B 1 292 ? -2.195 34 -0.896 1 96.12 292 LEU B N 1
ATOM 5609 C CA . LEU B 1 292 ? -1.109 33.938 0.073 1 96.12 292 LEU B CA 1
ATOM 5610 C C . LEU B 1 292 ? 0.103 34.719 -0.407 1 96.12 292 LEU B C 1
ATOM 5612 O O . LEU B 1 292 ? 0.951 35.125 0.397 1 96.12 292 LEU B O 1
ATOM 5616 N N . PHE B 1 293 ? 0.237 34.938 -1.697 1 95.88 293 PHE B N 1
ATOM 5617 C CA . PHE B 1 293 ? 1.438 35.531 -2.271 1 95.88 293 PHE B CA 1
ATOM 5618 C C . PHE B 1 293 ? 1.245 37.031 -2.494 1 95.88 293 PHE B C 1
ATOM 5620 O O . PHE B 1 293 ? 2.088 37.688 -3.113 1 95.88 293 PHE B O 1
ATOM 5627 N N . GLN B 1 294 ? 0.184 37.531 -1.992 1 96.94 294 GLN B N 1
ATOM 5628 C CA . GLN B 1 294 ? -0.082 38.969 -1.989 1 96.94 294 GLN B CA 1
ATOM 5629 C C . GLN B 1 294 ? 0.022 39.531 -0.581 1 96.94 294 GLN B C 1
ATOM 5631 O O . GLN B 1 294 ? 0.051 38.781 0.4 1 96.94 294 GLN B O 1
ATOM 5636 N N . ALA B 1 295 ? 0.019 40.844 -0.557 1 97.56 295 ALA B N 1
ATOM 5637 C CA . ALA B 1 295 ? 0.081 41.5 0.742 1 97.56 295 ALA B CA 1
ATOM 5638 C C . ALA B 1 295 ? -1.136 41.156 1.595 1 97.56 295 ALA B C 1
ATOM 5640 O O . ALA B 1 295 ? -2.26 41.125 1.091 1 97.56 295 ALA B O 1
ATOM 5641 N N . GLN B 1 296 ? -0.888 40.844 2.857 1 97.94 296 GLN B N 1
ATOM 5642 C CA . GLN B 1 296 ? -1.958 40.531 3.795 1 97.94 296 GLN B CA 1
ATOM 5643 C C . GLN B 1 296 ? -2.854 41.75 4.047 1 97.94 296 GLN B C 1
ATOM 5645 O O . GLN B 1 296 ? -2.391 42.781 4.547 1 97.94 296 GLN B O 1
ATOM 5650 N N . PRO B 1 297 ? -4.125 41.625 3.75 1 96.69 297 PRO B N 1
ATOM 5651 C CA . PRO B 1 297 ? -5.012 42.781 3.846 1 96.69 297 PRO B CA 1
ATOM 5652 C C . PRO B 1 297 ? -5.414 43.125 5.281 1 96.69 297 PRO B C 1
ATOM 5654 O O . PRO B 1 297 ? -5.805 44.25 5.582 1 96.69 297 PRO B O 1
ATOM 5657 N N . ILE B 1 298 ? -5.441 42.188 6.176 1 97.19 298 ILE B N 1
ATOM 5658 C CA . ILE B 1 298 ? -5.863 42.406 7.559 1 97.19 298 ILE B CA 1
ATOM 5659 C C . ILE B 1 298 ? -4.656 42.781 8.414 1 97.19 298 ILE B C 1
ATOM 5661 O O . ILE B 1 298 ? -3.793 41.938 8.68 1 97.19 298 ILE B O 1
ATOM 5665 N N . GLN B 1 299 ? -4.691 43.969 8.898 1 95.5 299 GLN B N 1
ATOM 5666 C CA . GLN B 1 299 ? -3.545 44.5 9.633 1 95.5 299 GLN B CA 1
ATOM 5667 C C . GLN B 1 299 ? -3.762 44.375 11.141 1 95.5 299 GLN B C 1
ATOM 5669 O O . GLN B 1 299 ? -4.875 44.594 11.633 1 95.5 299 GLN B O 1
ATOM 5674 N N . GLY B 1 300 ? -2.664 43.969 11.828 1 94.94 300 GLY B N 1
ATOM 5675 C CA . GLY B 1 300 ? -2.594 44.062 13.273 1 94.94 300 GLY B CA 1
ATOM 5676 C C . GLY B 1 300 ? -3.543 43.125 13.992 1 94.94 300 GLY B C 1
ATOM 5677 O O . GLY B 1 300 ? -4.012 43.438 15.094 1 94.94 300 GLY B O 1
ATOM 5678 N N . ALA B 1 301 ? -3.93 42.031 13.406 1 96.25 301 ALA B N 1
ATOM 5679 C CA . ALA B 1 301 ? -4.781 41.062 14.086 1 96.25 301 ALA B CA 1
ATOM 5680 C C . ALA B 1 301 ? -4.07 40.469 15.305 1 96.25 301 ALA B C 1
ATOM 5682 O O . ALA B 1 301 ? -2.836 40.438 15.367 1 96.25 301 ALA B O 1
ATOM 5683 N N . ARG B 1 302 ? -4.871 40 16.281 1 96.69 302 ARG B N 1
ATOM 5684 C CA . ARG B 1 302 ? -4.297 39.344 17.453 1 96.69 302 ARG B CA 1
ATOM 5685 C C . ARG B 1 302 ? -3.582 38.031 17.062 1 96.69 302 ARG B C 1
ATOM 5687 O O . ARG B 1 302 ? -2.516 37.719 17.594 1 96.69 302 ARG B O 1
ATOM 5694 N N . THR B 1 303 ? -4.262 37.312 16.172 1 97.88 303 THR B N 1
ATOM 5695 C CA . THR B 1 303 ? -3.711 36 15.789 1 97.88 303 THR B CA 1
ATOM 5696 C C . THR B 1 303 ? -3.916 35.75 14.297 1 97.88 303 THR B C 1
ATOM 5698 O O . THR B 1 303 ? -4.992 36.031 13.758 1 97.88 303 THR B O 1
ATOM 5701 N N . TYR B 1 304 ? -2.904 35.344 13.633 1 98.56 304 TYR B N 1
ATOM 5702 C CA . TYR B 1 304 ? -2.965 34.719 12.312 1 98.56 304 TYR B CA 1
ATOM 5703 C C . TYR B 1 304 ? -2.734 33.219 12.414 1 98.56 304 TYR B C 1
ATOM 5705 O O . TYR B 1 304 ? -1.705 32.781 12.93 1 98.56 304 TYR B O 1
ATOM 5713 N N . TYR B 1 305 ? -3.717 32.438 11.984 1 98.5 305 TYR B N 1
ATOM 5714 C CA . TYR B 1 305 ? -3.727 30.969 12.117 1 98.5 305 TYR B CA 1
ATOM 5715 C C . TYR B 1 305 ? -3.539 30.297 10.766 1 98.5 305 TYR B C 1
ATOM 5717 O O . TYR B 1 305 ? -4.238 30.625 9.797 1 98.5 305 TYR B O 1
ATOM 5725 N N . MET B 1 306 ? -2.545 29.453 10.648 1 98.06 306 MET B N 1
ATOM 5726 C CA . MET B 1 306 ? -2.283 28.656 9.445 1 98.06 306 MET B CA 1
ATOM 5727 C C . MET B 1 306 ? -2.248 27.172 9.766 1 98.06 306 MET B C 1
ATOM 5729 O O . MET B 1 306 ? -1.419 26.719 10.562 1 98.06 306 MET B O 1
ATOM 5733 N N . LYS B 1 307 ? -3.143 26.469 9.172 1 96.69 307 LYS B N 1
ATOM 5734 C CA . LYS B 1 307 ? -3.172 25.016 9.359 1 96.69 307 LYS B CA 1
ATOM 5735 C C . LYS B 1 307 ? -2.871 24.297 8.055 1 96.69 307 LYS B C 1
ATOM 5737 O O . LYS B 1 307 ? -3.643 24.375 7.098 1 96.69 307 LYS B O 1
ATOM 5742 N N . PHE B 1 308 ? -1.752 23.531 8.031 1 95.25 308 PHE B N 1
ATOM 5743 C CA . PHE B 1 308 ? -1.358 22.75 6.859 1 95.25 308 PHE B CA 1
ATOM 5744 C C . PHE B 1 308 ? -1.287 23.641 5.621 1 95.25 308 PHE B C 1
ATOM 5746 O O . PHE B 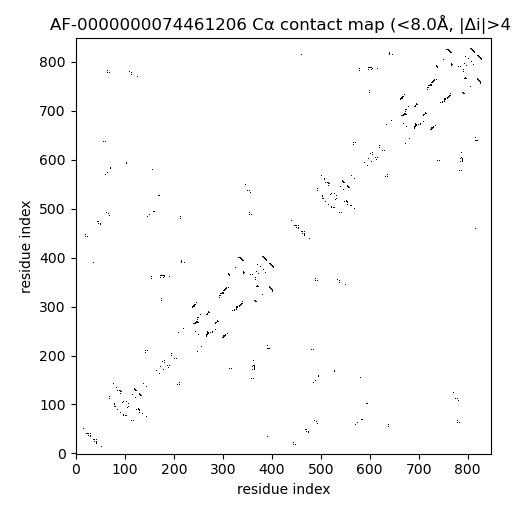1 308 ? -1.883 23.312 4.59 1 95.25 308 PHE B O 1
ATOM 5753 N N . ILE B 1 309 ? -0.596 24.719 5.758 1 96.75 309 ILE B N 1
ATOM 5754 C CA . ILE B 1 309 ? -0.458 25.672 4.66 1 96.75 309 ILE B CA 1
ATOM 5755 C C . ILE B 1 309 ? 0.991 25.703 4.18 1 96.75 309 ILE B C 1
ATOM 5757 O O . ILE B 1 309 ? 1.266 25.484 2.998 1 96.75 309 ILE B O 1
ATOM 5761 N N . LEU B 1 310 ? 1.904 25.922 5.141 1 97.44 310 LEU B N 1
ATOM 5762 C CA . LEU B 1 310 ? 3.293 26.156 4.766 1 97.44 310 LEU B CA 1
ATOM 5763 C C . LEU B 1 310 ? 3.949 24.891 4.258 1 97.44 310 LEU B C 1
ATOM 5765 O O . LEU B 1 310 ? 4.891 24.938 3.465 1 97.44 310 LEU B O 1
ATOM 5769 N N . HIS B 1 311 ? 3.457 23.688 4.668 1 95.81 311 HIS B N 1
ATOM 5770 C CA . HIS B 1 311 ? 4.012 22.438 4.156 1 95.81 311 HIS B CA 1
ATOM 5771 C C . HIS B 1 311 ? 3.678 22.266 2.68 1 95.81 311 HIS B C 1
ATOM 5773 O O . HIS B 1 311 ? 4.277 21.422 2.006 1 95.81 311 HIS B O 1
ATOM 5779 N N . ASP B 1 312 ? 2.742 23.062 2.121 1 95.5 312 ASP B N 1
ATOM 5780 C CA . ASP B 1 312 ? 2.387 22.984 0.707 1 95.5 312 ASP B CA 1
ATOM 5781 C C . ASP B 1 312 ? 3.443 23.656 -0.162 1 95.5 312 ASP B C 1
ATOM 5783 O O . ASP B 1 312 ? 3.441 23.5 -1.386 1 95.5 312 ASP B O 1
ATOM 5787 N N . TRP B 1 313 ? 4.324 24.391 0.489 1 95.94 313 TRP B N 1
ATOM 5788 C CA . TRP B 1 313 ? 5.188 25.297 -0.26 1 95.94 313 TRP B CA 1
ATOM 5789 C C . TRP B 1 313 ? 6.652 25.078 0.104 1 95.94 313 TRP B C 1
ATOM 5791 O O . TRP B 1 313 ? 6.965 24.656 1.221 1 95.94 313 TRP B O 1
ATOM 5801 N N . SER B 1 314 ? 7.543 25.406 -0.844 1 93.56 314 SER B N 1
ATOM 5802 C CA . SER B 1 314 ? 8.984 25.344 -0.593 1 93.56 314 SER B CA 1
ATOM 5803 C C . SER B 1 314 ? 9.398 26.375 0.462 1 93.56 314 SER B C 1
ATOM 5805 O O . SER B 1 314 ? 8.617 27.25 0.814 1 93.56 314 SER B O 1
ATOM 5807 N N . ASP B 1 315 ? 10.594 26.219 0.946 1 93.31 315 ASP B N 1
ATOM 5808 C CA . ASP B 1 315 ? 11.102 27.188 1.923 1 93.31 315 ASP B CA 1
ATOM 5809 C C . ASP B 1 315 ? 11.102 28.609 1.353 1 93.31 315 ASP B C 1
ATOM 5811 O O . ASP B 1 315 ? 10.773 29.562 2.057 1 93.31 315 ASP B O 1
ATOM 5815 N N . GLU B 1 316 ? 11.469 28.688 0.121 1 94.25 316 GLU B N 1
ATOM 5816 C CA . GLU B 1 316 ? 11.508 30 -0.521 1 94.25 316 GLU B CA 1
ATOM 5817 C C . GLU B 1 316 ? 10.109 30.609 -0.62 1 94.25 316 GLU B C 1
ATOM 5819 O O . GLU B 1 316 ? 9.906 31.781 -0.302 1 94.25 316 GLU B O 1
ATOM 5824 N N . GLU B 1 317 ? 9.18 29.812 -1.038 1 95.56 317 GLU B N 1
ATOM 5825 C CA . GLU B 1 317 ? 7.805 30.281 -1.135 1 95.56 317 GLU B CA 1
ATOM 5826 C C . GLU B 1 317 ? 7.219 30.562 0.246 1 95.56 317 GLU B C 1
ATOM 5828 O O . GLU B 1 317 ? 6.473 31.531 0.426 1 95.56 317 GLU B O 1
ATOM 5833 N N . SER B 1 318 ? 7.535 29.75 1.187 1 97 318 SER B N 1
ATOM 5834 C CA . SER B 1 318 ? 7.062 29.953 2.553 1 97 318 SER B CA 1
ATOM 5835 C C . SER B 1 318 ? 7.602 31.25 3.137 1 97 318 SER B C 1
ATOM 5837 O O . SER B 1 318 ? 6.887 31.969 3.846 1 97 318 SER B O 1
ATOM 5839 N N . ARG B 1 319 ? 8.828 31.594 2.844 1 96.81 319 ARG B N 1
ATOM 5840 C CA . ARG B 1 319 ? 9.414 32.844 3.297 1 96.81 319 ARG B CA 1
ATOM 5841 C C . ARG B 1 319 ? 8.664 34.031 2.709 1 96.81 319 ARG B C 1
ATOM 5843 O O . ARG B 1 319 ? 8.445 35.031 3.395 1 96.81 319 ARG B O 1
ATOM 5850 N N . LEU B 1 320 ? 8.312 33.906 1.458 1 96.88 320 LEU B N 1
ATOM 5851 C CA . LEU B 1 320 ? 7.559 34.969 0.811 1 96.88 320 LEU B CA 1
ATOM 5852 C C . LEU B 1 320 ? 6.195 35.156 1.472 1 96.88 320 LEU B C 1
ATOM 5854 O O . LEU B 1 320 ? 5.789 36.281 1.768 1 96.88 320 LEU B O 1
ATOM 5858 N N . ILE B 1 321 ? 5.52 34.031 1.718 1 97.94 321 ILE B N 1
ATOM 5859 C CA . ILE B 1 321 ? 4.215 34.062 2.377 1 97.94 321 ILE B CA 1
ATOM 5860 C C . ILE B 1 321 ? 4.348 34.719 3.756 1 97.94 321 ILE B C 1
ATOM 5862 O O . ILE B 1 321 ? 3.564 35.594 4.109 1 97.94 321 ILE B O 1
ATOM 5866 N N . LEU B 1 322 ? 5.359 34.312 4.457 1 98.31 322 LEU B N 1
ATOM 5867 C CA . LEU B 1 322 ? 5.562 34.781 5.828 1 98.31 322 LEU B CA 1
ATOM 5868 C C . LEU B 1 322 ? 5.98 36.25 5.852 1 98.31 322 LEU B C 1
ATOM 5870 O O . LEU B 1 322 ? 5.645 36.969 6.785 1 98.31 322 LEU B O 1
ATOM 5874 N N . SER B 1 323 ? 6.719 36.688 4.863 1 97.12 323 SER B N 1
ATOM 5875 C CA . SER B 1 323 ? 7.094 38.094 4.789 1 97.12 323 SER B CA 1
ATOM 5876 C C . SER B 1 323 ? 5.863 39 4.648 1 97.12 323 SER B C 1
ATOM 5878 O O . SER B 1 323 ? 5.781 40.031 5.285 1 97.12 323 SER B O 1
ATOM 5880 N N . HIS B 1 324 ? 4.941 38.562 3.781 1 97.44 324 HIS B N 1
ATOM 5881 C CA . HIS B 1 324 ? 3.688 39.312 3.635 1 97.44 324 HIS B CA 1
ATOM 5882 C C . HIS B 1 324 ? 2.9 39.312 4.938 1 97.44 324 HIS B C 1
ATOM 5884 O O . HIS B 1 324 ? 2.348 40.344 5.328 1 97.44 324 HIS B O 1
ATOM 5890 N N . LEU B 1 325 ? 2.887 38.219 5.59 1 98 325 LEU B N 1
ATOM 5891 C CA . LEU B 1 325 ? 2.156 38.094 6.848 1 98 325 LEU B CA 1
ATOM 5892 C C . LEU B 1 325 ? 2.812 38.938 7.934 1 98 325 LEU B C 1
ATOM 5894 O O . LEU B 1 325 ? 2.127 39.656 8.68 1 98 325 LEU B O 1
ATOM 5898 N N . GLY B 1 326 ? 4.109 38.875 8.023 1 97.62 326 GLY B N 1
ATOM 5899 C CA . GLY B 1 326 ? 4.855 39.625 9 1 97.62 326 GLY B CA 1
ATOM 5900 C C . GLY B 1 326 ? 4.629 41.125 8.867 1 97.62 326 GLY B C 1
ATOM 5901 O O . GLY B 1 326 ? 4.562 41.844 9.875 1 97.62 326 GLY B O 1
ATOM 5902 N N . ALA B 1 327 ? 4.531 41.562 7.672 1 97.12 327 ALA B N 1
ATOM 5903 C CA . ALA B 1 327 ? 4.309 43 7.418 1 97.12 327 ALA B CA 1
ATOM 5904 C C . ALA B 1 327 ? 2.961 43.438 7.977 1 97.12 327 ALA B C 1
ATOM 5906 O O . ALA B 1 327 ? 2.781 44.625 8.305 1 97.12 327 ALA B O 1
ATOM 5907 N N . ALA B 1 328 ? 2.045 42.531 8.102 1 97.19 328 ALA B N 1
ATOM 5908 C CA . ALA B 1 328 ? 0.706 42.844 8.586 1 97.19 328 ALA B CA 1
ATOM 5909 C C . ALA B 1 328 ? 0.616 42.688 10.102 1 97.19 328 ALA B C 1
ATOM 5911 O O . ALA B 1 328 ? -0.32 43.219 10.727 1 97.19 328 ALA B O 1
ATOM 5912 N N . MET B 1 329 ? 1.523 42.031 10.711 1 96.94 329 MET B N 1
ATOM 5913 C CA . MET B 1 329 ? 1.496 41.75 12.141 1 96.94 329 MET B CA 1
ATOM 5914 C C . MET B 1 329 ? 1.97 42.938 12.945 1 96.94 329 MET B C 1
ATOM 5916 O O . MET B 1 329 ? 2.809 43.719 12.484 1 96.94 329 MET B O 1
ATOM 5920 N N . LYS B 1 330 ? 1.4 43.062 14.094 1 94.75 330 LYS B N 1
ATOM 5921 C CA . LYS B 1 330 ? 1.857 44.062 15.039 1 94.75 330 LYS B CA 1
ATOM 5922 C C . LYS B 1 330 ? 2.883 43.5 16.016 1 94.75 330 LYS B C 1
ATOM 5924 O O . LYS B 1 330 ? 2.58 42.562 16.766 1 94.75 330 LYS B O 1
ATOM 5929 N N . LYS B 1 331 ? 4.059 44.062 15.961 1 94.06 331 LYS B N 1
ATOM 5930 C CA . LYS B 1 331 ? 5.137 43.594 16.828 1 94.06 331 LYS B CA 1
ATOM 5931 C C . LYS B 1 331 ? 4.727 43.656 18.297 1 94.06 331 LYS B C 1
ATOM 5933 O O . LYS B 1 331 ? 4.125 44.625 18.734 1 94.06 331 LYS B O 1
ATOM 5938 N N . GLY B 1 332 ? 5.012 42.594 19.047 1 91.38 332 GLY B N 1
ATOM 5939 C CA . GLY B 1 332 ? 4.738 42.531 20.469 1 91.38 332 GLY B CA 1
ATOM 5940 C C . GLY B 1 332 ? 3.289 42.219 20.797 1 91.38 332 GLY B C 1
ATOM 5941 O O . GLY B 1 332 ? 2.914 42.125 21.969 1 91.38 332 GLY B O 1
ATOM 5942 N N . TYR B 1 333 ? 2.521 42.062 19.781 1 94.31 333 TYR B N 1
ATOM 5943 C CA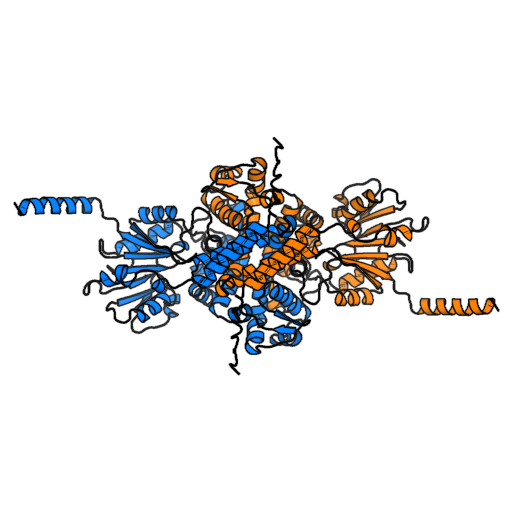 . TYR B 1 333 ? 1.097 41.844 20 1 94.31 333 TYR B CA 1
ATOM 5944 C C . TYR B 1 333 ? 0.6 40.656 19.188 1 94.31 333 TYR B C 1
ATOM 5946 O O . TYR B 1 333 ? 0.116 39.656 19.75 1 94.31 333 TYR B O 1
ATOM 5954 N N . SER B 1 334 ? 0.757 40.75 17.891 1 96.56 334 SER B N 1
ATOM 5955 C CA . SER B 1 334 ? 0.245 39.719 17 1 96.56 334 SER B CA 1
ATOM 5956 C C . SER B 1 334 ? 0.977 38.375 17.203 1 96.56 334 SER B C 1
ATOM 5958 O O . SER B 1 334 ? 2.186 38.375 17.453 1 96.56 334 SER B O 1
ATOM 5960 N N . LYS B 1 335 ? 0.236 37.281 17.078 1 97.38 335 LYS B N 1
ATOM 5961 C CA . LYS B 1 335 ? 0.791 35.906 17.141 1 97.38 335 LYS B CA 1
ATOM 5962 C C . LYS B 1 335 ? 0.542 35.156 15.844 1 97.38 335 LYS B C 1
ATOM 5964 O O . LYS B 1 335 ? -0.49 35.344 15.195 1 97.38 335 LYS B O 1
ATOM 5969 N N . LEU B 1 336 ? 1.531 34.406 15.492 1 98.75 336 LEU B N 1
ATOM 5970 C CA . LEU B 1 336 ? 1.371 33.438 14.43 1 98.75 336 LEU B CA 1
ATOM 5971 C C . LEU B 1 336 ? 1.245 32.031 15 1 98.75 336 LEU B C 1
ATOM 5973 O O . LEU B 1 336 ? 2.139 31.562 15.703 1 98.75 336 LEU B O 1
ATOM 5977 N N . ILE B 1 337 ? 0.122 31.391 14.758 1 98.69 337 ILE B N 1
ATOM 5978 C CA . ILE B 1 337 ? -0.124 30.016 15.18 1 98.69 337 ILE B CA 1
ATOM 5979 C C . ILE B 1 337 ? -0.134 29.094 13.953 1 98.69 337 ILE B C 1
ATOM 5981 O O . ILE B 1 337 ? -0.996 29.219 13.086 1 98.69 337 ILE B O 1
ATOM 5985 N N . ILE B 1 338 ? 0.844 28.203 13.93 1 98.56 338 ILE B N 1
ATOM 5986 C CA . ILE B 1 338 ? 0.982 27.266 12.828 1 98.56 338 ILE B CA 1
ATOM 5987 C C . ILE B 1 338 ? 0.655 25.844 13.32 1 98.56 338 ILE B C 1
ATOM 5989 O O . ILE B 1 338 ? 1.319 25.328 14.219 1 98.56 338 ILE B O 1
ATOM 5993 N N . GLU B 1 339 ? -0.4 25.281 12.781 1 97.25 339 GLU B N 1
ATOM 5994 C CA . GLU B 1 339 ? -0.747 23.891 13.094 1 97.25 339 GLU B CA 1
ATOM 5995 C C . GLU B 1 339 ? -0.294 22.953 11.984 1 97.25 339 GLU B C 1
ATOM 5997 O O . GLU B 1 339 ? -0.934 22.859 10.93 1 97.25 339 GLU B O 1
ATOM 6002 N N . GLU B 1 340 ? 0.772 22.25 12.219 1 95.94 340 GLU B N 1
ATOM 6003 C CA . GLU B 1 340 ? 1.434 21.359 11.258 1 95.94 340 GLU B CA 1
ATOM 6004 C C . GLU B 1 340 ? 2.07 20.172 11.969 1 95.94 340 GLU B C 1
ATOM 6006 O O . GLU B 1 340 ? 2.197 20.156 13.195 1 95.94 340 GLU B O 1
ATOM 6011 N N . PHE B 1 341 ? 2.422 19.172 11.133 1 95.81 341 PHE B N 1
ATOM 6012 C CA . PHE B 1 341 ? 3.27 18.125 11.688 1 95.81 341 PHE B CA 1
ATOM 6013 C C . PHE B 1 341 ? 4.668 18.656 11.977 1 95.81 341 PHE B C 1
ATOM 6015 O O . PHE B 1 341 ? 5.215 19.438 11.188 1 95.81 341 PHE B O 1
ATOM 6022 N N . VAL B 1 342 ? 5.176 18.375 13.117 1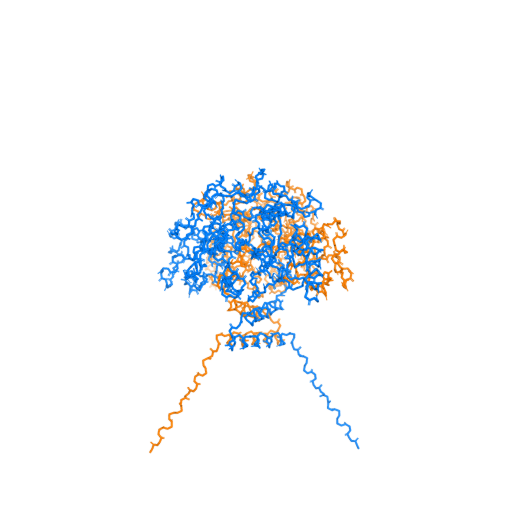 97.56 342 VAL B N 1
ATOM 6023 C CA . VAL B 1 342 ? 6.59 18.531 13.43 1 97.56 342 VAL B CA 1
ATOM 6024 C C . VAL B 1 342 ? 7.242 17.156 13.531 1 97.56 342 VAL B C 1
ATOM 6026 O O . VAL B 1 342 ? 7.039 16.438 14.516 1 97.56 342 VAL B O 1
ATOM 6029 N N . LEU B 1 343 ? 7.98 16.797 12.531 1 97.38 343 LEU B N 1
ATOM 6030 C CA . LEU B 1 343 ? 8.531 15.453 12.422 1 97.38 343 LEU B CA 1
ATOM 6031 C C . LEU B 1 343 ? 9.586 15.211 13.5 1 97.38 343 LEU B C 1
ATOM 6033 O O . LEU B 1 343 ? 10.461 16.047 13.719 1 97.38 343 LEU B O 1
ATOM 6037 N N . ALA B 1 344 ? 9.492 14.086 14.148 1 96.06 344 ALA B N 1
ATOM 6038 C CA . ALA B 1 344 ? 10.547 13.68 15.078 1 96.06 344 ALA B CA 1
ATOM 6039 C C . ALA B 1 344 ? 11.828 13.328 14.336 1 96.06 344 ALA B C 1
ATOM 6041 O O . ALA B 1 344 ? 11.789 12.758 13.242 1 96.06 344 ALA B O 1
ATOM 6042 N N . ASP B 1 345 ? 12.938 13.609 14.938 1 95.88 345 ASP B N 1
ATOM 6043 C CA . ASP B 1 345 ? 14.227 13.32 14.32 1 95.88 345 ASP B CA 1
ATOM 6044 C C . ASP B 1 345 ? 14.516 11.82 14.328 1 95.88 345 ASP B C 1
ATOM 6046 O O . ASP B 1 345 ? 15.281 11.328 13.5 1 95.88 345 ASP B O 1
ATOM 6050 N N . LYS B 1 346 ? 13.992 11.195 15.258 1 95.5 346 LYS B N 1
ATOM 6051 C CA . LYS B 1 346 ? 14.109 9.742 15.398 1 95.5 346 LYS B CA 1
ATOM 6052 C C . LYS B 1 346 ? 12.766 9.117 15.758 1 95.5 346 LYS B C 1
ATOM 6054 O O . LYS B 1 346 ? 11.93 9.758 16.391 1 95.5 346 LYS B O 1
ATOM 6059 N N . GLU B 1 347 ? 12.547 7.891 15.281 1 93.06 347 GLU B N 1
ATOM 6060 C CA . GLU B 1 347 ? 11.32 7.152 15.555 1 93.06 347 GLU B CA 1
ATOM 6061 C C . GLU B 1 347 ? 10.086 7.953 15.141 1 93.06 347 GLU B C 1
ATOM 6063 O O . GLU B 1 347 ? 9.141 8.094 15.914 1 93.06 347 GLU B O 1
ATOM 6068 N N . CYS B 1 348 ? 10.156 8.586 14.016 1 95.12 348 CYS B N 1
ATOM 6069 C CA . CYS B 1 348 ? 9.055 9.367 13.469 1 95.12 348 CYS B CA 1
ATOM 6070 C C . CYS B 1 348 ? 7.82 8.492 13.273 1 95.12 348 CYS B C 1
ATOM 6072 O O . CYS B 1 348 ? 7.926 7.355 12.805 1 95.12 348 CYS B O 1
ATOM 6074 N N . ALA B 1 349 ? 6.668 9.008 13.703 1 92.88 349 ALA B N 1
ATOM 6075 C CA . ALA B 1 349 ? 5.422 8.281 13.484 1 92.88 349 ALA B CA 1
ATOM 6076 C C . ALA B 1 349 ? 5.164 8.07 12 1 92.88 349 ALA B C 1
ATOM 6078 O O . ALA B 1 349 ? 5.539 8.898 11.172 1 92.88 349 ALA B O 1
ATOM 6079 N N . MET B 1 350 ? 4.496 7.02 11.656 1 93.25 350 MET B N 1
ATOM 6080 C CA . MET B 1 350 ? 4.336 6.598 10.273 1 93.25 350 MET B CA 1
ATOM 6081 C C . MET B 1 350 ? 3.426 7.555 9.516 1 93.25 350 MET B C 1
ATOM 6083 O O . MET B 1 350 ? 3.709 7.914 8.367 1 93.25 350 MET B O 1
ATOM 6087 N N . LEU B 1 351 ? 2.348 7.945 10.109 1 93 351 LEU B N 1
ATOM 6088 C CA . LEU B 1 351 ? 1.386 8.773 9.391 1 93 351 LEU B CA 1
ATOM 6089 C C . LEU B 1 351 ? 2.021 10.086 8.945 1 93 351 LEU B C 1
ATOM 6091 O O . LEU B 1 351 ? 1.993 10.43 7.762 1 93 351 LEU B O 1
ATOM 6095 N N . PRO B 1 352 ? 2.697 10.844 9.875 1 95.06 352 PRO B N 1
ATOM 6096 C CA . PRO B 1 352 ? 3.352 12.062 9.398 1 95.06 352 PRO B CA 1
ATOM 6097 C C . PRO B 1 352 ? 4.457 11.781 8.383 1 95.06 352 PRO B C 1
ATOM 6099 O O . PRO B 1 352 ? 4.684 12.586 7.477 1 95.06 352 PRO B O 1
ATOM 6102 N N . ALA B 1 353 ? 5.18 10.664 8.523 1 97.12 353 ALA B N 1
ATOM 6103 C CA . ALA B 1 353 ? 6.219 10.312 7.559 1 97.12 353 ALA B CA 1
ATOM 6104 C C . ALA B 1 353 ? 5.629 10.086 6.172 1 97.12 353 ALA B C 1
ATOM 6106 O O . ALA B 1 353 ? 6.18 10.547 5.172 1 97.12 353 ALA B O 1
ATOM 6107 N N . MET B 1 354 ? 4.535 9.367 6.117 1 97.56 354 MET B N 1
ATOM 6108 C CA . MET B 1 354 ? 3.871 9.117 4.844 1 97.56 354 MET B CA 1
ATOM 6109 C C . MET B 1 354 ? 3.246 10.398 4.297 1 97.56 354 MET B C 1
ATOM 6111 O O . MET B 1 354 ? 3.277 10.641 3.088 1 97.56 354 MET B O 1
ATOM 6115 N N . TRP B 1 355 ? 2.74 11.227 5.191 1 96.06 355 TRP B N 1
ATOM 6116 C CA . TRP B 1 355 ? 2.186 12.516 4.801 1 96.06 355 TRP B CA 1
ATOM 6117 C C . TRP B 1 355 ? 3.25 13.391 4.148 1 96.06 355 TRP B C 1
ATOM 6119 O O . TRP B 1 355 ? 2.963 14.125 3.203 1 96.06 355 TRP B O 1
ATOM 6129 N N . ASP B 1 356 ? 4.418 13.32 4.68 1 97.69 356 ASP B N 1
ATOM 6130 C CA . ASP B 1 356 ? 5.543 14.047 4.098 1 97.69 356 ASP B CA 1
ATOM 6131 C C . ASP B 1 356 ? 5.723 13.695 2.623 1 97.69 356 ASP B C 1
ATOM 6133 O O . ASP B 1 356 ? 5.977 14.578 1.797 1 97.69 356 ASP B O 1
ATOM 6137 N N . TRP B 1 357 ? 5.551 12.508 2.246 1 98.19 357 TRP B N 1
ATOM 6138 C CA . TRP B 1 357 ? 5.711 12.094 0.857 1 98.19 357 TRP B CA 1
ATOM 6139 C C . TRP B 1 357 ? 4.531 12.562 0.009 1 98.19 357 TRP B C 1
ATOM 6141 O O . TRP B 1 357 ? 4.695 12.875 -1.174 1 98.19 357 TRP B O 1
ATOM 6151 N N . GLU B 1 358 ? 3.385 12.648 0.586 1 96.56 358 GLU B N 1
ATOM 6152 C CA . GLU B 1 358 ? 2.26 13.234 -0.138 1 96.56 358 GLU B CA 1
ATOM 6153 C C . GLU B 1 358 ? 2.527 14.695 -0.484 1 96.56 358 GLU B C 1
ATOM 6155 O O . GLU B 1 358 ? 2.1 15.18 -1.534 1 96.56 358 GLU B O 1
ATOM 6160 N N . MET B 1 359 ? 3.234 15.367 0.429 1 96.75 359 MET B N 1
ATOM 6161 C CA . MET B 1 359 ? 3.609 16.75 0.127 1 96.75 359 MET B CA 1
ATOM 6162 C C . MET B 1 359 ? 4.559 16.797 -1.065 1 96.75 359 MET B C 1
ATOM 6164 O O . MET B 1 359 ? 4.488 17.734 -1.875 1 96.75 359 MET B O 1
ATOM 6168 N N . LEU B 1 360 ? 5.453 15.844 -1.148 1 97.56 360 LEU B N 1
ATOM 6169 C CA . LEU B 1 360 ? 6.324 15.789 -2.316 1 97.56 360 LEU B CA 1
ATOM 6170 C C . LEU B 1 360 ? 5.527 15.484 -3.578 1 97.56 360 LEU B C 1
ATOM 6172 O O . LEU B 1 360 ? 5.711 16.141 -4.609 1 97.56 360 LEU B O 1
ATOM 6176 N N . ILE B 1 361 ? 4.629 14.555 -3.516 1 97.25 361 ILE B N 1
ATOM 6177 C CA . ILE B 1 361 ? 3.863 14.047 -4.648 1 97.25 361 ILE B CA 1
ATOM 6178 C C . ILE B 1 361 ? 2.977 15.148 -5.215 1 97.25 361 ILE B C 1
ATOM 6180 O O . ILE B 1 361 ? 2.898 15.328 -6.434 1 97.25 361 ILE B O 1
ATOM 6184 N N . PHE B 1 362 ? 2.385 15.969 -4.336 1 95.44 362 PHE B N 1
ATOM 6185 C CA . PHE B 1 362 ? 1.36 16.906 -4.777 1 95.44 362 PHE B CA 1
ATOM 6186 C C . PHE B 1 362 ? 1.938 18.312 -4.922 1 95.44 362 PHE B C 1
ATOM 6188 O O . PHE B 1 362 ? 1.543 19.062 -5.816 1 95.44 362 PHE B O 1
ATOM 6195 N N . CYS B 1 363 ? 2.928 18.656 -4.008 1 95.62 363 CYS B N 1
ATOM 6196 C CA . CYS B 1 363 ? 3.248 20.078 -3.867 1 95.62 363 CYS B CA 1
ATOM 6197 C C . CYS B 1 363 ? 4.742 20.312 -4.035 1 95.62 363 CYS B C 1
ATOM 6199 O O . CYS B 1 363 ? 5.207 21.453 -3.941 1 95.62 363 CYS B O 1
ATOM 6201 N N . ASN B 1 364 ? 5.531 19.219 -4.328 1 95.44 364 ASN B N 1
ATOM 6202 C CA . ASN B 1 364 ? 6.984 19.359 -4.41 1 95.44 364 ASN B CA 1
ATOM 6203 C C . ASN B 1 364 ? 7.562 20 -3.156 1 95.44 364 ASN B C 1
ATOM 6205 O O . ASN B 1 364 ? 8.461 20.844 -3.244 1 95.44 364 ASN B O 1
ATOM 6209 N N . SER B 1 365 ? 6.992 19.703 -2.045 1 96.38 365 SER B N 1
ATOM 6210 C CA . SER B 1 365 ? 7.344 20.281 -0.754 1 96.38 365 SER B CA 1
ATOM 6211 C C . SER B 1 365 ? 7.527 19.203 0.306 1 96.38 365 SER B C 1
ATOM 6213 O O . SER B 1 365 ? 7.953 18.094 -0.003 1 96.38 365 SER B O 1
ATOM 6215 N N . MET B 1 366 ? 7.383 19.594 1.637 1 96.25 366 MET B N 1
ATOM 6216 C CA . MET B 1 366 ? 7.727 18.609 2.664 1 96.25 366 MET B CA 1
ATOM 6217 C C . MET B 1 366 ? 7.113 19 4.008 1 96.25 366 MET B C 1
ATOM 6219 O O . MET B 1 366 ? 6.711 20.141 4.207 1 96.25 366 MET B O 1
ATOM 6223 N N . GLU B 1 367 ? 6.945 17.969 4.887 1 97.38 367 GLU B N 1
ATOM 6224 C CA . GLU B 1 367 ? 6.836 18.234 6.32 1 97.38 367 GLU B CA 1
ATOM 6225 C C . GLU B 1 367 ? 8.203 18.516 6.938 1 97.38 367 GLU B C 1
ATOM 6227 O O . GLU B 1 367 ? 9.227 18.078 6.41 1 97.38 367 GLU B O 1
ATOM 6232 N N . ARG B 1 368 ? 8.203 19.203 8.031 1 97.94 368 ARG B N 1
ATOM 6233 C CA . ARG B 1 368 ? 9.469 19.703 8.547 1 97.94 368 ARG B CA 1
ATOM 6234 C C . ARG B 1 368 ? 9.703 19.234 9.984 1 97.94 368 ARG B C 1
ATOM 6236 O O . ARG B 1 368 ? 8.75 19.016 10.734 1 97.94 368 ARG B O 1
ATOM 6243 N N . THR B 1 369 ? 10.953 19 10.32 1 97.44 369 THR B N 1
ATOM 6244 C CA . THR B 1 369 ? 11.359 18.781 11.703 1 97.44 369 THR B CA 1
ATOM 6245 C C . THR B 1 369 ? 11.383 20.109 12.477 1 97.44 369 THR B C 1
ATOM 6247 O O . THR B 1 369 ? 11.25 21.172 11.891 1 97.44 369 THR B O 1
ATOM 6250 N N . ALA B 1 370 ? 11.578 19.984 13.82 1 97.75 370 ALA B N 1
ATOM 6251 C CA . ALA B 1 370 ? 11.648 21.188 14.648 1 97.75 370 ALA B CA 1
ATOM 6252 C C . ALA B 1 370 ? 12.797 22.094 14.211 1 97.75 370 ALA B C 1
ATOM 6254 O O . ALA B 1 370 ? 12.648 23.312 14.148 1 97.75 370 ALA B O 1
ATOM 6255 N N . SER B 1 371 ? 13.906 21.484 13.844 1 97.31 371 SER B N 1
ATOM 6256 C CA . SER B 1 371 ? 15.062 22.25 13.406 1 97.31 371 SER B CA 1
ATOM 6257 C C . SER B 1 371 ? 14.797 22.938 12.07 1 97.31 371 SER B C 1
ATOM 6259 O O . SER B 1 371 ? 15.195 24.094 11.859 1 97.31 371 SER B O 1
ATOM 6261 N N . GLN B 1 372 ? 14.148 22.281 11.195 1 96.5 372 GLN B N 1
ATOM 6262 C CA . GLN B 1 372 ? 13.828 22.844 9.891 1 96.5 372 GLN B CA 1
ATOM 6263 C C . GLN B 1 372 ? 12.828 23.984 10.023 1 96.5 372 GLN B C 1
ATOM 6265 O O . GLN B 1 372 ? 12.961 25.016 9.359 1 96.5 372 GLN B O 1
ATOM 6270 N N . TRP B 1 373 ? 11.82 23.812 10.852 1 98 373 TRP B N 1
ATOM 6271 C CA . TRP B 1 373 ? 10.867 24.875 11.133 1 98 373 TRP B CA 1
ATOM 6272 C C . TRP B 1 373 ? 11.578 26.109 11.695 1 98 373 TRP B C 1
ATOM 6274 O O . TRP B 1 373 ? 11.328 27.234 11.266 1 98 373 TRP B O 1
ATOM 6284 N N . THR B 1 374 ? 12.398 25.875 12.68 1 98.06 374 THR B N 1
ATOM 6285 C CA . THR B 1 374 ? 13.133 26.969 13.32 1 98.06 374 THR B CA 1
ATOM 6286 C C . THR B 1 374 ? 13.945 27.75 12.305 1 98.06 374 THR B C 1
ATOM 6288 O O . THR B 1 374 ? 13.898 28.984 12.281 1 98.06 374 THR B O 1
ATOM 6291 N N . LYS B 1 375 ? 14.633 27.031 11.438 1 97.12 375 LYS B N 1
ATOM 6292 C CA . LYS B 1 375 ? 15.453 27.672 10.414 1 97.12 375 LYS B CA 1
ATOM 6293 C C . LYS B 1 375 ? 14.586 28.484 9.453 1 97.12 375 LYS B C 1
ATOM 6295 O O . LYS B 1 375 ? 14.914 29.625 9.125 1 97.12 375 LYS B O 1
ATOM 6300 N N . MET B 1 376 ? 13.516 27.906 8.977 1 96.56 376 MET B N 1
ATOM 6301 C CA . MET B 1 376 ? 12.641 28.547 8.008 1 96.56 376 MET B CA 1
ATOM 6302 C C . MET B 1 376 ? 11.984 29.797 8.609 1 96.56 376 MET B C 1
ATOM 6304 O O . MET B 1 376 ? 12 30.859 8 1 96.56 376 MET B O 1
ATOM 6308 N N . LEU B 1 377 ? 11.453 29.703 9.836 1 98.06 377 LEU B N 1
ATOM 6309 C CA . LEU B 1 377 ? 10.773 30.828 10.484 1 98.06 377 LEU B CA 1
ATOM 6310 C C . LEU B 1 377 ? 11.758 31.938 10.844 1 98.06 377 LEU B C 1
ATOM 6312 O O . LEU B 1 377 ? 11.453 33.125 10.672 1 98.06 377 LEU B O 1
ATOM 6316 N N . ASP B 1 378 ? 12.914 31.516 11.289 1 97.38 378 ASP B N 1
ATOM 6317 C CA . ASP B 1 378 ? 13.953 32.5 11.609 1 97.38 378 ASP B CA 1
ATOM 6318 C C . ASP B 1 378 ? 14.328 33.312 10.383 1 97.38 378 ASP B C 1
ATOM 6320 O O . ASP B 1 378 ? 14.469 34.531 10.469 1 97.38 378 ASP B O 1
ATOM 6324 N N . SER B 1 379 ? 14.484 32.656 9.297 1 96.44 379 SER B N 1
ATOM 6325 C CA . SER B 1 379 ? 14.891 33.312 8.055 1 96.44 379 SER B CA 1
ATOM 6326 C C . SER B 1 379 ? 13.805 34.25 7.547 1 96.44 379 SER B C 1
ATOM 6328 O O . SER B 1 379 ? 14.07 35.125 6.734 1 96.44 379 SER B O 1
ATOM 6330 N N . ALA B 1 380 ? 12.617 34.094 8.047 1 96.94 380 ALA B N 1
ATOM 6331 C CA . ALA B 1 380 ? 11.5 34.938 7.629 1 96.94 380 ALA B CA 1
ATOM 6332 C C . ALA B 1 380 ? 11.219 36.031 8.664 1 96.94 380 ALA B C 1
ATOM 6334 O O . ALA B 1 380 ? 10.234 36.75 8.547 1 96.94 380 ALA B O 1
ATOM 6335 N N . GLY B 1 381 ? 12.039 36.125 9.695 1 96.94 381 GLY B N 1
ATOM 6336 C CA . GLY B 1 381 ? 11.922 37.188 10.672 1 96.94 381 GLY B CA 1
ATOM 6337 C C . GLY B 1 381 ? 11.039 36.844 11.852 1 96.94 381 GLY B C 1
ATOM 6338 O O . GLY B 1 381 ? 10.555 37.719 12.57 1 96.94 381 GLY B O 1
ATOM 6339 N N . PHE B 1 382 ? 10.82 35.594 12.07 1 98.31 382 PHE B N 1
ATOM 6340 C CA . PHE B 1 382 ? 9.977 35.125 13.172 1 98.31 382 PHE B CA 1
ATOM 6341 C C . PHE B 1 382 ? 10.797 34.406 14.234 1 98.31 382 PHE B C 1
ATOM 6343 O O . PHE B 1 382 ? 11.812 33.781 13.922 1 98.31 382 PHE B O 1
ATOM 6350 N N . ARG B 1 383 ? 10.422 34.531 15.422 1 97.06 383 ARG B N 1
ATOM 6351 C CA . ARG B 1 383 ? 10.938 33.719 16.516 1 97.06 383 ARG B CA 1
ATOM 6352 C C . ARG B 1 383 ? 9.883 32.75 17 1 97.06 383 ARG B C 1
ATOM 6354 O O . ARG B 1 383 ? 8.711 33.094 17.109 1 97.06 383 ARG B O 1
ATOM 6361 N N . ILE B 1 384 ? 10.305 31.547 17.297 1 98.19 384 ILE B N 1
ATOM 6362 C CA . ILE B 1 384 ? 9.406 30.531 17.844 1 98.19 384 ILE B CA 1
ATOM 6363 C C . ILE B 1 384 ? 9.289 30.719 19.359 1 98.19 384 ILE B C 1
ATOM 6365 O O . ILE B 1 384 ? 10.289 30.688 20.078 1 98.19 384 ILE B O 1
ATOM 6369 N N . VAL B 1 385 ? 8.133 30.953 19.781 1 98 385 VAL B N 1
ATOM 6370 C CA . VAL B 1 385 ? 7.863 31.062 21.219 1 98 385 VAL B CA 1
ATOM 6371 C C . VAL B 1 385 ? 7.867 29.672 21.844 1 98 385 VAL B C 1
ATOM 6373 O O . VAL B 1 385 ? 8.469 29.469 22.906 1 98 385 VAL B O 1
ATOM 6376 N N . LYS B 1 386 ? 7.18 28.75 21.141 1 98.19 386 LYS B N 1
ATOM 6377 C CA . LYS B 1 386 ? 7.086 27.406 21.688 1 98.19 386 LYS B CA 1
ATOM 6378 C C . LYS B 1 386 ? 6.535 26.422 20.672 1 98.19 386 LYS B C 1
ATOM 6380 O O . LYS B 1 386 ? 5.68 26.781 19.844 1 98.19 386 LYS B O 1
ATOM 6385 N N . PHE B 1 387 ? 7.117 25.203 20.656 1 98.25 387 PHE B N 1
ATOM 6386 C CA . PHE B 1 387 ? 6.473 24.062 20.016 1 98.25 387 PHE B CA 1
ATOM 6387 C C . PHE B 1 387 ? 5.52 23.375 20.984 1 98.25 387 PHE B C 1
ATOM 6389 O O . PHE B 1 387 ? 5.934 22.906 22.047 1 98.25 387 PHE B O 1
ATOM 6396 N N . TRP B 1 388 ? 4.262 23.359 20.656 1 97.69 388 TRP B N 1
ATOM 6397 C CA . TRP B 1 388 ? 3.287 22.641 21.469 1 97.69 388 TRP B CA 1
ATOM 6398 C C . TRP B 1 388 ? 3.037 21.234 20.922 1 97.69 388 TRP B C 1
ATOM 6400 O O . TRP B 1 388 ? 2.684 21.078 19.766 1 97.69 388 TRP B O 1
ATOM 6410 N N . ALA B 1 389 ? 3.209 20.266 21.766 1 92.44 389 ALA B N 1
ATOM 6411 C CA . ALA B 1 389 ? 3.045 18.859 21.359 1 92.44 389 ALA B CA 1
ATOM 6412 C C . ALA B 1 389 ? 1.583 18.438 21.453 1 92.44 389 ALA B C 1
ATOM 6414 O O . ALA B 1 389 ? 0.902 18.75 22.438 1 92.44 389 ALA B O 1
ATOM 6415 N N . PRO B 1 390 ? 1.147 17.75 20.453 1 89.5 390 PRO B N 1
ATOM 6416 C CA . PRO B 1 390 ? -0.213 17.203 20.5 1 89.5 390 PRO B CA 1
ATOM 6417 C C . PRO B 1 390 ? -0.313 15.945 21.359 1 89.5 390 PRO B C 1
ATOM 6419 O O . PRO B 1 390 ? 0.709 15.352 21.703 1 89.5 390 PRO B O 1
ATOM 6422 N N . PRO B 1 391 ? -1.512 15.617 21.688 1 84.69 391 PRO B N 1
ATOM 6423 C CA . PRO B 1 391 ? -1.672 14.25 22.188 1 84.69 391 PRO B CA 1
ATOM 6424 C C . PRO B 1 391 ? -1.311 13.188 21.156 1 84.69 391 PRO B C 1
ATOM 6426 O O . PRO B 1 391 ? -1.713 13.297 20 1 84.69 391 PRO B O 1
ATOM 6429 N N . GLY B 1 392 ? -0.452 12.289 21.547 1 84 392 GLY B N 1
ATOM 6430 C CA . GLY B 1 392 ? -0.11 11.203 20.641 1 84 392 GLY B CA 1
ATOM 6431 C C . GLY B 1 392 ? 0.733 11.648 19.469 1 84 392 GLY B C 1
ATOM 6432 O O . GLY B 1 392 ? 1.768 12.297 19.641 1 84 392 GLY B O 1
ATOM 6433 N N . ASP B 1 393 ? 0.205 11.289 18.25 1 81.5 393 ASP B N 1
ATOM 6434 C CA . ASP B 1 393 ? 0.96 11.562 17.031 1 81.5 393 ASP B CA 1
ATOM 6435 C C . ASP B 1 393 ? 0.224 12.57 16.141 1 81.5 393 ASP B C 1
ATOM 6437 O O . ASP B 1 393 ? 0.35 12.539 14.914 1 81.5 393 ASP B O 1
ATOM 6441 N N . GLY B 1 394 ? -0.452 13.43 16.797 1 83.69 394 GLY B N 1
ATOM 6442 C CA . GLY B 1 394 ? -1.214 14.438 16.078 1 83.69 394 GLY B CA 1
ATOM 6443 C C . GLY B 1 394 ? -0.366 15.602 15.602 1 83.69 394 GLY B C 1
ATOM 6444 O O . GLY B 1 394 ? 0.863 15.562 15.688 1 83.69 394 GLY B O 1
ATOM 6445 N N . GLN B 1 395 ? -1.043 16.609 15.07 1 92.19 395 GLN B N 1
ATOM 6446 C CA . GLN B 1 395 ? -0.396 17.828 14.609 1 92.19 395 GLN B CA 1
ATOM 6447 C C . GLN B 1 395 ? 0.056 18.688 15.789 1 92.19 395 GLN B C 1
ATOM 6449 O O . GLN B 1 395 ? -0.66 18.828 16.781 1 92.19 395 GLN B O 1
ATOM 6454 N N . SER B 1 396 ? 1.189 19.219 15.609 1 96.31 396 SER B N 1
ATOM 6455 C CA . SER B 1 396 ? 1.722 20.156 16.594 1 96.31 396 SER B CA 1
ATOM 6456 C C . SER B 1 396 ? 1.264 21.578 16.297 1 96.31 396 SER B C 1
ATOM 6458 O O . SER B 1 396 ? 0.696 21.844 15.242 1 96.31 396 SER B O 1
ATOM 6460 N N . ILE B 1 397 ? 1.447 22.391 17.297 1 98.06 397 ILE B N 1
ATOM 6461 C CA . ILE B 1 397 ? 1.282 23.828 17.109 1 98.06 397 ILE B CA 1
ATOM 6462 C C . ILE B 1 397 ? 2.621 24.531 17.328 1 98.06 397 ILE B C 1
ATOM 6464 O O . ILE B 1 397 ? 3.314 24.281 18.312 1 98.06 397 ILE B O 1
ATOM 6468 N N . ILE B 1 398 ? 3.012 25.312 16.359 1 98.69 398 ILE B N 1
ATOM 6469 C CA . ILE B 1 398 ? 4.156 26.203 16.469 1 98.69 398 ILE B CA 1
ATOM 6470 C C . ILE B 1 398 ? 3.676 27.625 16.75 1 98.69 398 ILE B C 1
ATOM 6472 O O . ILE B 1 398 ? 3.031 28.25 15.898 1 98.69 398 ILE B O 1
ATOM 6476 N N . GLU B 1 399 ? 3.9 28.125 17.938 1 98.75 399 GLU B N 1
ATOM 6477 C CA . GLU B 1 399 ? 3.617 29.516 18.297 1 98.75 399 GLU B CA 1
ATOM 6478 C C . GLU B 1 399 ? 4.805 30.422 17.984 1 98.75 399 GLU B C 1
ATOM 6480 O O . GLU B 1 399 ? 5.906 30.203 18.484 1 98.75 399 GLU B O 1
ATOM 6485 N N . ALA B 1 400 ? 4.555 31.391 17.125 1 98.56 400 ALA B N 1
ATOM 6486 C CA . ALA B 1 400 ? 5.641 32.281 16.703 1 98.56 400 ALA B CA 1
ATOM 6487 C C . ALA B 1 400 ? 5.234 33.719 16.781 1 98.56 400 ALA B C 1
ATOM 6489 O O . ALA B 1 400 ? 4.043 34.062 16.891 1 98.56 400 ALA B O 1
ATOM 6490 N N . GLU B 1 401 ? 6.191 34.625 16.812 1 98 401 GLU B N 1
ATOM 6491 C CA . GLU B 1 401 ? 6.031 36.094 16.812 1 98 401 GLU B CA 1
ATOM 6492 C C . GLU B 1 401 ? 7.133 36.75 16.016 1 98 401 GLU B C 1
ATOM 6494 O O . GLU B 1 401 ? 8.133 36.125 15.656 1 98 401 GLU B O 1
ATOM 6499 N N . LEU B 1 402 ? 6.867 38 15.648 1 97.5 402 LEU B N 1
ATOM 6500 C CA . LEU B 1 402 ? 7.898 38.75 14.945 1 97.5 402 LEU B CA 1
ATOM 6501 C C . LEU B 1 402 ? 9.102 39 15.852 1 97.5 402 LEU B C 1
ATOM 6503 O O . LEU B 1 402 ? 8.945 39.25 17.047 1 97.5 402 LEU B O 1
ATOM 6507 N N . LYS B 1 403 ? 10.289 38.812 15.242 1 93.69 403 LYS B N 1
ATOM 6508 C CA . LYS B 1 403 ? 11.508 39.125 15.977 1 93.69 403 LYS B CA 1
ATOM 6509 C C . LYS B 1 403 ? 11.578 40.625 16.297 1 93.69 403 LYS B C 1
ATOM 6511 O O . LYS B 1 403 ? 11.078 41.438 15.531 1 93.69 403 LYS B O 1
ATOM 6516 N N . GLU B 1 404 ? 12.133 40.844 17.469 1 82.31 404 GLU B N 1
ATOM 6517 C CA . GLU B 1 404 ? 12.375 42.219 17.828 1 82.31 404 GLU B CA 1
ATOM 6518 C C . GLU B 1 404 ? 13.539 42.812 17.016 1 82.31 404 GLU B C 1
ATOM 6520 O O . GLU B 1 404 ? 14.5 42.094 16.719 1 82.31 404 GLU B O 1
ATOM 6525 N N . SER B 1 405 ? 13.492 43.75 16.203 1 65.12 405 SER B N 1
ATOM 6526 C CA . SER B 1 405 ? 14.609 44.375 15.516 1 65.12 405 SER B CA 1
ATOM 6527 C C . SER B 1 405 ? 15.688 44.844 16.5 1 65.12 405 SER B C 1
ATOM 6529 O O . SER B 1 405 ? 15.398 45.094 17.672 1 65.12 405 SER B O 1
ATOM 6531 N N . ALA B 1 406 ? 16.938 44.562 16.109 1 53.59 406 ALA B N 1
ATOM 6532 C CA . ALA B 1 406 ? 18.047 45.125 16.891 1 53.59 406 ALA B CA 1
ATOM 6533 C C . ALA B 1 406 ? 17.75 46.562 17.328 1 53.59 406 ALA B C 1
ATOM 6535 O O . ALA B 1 406 ? 18.156 46.969 18.422 1 53.59 406 ALA B O 1
ATOM 6536 N N . GLU B 1 407 ? 17.312 47.281 16.5 1 50.03 407 GLU B N 1
ATOM 6537 C CA . GLU B 1 407 ? 17.031 48.688 16.812 1 50.03 407 GLU B CA 1
ATOM 6538 C C . GLU B 1 407 ? 15.961 48.781 17.906 1 50.03 407 GLU B C 1
ATOM 6540 O O . GLU B 1 407 ? 15.945 49.75 18.688 1 50.03 407 GLU B O 1
ATOM 6545 N N . ASP B 1 408 ? 15.094 47.938 17.922 1 51 408 ASP B N 1
ATOM 6546 C CA . ASP B 1 408 ? 14.039 47.938 18.938 1 51 408 ASP B CA 1
ATOM 6547 C C . ASP B 1 408 ? 14.594 47.562 20.312 1 51 408 ASP B C 1
ATOM 6549 O O . ASP B 1 408 ? 14.117 48.062 21.328 1 51 408 ASP B O 1
ATOM 6553 N N . MET B 1 409 ? 15.562 46.625 20.25 1 49.09 409 MET B N 1
ATOM 6554 C CA . MET B 1 409 ? 16.25 46.25 21.484 1 49.09 409 MET B CA 1
ATOM 6555 C C . MET B 1 409 ? 17.047 47.438 22.047 1 49.09 409 MET B C 1
ATOM 6557 O O . MET B 1 409 ? 17.156 47.594 23.25 1 49.09 409 MET B O 1
ATOM 6561 N N . THR B 1 410 ? 17.781 48.125 21.234 1 48.94 410 THR B N 1
ATOM 6562 C CA . THR B 1 410 ? 18.547 49.312 21.672 1 48.94 410 THR B CA 1
ATOM 6563 C C . THR B 1 410 ? 17.609 50.406 22.156 1 48.94 410 THR B C 1
ATOM 6565 O O . THR B 1 410 ? 17.938 51.156 23.094 1 48.94 410 THR B O 1
ATOM 6568 N N . SER B 1 411 ? 16.594 50.5 21.625 1 45.25 411 SER B N 1
ATOM 6569 C CA . SER B 1 411 ? 15.68 51.562 22.047 1 45.25 411 SER B CA 1
ATOM 6570 C C . SER B 1 411 ? 15 51.219 23.375 1 45.25 411 SER B C 1
ATOM 6572 O O . SER B 1 411 ? 14.75 52.094 24.203 1 45.25 411 SER B O 1
ATOM 6574 N N . ALA B 1 412 ? 14.734 49.969 23.688 1 48.56 412 ALA B N 1
ATOM 6575 C CA . ALA B 1 412 ? 14.219 49.562 24.984 1 48.56 412 ALA B CA 1
ATOM 6576 C C . ALA B 1 412 ? 15.297 49.688 26.062 1 48.56 412 ALA B C 1
ATOM 6578 O O . ALA B 1 412 ? 15 50 27.219 1 48.56 412 ALA B O 1
ATOM 6579 N N . ARG B 1 413 ? 16.453 49.406 25.562 1 50.56 413 ARG B N 1
ATOM 6580 C CA . ARG B 1 413 ? 17.531 49.594 26.531 1 50.56 413 ARG B CA 1
ATOM 6581 C C . ARG B 1 413 ? 17.75 51.062 26.812 1 50.56 413 ARG B C 1
ATOM 6583 O O . ARG B 1 413 ? 18.125 51.438 27.938 1 50.56 413 ARG B O 1
ATOM 6590 N N . SER B 1 414 ? 17.641 51.781 25.844 1 47 414 SER B N 1
ATOM 6591 C CA . SER B 1 414 ? 17.844 53.219 26.031 1 47 414 SER B CA 1
ATOM 6592 C C . SER B 1 414 ? 16.688 53.812 26.828 1 47 414 SER B C 1
ATOM 6594 O O . SER B 1 414 ? 16.906 54.75 27.594 1 47 414 SER B O 1
ATOM 6596 N N . SER B 1 415 ? 15.547 53.25 26.609 1 48.84 415 SER B N 1
ATOM 6597 C CA . SER B 1 415 ? 14.445 53.812 27.406 1 48.84 415 SER B CA 1
ATOM 6598 C C . SER B 1 415 ? 14.555 53.406 28.859 1 48.84 415 SER B C 1
ATOM 6600 O O . SER B 1 415 ? 14.188 54.188 29.75 1 48.84 415 SER B O 1
ATOM 6602 N N . HIS B 1 416 ? 15.07 52.25 29.062 1 47.62 416 HIS B N 1
ATOM 6603 C CA . HIS B 1 416 ? 15.305 51.844 30.453 1 47.62 416 HIS B CA 1
ATOM 6604 C C . HIS B 1 416 ? 16.438 52.656 31.078 1 47.62 416 HIS B C 1
ATOM 6606 O O . HIS B 1 416 ? 16.406 52.969 32.25 1 47.62 416 HIS B O 1
ATOM 6612 N N . ILE B 1 417 ? 17.406 53 30.25 1 45.66 417 ILE B N 1
ATOM 6613 C CA . ILE B 1 417 ? 18.484 53.812 30.781 1 45.66 417 ILE B CA 1
ATOM 6614 C C . ILE B 1 417 ? 17.984 55.25 31.031 1 45.66 417 ILE B C 1
ATOM 6616 O O . ILE B 1 417 ? 18.328 55.844 32.062 1 45.66 417 ILE B O 1
ATOM 6620 N N . THR B 1 418 ? 17.156 55.656 30.172 1 44.31 418 THR B N 1
ATOM 6621 C CA . THR B 1 418 ? 16.703 57.031 30.391 1 44.31 418 THR B CA 1
ATOM 6622 C C . THR B 1 418 ? 15.68 57.094 31.531 1 44.31 418 THR B C 1
ATOM 6624 O O . THR B 1 418 ? 15.625 58.094 32.25 1 44.31 418 THR B O 1
ATOM 6627 N N . GLY B 1 419 ? 14.922 56 31.75 1 35.75 419 GLY B N 1
ATOM 6628 C CA . GLY B 1 419 ? 14.023 56.031 32.875 1 35.75 419 GLY B CA 1
ATOM 6629 C C . GLY B 1 419 ? 14.758 55.969 34.219 1 35.75 419 GLY B C 1
ATOM 6630 O O . GLY B 1 419 ? 14.18 56.281 35.25 1 35.75 419 GLY B O 1
ATOM 6631 N N . LYS B 1 420 ? 15.867 55.219 34.062 1 46.59 420 LYS B N 1
ATOM 6632 C CA . LYS B 1 420 ? 16.578 55.188 35.312 1 46.59 420 LYS B CA 1
ATOM 6633 C C . LYS B 1 420 ? 17.219 56.531 35.656 1 46.59 420 LYS B C 1
ATOM 6635 O O . LYS B 1 420 ? 17.547 56.781 36.812 1 46.59 420 LYS B O 1
ATOM 6640 N N . LEU B 1 421 ? 17.406 57.281 34.656 1 40.16 421 LEU B N 1
ATOM 6641 C CA . LEU B 1 421 ? 18.062 58.531 34.969 1 40.16 421 LEU B CA 1
ATOM 6642 C C . LEU B 1 421 ? 17.062 59.531 35.531 1 40.16 421 LEU B C 1
ATOM 6644 O O . LEU B 1 421 ? 17.438 60.5 36.219 1 40.16 421 LEU B O 1
ATOM 6648 N N . ILE B 1 422 ? 15.773 59.406 35.156 1 40.28 422 ILE B N 1
ATOM 6649 C CA . ILE B 1 422 ? 14.891 60.438 35.625 1 40.28 422 ILE B CA 1
ATOM 6650 C C . ILE B 1 422 ? 14.555 60.219 37.094 1 40.28 422 ILE B C 1
ATOM 6652 O O . ILE B 1 422 ? 14.016 61.094 37.781 1 40.28 422 ILE B O 1
ATOM 6656 N N . LYS B 1 423 ? 14.641 58.906 37.562 1 40.5 423 LYS B N 1
ATOM 6657 C CA . LYS B 1 423 ? 14.211 58.719 38.938 1 40.5 423 LYS B CA 1
ATOM 6658 C C . LYS B 1 423 ? 15.344 59.031 39.938 1 40.5 423 LYS B C 1
ATOM 6660 O O . LYS B 1 423 ? 15.195 58.875 41.125 1 40.5 423 LYS B O 1
ATOM 6665 N N . LEU B 1 424 ? 16.516 59.406 39.438 1 29.94 424 LEU B N 1
ATOM 6666 C CA . LEU B 1 424 ? 17.344 59.969 40.5 1 29.94 424 LEU B CA 1
ATOM 6667 C C . LEU B 1 424 ? 17.062 61.469 40.688 1 29.94 424 LEU B C 1
ATOM 6669 O O . LEU B 1 424 ? 16.953 62.188 39.688 1 29.94 424 LEU B O 1
#

Organism: Aspergillus tubingensis (strain CBS 134.48) (NCBI:txid767770)

Secondary structure (DSSP, 8-state):
--------------HHHHHHHHHHHHHHHHHHH--HHHHHHHHHHHHHHHHHHS-HHHHHHHHHHTHHHHHHHHHHHHHTHHHHHHHHTS-EEHHHHHHTTT--HHHHHHHHHHHHHTTSSEEEETTEEE--HHHHHTTSHHHHHHHHIIIIIIHHHHTTHHHHHHHTTTPPP-STTSSHHHHHHT--S-HHHHGGGSTTHHHHHHHHHHTTTTTSPPHHHHS-HIIIIITTPPTTSS-EEEEEET-TT-HHHHHHHHHTTT--SEEEEEE-HHHHTTSPP-TTEEEEE--TTS--SS-S-SEEEEES-GGGS-HHHHHHHHHHHHHHSPTTT-EEEEEE-EE-SSS--HHHHHHHHHHHHHHS---EEHHHHHHHHHHTTEEEEEEEPPSTT--EEEEEEEPPPHHHHHHHHHHHHHHHHHT-/--------------HHHHHHHHHHHHHHHHHHH--HHHHHHHHHHHHHHHHHHS-HHHHHHHHHHTHHHHHHHHHHHHHTHHHHHHHHTS-EEHHHHHHTTT--HHHHHHHHHHHHHTTSSEEEETTEEE--HHHHHTTSHHHHHHHHIIIIIIHHHHTTHHHHHHHTTTPPP-STTSSHHHHHHT--S-HHHHGGGSTTHHHHHHHHHHTTTTTSPPHHHHS-HIIIIITT--TTSS-EEEEEET-TT-HHHHHHHHHTTT--SEEEEEE-HHHHTTSPP-TTEEEEE--TTS--SS-S-SEEEEES-GGGS-HHHHHHHHHHHHHHSPTTT-EEEEEE-EE-SSS--HHHHHHHHHHHHHHS---EEHHHHHHHHHHTTEEEEEEEPPSTT--EEEEEEEPPPHHHHHHHHHHHHHHHHHT-

Radius of gyration: 32.21 Å; Cα contacts (8 Å, |Δi|>4): 1461; chains: 2; bounding box: 62×131×87 Å

pLDDT: mean 89.88, std 15.37, range [28.28, 98.88]

Solvent-accessible surface area (backbone atoms only — not comparable to full-atom values): 44090 Å² total; per-residue (Å²): 136,84,80,78,77,76,74,74,77,71,72,75,77,56,87,57,54,62,46,52,48,48,24,51,52,24,43,52,46,17,71,73,65,68,38,56,57,32,35,51,48,18,26,51,33,21,48,50,47,29,55,71,49,44,53,62,55,45,47,53,50,49,48,52,44,45,55,52,53,47,49,32,52,55,41,34,60,78,41,40,43,36,54,51,28,48,72,65,65,38,82,43,42,49,66,60,46,18,54,71,60,59,31,29,62,68,44,45,50,57,37,49,49,46,34,39,62,74,45,42,27,39,72,76,44,76,60,22,29,27,53,33,73,41,12,50,46,54,59,35,69,39,56,40,18,43,43,48,40,42,41,72,61,39,31,49,23,57,46,35,37,58,61,49,31,61,74,54,56,35,51,60,55,54,41,63,49,55,31,36,37,21,64,55,68,70,42,77,49,33,52,82,62,43,36,71,74,38,88,75,39,42,63,32,46,55,40,24,63,70,36,71,53,60,74,41,76,57,64,84,75,72,51,64,51,57,76,74,50,53,69,72,53,59,88,75,55,68,37,29,43,37,32,31,49,59,39,52,48,33,63,67,58,50,51,49,45,67,74,46,62,83,60,87,52,41,33,36,38,25,13,44,60,78,42,44,72,66,25,68,86,45,95,76,46,46,78,40,70,42,58,70,88,42,77,48,85,70,51,42,30,38,25,43,36,32,57,71,51,61,40,52,33,25,70,71,54,35,33,52,32,40,42,28,46,54,71,20,42,32,77,94,62,23,34,38,41,36,39,34,63,60,44,52,79,58,89,41,60,58,65,63,50,42,48,24,49,50,22,28,39,54,24,11,22,37,64,37,33,64,68,53,46,50,53,50,38,43,74,39,48,30,39,76,76,43,81,43,80,38,77,60,87,41,58,21,36,41,34,29,31,61,54,78,50,71,69,54,54,52,48,53,49,46,48,53,50,51,53,56,56,66,76,101,136,84,81,77,75,74,73,76,77,71,72,77,75,55,87,56,53,63,46,53,49,46,24,51,52,24,44,50,47,17,71,73,66,66,38,57,55,31,34,49,49,19,27,52,33,21,48,52,47,29,55,71,49,44,53,63,55,47,48,52,51,50,48,52,44,45,54,52,52,49,51,33,52,54,41,34,59,77,41,41,42,36,55,51,29,49,71,64,65,37,80,42,42,50,66,59,46,18,52,71,63,58,32,29,63,68,43,46,49,56,37,46,48,47,32,38,62,74,45,42,28,37,72,76,46,76,59,22,31,28,53,34,74,42,12,51,44,53,60,35,71,41,57,42,18,42,45,49,40,42,43,71,60,38,31,50,20,55,45,35,37,57,60,48,29,60,76,54,56,36,50,61,56,53,42,62,48,55,31,34,36,22,63,56,68,70,43,78,49,32,50,83,64,42,37,69,73,36,87,76,39,43,64,33,46,55,39,25,62,70,38,71,53,60,74,44,78,58,65,83,75,72,50,63,51,57,77,74,50,54,68,73,52,60,87,73,60,66,38,30,45,39,34,31,50,59,39,52,50,33,62,67,58,52,52,48,44,67,76,46,62,83,60,87,52,40,33,35,38,25,14,45,60,77,43,44,71,67,26,68,86,46,95,74,46,45,78,41,71,41,58,69,88,42,76,49,84,67,52,41,28,38,25,42,37,35,58,71,50,60,38,51,33,24,71,70,55,35,32,52,34,40,42,27,46,54,72,20,43,32,78,95,61,24,34,39,40,35,40,36,62,59,45,53,79,57,90,42,58,58,64,63,51,42,48,25,50,50,23,28,41,56,25,11,23,38,64,36,34,63,67,52,46,50,52,51,39,44,75,39,49,32,38,77,76,42,80,42,80,39,76,58,87,40,57,20,36,40,36,28,32,60,53,79,50,70,69,54,53,52,49,52,49,47,48,52,52,51,54,57,55,67,74,101

Sequence (848 aa):
MSSNSCHANGVSQKPFDGLIRQVAQAADAFQDTHNEADRLAALQAAQRLVEVFQKPQDAVYNLAYSPTQVMCVRIAMDLGIFSTLSERNGPVTLEDLAATKGADLVLTERVLRILAGIGYVAEHDVRVYIPTKMTRQMTDRLSGAVVRFIFDIGMPTLAKVPEFLRMTNFRNPSGALNGALQYAEKTEMSLWDWVPTKPGFLDVCNTFMEADRGSRPSWLEWFPVKERIIDGFKEGESDVLLVDVAGGRGHDLIAFQSKFSGVQGRLILEDLPHVVAEATQHPKIEHISFDLFQAQPIQGARTYYMKFILHDWSDEESRLILSHLGAAMKKGYSKLIIEEFVLADKECAMLPAMWDWEMLIFCNSMERTASQWTKMLDSAGFRIVKFWAPPGDGQSIIEAELKESAEDMTSARSSHITGKLIKLMSSNSCHANGVSQKPFDGLIRQVAQAADAFQDTHNEADRLAALQAAQRLVEVFQKPQDAVYNLAYSPTQVMCVRIAMDLGIFSTLSERNGPVTLEDLAATKGADLVLTERVLRILAGIGYVAEHDVRVYIPTKMTRQMTDRLSGAVVRFIFDIGMPTLAKVPEFLRMTNFRNPSGALNGALQYAEKTEMSLWDWVPTKPGFLDVCNTFMEADRGSRPSWLEWFPVKERIIDGFKEGESDVLLVDVAGGRGHDLIAFQSKFSGVQGRLILEDLPHVVAEATQHPKIEHISFDLFQAQPIQGARTYYMKFILHDWSDEESRLILSHLGAAMKKGYSKLIIEEFVLADKECAMLPAMWDWEMLIFCNSMERTASQWTKMLDSAGFRIVKFWAPPGDGQSIIEAELKESAEDMTSARSSHITGKLIKL